Protein AF-0000000068353966 (afdb_homodimer)

Sequence (1370 aa):
MHIETSINAMHRPPPVEVSPSNPKVSAARRHAPSVAGGQHHHRGQRKGLSVSGQPQSRWMRLRSFMFGREEFVDFDSAFASPTDPAKVTDSQRRTARMIERLPLPSWVKHNLFDVVDFLTRRRVHLVLILAVFMFVIAPEGVMEDVAGSFTVDEDARPGLTFFKKYNRGDTYLPRRHPVVIMPGFITGALEVWETSLPCARQKSFFSGFRQRMFGPQMIYLILSDPQCWLDMFSMNKKTGMDRNDTKVRADSGFASVDYFVPGYWVWAKVLINLADIGYDPQSMAVVTYDWRLSPDKAHERDGFFYQVRNSLHFLCRRNRKRAVVISHSYGATVALAFFRWAEQREGGFMDRHVAYYVNVGGVAMGVGKAASALLLGDARDTLNIQWAARKMLDTFISQEARYGLSRSWSCLVSMLPRGCEEAWPGLTVLPNGTALGTRGTAELIRGGCQRSGHEDCVRQIDSFLETIDELPSLPQAPHTTVVCLYGVGLPAEAGYYLMWNPDEANTETPYVGNSSVFNNNTSHGVRMSDGDDTVPLMSLAYMCRAVNGWGRNVGRVVTREFNHSVSGASSLKLRGGKLSAKHVDILGNYEMLEIILKIASGIDEEGVEKPETDEFSYTNADTGETSTLQRRVHDRIYSDVDFIIRSNLRSCLRKKNKPIKPIEGYEDDDESVWSGTSKSSWQRRMHIETSINAMHRPPPVEVSPSNPKVSAARRHAPSVAGGQHHHRGQRKGLSVSGQPQSRWMRLRSFMFGREEFVDFDSAFASPTDPAKVTDSQRRTARMIERLPLPSWVKHNLFDVVDFLTRRRVHLVLILAVFMFVIAPEGVMEDVAGSFTVDEDARPGLTFFKKYNRGDTYLPRRHPVVIMPGFITGALEVWETSLPCARQKSFFSGFRQRMFGPQMIYLILSDPQCWLDMFSMNKKTGMDRNDTKVRADSGFASVDYFVPGYWVWAKVLINLADIGYDPQSMAVVTYDWRLSPDKAHERDGFFYQVRNSLHFLCRRNRKRAVVISHSYGATVALAFFRWAEQREGGFMDRHVAYYVNVGGVAMGVGKAASALLLGDARDTLNIQWAARKMLDTFISQEARYGLSRSWSCLVSMLPRGCEEAWPGLTVLPNGTALGTRGTAELIRGGCQRSGHEDCVRQIDSFLETIDELPSLPQAPHTTVVCLYGVGLPAEAGYYLMWNPDEANTETPYVGNSSVFNNNTSHGVRMSDGDDTVPLMSLAYMCRAVNGWGRNVGRVVTREFNHSVSGASSLKLRGGKLSAKHVDILGNYEMLEIILKIASGIDEEGVEKPETDEFSYTNADTGETSTLQRRVHDRIYSDVDFIIRSNLRSCLRKKNKPIKPIEGYEDDDESVWSGTSKSSWQRR

InterPro domains:
  IPR003386 Lecithin:cholesterol/phospholipid:diacylglycerol acyltransferase [PF02450] (218-425)
  IPR003386 Lecithin:cholesterol/phospholipid:diacylglycerol acyltransferase [PF02450] (469-588)
  IPR029058 Alpha/Beta hydrolase fold [G3DSA:3.40.50.1820] (232-400)
  IPR029058 Alpha/Beta hydrolase fold [SSF53474] (175-564)

Nearest PDB structures (foldseek):
  4x92-assembly1_A  TM=7.999E-01  e=1.115E-18  Homo sapiens
  5bv7-assembly1_A  TM=7.476E-01  e=1.520E-15  Homo sapiens
  6mvd-assembly1_A  TM=7.276E-01  e=1.436E-14  Homo sapiens
  4ov9-assembly1_A-2  TM=3.984E-01  e=4.199E+00  Leptospira biflexa serovar Patoc strain 'Patoc 1 (Paris)'
  6rs4-assembly1_B  TM=3.572E-01  e=6.105E+00  Catharanthus roseus

Solvent-accessible surface area (backbone atoms only — not comparable to full-atom values): 73426 Å² total; per-residue (Å²): 131,92,75,97,80,96,82,92,82,89,93,76,88,89,79,89,74,88,88,85,92,81,90,85,90,83,81,79,76,82,84,77,86,80,85,81,83,88,87,81,83,78,80,82,72,81,72,80,80,72,79,74,72,66,72,70,48,71,63,55,51,46,47,48,62,55,65,46,86,71,65,88,60,52,65,64,64,53,65,46,77,84,63,78,66,85,54,51,53,71,66,54,38,50,48,46,53,54,42,65,66,38,97,53,57,65,69,51,32,43,50,45,41,49,48,45,52,42,49,66,27,50,66,42,39,48,51,48,47,47,49,47,44,51,62,67,65,46,51,75,69,46,49,51,36,41,51,55,49,40,56,62,82,54,89,80,38,51,28,76,48,40,34,59,72,77,42,82,56,44,84,77,53,92,54,42,32,25,38,38,36,28,56,27,69,79,39,36,37,39,20,34,55,37,63,70,48,59,78,52,67,71,34,85,74,50,71,66,56,63,41,42,65,68,32,72,62,34,50,50,35,43,73,70,38,42,65,55,46,47,57,64,70,30,35,21,37,64,77,46,42,71,34,96,49,34,40,74,44,44,40,52,40,68,76,22,34,23,38,60,39,96,64,41,66,51,44,37,41,49,49,52,32,44,34,57,70,68,46,45,82,56,36,33,48,63,58,60,54,52,54,55,33,22,63,67,54,32,27,70,76,57,41,43,55,58,52,53,51,52,52,50,51,48,29,24,60,72,59,54,20,28,21,30,39,37,21,28,28,53,12,28,46,41,50,48,52,40,48,50,55,42,24,24,62,36,72,50,42,58,34,40,43,29,39,31,42,36,34,33,45,23,32,60,33,14,26,43,55,32,49,36,20,47,55,48,27,44,45,51,86,50,64,72,31,55,70,64,55,29,44,49,48,49,68,67,44,47,56,67,56,33,24,56,35,42,41,17,26,45,26,38,64,68,27,30,53,33,32,39,50,66,82,27,67,36,32,29,24,42,70,87,61,53,63,24,29,43,67,54,41,49,51,52,34,31,53,33,25,54,59,66,59,19,49,24,39,31,52,49,42,55,59,42,65,75,49,35,65,48,61,84,54,50,49,69,12,63,72,17,34,37,36,39,37,37,27,34,84,27,60,3,48,45,24,35,31,33,26,70,34,85,56,75,83,46,73,42,43,60,47,32,74,23,56,82,42,68,54,96,50,23,56,53,16,35,28,47,36,55,4,14,53,57,43,26,41,64,27,58,38,39,48,68,67,38,81,53,22,43,55,73,21,29,55,40,61,34,42,37,54,33,66,50,56,79,79,84,60,56,93,55,37,83,42,56,45,55,50,19,17,39,61,71,34,31,49,52,9,44,66,56,48,42,50,50,50,28,53,38,39,24,45,28,59,49,21,70,78,38,59,85,63,19,60,44,80,44,67,40,83,89,78,64,52,71,44,83,43,61,43,42,80,61,68,40,80,83,69,65,56,70,56,47,47,65,70,63,28,54,75,53,61,68,46,73,65,62,76,64,65,49,48,85,82,61,65,72,81,60,70,55,66,31,27,71,47,69,84,72,68,60,81,75,106,138,80,82,74,80,68,91,68,93,72,83,73,83,85,78,84,76,77,76,74,81,69,80,77,78,81,69,85,71,73,86,73,85,81,89,82,86,86,82,79,79,77,81,78,74,84,74,81,79,75,80,76,74,68,74,73,53,70,63,58,55,47,48,50,62,57,66,49,86,72,64,89,60,52,66,65,63,56,67,47,80,85,60,78,68,85,54,53,54,72,64,54,40,50,47,46,53,53,41,65,68,38,97,55,56,66,68,50,32,40,50,46,40,49,46,46,50,42,51,65,27,51,64,41,40,48,50,48,50,48,48,48,45,50,61,68,64,47,51,77,70,46,50,51,36,43,50,53,49,41,56,62,82,54,87,80,38,49,28,75,49,40,34,60,73,76,43,80,57,45,85,77,54,93,54,41,30,23,37,38,36,29,57,28,69,78,39,36,39,39,18,34,56,37,63,70,47,60,78,54,66,71,33,85,74,52,73,65,55,64,41,43,64,68,32,75,64,35,50,50,35,45,73,70,37,43,64,54,46,47,57,65,70,32,34,22,37,64,77,45,41,71,35,95,48,32,39,73,45,44,40,51,39,68,74,22,34,24,37,60,39,94,64,40,63,50,45,37,42,49,51,52,32,44,34,57,71,67,44,45,82,56,36,34,48,64,57,61,53,52,54,56,34,21,60,67,53,31,28,70,76,57,41,44,55,58,52,53,52,50,51,50,52,49,29,22,61,72,58,54,20,29,22,31,40,37,22,28,29,51,11,28,44,39,49,47,53,40,48,51,53,43,24,26,61,38,72,51,41,58,34,40,44,29,41,30,41,36,36,33,46,23,33,62,33,14,26,45,55,33,50,38,20,48,53,49,28,44,46,53,88,50,62,74,31,54,70,65,55,30,43,50,48,47,68,65,43,46,56,66,57,34,24,56,35,41,41,18,26,44,25,38,64,67,28,32,53,34,31,40,52,65,82,26,67,35,33,31,25,44,71,87,62,54,61,23,29,42,66,54,41,48,51,53,34,30,53,32,25,54,60,65,58,19,49,25,41,30,52,51,42,56,58,42,64,76,48,35,65,48,60,84,53,51,50,66,12,62,70,17,32,36,35,39,38,38,26,33,82,26,62,3,48,45,24,36,31,33,26,72,34,84,56,75,82,46,74,42,43,61,47,33,74,24,55,81,41,69,56,99,51,25,56,53,16,35,27,47,36,54,5,13,54,58,44,25,41,63,26,57,37,39,50,69,67,40,82,52,22,44,56,72,21,28,55,41,60,34,43,36,53,34,65,53,56,74,77,84,59,57,92,58,37,82,42,54,45,55,49,18,16,37,62,72,34,31,49,53,10,45,66,55,49,41,51,52,50,30,54,37,40,24,44,30,60,49,19,70,78,37,59,86,64,19,59,45,81,43,67,41,84,89,77,64,52,73,46,82,45,63,42,42,82,63,70,39,79,81,70,63,57,69,57,46,45,66,69,63,27,53,75,54,59,67,46,72,64,65,75,65,63,51,49,83,84,60,66,73,80,62,68,54,67,31,27,71,44,69,84,70,68,60,82,74,103

Secondary structure (DSSP, 8-state):
---------------------------------------------------------HHHHHHHHHHS------HHHHHS-S--TTSS-HHHHHHHHHHHHSS--HHHHHHHHHHHHHHTSHHHHHHHHHHHHHHHHS-HHHHHHHHHHT-SS-TT-HHHHHHHHHSTT----TTPPPEEEE--TTTS-EEEEEE--HHHHT-TT---SSEETTSHHHHHHHHH-HHHHHHHHPPPTTTSS--SSEEEEE--STHHHHEEETTEESTHHHHHHHHHTT--TTTEEE----TTS-HHHHHHHH-HHHHHHHHHHHHHHHHTSPEEEEEETHHHHHHHHHHHHHHHHSTTHHHHHEEEEEEES--TT--HHHHHHHHHS--HHHHTS-HHHHHHHHHHS-HHHHHHHHTT-HHHHHTS--S-GGGSTTSEE-TTSPEE-HHHHHHHHHHHHHHHT-HHHHHHHHHHHHHTTS--PPP-EEEEEEEEEEEESEEEEEEEEEEE-S-TT--S--EEE-TT---SSEETTEEEEEEBSSSBHHHHHHHHHSTTSGGGTEEEEEEEEEE----S--TT-TT-GGG--STTGGGG-HHHHHHHHHHHHTHHHHHHH-GGGTEEEEE-TTT--EEEEESS---B--SSHHHHHHHH-HHHHTS--PPP-PPTT-----THHHH-------S--/---------------------------------------------------------HHHHHHHHHHS------HHHHHS-S--TTSS-HHHHHHHHHHHTS---HHHHHHHHHHHHHHTSHHHHHHHHHHHHHHHHS-HHHHHHHHHHT-SS-TT-HHHHHHHHHSTT----TTPPPEEEE--TTTS-EEEEEE--HHHHT-TT---SSEETTSHHHHHHHHH-HHHHHHHHPPPTTTSS--SSEEEEE--STHHHHEEETTEESTHHHHHHHHHTT--TTTEEE----TTS-HHHHHHHH-HHHHHHHHHHHHHHHHTSPEEEEEETHHHHHHHHHHHHHHHHSTTHHHHHEEEEEEES--TT--HHHHHHHHHS--HHHHSS-H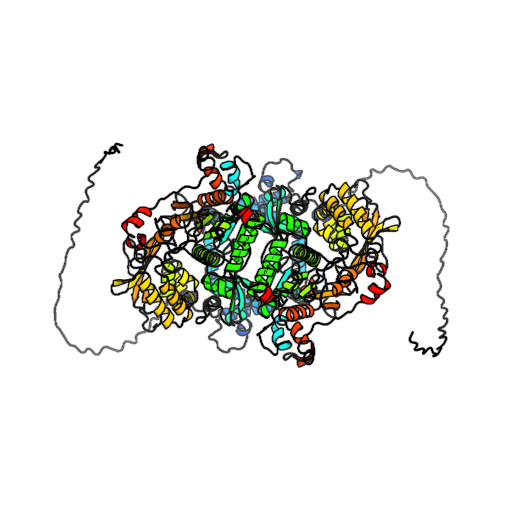HHHHHHHHHS-HHHHHHHHTT-HHHHHTS--S-GGGSTTSEE-TTS-EE-HHHHHHHHHHHHHHHT-HHHHHHHHHHHHHTTS--PPP-EEEEEEEEEEEESEEEEEEEEEEE-S-TT--S--EEE-TT--BTTEETTEEEEEEBSSSBHHHHHHHHHSTTSGGGTEEEEEEEEEE----S--TT-TT-GGG--STTGGGG-HHHHHHHHHHHHTHHHHHHH-GGGTEEEEE-TTT--EEEEESS---B--SSHHHHHHHH-HHHHTS--PPP-PPTT-----THHHH-------S--

Radius of gyration: 37.71 Å; Cα contacts (8 Å, |Δi|>4): 2438; chains: 2; bounding box: 79×148×123 Å

Organism: Leishmania major (NCBI:txid5664)

pLDDT: mean 75.9, std 25.7, range [15.09, 98.88]

Structure (mmCIF, N/CA/C/O backbone):
data_AF-0000000068353966-model_v1
#
loop_
_entity.id
_entity.type
_entity.pdbx_description
1 polymer 'Putative phospholipid:diacylglycerol acyltransferase'
#
loop_
_atom_site.group_PDB
_atom_site.id
_atom_site.type_symbol
_atom_site.label_atom_id
_atom_site.label_alt_id
_atom_site.label_comp_id
_atom_site.label_asym_id
_atom_site.label_entity_id
_atom_site.label_seq_id
_atom_site.pdbx_PDB_ins_code
_atom_site.Cartn_x
_atom_site.Cartn_y
_atom_site.Cartn_z
_atom_site.occupancy
_atom_site.B_iso_or_equiv
_atom_site.auth_seq_id
_atom_site.auth_comp_id
_atom_site.auth_asym_id
_atom_site.auth_atom_id
_atom_site.pdbx_PDB_model_num
ATOM 1 N N . MET A 1 1 ? -23.5 -61.781 8.445 1 15.88 1 MET A N 1
ATOM 2 C CA . MET A 1 1 ? -23.969 -62.844 7.562 1 15.88 1 MET A CA 1
ATOM 3 C C . MET A 1 1 ? -24.719 -62.281 6.367 1 15.88 1 MET A C 1
ATOM 5 O O . MET A 1 1 ? -24.812 -62.906 5.32 1 15.88 1 MET A O 1
ATOM 9 N N . HIS A 1 2 ? -25.547 -61.312 6.477 1 18.19 2 HIS A N 1
ATOM 10 C CA . HIS A 1 2 ? -26.781 -61.344 5.707 1 18.19 2 HIS A CA 1
ATOM 11 C C . HIS A 1 2 ? -26.516 -61.188 4.215 1 18.19 2 HIS A C 1
ATOM 13 O O . HIS A 1 2 ? -25.578 -60.5 3.824 1 18.19 2 HIS A O 1
ATOM 19 N N . ILE A 1 3 ? -27.312 -61.625 3.133 1 16.19 3 ILE A N 1
ATOM 20 C CA . ILE A 1 3 ? -27.688 -62.469 2 1 16.19 3 ILE A CA 1
ATOM 21 C C . ILE A 1 3 ? -27.828 -61.625 0.743 1 16.19 3 ILE A C 1
ATOM 23 O O . ILE A 1 3 ? -27.344 -62 -0.327 1 16.19 3 ILE A O 1
ATOM 27 N N . GLU A 1 4 ? -28.656 -60.5 0.481 1 16.91 4 GLU A N 1
ATOM 28 C CA . GLU A 1 4 ? -29.625 -60.844 -0.562 1 16.91 4 GLU A CA 1
ATOM 29 C C . GLU A 1 4 ? -28.984 -60.781 -1.946 1 16.91 4 GLU A C 1
ATOM 31 O O . GLU A 1 4 ? -28.125 -59.938 -2.205 1 16.91 4 GLU A O 1
ATOM 36 N N . THR A 1 5 ? -29.344 -61.531 -3.16 1 15.52 5 THR A N 1
ATOM 37 C CA . THR A 1 5 ? -29.078 -62.406 -4.289 1 15.52 5 THR A CA 1
ATOM 38 C C . THR A 1 5 ? -29.047 -61.625 -5.598 1 15.52 5 THR A C 1
ATOM 40 O O . THR A 1 5 ? -28.188 -61.844 -6.445 1 15.52 5 THR A O 1
ATOM 43 N N . SER A 1 6 ? -30.016 -60.781 -6.219 1 16.23 6 SER A N 1
ATOM 44 C CA . SER A 1 6 ? -30.656 -61.281 -7.438 1 16.23 6 SER A CA 1
ATOM 45 C C . SER A 1 6 ? -29.859 -60.875 -8.68 1 16.23 6 SER A C 1
ATOM 47 O O . SER A 1 6 ? -29.344 -59.781 -8.773 1 16.23 6 SER A O 1
ATOM 49 N N . ILE A 1 7 ? -29.438 -61.719 -9.898 1 16.59 7 ILE A N 1
ATOM 50 C CA . ILE A 1 7 ? -28.578 -62.25 -10.938 1 16.59 7 ILE A CA 1
ATOM 51 C C . ILE A 1 7 ? -28.797 -61.5 -12.242 1 16.59 7 ILE A C 1
ATOM 53 O O . ILE A 1 7 ? -27.844 -61.094 -12.906 1 16.59 7 ILE A O 1
ATOM 57 N N . ASN A 1 8 ? -29.953 -61.406 -13.047 1 16.02 8 ASN A N 1
ATOM 58 C CA . ASN A 1 8 ? -30.141 -62.219 -14.25 1 16.02 8 ASN A CA 1
ATOM 59 C C . ASN A 1 8 ? -29.625 -61.5 -15.492 1 16.02 8 ASN A C 1
ATOM 61 O O . ASN A 1 8 ? -29.25 -60.312 -15.414 1 16.02 8 ASN A O 1
ATOM 65 N N . ALA A 1 9 ? -30.406 -61.281 -16.844 1 15.27 9 ALA A N 1
ATOM 66 C CA . ALA A 1 9 ? -30.531 -61.906 -18.156 1 15.27 9 ALA A CA 1
ATOM 67 C C . ALA A 1 9 ? -30.016 -60.969 -19.266 1 15.27 9 ALA A C 1
ATOM 69 O O . ALA A 1 9 ? -29.297 -61.406 -20.156 1 15.27 9 ALA A O 1
ATOM 70 N N . MET A 1 10 ? -30.531 -59.75 -19.766 1 15.9 10 MET A N 1
ATOM 71 C CA . MET A 1 10 ? -31.188 -59.812 -21.062 1 15.9 10 MET A CA 1
ATOM 72 C C . MET A 1 10 ? -30.172 -59.625 -22.188 1 15.9 10 MET A C 1
ATOM 74 O O . MET A 1 10 ? -29.078 -59.062 -21.969 1 15.9 10 MET A O 1
ATOM 78 N N . HIS A 1 11 ? -30.516 -59.312 -23.641 1 16.06 11 HIS A N 1
ATOM 79 C CA . HIS A 1 11 ? -30.5 -59.844 -25 1 16.06 11 HIS A CA 1
ATOM 80 C C . HIS A 1 11 ? -29.438 -59.125 -25.844 1 16.06 11 HIS A C 1
ATOM 82 O O . HIS A 1 11 ? -29.031 -58 -25.516 1 16.06 11 HIS A O 1
ATOM 88 N N . ARG A 1 12 ? -29 -59.594 -27.219 1 16.97 12 ARG A N 1
ATOM 89 C CA . ARG A 1 12 ? -27.969 -59.938 -28.188 1 16.97 12 ARG A CA 1
ATOM 90 C C . ARG A 1 12 ? -27.812 -58.844 -29.219 1 16.97 12 ARG A C 1
ATOM 92 O O . ARG A 1 12 ? -26.797 -58.781 -29.922 1 16.97 12 ARG A O 1
ATOM 99 N N . PRO A 1 13 ? -28.297 -57.562 -29.516 1 17.14 13 PRO A N 1
ATOM 100 C CA . PRO A 1 13 ? -28.641 -57.594 -30.938 1 17.14 13 PRO A CA 1
ATOM 101 C C . PRO A 1 13 ? -27.422 -57.594 -31.844 1 17.14 13 PRO A C 1
ATOM 103 O O . PRO A 1 13 ? -26.328 -57.188 -31.438 1 17.14 13 PRO A O 1
ATOM 106 N N . PRO A 1 14 ? -27.547 -57.75 -33.281 1 16.91 14 PRO A N 1
ATOM 107 C CA . PRO A 1 14 ? -26.922 -58.438 -34.406 1 16.91 14 PRO A CA 1
ATOM 108 C C . PRO A 1 14 ? -25.812 -57.594 -35.062 1 16.91 14 PRO A C 1
ATOM 110 O O . PRO A 1 14 ? -25.656 -56.406 -34.75 1 16.91 14 PRO A O 1
ATOM 113 N N . PRO A 1 15 ? -25.391 -57.875 -36.469 1 17.53 15 PRO A N 1
ATOM 114 C CA . PRO A 1 15 ? -24.25 -58.156 -37.375 1 17.53 15 PRO A CA 1
ATOM 115 C C . PRO A 1 15 ? -23.875 -56.969 -38.25 1 17.53 15 PRO A C 1
ATOM 117 O O . PRO A 1 15 ? -22.781 -56.969 -38.844 1 17.53 15 PRO A O 1
ATOM 120 N N . VAL A 1 16 ? -24.203 -55.656 -38.281 1 17.14 16 VAL A N 1
ATOM 121 C CA . VAL A 1 16 ? -24.484 -55.188 -39.625 1 17.14 16 VAL A CA 1
ATOM 122 C C . VAL A 1 16 ? -23.188 -55.125 -40.438 1 17.14 16 VAL A C 1
ATOM 124 O O . VAL A 1 16 ? -22.156 -54.688 -39.906 1 17.14 16 VAL A O 1
ATOM 127 N N . GLU A 1 17 ? -23.125 -55.438 -41.844 1 16.39 17 GLU A N 1
ATOM 128 C CA . GLU A 1 17 ? -22.422 -55.906 -43.031 1 16.39 17 GLU A CA 1
ATOM 129 C C . GLU A 1 17 ? -21.719 -54.781 -43.75 1 16.39 17 GLU A C 1
ATOM 131 O O . GLU A 1 17 ? -20.906 -55.031 -44.656 1 16.39 17 GLU A O 1
ATOM 136 N N . VAL A 1 18 ? -21.375 -53.656 -43.406 1 16.88 18 VAL A N 1
ATOM 137 C CA . VAL A 1 18 ? -21.422 -52.75 -44.562 1 16.88 18 VAL A CA 1
ATOM 138 C C . VAL A 1 18 ? -20.266 -53.031 -45.5 1 16.88 18 VAL A C 1
ATOM 140 O O . VAL A 1 18 ? -19.141 -53.281 -45.062 1 16.88 18 VAL A O 1
ATOM 143 N N . SER A 1 19 ? -20.422 -53 -46.844 1 15.4 19 SER A N 1
ATOM 144 C CA . SER A 1 19 ? -20.109 -53.5 -48.188 1 15.4 19 SER A CA 1
ATOM 145 C C . SER A 1 19 ? -18.797 -52.875 -48.688 1 15.4 19 SER A C 1
ATOM 147 O O . SER A 1 19 ? -18.359 -51.844 -48.188 1 15.4 19 SER A O 1
ATOM 149 N N . PRO A 1 20 ? -18.484 -52.969 -50.156 1 16.31 20 PRO A N 1
ATOM 150 C CA . PRO A 1 20 ? -17.578 -53.562 -51.125 1 16.31 20 PRO A CA 1
ATOM 151 C C . PRO A 1 20 ? -16.609 -52.562 -51.75 1 16.31 20 PRO A C 1
ATOM 153 O O . PRO A 1 20 ? -15.422 -52.844 -51.906 1 16.31 20 PRO A O 1
ATOM 156 N N . SER A 1 21 ? -16.938 -51.25 -52.344 1 15.58 21 SER A N 1
ATOM 157 C CA . SER A 1 21 ? -16.781 -51.094 -53.781 1 15.58 21 SER A CA 1
ATOM 158 C C . SER A 1 21 ? -15.352 -50.75 -54.156 1 15.58 21 SER A C 1
ATOM 160 O O . SER A 1 21 ? -14.602 -50.219 -53.344 1 15.58 21 SER A O 1
ATOM 162 N N . ASN A 1 22 ? -14.797 -50.781 -55.594 1 15.41 22 ASN A N 1
ATOM 163 C CA . ASN A 1 22 ? -13.828 -51.281 -56.562 1 15.41 22 ASN A CA 1
ATOM 164 C C . ASN A 1 22 ? -12.875 -50.188 -57.031 1 15.41 22 ASN A C 1
ATOM 166 O O . ASN A 1 22 ? -11.758 -50.469 -57.469 1 15.41 22 ASN A O 1
ATOM 170 N N . PRO A 1 23 ? -13.016 -48.812 -57.188 1 15.16 23 PRO A N 1
ATOM 171 C CA . PRO A 1 23 ? -12.766 -48.375 -58.562 1 15.16 23 PRO A CA 1
ATOM 172 C C . PRO A 1 23 ? -11.273 -48.344 -58.906 1 15.16 23 PRO A C 1
ATOM 174 O O . PRO A 1 23 ? -10.438 -48.281 -58 1 15.16 23 PRO A O 1
ATOM 177 N N . LYS A 1 24 ? -10.828 -47.75 -60.281 1 15.94 24 LYS A N 1
ATOM 178 C CA . LYS A 1 24 ? -10.133 -48.094 -61.531 1 15.94 24 LYS A CA 1
ATOM 179 C C . LYS A 1 24 ? -8.789 -47.375 -61.625 1 15.94 24 LYS A C 1
ATOM 181 O O . LYS A 1 24 ? -7.797 -47.938 -62.062 1 15.94 24 LYS A O 1
ATOM 186 N N . VAL A 1 25 ? -8.43 -45.969 -61.281 1 16.03 25 VAL A N 1
ATOM 187 C CA . VAL A 1 25 ? -7.941 -45.219 -62.438 1 16.03 25 VAL A CA 1
ATOM 188 C C . VAL A 1 25 ? -6.438 -45.406 -62.594 1 16.03 25 VAL A C 1
ATOM 190 O O . VAL A 1 25 ? -5.746 -45.719 -61.625 1 16.03 25 VAL A O 1
ATOM 193 N N . SER A 1 26 ? -5.754 -45.031 -63.844 1 15.41 26 SER A N 1
ATOM 194 C CA . SER A 1 26 ? -4.84 -45.469 -64.938 1 15.41 26 SER A CA 1
ATOM 195 C C . SER A 1 26 ? -3.488 -44.781 -64.75 1 15.41 26 SER A C 1
ATOM 197 O O . SER A 1 26 ? -3.402 -43.531 -64.875 1 15.41 26 SER A O 1
ATOM 199 N N . ALA A 1 27 ? -2.621 -45.062 -63.969 1 15.09 27 ALA A N 1
ATOM 200 C CA . ALA A 1 27 ? -1.329 -44.438 -63.719 1 15.09 27 ALA A CA 1
ATOM 201 C C . ALA A 1 27 ? -0.392 -44.625 -64.938 1 15.09 27 ALA A C 1
ATOM 203 O O . ALA A 1 27 ? 0.025 -45.75 -65.188 1 15.09 27 ALA A O 1
ATOM 204 N N . ALA A 1 28 ? -0.54 -43.719 -65.812 1 15.42 28 ALA A N 1
ATOM 205 C CA . ALA A 1 28 ? 0.188 -43.781 -67.062 1 15.42 28 ALA A CA 1
ATOM 206 C C . ALA A 1 28 ? 1.695 -43.75 -66.875 1 15.42 28 ALA A C 1
ATOM 208 O O . ALA A 1 28 ? 2.205 -42.844 -66.188 1 15.42 28 ALA A O 1
ATOM 209 N N . ARG A 1 29 ? 2.588 -44.688 -67.188 1 16.23 29 ARG A N 1
ATOM 210 C CA . ARG A 1 29 ? 3.936 -45.219 -67 1 16.23 29 ARG A CA 1
ATOM 211 C C . ARG A 1 29 ? 4.934 -44.5 -67.938 1 16.23 29 ARG A C 1
ATOM 213 O O . ARG A 1 29 ? 6.09 -44.938 -68.062 1 16.23 29 ARG A O 1
ATOM 220 N N . ARG A 1 30 ? 4.613 -43.188 -68.312 1 16.53 30 ARG A N 1
ATOM 221 C CA . ARG A 1 30 ? 5.301 -43.125 -69.625 1 16.53 30 ARG A CA 1
ATOM 222 C C . ARG A 1 30 ? 6.789 -43.438 -69.438 1 16.53 30 ARG A C 1
ATOM 224 O O . ARG A 1 30 ? 7.336 -43.312 -68.375 1 16.53 30 ARG A O 1
ATOM 231 N N . HIS A 1 31 ? 7.535 -43.406 -70.625 1 16.09 31 HIS A N 1
ATOM 232 C CA . HIS A 1 31 ? 8.562 -44.094 -71.438 1 16.09 31 HIS A CA 1
ATOM 233 C C . HIS A 1 31 ? 9.953 -43.594 -71.062 1 16.09 31 HIS A C 1
ATOM 235 O O . HIS A 1 31 ? 10.102 -42.469 -70.625 1 16.09 31 HIS A O 1
ATOM 241 N N . ALA A 1 32 ? 11.047 -44.375 -71.25 1 17.16 32 ALA A N 1
ATOM 242 C CA . ALA A 1 32 ? 12.391 -44.781 -70.938 1 17.16 32 ALA A CA 1
ATOM 243 C C . ALA A 1 32 ? 13.445 -43.969 -71.625 1 17.16 32 ALA A C 1
ATOM 245 O O . ALA A 1 32 ? 14.633 -44.031 -71.312 1 17.16 32 ALA A O 1
ATOM 246 N N . PRO A 1 33 ? 13.211 -42.719 -72.312 1 16.67 33 PRO A N 1
ATOM 247 C CA . PRO A 1 33 ? 14.078 -42.844 -73.5 1 16.67 33 PRO A CA 1
ATOM 248 C C . PRO A 1 33 ? 15.562 -42.812 -73.125 1 16.67 33 PRO A C 1
ATOM 250 O O . PRO A 1 33 ? 15.93 -42.281 -72.062 1 16.67 33 PRO A O 1
ATOM 253 N N . SER A 1 34 ? 16.547 -43.438 -73.938 1 17.16 34 SER A N 1
ATOM 254 C CA . SER A 1 34 ? 17.844 -44.094 -74 1 17.16 34 SER A CA 1
ATOM 255 C C . SER A 1 34 ? 18.953 -43.094 -74.25 1 17.16 34 SER A C 1
ATOM 257 O O . SER A 1 34 ? 20.141 -43.406 -74.062 1 17.16 34 SER A O 1
ATOM 259 N N . VAL A 1 35 ? 18.703 -41.75 -74.625 1 16.98 35 VAL A N 1
ATOM 260 C CA . VAL A 1 35 ? 19.531 -41.375 -75.75 1 16.98 35 VAL A CA 1
ATOM 261 C C . VAL A 1 35 ? 21 -41.281 -75.312 1 16.98 35 VAL A C 1
ATOM 263 O O . VAL A 1 35 ? 21.297 -40.969 -74.188 1 16.98 35 VAL A O 1
ATOM 266 N N . ALA A 1 36 ? 21.984 -41.25 -76.312 1 17.67 36 ALA A N 1
ATOM 267 C CA . ALA A 1 36 ? 23.281 -41.781 -76.75 1 17.67 36 ALA A CA 1
ATOM 268 C C . ALA A 1 36 ? 24.422 -40.844 -76.312 1 17.67 36 ALA A C 1
ATOM 270 O O . ALA A 1 36 ? 25.391 -41.312 -75.688 1 17.67 36 ALA A O 1
ATOM 271 N N . GLY A 1 37 ? 24.625 -39.656 -77.062 1 16.33 37 GLY A N 1
ATOM 272 C CA . GLY A 1 37 ? 25.828 -39.625 -77.875 1 16.33 37 GLY A CA 1
ATOM 273 C C . GLY A 1 37 ? 27.031 -39.062 -77.125 1 16.33 37 GLY A C 1
ATOM 274 O O . GLY A 1 37 ? 26.922 -38.656 -76 1 16.33 37 GLY A O 1
ATOM 275 N N . GLY A 1 38 ? 27.859 -38.188 -77.938 1 16.42 38 GLY A N 1
ATOM 276 C CA . GLY A 1 38 ? 29.25 -38.219 -78.312 1 16.42 38 GLY A CA 1
ATOM 277 C C . GLY A 1 38 ? 30.156 -37.406 -77.438 1 16.42 38 GLY A C 1
ATOM 278 O O . GLY A 1 38 ? 29.812 -37.156 -76.25 1 16.42 38 GLY A O 1
ATOM 279 N N . GLN A 1 39 ? 30.594 -36.156 -77.938 1 16.78 39 GLN A N 1
ATOM 280 C CA . GLN A 1 39 ? 31.969 -35.906 -78.375 1 16.78 39 GLN A CA 1
ATOM 281 C C . GLN A 1 39 ? 32.781 -35.281 -77.25 1 16.78 39 GLN A C 1
ATOM 283 O O . GLN A 1 39 ? 33.688 -35.906 -76.688 1 16.78 39 GLN A O 1
ATOM 288 N N . HIS A 1 40 ? 33.25 -33.969 -77.5 1 19.56 40 HIS A N 1
ATOM 289 C CA . HIS A 1 40 ? 34.594 -33.438 -77.688 1 19.56 40 HIS A CA 1
ATOM 290 C C . HIS A 1 40 ? 35.156 -32.75 -76.438 1 19.56 40 HIS A C 1
ATOM 292 O O . HIS A 1 40 ? 34.375 -32.312 -75.625 1 19.56 40 HIS A O 1
ATOM 298 N N . HIS A 1 41 ? 36.469 -32.781 -76.188 1 20.03 41 HIS A N 1
ATOM 299 C CA . HIS A 1 41 ? 37.438 -32.719 -75.125 1 20.03 41 HIS A CA 1
ATOM 300 C C . HIS A 1 41 ? 37.625 -31.266 -74.688 1 20.03 41 HIS A C 1
ATOM 302 O O . HIS A 1 41 ? 38.469 -30.984 -73.812 1 20.03 41 HIS A O 1
ATOM 308 N N . HIS A 1 42 ? 36.781 -30.234 -75.25 1 19.66 42 HIS A N 1
ATOM 309 C CA . HIS A 1 42 ? 37.5 -28.969 -75.375 1 19.66 42 HIS A CA 1
ATOM 310 C C . HIS A 1 42 ? 38.062 -28.469 -74.062 1 19.66 42 HIS A C 1
ATOM 312 O O . HIS A 1 42 ? 37.531 -28.812 -73 1 19.66 42 HIS A O 1
ATOM 318 N N . ARG A 1 43 ? 39.156 -27.625 -74.188 1 22.39 43 ARG A N 1
ATOM 319 C CA . ARG A 1 43 ? 40.312 -27.031 -73.562 1 22.39 43 ARG A CA 1
ATOM 320 C C . ARG A 1 43 ? 39.875 -26.016 -72.5 1 22.39 43 ARG A C 1
ATOM 322 O O . ARG A 1 43 ? 39.062 -25.141 -72.75 1 22.39 43 ARG A O 1
ATOM 329 N N . GLY A 1 44 ? 40 -26.297 -71.188 1 20.2 44 GLY A N 1
ATOM 330 C CA . GLY A 1 44 ? 39.406 -25.844 -69.938 1 20.2 44 GLY A CA 1
ATOM 331 C C . GLY A 1 44 ? 39.875 -24.453 -69.5 1 20.2 44 GLY A C 1
ATOM 332 O O . GLY A 1 44 ? 40.969 -24.297 -69 1 20.2 44 GLY A O 1
ATOM 333 N N . GLN A 1 45 ? 39.812 -23.5 -70.625 1 21.19 45 GLN A N 1
ATOM 334 C CA . GLN A 1 45 ? 40.469 -22.219 -70.375 1 21.19 45 GLN A CA 1
ATOM 335 C C . GLN A 1 45 ? 40.031 -21.625 -69 1 21.19 45 GLN A C 1
ATOM 337 O O . GLN A 1 45 ? 38.844 -21.672 -68.688 1 21.19 45 GLN A O 1
ATOM 342 N N . ARG A 1 46 ? 41 -21.281 -68.125 1 20.55 46 ARG A N 1
ATOM 343 C CA . ARG A 1 46 ? 41 -20.906 -66.75 1 20.55 46 ARG A CA 1
ATOM 344 C C . ARG A 1 46 ? 40.344 -19.547 -66.5 1 20.55 46 ARG A C 1
ATOM 346 O O . ARG A 1 46 ? 40.938 -18.516 -66.75 1 20.55 46 ARG A O 1
ATOM 353 N N . LYS A 1 47 ? 39.125 -19.266 -67.188 1 24.5 47 LYS A N 1
ATOM 354 C CA . LYS A 1 47 ? 38.656 -17.891 -67.125 1 24.5 47 LYS A CA 1
ATOM 355 C C . LYS A 1 47 ? 38.625 -17.375 -65.688 1 24.5 47 LYS A C 1
ATOM 357 O O . LYS A 1 47 ? 38.312 -18.125 -64.75 1 24.5 47 LYS A O 1
ATOM 362 N N . GLY A 1 48 ? 39.219 -16.141 -65.438 1 23.59 48 GLY A N 1
ATOM 363 C CA . GLY A 1 48 ? 39.375 -15.281 -64.312 1 23.59 48 GLY A CA 1
ATOM 364 C C . GLY A 1 48 ? 38.062 -15.008 -63.562 1 23.59 48 GLY A C 1
ATOM 365 O O . GLY A 1 48 ? 37.094 -14.586 -64.188 1 23.59 48 GLY A O 1
ATOM 366 N N . LEU A 1 49 ? 37.594 -15.859 -62.625 1 24.86 49 LEU A N 1
ATOM 367 C CA . LEU A 1 49 ? 36.281 -15.836 -61.938 1 24.86 49 LEU A CA 1
ATOM 368 C C . LEU A 1 49 ? 36.031 -14.477 -61.312 1 24.86 49 LEU A C 1
ATOM 370 O O . LEU A 1 49 ? 36.75 -14.047 -60.406 1 24.86 49 LEU A O 1
ATOM 374 N N . SER A 1 50 ? 35.688 -13.445 -62.188 1 25.55 50 SER A N 1
ATOM 375 C CA . SER A 1 50 ? 35.188 -12.156 -61.719 1 25.55 50 SER A CA 1
ATOM 376 C C . SER A 1 50 ? 34.156 -12.344 -60.625 1 25.55 50 SER A C 1
ATOM 378 O O . SER A 1 50 ? 33.156 -13.078 -60.812 1 25.55 50 SER A O 1
ATOM 380 N N . VAL A 1 51 ? 34.562 -12.211 -59.375 1 27.64 51 VAL A N 1
ATOM 381 C CA . VAL A 1 51 ? 33.781 -12.336 -58.156 1 27.64 51 VAL A CA 1
ATOM 382 C C . VAL A 1 51 ? 32.531 -11.469 -58.281 1 27.64 51 VAL A C 1
ATOM 384 O O . VAL A 1 51 ? 32.594 -10.242 -58.281 1 27.64 51 VAL A O 1
ATOM 387 N N . SER A 1 52 ? 31.609 -11.703 -59.281 1 29.5 52 SER A N 1
ATOM 388 C CA . SER A 1 52 ? 30.312 -11.031 -59.344 1 29.5 52 SER A CA 1
ATOM 389 C C . SER A 1 52 ? 29.625 -11.008 -57.969 1 29.5 52 SER A C 1
ATOM 391 O O . SER A 1 52 ? 29.234 -12.055 -57.469 1 29.5 52 SER A O 1
ATOM 393 N N . GLY A 1 53 ? 30.172 -10.18 -57.062 1 31.39 53 GLY A N 1
ATOM 394 C CA . GLY A 1 53 ? 29.547 -9.961 -55.781 1 31.39 53 GLY A CA 1
ATOM 395 C C . GLY A 1 53 ? 28.031 -9.836 -55.875 1 31.39 53 GLY A C 1
ATOM 396 O O . GLY A 1 53 ? 27.516 -8.898 -56.469 1 31.39 53 GLY A O 1
ATOM 397 N N . GLN A 1 54 ? 27.391 -10.945 -56.094 1 33.25 54 GLN A N 1
ATOM 398 C CA . GLN A 1 54 ? 25.938 -10.945 -56.094 1 33.25 54 GLN A CA 1
ATOM 399 C C . GLN A 1 54 ? 25.359 -9.969 -55.094 1 33.25 54 GLN A C 1
ATOM 401 O O . GLN A 1 54 ? 25.797 -9.945 -53.938 1 33.25 54 GLN A O 1
ATOM 406 N N . PRO A 1 55 ? 24.797 -8.867 -55.656 1 35.28 55 PRO A N 1
ATOM 407 C CA . PRO A 1 55 ? 24.188 -7.863 -54.781 1 35.28 55 PRO A CA 1
ATOM 408 C C . PRO A 1 55 ? 23.438 -8.484 -53.625 1 35.28 55 PRO A C 1
ATOM 410 O O . PRO A 1 55 ? 22.625 -9.398 -53.812 1 35.28 55 PRO A O 1
ATOM 413 N N . GLN A 1 56 ? 24.203 -8.703 -52.531 1 37.56 56 GLN A N 1
ATOM 414 C CA . GLN A 1 56 ? 23.516 -9.094 -51.312 1 37.56 56 GLN A CA 1
ATOM 415 C C . GLN A 1 56 ? 22.125 -8.453 -51.25 1 37.56 56 GLN A C 1
ATOM 417 O O . GLN A 1 56 ? 21.984 -7.242 -51.438 1 37.56 56 GLN A O 1
ATOM 422 N N . SER A 1 57 ? 21.125 -9.273 -51.719 1 37.41 57 SER A N 1
ATOM 423 C CA . SER A 1 57 ? 19.75 -8.828 -51.812 1 37.41 57 SER A CA 1
ATOM 424 C C . SER A 1 57 ? 19.406 -7.852 -50.688 1 37.41 57 SER A C 1
ATOM 426 O O . SER A 1 57 ? 19.984 -7.902 -49.625 1 37.41 57 SER A O 1
ATOM 428 N N . ARG A 1 58 ? 18.875 -6.645 -51.125 1 40.97 58 ARG A N 1
ATOM 429 C CA . ARG A 1 58 ? 18.344 -5.598 -50.25 1 40.97 58 ARG A CA 1
ATOM 430 C C . ARG A 1 58 ? 17.719 -6.191 -49 1 40.97 58 ARG A C 1
ATOM 432 O O . ARG A 1 58 ? 17.672 -5.543 -47.938 1 40.97 58 ARG A O 1
ATOM 439 N N . TRP A 1 59 ? 17.219 -7.434 -49.188 1 39.28 59 TRP A N 1
ATOM 440 C CA . TRP A 1 59 ? 16.547 -8.094 -48.062 1 39.28 59 TRP A CA 1
ATOM 441 C C . TRP A 1 59 ? 17.562 -8.547 -47.031 1 39.28 59 TRP A C 1
ATOM 443 O O . TRP A 1 59 ? 17.312 -8.438 -45.812 1 39.28 59 TRP A O 1
ATOM 453 N N . MET A 1 60 ? 18.703 -9.062 -47.438 1 43.31 60 MET A N 1
ATOM 454 C CA . MET A 1 60 ? 19.719 -9.477 -46.469 1 43.31 60 MET A CA 1
ATOM 455 C C . MET A 1 60 ? 20.312 -8.266 -45.75 1 43.31 60 MET A C 1
ATOM 457 O O . MET A 1 60 ? 20.641 -8.328 -44.562 1 43.31 60 MET A O 1
ATOM 461 N N . ARG A 1 61 ? 20.609 -7.184 -46.531 1 43.47 61 ARG A N 1
ATOM 462 C CA . ARG A 1 61 ? 21.078 -5.949 -45.906 1 43.47 61 ARG A CA 1
ATOM 463 C C . ARG A 1 61 ? 20.016 -5.395 -44.938 1 43.47 61 ARG A C 1
ATOM 465 O O . ARG A 1 61 ? 20.359 -4.852 -43.875 1 43.47 61 ARG A O 1
ATOM 472 N N . LEU A 1 62 ? 18.734 -5.469 -45.375 1 40.47 62 LEU A N 1
ATOM 473 C CA . LEU A 1 62 ? 17.641 -5.078 -44.469 1 40.47 62 LEU A CA 1
ATOM 474 C C . LEU A 1 62 ? 17.625 -5.953 -43.219 1 40.47 62 LEU A C 1
ATOM 476 O O . LEU A 1 62 ? 17.453 -5.453 -42.125 1 40.47 62 LEU A O 1
ATOM 480 N N . ARG A 1 63 ? 17.891 -7.258 -43.375 1 38.28 63 ARG A N 1
ATOM 481 C CA . ARG A 1 63 ? 17.953 -8.156 -42.219 1 38.28 63 ARG A CA 1
ATOM 482 C C . ARG A 1 63 ? 19.156 -7.832 -41.344 1 38.28 63 ARG A C 1
ATOM 484 O O . ARG A 1 63 ? 19.047 -7.805 -40.125 1 38.28 63 ARG A O 1
ATOM 491 N N . SER A 1 64 ? 20.328 -7.66 -41.938 1 41.72 64 SER A N 1
ATOM 492 C CA . SER A 1 64 ? 21.5 -7.277 -41.188 1 41.72 64 SER A CA 1
ATOM 493 C C . SER A 1 64 ? 21.312 -5.902 -40.531 1 41.72 64 SER A C 1
ATOM 495 O O . SER A 1 64 ? 21.828 -5.648 -39.438 1 41.72 64 SER A O 1
ATOM 497 N N . PHE A 1 65 ? 20.797 -4.988 -41.281 1 40.56 65 PHE A N 1
ATOM 498 C CA . PHE A 1 65 ? 20.469 -3.648 -40.812 1 40.56 65 PHE A CA 1
ATOM 499 C C . PHE A 1 65 ? 19.469 -3.707 -39.656 1 40.56 65 PHE A C 1
ATOM 501 O O . PHE A 1 65 ? 19.625 -3.004 -38.656 1 40.56 65 PHE A O 1
ATOM 508 N N . MET A 1 66 ? 18.469 -4.531 -39.844 1 38.19 66 MET A N 1
ATOM 509 C CA . MET A 1 66 ? 17.375 -4.637 -38.875 1 38.19 66 MET A CA 1
ATOM 510 C C . MET A 1 66 ? 17.844 -5.367 -37.625 1 38.19 66 MET A C 1
ATOM 512 O O . MET A 1 66 ? 17.344 -5.105 -36.531 1 38.19 66 MET A O 1
ATOM 516 N N . PHE A 1 67 ? 18.719 -6.336 -37.781 1 39 67 PHE A N 1
ATOM 517 C CA . PHE A 1 67 ? 19.062 -7.219 -36.688 1 39 67 PHE A CA 1
ATOM 518 C C . PHE A 1 67 ? 20.484 -6.965 -36.188 1 39 67 PHE A C 1
ATOM 520 O O . PHE A 1 67 ? 21.031 -7.75 -35.406 1 39 67 PHE A O 1
ATOM 527 N N . GLY A 1 68 ? 21.141 -6.012 -36.781 1 35.66 68 GLY A N 1
ATOM 528 C CA . GLY A 1 68 ? 22.5 -5.754 -36.312 1 35.66 68 GLY A CA 1
ATOM 529 C C . GLY A 1 68 ? 22.547 -5.145 -34.938 1 35.66 68 GLY A C 1
ATOM 530 O O . GLY A 1 68 ? 21.641 -4.402 -34.531 1 35.66 68 GLY A O 1
ATOM 531 N N . ARG A 1 69 ? 23.312 -5.699 -33.969 1 37.44 69 ARG A N 1
ATOM 532 C CA . ARG A 1 69 ? 23.594 -5.273 -32.594 1 37.44 69 ARG A CA 1
ATOM 533 C C . ARG A 1 69 ? 24 -3.809 -32.562 1 37.44 69 ARG A C 1
ATOM 535 O O . ARG A 1 69 ? 25 -3.424 -33.156 1 37.44 69 ARG A O 1
ATOM 542 N N . GLU A 1 70 ? 23.031 -2.859 -32.562 1 40.16 70 GLU A N 1
ATOM 543 C CA . GLU A 1 70 ? 23.5 -1.48 -32.438 1 40.16 70 GLU A CA 1
ATOM 544 C C . GLU A 1 70 ? 23.797 -1.123 -30.984 1 40.16 70 GLU A C 1
ATOM 546 O O . GLU A 1 70 ? 23 -1.41 -30.094 1 40.16 70 GLU A O 1
ATOM 551 N N . GLU A 1 71 ? 24.969 -1.03 -30.562 1 40.12 71 GLU A N 1
ATOM 552 C CA . GLU A 1 71 ? 25.438 -0.595 -29.25 1 40.12 71 GLU A CA 1
ATOM 553 C C . GLU A 1 71 ? 25.016 0.842 -28.969 1 40.12 71 GLU A C 1
ATOM 555 O O . GLU A 1 71 ? 25 1.683 -29.875 1 40.12 71 GLU A O 1
ATOM 560 N N . PHE A 1 72 ? 24.344 1.071 -27.906 1 41.28 72 PHE A N 1
ATOM 561 C CA . PHE A 1 72 ? 23.984 2.402 -27.438 1 41.28 72 PHE A CA 1
ATOM 562 C C . PHE A 1 72 ? 25.219 3.232 -27.141 1 41.28 72 PHE A C 1
ATOM 564 O O . PHE A 1 72 ? 26.141 2.754 -26.469 1 41.28 72 PHE A O 1
ATOM 571 N N . VAL A 1 73 ? 25.516 4.312 -27.859 1 46.28 73 VAL A N 1
ATOM 572 C CA . VAL A 1 73 ? 26.641 5.199 -27.594 1 46.28 73 VAL A CA 1
ATOM 573 C C . VAL A 1 73 ? 26.156 6.469 -26.906 1 46.28 73 VAL A C 1
ATOM 575 O O . VAL A 1 73 ? 25.047 6.945 -27.188 1 46.28 73 VAL A O 1
ATOM 578 N N . ASP A 1 74 ? 26.797 6.805 -25.891 1 48.91 74 ASP A N 1
ATOM 579 C CA . ASP A 1 74 ? 26.547 8.031 -25.141 1 48.91 74 ASP A CA 1
ATOM 580 C C . ASP A 1 74 ? 26.734 9.266 -26.016 1 48.91 74 ASP A C 1
ATOM 582 O O . ASP A 1 74 ? 27.578 9.266 -26.922 1 48.91 74 ASP A O 1
ATOM 586 N N . PHE A 1 75 ? 25.875 10.297 -25.781 1 51.19 75 PHE A N 1
ATOM 587 C CA . PHE A 1 75 ? 25.906 11.523 -26.562 1 51.19 75 PHE A CA 1
ATOM 588 C C . PHE A 1 75 ? 27.312 12.102 -26.594 1 51.19 75 PHE A C 1
ATOM 590 O O . PHE A 1 75 ? 27.812 12.484 -27.656 1 51.19 75 PHE A O 1
ATOM 597 N N . ASP A 1 76 ? 27.922 12.18 -25.375 1 54 76 ASP A N 1
ATOM 598 C CA . ASP A 1 76 ? 29.25 12.758 -25.297 1 54 76 ASP A CA 1
ATOM 599 C C . ASP A 1 76 ? 30.281 11.891 -26.047 1 54 76 ASP A C 1
ATOM 601 O O . ASP A 1 76 ? 31.219 12.414 -26.641 1 54 76 ASP A O 1
ATOM 605 N N . SER A 1 77 ? 30.047 10.664 -25.938 1 53.06 77 SER A N 1
ATOM 606 C CA . SER A 1 77 ? 30.969 9.773 -26.641 1 53.06 77 SER A CA 1
ATOM 607 C C . SER A 1 77 ? 30.781 9.867 -28.141 1 53.06 77 SER A C 1
ATOM 609 O O . SER A 1 77 ? 31.703 9.625 -28.922 1 53.06 77 SER A O 1
ATOM 611 N N . ALA A 1 78 ? 29.531 10.125 -28.438 1 51.06 78 ALA A N 1
ATOM 612 C CA . ALA A 1 78 ? 29.25 10.266 -29.875 1 51.06 78 ALA A CA 1
ATOM 613 C C . ALA A 1 78 ? 29.891 11.523 -30.438 1 51.06 78 ALA A C 1
ATOM 615 O O . ALA A 1 78 ? 30.172 11.602 -31.641 1 51.06 78 ALA A O 1
ATOM 616 N N . PHE A 1 79 ? 30.047 12.539 -29.562 1 49.06 79 PHE A N 1
ATOM 617 C CA . PHE A 1 79 ? 30.688 13.781 -29.969 1 49.06 79 PHE A CA 1
ATOM 618 C C . PHE A 1 79 ? 32.188 13.711 -29.75 1 49.06 79 PHE A C 1
ATOM 620 O O . PHE A 1 79 ? 32.938 14.531 -30.297 1 49.06 79 PHE A O 1
ATOM 627 N N . ALA A 1 80 ? 32.656 13.141 -28.656 1 44.56 80 ALA A N 1
ATOM 628 C CA . ALA A 1 80 ? 34.094 13.211 -28.438 1 44.56 80 ALA A CA 1
ATOM 629 C C . ALA A 1 80 ? 34.844 12.594 -29.625 1 44.56 80 ALA A C 1
ATOM 631 O O . ALA A 1 80 ? 34.281 11.828 -30.391 1 44.56 80 ALA A O 1
ATOM 632 N N . SER A 1 81 ? 36.281 12.547 -29.469 1 41.28 81 SER A N 1
ATOM 633 C CA . SER A 1 81 ? 37.312 12.297 -30.453 1 41.28 81 SER A CA 1
ATOM 634 C C . SER A 1 81 ? 37.094 10.969 -31.156 1 41.28 81 SER A C 1
ATOM 636 O O . SER A 1 81 ? 36.438 10.062 -30.625 1 41.28 81 SER A O 1
ATOM 638 N N . PRO A 1 82 ? 37.594 10.812 -32.469 1 40.03 82 PRO A N 1
ATOM 639 C CA . PRO A 1 82 ? 37.719 9.719 -33.438 1 40.03 82 PRO A CA 1
ATOM 640 C C . PRO A 1 82 ? 38.062 8.391 -32.781 1 40.03 82 PRO A C 1
ATOM 642 O O . PRO A 1 82 ? 38.562 7.469 -33.438 1 40.03 82 PRO A O 1
ATOM 645 N N . THR A 1 83 ? 38.156 8.344 -31.484 1 37 83 THR A N 1
ATOM 646 C CA . THR A 1 83 ? 38.844 7.062 -31.234 1 37 83 THR A CA 1
ATOM 647 C C . THR A 1 83 ? 38 5.914 -31.812 1 37 83 THR A C 1
ATOM 649 O O . THR A 1 83 ? 38.406 5.27 -32.781 1 37 83 THR A O 1
ATOM 652 N N . ASP A 1 84 ? 37.562 4.965 -30.922 1 38.91 84 ASP A N 1
ATOM 653 C CA . ASP A 1 84 ? 37.312 3.66 -31.516 1 38.91 84 ASP A CA 1
ATOM 654 C C . ASP A 1 84 ? 36.031 3.689 -32.344 1 38.91 84 ASP A C 1
ATOM 656 O O . ASP A 1 84 ? 34.938 3.883 -31.797 1 38.91 84 ASP A O 1
ATOM 660 N N . PRO A 1 85 ? 36.062 4.035 -33.688 1 40.25 85 PRO A N 1
ATOM 661 C CA . PRO A 1 85 ? 35.031 4.031 -34.75 1 40.25 85 PRO A CA 1
ATOM 662 C C . PRO A 1 85 ? 34.031 2.912 -34.594 1 40.25 85 PRO A C 1
ATOM 664 O O . PRO A 1 85 ? 32.969 2.939 -35.219 1 40.25 85 PRO A O 1
ATOM 667 N N . ALA A 1 86 ? 34.5 1.888 -33.938 1 42.09 86 ALA A N 1
ATOM 668 C CA . ALA A 1 86 ? 33.719 0.657 -34.062 1 42.09 86 ALA A CA 1
ATOM 669 C C . ALA A 1 86 ? 32.406 0.753 -33.281 1 42.09 86 ALA A C 1
ATOM 671 O O . ALA A 1 86 ? 31.531 -0.081 -33.469 1 42.09 86 ALA A O 1
ATOM 672 N N . LYS A 1 87 ? 32.344 1.692 -32.312 1 49.34 87 LYS A N 1
ATOM 673 C CA . LYS A 1 87 ? 31.203 1.536 -31.438 1 49.34 87 LYS A CA 1
ATOM 674 C C . LYS A 1 87 ? 30.094 2.533 -31.781 1 49.34 87 LYS A C 1
ATOM 676 O O . LYS A 1 87 ? 29 2.467 -31.234 1 49.34 87 LYS A O 1
ATOM 681 N N . VAL A 1 88 ? 30.422 3.672 -32.469 1 51.25 88 VAL A N 1
ATOM 682 C CA . VAL A 1 88 ? 29.391 4.656 -32.75 1 51.25 88 VAL A CA 1
ATOM 683 C C . VAL A 1 88 ? 29.016 4.582 -34.25 1 51.25 88 VAL A C 1
ATOM 685 O O . VAL A 1 88 ? 29.891 4.699 -35.125 1 51.25 88 VAL A O 1
ATOM 688 N N . THR A 1 89 ? 27.859 4.129 -34.562 1 53 89 THR A N 1
ATOM 689 C CA . THR A 1 89 ? 27.422 4.004 -35.938 1 53 89 THR A CA 1
ATOM 690 C C . THR A 1 89 ? 27.281 5.375 -36.594 1 53 89 THR A C 1
ATOM 692 O O . THR A 1 89 ? 27.141 6.387 -35.906 1 53 89 THR A O 1
ATOM 695 N N . ASP A 1 90 ? 27.562 5.445 -37.875 1 51.78 90 ASP A N 1
ATOM 696 C CA . ASP A 1 90 ? 27.453 6.66 -38.688 1 51.78 90 ASP A CA 1
ATOM 697 C C . ASP A 1 90 ? 26.109 7.352 -38.438 1 51.78 90 ASP A C 1
ATOM 699 O O . ASP A 1 90 ? 26.031 8.586 -38.406 1 51.78 90 ASP A O 1
ATOM 703 N N . SER A 1 91 ? 25.109 6.633 -38.219 1 57.25 91 SER A N 1
ATOM 704 C CA . SER A 1 91 ? 23.766 7.195 -38 1 57.25 91 SER A CA 1
ATOM 705 C C . SER A 1 91 ? 23.672 7.906 -36.656 1 57.25 91 SER A C 1
ATOM 707 O O . SER A 1 91 ? 23.047 8.969 -36.562 1 57.25 91 SER A O 1
ATOM 709 N N . GLN A 1 92 ? 24.312 7.406 -35.719 1 60.34 92 GLN A N 1
ATOM 710 C CA . GLN A 1 92 ? 24.312 8.031 -34.406 1 60.34 92 GLN A CA 1
ATOM 711 C C . GLN A 1 92 ? 25.109 9.336 -34.406 1 60.34 92 GLN A C 1
ATOM 713 O O . GLN A 1 92 ? 24.719 10.312 -33.781 1 60.34 92 GLN A O 1
ATOM 718 N N . ARG A 1 93 ? 26.109 9.273 -35.156 1 61.66 93 ARG A N 1
ATOM 719 C CA . ARG A 1 93 ? 26.906 10.484 -35.312 1 61.66 93 ARG A CA 1
ATOM 720 C C . ARG A 1 93 ? 26.125 11.578 -36.031 1 61.66 93 ARG A C 1
ATOM 722 O O . ARG A 1 93 ? 26.203 12.75 -35.688 1 61.66 93 ARG A O 1
ATOM 729 N N . ARG A 1 94 ? 25.438 11.141 -37.031 1 60.16 94 ARG A N 1
ATOM 730 C CA . ARG A 1 94 ? 24.625 12.117 -37.75 1 60.16 94 ARG A CA 1
ATOM 731 C C . ARG A 1 94 ? 23.516 12.68 -36.875 1 60.16 94 ARG A C 1
ATOM 733 O O . ARG A 1 94 ? 23.234 13.875 -36.906 1 60.16 94 ARG A O 1
ATOM 740 N N . THR A 1 95 ? 22.953 11.797 -36.156 1 63.09 95 THR A N 1
ATOM 741 C CA . THR A 1 95 ? 21.891 12.242 -35.25 1 63.09 95 THR A CA 1
ATOM 742 C C . THR A 1 95 ? 22.453 13.156 -34.188 1 63.09 95 THR A C 1
ATOM 744 O O . THR A 1 95 ? 21.844 14.172 -33.844 1 63.09 95 THR A O 1
ATOM 747 N N . ALA A 1 96 ? 23.625 12.789 -33.719 1 64.75 96 ALA A N 1
ATOM 748 C CA . ALA A 1 96 ? 24.281 13.625 -32.719 1 64.75 96 ALA A CA 1
ATOM 749 C C . ALA A 1 96 ? 24.609 15 -33.281 1 64.75 96 ALA A C 1
ATOM 751 O O . ALA A 1 96 ? 24.438 16.016 -32.625 1 64.75 96 ALA A O 1
ATOM 752 N N . ARG A 1 97 ? 25.078 14.969 -34.5 1 65.56 97 ARG A N 1
ATOM 753 C CA . ARG A 1 97 ? 25.422 16.234 -35.156 1 65.56 97 ARG A CA 1
ATOM 754 C C . ARG A 1 97 ? 24.172 17.078 -35.406 1 65.56 97 ARG A C 1
ATOM 756 O O . ARG A 1 97 ? 24.203 18.297 -35.25 1 65.56 97 ARG A O 1
ATOM 763 N N . MET A 1 98 ? 23.141 16.375 -35.75 1 62.91 98 MET A N 1
ATOM 764 C CA . MET A 1 98 ? 21.891 17.078 -36 1 62.91 98 MET A CA 1
ATOM 765 C C . MET A 1 98 ? 21.344 17.672 -34.688 1 62.91 98 MET A C 1
ATOM 767 O O . MET A 1 98 ? 20.859 18.812 -34.688 1 62.91 98 MET A O 1
ATOM 771 N N . ILE A 1 99 ? 21.438 16.906 -33.719 1 66.06 99 ILE A N 1
ATOM 772 C CA . ILE A 1 99 ? 20.906 17.344 -32.438 1 66.06 99 ILE A CA 1
ATOM 773 C C . ILE A 1 99 ? 21.781 18.453 -31.875 1 66.06 99 ILE A C 1
ATOM 775 O O . ILE A 1 99 ? 21.297 19.406 -31.266 1 66.06 99 ILE A O 1
ATOM 779 N N . GLU A 1 100 ? 23.016 18.312 -32.188 1 67.94 100 GLU A N 1
ATOM 780 C CA . GLU A 1 100 ? 23.969 19.312 -31.719 1 67.94 100 GLU A CA 1
ATOM 781 C C . GLU A 1 100 ? 23.672 20.688 -32.344 1 67.94 100 GLU A C 1
ATOM 783 O O . GLU A 1 100 ? 23.938 21.719 -31.719 1 67.94 100 GLU A O 1
ATOM 788 N N . ARG A 1 101 ? 23.125 20.609 -33.469 1 61.03 101 ARG A N 1
ATOM 789 C CA . ARG A 1 101 ? 22.844 21.844 -34.188 1 61.03 101 ARG A CA 1
ATOM 790 C C . ARG A 1 101 ? 21.547 22.484 -33.719 1 61.03 101 ARG A C 1
ATOM 792 O O . ARG A 1 101 ? 21.266 23.641 -34 1 61.03 101 ARG A O 1
ATOM 799 N N . LEU A 1 102 ? 20.891 21.656 -33.031 1 64.12 102 LEU A N 1
ATOM 800 C CA . LEU A 1 102 ? 19.625 22.188 -32.531 1 64.12 102 LEU A CA 1
ATOM 801 C C . LEU A 1 102 ? 19.844 23.109 -31.344 1 64.12 102 LEU A C 1
ATOM 803 O O . LEU A 1 102 ? 20.719 22.844 -30.516 1 64.12 102 LEU A O 1
ATOM 807 N N . PRO A 1 103 ? 19.328 24.203 -31.391 1 62.03 103 PRO A N 1
ATOM 808 C CA . PRO A 1 103 ? 19.516 25.156 -30.297 1 62.03 103 PRO A CA 1
ATOM 809 C C . PRO A 1 103 ? 18.812 24.719 -29.016 1 62.03 103 PRO A C 1
ATOM 811 O O . PRO A 1 103 ? 17.797 25.312 -28.641 1 62.03 103 PRO A O 1
ATOM 814 N N . LEU A 1 104 ? 19.141 23.469 -28.625 1 59.28 104 LEU A N 1
ATOM 815 C CA . LEU A 1 104 ? 18.547 22.922 -27.422 1 59.28 104 LEU A CA 1
ATOM 816 C C . LEU A 1 104 ? 19.594 22.719 -26.328 1 59.28 104 LEU A C 1
ATOM 818 O O . LEU A 1 104 ? 20.781 22.594 -26.625 1 59.28 104 LEU A O 1
ATOM 822 N N . PRO A 1 105 ? 19.172 22.938 -25.172 1 58.44 105 PRO A N 1
ATOM 823 C CA . PRO A 1 105 ? 20.125 22.688 -24.094 1 58.44 105 PRO A CA 1
ATOM 824 C C . PRO A 1 105 ? 20.688 21.266 -24.125 1 58.44 105 PRO A C 1
ATOM 826 O O . PRO A 1 105 ? 20.047 20.359 -24.656 1 58.44 105 PRO A O 1
ATOM 829 N N . SER A 1 106 ? 21.875 21.172 -23.609 1 56.12 106 SER A N 1
ATOM 830 C CA . SER A 1 106 ? 22.625 19.922 -23.719 1 56.12 106 SER A CA 1
ATOM 831 C C . SER A 1 106 ? 21.828 18.766 -23.109 1 56.12 106 SER A C 1
ATOM 833 O O . SER A 1 106 ? 21.828 17.656 -23.672 1 56.12 106 SER A O 1
ATOM 835 N N . TRP A 1 107 ? 21.219 19.047 -22.047 1 55.91 107 TRP A N 1
ATOM 836 C CA . TRP A 1 107 ? 20.531 17.938 -21.422 1 55.91 107 TRP A CA 1
ATOM 837 C C . TRP A 1 107 ? 19.328 17.5 -22.266 1 55.91 107 TRP A C 1
ATOM 839 O O . TRP A 1 107 ? 19.016 16.297 -22.312 1 55.91 107 TRP A O 1
ATOM 849 N N . VAL A 1 108 ? 18.781 18.422 -22.922 1 58.94 108 VAL A N 1
ATOM 850 C CA . VAL A 1 108 ? 17.703 18.078 -23.844 1 58.94 108 VAL A CA 1
ATOM 851 C C . VAL A 1 108 ? 18.281 17.344 -25.047 1 58.94 108 VAL A C 1
ATOM 853 O O . VAL A 1 108 ? 17.672 16.375 -25.547 1 58.94 108 VAL A O 1
ATOM 856 N N . LYS A 1 109 ? 19.375 17.891 -25.422 1 59.5 109 LYS A N 1
ATOM 857 C CA . LYS A 1 109 ? 20.016 17.25 -26.578 1 59.5 109 LYS A CA 1
ATOM 858 C C . LYS A 1 109 ? 20.359 15.797 -26.266 1 59.5 109 LYS A C 1
ATOM 860 O O . LYS A 1 109 ? 20.156 14.914 -27.109 1 59.5 109 LYS A O 1
ATOM 865 N N . HIS A 1 110 ? 20.719 15.664 -25.078 1 61.03 110 HIS A N 1
ATOM 866 C CA . HIS A 1 110 ? 21.031 14.297 -24.656 1 61.03 110 HIS A CA 1
ATOM 867 C C . HIS A 1 110 ? 19.766 13.438 -24.625 1 61.03 110 HIS A C 1
ATOM 869 O O . HIS A 1 110 ? 19.766 12.305 -25.109 1 61.03 110 HIS A O 1
ATOM 875 N N . ASN A 1 111 ? 18.812 14.047 -24.047 1 58.16 111 ASN A N 1
ATOM 876 C CA . ASN A 1 111 ? 17.547 13.312 -24.016 1 58.16 111 ASN A CA 1
ATOM 877 C C . ASN A 1 111 ? 16.984 13.102 -25.406 1 58.16 111 ASN A C 1
ATOM 879 O O . ASN A 1 111 ? 16.469 12.031 -25.719 1 58.16 111 ASN A O 1
ATOM 883 N N . LEU A 1 112 ? 17.078 14.109 -26.156 1 57.72 112 LEU A N 1
ATOM 884 C CA . LEU A 1 112 ? 16.625 14.023 -27.547 1 57.72 112 LEU A CA 1
ATOM 885 C C . LEU A 1 112 ? 17.438 13 -28.328 1 57.72 112 LEU A C 1
ATOM 887 O O . LEU A 1 112 ? 16.891 12.234 -29.125 1 57.72 112 LEU A O 1
ATOM 891 N N . PHE A 1 113 ? 18.641 13.062 -28.078 1 57.03 113 PHE A N 1
ATOM 892 C CA . PHE A 1 113 ? 19.5 12.086 -28.734 1 57.03 113 PHE A CA 1
ATOM 893 C C . PHE A 1 113 ? 19.125 10.672 -28.312 1 57.03 113 PHE A C 1
ATOM 895 O O . PHE A 1 113 ? 19.031 9.773 -29.156 1 57.03 113 PHE A O 1
ATOM 902 N N . ASP A 1 114 ? 18.938 10.633 -27.125 1 57.84 114 ASP A N 1
ATOM 903 C CA . ASP A 1 114 ? 18.562 9.305 -26.641 1 57.84 114 ASP A CA 1
ATOM 904 C C . ASP A 1 114 ? 17.234 8.859 -27.234 1 57.84 114 ASP A C 1
ATOM 906 O O . ASP A 1 114 ? 17.078 7.691 -27.609 1 57.84 114 ASP A O 1
ATOM 910 N N . VAL A 1 115 ? 16.391 9.836 -27.297 1 56.78 115 VAL A N 1
ATOM 911 C CA . VAL A 1 115 ? 15.102 9.547 -27.891 1 56.78 115 VAL A CA 1
ATOM 912 C C . VAL A 1 115 ? 15.289 9.242 -29.391 1 56.78 115 VAL A C 1
ATOM 914 O O . VAL A 1 115 ? 14.727 8.273 -29.891 1 56.78 115 VAL A O 1
ATOM 917 N N . VAL A 1 116 ? 16.016 10.109 -30.047 1 55.97 116 VAL A N 1
ATOM 918 C CA . VAL A 1 116 ? 16.234 9.93 -31.469 1 55.97 116 VAL A CA 1
ATOM 919 C C . VAL A 1 116 ? 17.031 8.648 -31.719 1 55.97 116 VAL A C 1
ATOM 921 O O . VAL A 1 116 ? 16.719 7.883 -32.625 1 55.97 116 VAL A O 1
ATOM 924 N N . ASP A 1 117 ? 17.938 8.57 -30.922 1 54.19 117 ASP A N 1
ATOM 925 C CA . ASP A 1 117 ? 18.703 7.336 -31.047 1 54.19 117 ASP A CA 1
ATOM 926 C C . ASP A 1 117 ? 17.812 6.113 -30.797 1 54.19 117 ASP A C 1
ATOM 928 O O . ASP A 1 117 ? 17.938 5.105 -31.5 1 54.19 117 ASP A O 1
ATOM 932 N N . PHE A 1 118 ? 17.078 6.414 -29.812 1 53.16 118 PHE A N 1
ATOM 933 C CA . PHE A 1 118 ? 16.094 5.383 -29.516 1 53.16 118 PHE A CA 1
ATOM 934 C C . PHE A 1 118 ? 15.18 5.156 -30.719 1 53.16 118 PHE A C 1
ATOM 936 O O . PHE A 1 118 ? 14.922 4.012 -31.109 1 53.16 118 PHE A O 1
ATOM 943 N N . LEU A 1 119 ? 14.719 6.258 -31.172 1 50.59 119 LEU A N 1
ATOM 944 C CA . LEU A 1 119 ? 13.766 6.184 -32.281 1 50.59 119 LEU A CA 1
ATOM 945 C C . LEU A 1 119 ? 14.445 5.711 -33.562 1 50.59 119 LEU A C 1
ATOM 947 O O . LEU A 1 119 ? 13.781 5.18 -34.438 1 50.59 119 LEU A O 1
ATOM 951 N N . THR A 1 120 ? 15.664 6 -33.656 1 46.94 120 THR A N 1
ATOM 952 C CA . THR A 1 120 ? 16.359 5.645 -34.875 1 46.94 120 THR A CA 1
ATOM 953 C C . THR A 1 120 ? 16.891 4.215 -34.781 1 46.94 120 THR A C 1
ATOM 955 O O . THR A 1 120 ? 17.453 3.703 -35.781 1 46.94 120 THR A O 1
ATOM 958 N N . ARG A 1 121 ? 16.672 3.836 -33.625 1 47.09 121 ARG A N 1
ATOM 959 C CA . ARG A 1 121 ? 17.078 2.438 -33.562 1 47.09 121 ARG A CA 1
ATOM 960 C C . ARG A 1 121 ? 16.062 1.532 -34.25 1 47.09 121 ARG A C 1
ATOM 962 O O . ARG A 1 121 ? 14.852 1.773 -34.156 1 47.09 121 ARG A O 1
ATOM 969 N N . ARG A 1 122 ? 16.516 0.709 -34.938 1 42.97 122 ARG A N 1
ATOM 970 C CA . ARG A 1 122 ? 15.719 -0.153 -35.812 1 42.97 122 ARG A CA 1
ATOM 971 C C . ARG A 1 122 ? 14.617 -0.853 -35 1 42.97 122 ARG A C 1
ATOM 973 O O . ARG A 1 122 ? 13.492 -1.004 -35.5 1 42.97 122 ARG A O 1
ATOM 980 N N . ARG A 1 123 ? 15 -1.101 -33.812 1 46.22 123 ARG A N 1
ATOM 981 C CA . ARG A 1 123 ? 14.023 -1.855 -33 1 46.22 123 ARG A CA 1
ATOM 982 C C . ARG A 1 123 ? 12.852 -0.973 -32.594 1 46.22 123 ARG A C 1
ATOM 984 O O . ARG A 1 123 ? 11.703 -1.417 -32.594 1 46.22 123 ARG A O 1
ATOM 991 N N . VAL A 1 124 ? 13.156 0.211 -32.344 1 48.81 124 VAL A N 1
ATOM 992 C CA . VAL A 1 124 ? 12.102 1.147 -31.969 1 48.81 124 VAL A CA 1
ATOM 993 C C . VAL A 1 124 ? 11.242 1.486 -33.188 1 48.81 124 VAL A C 1
ATOM 995 O O . VAL A 1 124 ? 10.016 1.548 -33.094 1 48.81 124 VAL A O 1
ATOM 998 N N . HIS A 1 125 ? 11.844 1.619 -34.281 1 42.94 125 HIS A N 1
ATOM 999 C CA . HIS A 1 125 ? 11.07 1.896 -35.5 1 42.94 125 HIS A CA 1
ATOM 1000 C C . HIS A 1 125 ? 10.148 0.733 -35.844 1 42.94 125 HIS A C 1
ATOM 1002 O O . HIS A 1 125 ? 9.008 0.943 -36.25 1 42.94 125 HIS A O 1
ATOM 1008 N N . LEU A 1 126 ? 10.625 -0.352 -35.594 1 42.75 126 LEU A N 1
ATOM 1009 C CA . LEU A 1 126 ? 9.789 -1.509 -35.875 1 42.75 126 LEU A CA 1
ATOM 1010 C C . LEU A 1 126 ? 8.594 -1.572 -34.938 1 42.75 126 LEU A C 1
ATOM 1012 O O . LEU A 1 126 ? 7.465 -1.83 -35.375 1 42.75 126 LEU A O 1
ATOM 1016 N N . VAL A 1 127 ? 8.836 -1.281 -33.75 1 46.91 127 VAL A N 1
ATOM 1017 C CA . VAL A 1 127 ? 7.734 -1.333 -32.781 1 46.91 127 VAL A CA 1
ATOM 1018 C C . VAL A 1 127 ? 6.766 -0.181 -33.062 1 46.91 127 VAL A C 1
ATOM 1020 O O . VAL A 1 127 ? 5.547 -0.363 -33 1 46.91 127 VAL A O 1
ATOM 1023 N N . LEU A 1 128 ? 7.316 0.918 -33.375 1 46.69 128 LEU A N 1
ATOM 1024 C CA . LEU A 1 128 ? 6.457 2.053 -33.688 1 46.69 128 LEU A CA 1
ATOM 1025 C C . LEU A 1 128 ? 5.719 1.817 -35 1 46.69 128 LEU A C 1
ATOM 1027 O O . LEU A 1 128 ? 4.535 2.145 -35.125 1 46.69 128 LEU A O 1
ATOM 1031 N N . ILE A 1 129 ? 6.402 1.287 -35.969 1 42.69 129 ILE A N 1
ATOM 1032 C CA . ILE A 1 129 ? 5.738 0.95 -37.219 1 42.69 129 ILE A CA 1
ATOM 1033 C C . ILE A 1 129 ? 4.668 -0.111 -36.969 1 42.69 129 ILE A C 1
ATOM 1035 O O . ILE A 1 129 ? 3.553 -0.009 -37.5 1 42.69 129 ILE A O 1
ATOM 1039 N N . LEU A 1 130 ? 5.004 -1.017 -36.156 1 43.91 130 LEU A N 1
ATOM 1040 C CA . LEU A 1 130 ? 4.012 -2.047 -35.844 1 43.91 130 LEU A CA 1
ATOM 1041 C C . LEU A 1 130 ? 2.861 -1.474 -35.031 1 43.91 130 LEU A C 1
ATOM 1043 O O . LEU A 1 130 ? 1.7 -1.819 -35.25 1 43.91 130 LEU A O 1
ATOM 1047 N N . ALA A 1 131 ? 3.199 -0.602 -34.156 1 46.06 131 ALA A N 1
ATOM 1048 C CA . ALA A 1 131 ? 2.15 0.063 -33.406 1 46.06 131 ALA A CA 1
ATOM 1049 C C . ALA A 1 131 ? 1.293 0.952 -34.312 1 46.06 131 ALA A C 1
ATOM 1051 O O . ALA A 1 131 ? 0.064 0.948 -34.188 1 46.06 131 ALA A O 1
ATOM 1052 N N . VAL A 1 132 ? 1.906 1.734 -35.125 1 43.28 132 VAL A N 1
ATOM 1053 C CA . VAL A 1 132 ? 1.184 2.547 -36.094 1 43.28 132 VAL A CA 1
ATOM 1054 C C . VAL A 1 132 ? 0.44 1.64 -37.094 1 43.28 132 VAL A C 1
ATOM 1056 O O . VAL A 1 132 ? -0.719 1.896 -37.406 1 43.28 132 VAL A O 1
ATOM 1059 N N . PHE A 1 133 ? 1.101 0.659 -37.594 1 40.41 133 PHE A N 1
ATOM 1060 C CA . PHE A 1 133 ? 0.449 -0.273 -38.5 1 40.41 133 PHE A CA 1
ATOM 1061 C C . PHE A 1 133 ? -0.737 -0.952 -37.844 1 40.41 133 PHE A C 1
ATOM 1063 O O . PHE A 1 133 ? -1.798 -1.107 -38.438 1 40.41 133 PHE A O 1
ATOM 1070 N N . MET A 1 134 ? -0.543 -1.407 -36.688 1 41.81 134 MET A N 1
ATOM 1071 C CA . MET A 1 134 ? -1.672 -1.996 -35.969 1 41.81 134 MET A CA 1
ATOM 1072 C C . MET A 1 134 ? -2.766 -0.96 -35.75 1 41.81 134 MET A C 1
ATOM 1074 O O . MET A 1 134 ? -3.955 -1.278 -35.812 1 41.81 134 MET A O 1
ATOM 1078 N N . PHE A 1 135 ? -2.352 0.206 -35.406 1 41.97 135 PHE A N 1
ATOM 1079 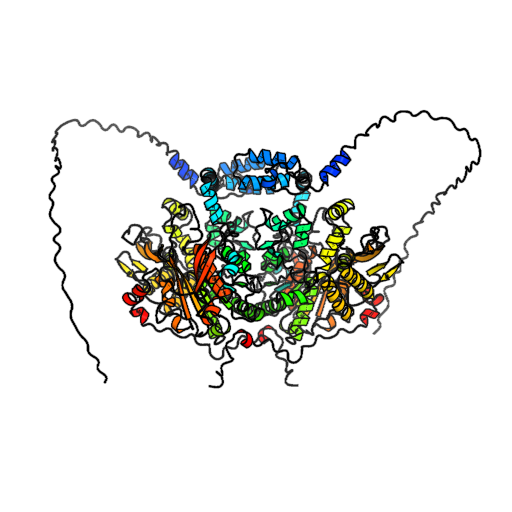C CA . PHE A 1 135 ? -3.307 1.294 -35.219 1 41.97 135 PHE A CA 1
ATOM 1080 C C . PHE A 1 135 ? -4.004 1.622 -36.531 1 41.97 135 PHE A C 1
ATOM 1082 O O . PHE A 1 135 ? -5.195 1.948 -36.562 1 41.97 135 PHE A O 1
ATOM 1089 N N . VAL A 1 136 ? -3.277 1.727 -37.625 1 36 136 VAL A N 1
ATOM 1090 C CA . VAL A 1 136 ? -3.842 2.111 -38.906 1 36 136 VAL A CA 1
ATOM 1091 C C . VAL A 1 136 ? -4.656 0.955 -39.469 1 36 136 VAL A C 1
ATOM 1093 O O . VAL A 1 136 ? -5.711 1.169 -40.094 1 36 136 VAL A O 1
ATOM 1096 N N . ILE A 1 137 ? -4.117 -0.228 -39.531 1 37.06 137 ILE A N 1
ATOM 1097 C CA . ILE A 1 137 ? -4.793 -1.308 -40.25 1 37.06 137 ILE A CA 1
ATOM 1098 C C . ILE A 1 137 ? -5.926 -1.863 -39.375 1 37.06 137 ILE A C 1
ATOM 1100 O O . ILE A 1 137 ? -6.781 -2.602 -39.875 1 37.06 137 ILE A O 1
ATOM 1104 N N . ALA A 1 138 ? -5.855 -1.761 -38.094 1 38.56 138 ALA A N 1
ATOM 1105 C CA . ALA A 1 138 ? -6.934 -2.449 -37.375 1 38.56 138 ALA A CA 1
ATOM 1106 C C . ALA A 1 138 ? -8.289 -1.817 -37.688 1 38.56 138 ALA A C 1
ATOM 1108 O O . ALA A 1 138 ? -8.461 -0.604 -37.562 1 38.56 138 ALA A O 1
ATOM 1109 N N . PRO A 1 139 ? -9.125 -2.475 -38.406 1 37.59 139 PRO A N 1
ATOM 1110 C CA . PRO A 1 139 ? -10.484 -2.002 -38.688 1 37.59 139 PRO A CA 1
ATOM 1111 C C . PRO A 1 139 ? -11.211 -1.518 -37.438 1 37.59 139 PRO A C 1
ATOM 1113 O O . PRO A 1 139 ? -10.875 -1.926 -36.312 1 37.59 139 PRO A O 1
ATOM 1116 N N . GLU A 1 140 ? -12.164 -0.529 -37.469 1 37.69 140 GLU A N 1
ATOM 1117 C CA . GLU A 1 140 ? -13 0.119 -36.469 1 37.69 140 GLU A CA 1
ATOM 1118 C C . GLU A 1 140 ? -13.508 -0.889 -35.438 1 37.69 140 GLU A C 1
ATOM 1120 O O . GLU A 1 140 ? -13.516 -0.609 -34.25 1 37.69 140 GLU A O 1
ATOM 1125 N N . GLY A 1 141 ? -14.023 -1.898 -35.875 1 39.91 141 GLY A N 1
ATOM 1126 C CA . GLY A 1 141 ? -14.562 -2.947 -35.031 1 39.91 141 GLY A CA 1
ATOM 1127 C C . GLY A 1 141 ? -13.508 -3.635 -34.188 1 39.91 141 GLY A C 1
ATOM 1128 O O . GLY A 1 141 ? -13.781 -4.055 -33.062 1 39.91 141 GLY A O 1
ATOM 1129 N N . VAL A 1 142 ? -12.375 -3.674 -34.688 1 39.84 142 VAL A N 1
ATOM 1130 C CA . VAL A 1 142 ? -11.25 -4.344 -34.031 1 39.84 142 VAL A CA 1
ATOM 1131 C C . VAL A 1 142 ? -10.742 -3.496 -32.875 1 39.84 142 VAL A C 1
ATOM 1133 O O . VAL A 1 142 ? -10.422 -4.02 -31.812 1 39.84 142 VAL A O 1
ATOM 1136 N N . MET A 1 143 ? -10.719 -2.256 -33.062 1 40.31 143 MET A N 1
ATOM 1137 C CA . MET A 1 143 ? -10.242 -1.388 -31.984 1 40.31 143 MET A CA 1
ATOM 1138 C C . MET A 1 143 ? -11.203 -1.396 -30.812 1 40.31 143 MET A C 1
ATOM 1140 O O . MET A 1 143 ? -10.781 -1.33 -29.656 1 40.31 143 MET A O 1
ATOM 1144 N N . GLU A 1 144 ? -12.492 -1.414 -31.125 1 42.59 144 GLU A N 1
ATOM 1145 C CA . GLU A 1 144 ? -13.477 -1.521 -30.047 1 42.59 144 GLU A CA 1
ATOM 1146 C C . GLU A 1 144 ? -13.312 -2.832 -29.281 1 42.59 144 GLU A C 1
ATOM 1148 O O . GLU A 1 144 ? -13.438 -2.861 -28.047 1 42.59 144 GLU A O 1
ATOM 1153 N N . ASP A 1 145 ? -13.07 -3.807 -30.062 1 42.25 145 ASP A N 1
ATOM 1154 C CA . ASP A 1 145 ? -12.898 -5.117 -29.438 1 42.25 145 ASP A CA 1
ATOM 1155 C C . ASP A 1 145 ? -11.625 -5.164 -28.609 1 42.25 145 ASP A C 1
ATOM 1157 O O . ASP A 1 145 ? -11.609 -5.75 -27.516 1 42.25 145 ASP A O 1
ATOM 1161 N N . VAL A 1 146 ? -10.68 -4.484 -29.188 1 39.94 146 VAL A N 1
ATOM 1162 C CA . VAL A 1 146 ? -9.414 -4.438 -28.469 1 39.94 146 VAL A CA 1
ATOM 1163 C C . VAL A 1 146 ? -9.555 -3.564 -27.234 1 39.94 146 VAL A C 1
ATOM 1165 O O . VAL A 1 146 ? -9.133 -3.953 -26.141 1 39.94 146 VAL A O 1
ATOM 1168 N N . ALA A 1 147 ? -10.172 -2.428 -27.422 1 45.44 147 ALA A N 1
ATOM 1169 C CA . ALA A 1 147 ? -10.312 -1.509 -26.297 1 45.44 147 ALA A CA 1
ATOM 1170 C C . ALA A 1 147 ? -11.234 -2.088 -25.234 1 45.44 147 ALA A C 1
ATOM 1172 O O . ALA A 1 147 ? -10.992 -1.927 -24.031 1 45.44 147 ALA A O 1
ATOM 1173 N N . GLY A 1 148 ? -12.258 -2.768 -25.703 1 46.41 148 GLY A N 1
ATOM 1174 C CA . GLY A 1 148 ? -13.195 -3.379 -24.766 1 46.41 148 GLY A CA 1
ATOM 1175 C C . GLY A 1 148 ? -12.555 -4.449 -23.906 1 46.41 148 GLY A C 1
ATOM 1176 O O . GLY A 1 148 ? -12.961 -4.652 -22.75 1 46.41 148 GLY A O 1
ATOM 1177 N N . SER A 1 149 ? -11.594 -5.039 -24.547 1 44.56 149 SER A N 1
ATOM 1178 C CA . SER A 1 149 ? -10.922 -6.113 -23.828 1 44.56 149 SER A CA 1
ATOM 1179 C C . SER A 1 149 ? -10.141 -5.57 -22.641 1 44.56 149 SER A C 1
ATOM 1181 O O . SER A 1 149 ? -9.867 -6.297 -21.672 1 44.56 149 SER A O 1
ATOM 1183 N N . PHE A 1 150 ? -10.023 -4.199 -22.641 1 48.75 150 PHE A N 1
ATOM 1184 C CA . PHE A 1 150 ? -9.156 -3.623 -21.625 1 48.75 150 PHE A CA 1
ATOM 1185 C C . PHE A 1 150 ? -9.945 -2.725 -20.672 1 48.75 150 PHE A C 1
ATOM 1187 O O . PHE A 1 150 ? -9.391 -2.205 -19.703 1 48.75 150 PHE A O 1
ATOM 1194 N N . THR A 1 151 ? -11.328 -2.797 -20.938 1 61.38 151 THR A N 1
ATOM 1195 C CA . THR A 1 151 ? -12.164 -1.931 -20.125 1 61.38 151 THR A CA 1
ATOM 1196 C C . THR A 1 151 ? -12.469 -2.588 -18.781 1 61.38 151 THR A C 1
ATOM 1198 O O . THR A 1 151 ? -12.766 -3.783 -18.719 1 61.38 151 THR A O 1
ATOM 1201 N N . VAL A 1 152 ? -12.234 -1.893 -17.766 1 71.69 152 VAL A N 1
ATOM 1202 C CA . VAL A 1 152 ? -12.477 -2.375 -16.406 1 71.69 152 VAL A CA 1
ATOM 1203 C C . VAL A 1 152 ? -13.852 -1.918 -15.93 1 71.69 152 VAL A C 1
ATOM 1205 O O . VAL A 1 152 ? -14.609 -2.705 -15.359 1 71.69 152 VAL A O 1
ATOM 1208 N N . ASP A 1 153 ? -14.242 -0.689 -16.234 1 68.12 153 ASP A N 1
ATOM 1209 C CA . ASP A 1 153 ? -15.508 -0.123 -15.766 1 68.12 153 ASP A CA 1
ATOM 1210 C C . ASP A 1 153 ? -16.625 -0.39 -16.781 1 68.12 153 ASP A C 1
ATOM 1212 O O . ASP A 1 153 ? -17.141 0.539 -17.406 1 68.12 153 ASP A O 1
ATOM 1216 N N . GLU A 1 154 ? -17.094 -1.712 -16.797 1 76.75 154 GLU A N 1
ATOM 1217 C CA . GLU A 1 154 ? -18.141 -2.131 -17.719 1 76.75 154 GLU A CA 1
ATOM 1218 C C . GLU A 1 154 ? -19.531 -1.871 -17.125 1 76.75 154 GLU A C 1
ATOM 1220 O O . GLU A 1 154 ? -19.75 -2.092 -15.938 1 76.75 154 GLU A O 1
ATOM 1225 N N . ASP A 1 155 ? -20.422 -1.486 -17.891 1 75.19 155 ASP A N 1
ATOM 1226 C CA . ASP A 1 155 ? -21.766 -1.122 -17.422 1 75.19 155 ASP A CA 1
ATOM 1227 C C . ASP A 1 155 ? -22.547 -2.355 -16.984 1 75.19 155 ASP A C 1
ATOM 1229 O O . ASP A 1 155 ? -23.422 -2.264 -16.109 1 75.19 155 ASP A O 1
ATOM 1233 N N . ALA A 1 156 ? -22.234 -3.439 -17.578 1 80.56 156 ALA A N 1
ATOM 1234 C CA . ALA A 1 156 ? -23 -4.645 -17.266 1 80.56 156 ALA A CA 1
ATOM 1235 C C . ALA A 1 156 ? -22.203 -5.57 -16.344 1 80.56 156 ALA A C 1
ATOM 1237 O O . ALA A 1 156 ? -22.5 -6.766 -16.266 1 80.56 156 ALA A O 1
ATOM 1238 N N . ARG A 1 157 ? -21.234 -5.055 -15.688 1 88.88 157 ARG A N 1
ATOM 1239 C CA . ARG A 1 157 ? -20.422 -5.934 -14.852 1 88.88 157 ARG A CA 1
ATOM 1240 C C . ARG A 1 157 ? -21.234 -6.492 -13.695 1 88.88 157 ARG A C 1
ATOM 1242 O O . ARG A 1 157 ? -22.156 -5.836 -13.203 1 88.88 157 ARG A O 1
ATOM 1249 N N . PRO A 1 158 ? -20.859 -7.684 -13.234 1 92.81 158 PRO A N 1
ATOM 1250 C CA . PRO A 1 158 ? -21.641 -8.406 -12.227 1 92.81 158 PRO A CA 1
ATOM 1251 C C . PRO A 1 158 ? -21.828 -7.605 -10.938 1 92.81 158 PRO A C 1
ATOM 1253 O O . PRO A 1 158 ? -22.875 -7.711 -10.297 1 92.81 158 PRO A O 1
ATOM 1256 N N . GLY A 1 159 ? -20.938 -6.793 -10.594 1 93.25 159 GLY A N 1
ATOM 1257 C CA . GLY A 1 159 ? -21.047 -6.027 -9.359 1 93.25 159 GLY A CA 1
ATOM 1258 C C . GLY A 1 159 ? -22.234 -5.082 -9.336 1 93.25 159 GLY A C 1
ATOM 1259 O O . GLY A 1 159 ? -22.859 -4.902 -8.297 1 93.25 159 GLY A O 1
ATOM 1260 N N . LEU A 1 160 ? -22.609 -4.539 -10.445 1 89.81 160 LEU A N 1
ATOM 1261 C CA . LEU A 1 160 ? -23.656 -3.541 -10.531 1 89.81 160 LEU A CA 1
ATOM 1262 C C . LEU A 1 160 ? -25.031 -4.199 -10.469 1 89.81 160 LEU A C 1
ATOM 1264 O O . LEU A 1 160 ? -26 -3.59 -9.992 1 89.81 160 LEU A O 1
ATOM 1268 N N . THR A 1 161 ? -25.141 -5.43 -10.906 1 91.25 161 THR A N 1
ATOM 1269 C CA . THR A 1 161 ? -26.422 -6.102 -10.953 1 91.25 161 THR A CA 1
ATOM 1270 C C . THR A 1 161 ? -26.578 -7.074 -9.789 1 91.25 161 THR A C 1
ATOM 1272 O O . THR A 1 161 ? -27.641 -7.684 -9.617 1 91.25 161 THR A O 1
ATOM 1275 N N . PHE A 1 162 ? -25.625 -7.199 -8.992 1 94.56 162 PHE A N 1
ATOM 1276 C CA . PHE A 1 162 ? -25.547 -8.258 -8 1 94.56 162 PHE A CA 1
ATOM 1277 C C . PHE A 1 162 ? -26.688 -8.148 -6.996 1 94.56 162 PHE A C 1
ATOM 1279 O O . PHE A 1 162 ? -27.359 -9.133 -6.691 1 94.56 162 PHE A O 1
ATOM 1286 N N . PHE A 1 163 ? -26.953 -6.957 -6.48 1 92.81 163 PHE A N 1
ATOM 1287 C CA . PHE A 1 163 ? -27.969 -6.766 -5.453 1 92.81 163 PHE A CA 1
ATOM 1288 C C . PHE A 1 163 ? -29.359 -7.078 -6.004 1 92.81 163 PHE A C 1
ATOM 1290 O O . PHE A 1 163 ? -30.172 -7.703 -5.324 1 92.81 163 PHE A O 1
ATOM 1297 N N . LYS A 1 164 ? -29.594 -6.637 -7.176 1 90.31 164 LYS A N 1
ATOM 1298 C CA . LYS A 1 164 ? -30.891 -6.914 -7.801 1 90.31 164 LYS A CA 1
ATOM 1299 C C . LYS A 1 164 ? -31.062 -8.414 -8.039 1 90.31 164 LYS A C 1
ATOM 1301 O O . LYS A 1 164 ? -32.156 -8.945 -7.859 1 90.31 164 LYS A O 1
ATOM 1306 N N . LYS A 1 165 ? -30.062 -9.055 -8.383 1 90.75 165 LYS A N 1
ATOM 1307 C CA . LYS A 1 165 ? -30.125 -10.469 -8.734 1 90.75 165 LYS A CA 1
ATOM 1308 C C . LYS A 1 165 ? -30.219 -11.344 -7.492 1 90.75 165 LYS A C 1
ATOM 1310 O O . LYS A 1 165 ? -31.031 -12.273 -7.438 1 90.75 165 LYS A O 1
ATOM 1315 N N . TYR A 1 166 ? -29.438 -11.047 -6.457 1 91.25 166 TYR A N 1
ATOM 1316 C CA . TYR A 1 166 ? -29.234 -12.062 -5.43 1 91.25 166 TYR A CA 1
ATOM 1317 C C . TYR A 1 166 ? -29.719 -11.562 -4.074 1 91.25 166 TYR A C 1
ATOM 1319 O O . TYR A 1 166 ? -29.859 -12.352 -3.129 1 91.25 166 TYR A O 1
ATOM 1327 N N . ASN A 1 167 ? -29.984 -10.281 -3.93 1 88.38 167 ASN A N 1
ATOM 1328 C CA . ASN A 1 167 ? -30.391 -9.75 -2.629 1 88.38 167 ASN A CA 1
ATOM 1329 C C . ASN A 1 167 ? -31.625 -8.875 -2.738 1 88.38 167 ASN A C 1
ATOM 1331 O O . ASN A 1 167 ? -31.797 -7.922 -1.974 1 88.38 167 ASN A O 1
ATOM 1335 N N . ARG A 1 168 ? -32.469 -9.086 -3.709 1 85.12 168 ARG A N 1
ATOM 1336 C CA . ARG A 1 168 ? -33.75 -8.422 -3.898 1 85.12 168 ARG A CA 1
ATOM 1337 C C . ARG A 1 168 ? -33.594 -6.902 -3.852 1 85.12 168 ARG A C 1
ATOM 1339 O O . ARG A 1 168 ? -34.438 -6.207 -3.281 1 85.12 168 ARG A O 1
ATOM 1346 N N . GLY A 1 169 ? -32.375 -6.465 -4.191 1 86.06 169 GLY A N 1
ATOM 1347 C CA . GLY A 1 169 ? -32.125 -5.035 -4.281 1 86.06 169 GLY A CA 1
ATOM 1348 C C . GLY A 1 169 ? -31.625 -4.43 -2.986 1 86.06 169 GLY A C 1
ATOM 1349 O O . GLY A 1 169 ? -31.219 -3.268 -2.953 1 86.06 169 GLY A O 1
ATOM 1350 N N . ASP A 1 170 ? -31.562 -5.199 -1.975 1 89.31 170 ASP A N 1
ATOM 1351 C CA . ASP A 1 170 ? -31.078 -4.715 -0.686 1 89.31 170 ASP A CA 1
ATOM 1352 C C . ASP A 1 170 ? -29.547 -4.652 -0.66 1 89.31 170 ASP A C 1
ATOM 1354 O O . ASP A 1 170 ? -28.875 -5.602 -1.067 1 89.31 170 ASP A O 1
ATOM 1358 N N . THR A 1 171 ? -29.031 -3.529 -0.229 1 88.06 171 THR A N 1
ATOM 1359 C CA . THR A 1 171 ? -27.578 -3.332 -0.219 1 88.06 171 THR A CA 1
ATOM 1360 C C . THR A 1 171 ? -26.984 -3.791 1.106 1 88.06 171 THR A C 1
ATOM 1362 O O . THR A 1 171 ? -25.766 -3.803 1.27 1 88.06 171 THR A O 1
ATOM 1365 N N . TYR A 1 172 ? -27.781 -4.152 1.963 1 88.38 172 TYR A N 1
ATOM 1366 C CA . TYR A 1 172 ? -27.297 -4.602 3.268 1 88.38 172 TYR A CA 1
ATOM 1367 C C . TYR A 1 172 ? -26.859 -6.062 3.213 1 88.38 172 TYR A C 1
ATOM 1369 O O . TYR A 1 172 ? -27.625 -6.93 2.787 1 88.38 172 TYR A O 1
ATOM 1377 N N . LEU A 1 173 ? -25.641 -6.285 3.584 1 90.25 173 LEU A N 1
ATOM 1378 C CA . LEU A 1 173 ? -25.047 -7.625 3.582 1 90.25 173 LEU A CA 1
ATOM 1379 C C . LEU A 1 173 ? -24.578 -8.008 4.977 1 90.25 173 LEU A C 1
ATOM 1381 O O . LEU A 1 173 ? -23.391 -7.852 5.301 1 90.25 173 LEU A O 1
ATOM 1385 N N . PRO A 1 174 ? -25.391 -8.578 5.777 1 81.31 174 PRO A N 1
ATOM 1386 C CA . PRO A 1 174 ? -25.047 -8.867 7.172 1 81.31 174 PRO A CA 1
ATOM 1387 C C . PRO A 1 174 ? -23.953 -9.922 7.305 1 81.31 174 PRO A C 1
ATOM 1389 O O . PRO A 1 174 ? -23.266 -9.984 8.328 1 81.31 174 PRO A O 1
ATOM 1392 N N . ARG A 1 175 ? -23.75 -10.75 6.34 1 85.31 175 ARG A N 1
ATOM 1393 C CA . ARG A 1 175 ? -22.797 -11.844 6.441 1 85.31 175 ARG A CA 1
ATOM 1394 C C . ARG A 1 175 ? -21.578 -11.578 5.574 1 85.31 175 ARG A C 1
ATOM 1396 O O . ARG A 1 175 ? -20.859 -12.516 5.203 1 85.31 175 ARG A O 1
ATOM 1403 N N . ARG A 1 176 ? -21.375 -10.43 5.258 1 92 176 ARG A N 1
ATOM 1404 C CA . ARG A 1 176 ? -20.266 -10.055 4.383 1 92 176 ARG A CA 1
ATOM 1405 C C . ARG A 1 176 ? -18.922 -10.383 5.023 1 92 176 ARG A C 1
ATOM 1407 O O . ARG A 1 176 ? -18.688 -10.047 6.188 1 92 176 ARG A O 1
ATOM 1414 N N . HIS A 1 177 ? -18.078 -11.156 4.25 1 97.06 177 HIS A N 1
ATOM 1415 C CA . HIS A 1 177 ? -16.734 -11.523 4.688 1 97.06 177 HIS A CA 1
ATOM 1416 C C . HIS A 1 177 ? -15.688 -10.57 4.125 1 97.06 177 HIS A C 1
ATOM 1418 O O . HIS A 1 177 ? -15.797 -10.133 2.975 1 97.06 177 HIS A O 1
ATOM 1424 N N . PRO A 1 178 ? -14.703 -10.164 4.965 1 97.62 178 PRO A N 1
ATOM 1425 C CA . PRO A 1 178 ? -13.586 -9.445 4.352 1 97.62 178 PRO A CA 1
ATOM 1426 C C . PRO A 1 178 ? -12.781 -10.32 3.389 1 97.62 178 PRO A C 1
ATOM 1428 O O . PRO A 1 178 ? -12.875 -11.555 3.449 1 97.62 178 PRO A O 1
ATOM 1431 N N . VAL A 1 179 ? -12.07 -9.695 2.486 1 98.5 179 VAL A N 1
ATOM 1432 C CA . VAL A 1 179 ? -11.43 -10.453 1.413 1 98.5 179 VAL A CA 1
ATOM 1433 C C . VAL A 1 179 ? -9.938 -10.148 1.391 1 98.5 179 VAL A C 1
ATOM 1435 O O . VAL A 1 179 ? -9.523 -8.992 1.473 1 98.5 179 VAL A O 1
ATOM 1438 N N . VAL A 1 180 ? -9.109 -11.164 1.324 1 98.25 180 VAL A N 1
ATOM 1439 C CA . VAL A 1 180 ? -7.672 -11.031 1.113 1 98.25 180 VAL A CA 1
ATOM 1440 C C . VAL A 1 180 ? -7.281 -11.695 -0.205 1 98.25 180 VAL A C 1
ATOM 1442 O O . VAL A 1 180 ? -7.617 -12.859 -0.447 1 98.25 180 VAL A O 1
ATOM 1445 N N . ILE A 1 181 ? -6.594 -11 -1.027 1 98.06 181 ILE A N 1
ATOM 1446 C CA . ILE A 1 181 ? -6.211 -11.492 -2.346 1 98.06 181 ILE A CA 1
ATOM 1447 C C . ILE A 1 181 ? -4.711 -11.773 -2.379 1 98.06 181 ILE A C 1
ATOM 1449 O O . ILE A 1 181 ? -3.908 -10.938 -1.969 1 98.06 181 ILE A O 1
ATOM 1453 N N . MET A 1 182 ? -4.352 -12.906 -2.822 1 97.5 182 MET A N 1
ATOM 1454 C CA . MET A 1 182 ? -2.963 -13.305 -3.029 1 97.5 182 MET A CA 1
ATOM 1455 C C . MET A 1 182 ? -2.666 -13.5 -4.512 1 97.5 182 MET A C 1
ATOM 1457 O O . MET A 1 182 ? -2.943 -14.57 -5.07 1 97.5 182 MET A O 1
ATOM 1461 N N . PRO A 1 183 ? -1.943 -12.586 -5.078 1 96.31 183 PRO A N 1
ATOM 1462 C CA . PRO A 1 183 ? -1.714 -12.617 -6.523 1 96.31 183 PRO A CA 1
ATOM 1463 C C . PRO A 1 183 ? -0.738 -13.719 -6.941 1 96.31 183 PRO A C 1
ATOM 1465 O O . PRO A 1 183 ? -0.065 -14.305 -6.09 1 96.31 183 PRO A O 1
ATOM 1468 N N . GLY A 1 184 ? -0.687 -13.945 -8.195 1 95.88 184 GLY A N 1
ATOM 1469 C CA . GLY A 1 184 ? 0.143 -15.008 -8.742 1 95.88 184 GLY A CA 1
ATOM 1470 C C . GLY A 1 184 ? 1.5 -14.523 -9.211 1 95.88 184 GLY A C 1
ATOM 1471 O O . GLY A 1 184 ? 2.012 -13.516 -8.719 1 95.88 184 GLY A O 1
ATOM 1472 N N . PHE A 1 185 ? 2.08 -15.312 -10.117 1 93.19 185 PHE A N 1
ATOM 1473 C CA . PHE A 1 185 ? 3.385 -15.062 -10.727 1 93.19 185 PHE A CA 1
ATOM 1474 C C . PHE A 1 185 ? 3.33 -13.859 -11.656 1 93.19 185 PHE A C 1
ATOM 1476 O O . PHE A 1 185 ? 2.412 -13.734 -12.469 1 93.19 185 PHE A O 1
ATOM 1483 N N . ILE A 1 186 ? 4.18 -12.836 -11.477 1 87.56 186 ILE A N 1
ATOM 1484 C CA . ILE A 1 186 ? 4.43 -11.68 -12.32 1 87.56 186 ILE A CA 1
ATOM 1485 C C . ILE A 1 186 ? 3.316 -10.648 -12.133 1 87.56 186 ILE A C 1
ATOM 1487 O O . ILE A 1 186 ? 3.455 -9.492 -12.539 1 87.56 186 ILE A O 1
ATOM 1491 N N . THR A 1 187 ? 2.271 -11 -11.406 1 86.44 187 THR A N 1
ATOM 1492 C CA . THR A 1 187 ? 1.095 -10.141 -11.297 1 86.44 187 THR A CA 1
ATOM 1493 C C . THR A 1 187 ? 1.364 -8.969 -10.359 1 86.44 187 THR A C 1
ATOM 1495 O O . THR A 1 187 ? 0.944 -7.84 -10.633 1 86.44 187 THR A O 1
ATOM 1498 N N . GLY A 1 188 ? 2.031 -9.172 -9.32 1 90.06 188 GLY A N 1
ATOM 1499 C CA . GLY A 1 188 ? 2.396 -8.078 -8.438 1 90.06 188 GLY A CA 1
ATOM 1500 C C . GLY A 1 188 ? 3.564 -7.258 -8.961 1 90.06 188 GLY A C 1
ATOM 1501 O O . GLY A 1 188 ? 4.566 -7.816 -9.414 1 90.06 188 GLY A O 1
ATOM 1502 N N . ALA A 1 189 ? 3.443 -5.965 -8.898 1 90.44 189 ALA A N 1
ATOM 1503 C CA . ALA A 1 189 ? 4.504 -5.102 -9.406 1 90.44 189 ALA A CA 1
ATOM 1504 C C . ALA A 1 189 ? 5.762 -5.207 -8.547 1 90.44 189 ALA A C 1
ATOM 1506 O O . ALA A 1 189 ? 5.672 -5.273 -7.32 1 90.44 189 ALA A O 1
ATOM 1507 N N . LEU A 1 190 ? 6.883 -5.305 -9.195 1 93.44 190 LEU A N 1
ATOM 1508 C CA . LEU A 1 190 ? 8.188 -5.242 -8.547 1 93.44 190 LEU A CA 1
ATOM 1509 C C . LEU A 1 190 ? 8.898 -3.938 -8.883 1 93.44 190 LEU A C 1
ATOM 1511 O O . LEU A 1 190 ? 8.773 -3.424 -9.992 1 93.44 190 LEU A O 1
ATOM 1515 N N . GLU A 1 191 ? 9.617 -3.434 -7.922 1 91.88 191 GLU A N 1
ATOM 1516 C CA . GLU A 1 191 ? 10.328 -2.17 -8.078 1 91.88 191 GLU A CA 1
ATOM 1517 C C . GLU A 1 191 ? 11.82 -2.334 -7.781 1 91.88 191 GLU A C 1
ATOM 1519 O O . GLU A 1 191 ? 12.195 -3.057 -6.855 1 91.88 191 GLU A O 1
ATOM 1524 N N . VAL A 1 192 ? 12.617 -1.63 -8.578 1 92.12 192 VAL A N 1
ATOM 1525 C CA . VAL A 1 192 ? 14.047 -1.569 -8.289 1 92.12 192 VAL A CA 1
ATOM 1526 C C . VAL A 1 192 ? 14.32 -0.488 -7.242 1 92.12 192 VAL A C 1
ATOM 1528 O O . VAL A 1 192 ? 14.062 0.694 -7.484 1 92.12 192 VAL A O 1
ATOM 1531 N N . TRP A 1 193 ? 14.805 -0.844 -6.133 1 91.5 193 TRP A N 1
ATOM 1532 C CA . TRP A 1 193 ? 15.062 0.078 -5.031 1 91.5 193 TRP A CA 1
ATOM 1533 C C . TRP A 1 193 ? 16.5 0.575 -5.066 1 91.5 193 TRP A C 1
ATOM 1535 O O . TRP A 1 193 ? 16.797 1.68 -4.602 1 91.5 193 TRP A O 1
ATOM 1545 N N . GLU A 1 194 ? 17.344 -0.291 -5.504 1 88.31 194 GLU A N 1
ATOM 1546 C CA . GLU A 1 194 ? 18.766 0.04 -5.617 1 88.31 194 GLU A CA 1
ATOM 1547 C C . GLU A 1 194 ? 19.453 -0.823 -6.672 1 88.31 194 GLU A C 1
ATOM 1549 O O . GLU A 1 194 ? 19.172 -2.018 -6.785 1 88.31 194 GLU A O 1
ATOM 1554 N N . THR A 1 195 ? 20.25 -0.223 -7.469 1 89.25 195 THR A N 1
ATOM 1555 C CA . THR A 1 195 ? 21.094 -0.984 -8.375 1 89.25 195 THR A CA 1
ATOM 1556 C C . THR A 1 195 ? 22.422 -0.259 -8.617 1 89.25 195 THR A C 1
ATOM 1558 O O . THR A 1 195 ? 22.453 0.967 -8.742 1 89.25 195 THR A O 1
ATOM 1561 N N . SER A 1 196 ? 23.5 -0.963 -8.508 1 87.69 196 SER A N 1
ATOM 1562 C CA . SER A 1 196 ? 24.812 -0.4 -8.805 1 87.69 196 SER A CA 1
ATOM 1563 C C . SER A 1 196 ? 25.328 -0.865 -10.164 1 87.69 196 SER A C 1
ATOM 1565 O O . SER A 1 196 ? 26.5 -0.68 -10.492 1 87.69 196 SER A O 1
ATOM 1567 N N . LEU A 1 197 ? 24.422 -1.499 -10.938 1 88.62 197 LEU A N 1
ATOM 1568 C CA . LEU A 1 197 ? 24.812 -1.95 -12.273 1 88.62 197 LEU A CA 1
ATOM 1569 C C . LEU A 1 197 ? 25.078 -0.763 -13.188 1 88.62 197 LEU A C 1
ATOM 1571 O O . LEU A 1 197 ? 24.203 0.063 -13.422 1 88.62 197 LEU A O 1
ATOM 1575 N N . PRO A 1 198 ? 26.234 -0.696 -13.688 1 85.69 198 PRO A N 1
ATOM 1576 C CA . PRO A 1 198 ? 26.578 0.441 -14.547 1 85.69 198 PRO A CA 1
ATOM 1577 C C . PRO A 1 198 ? 25.688 0.543 -15.781 1 85.69 198 PRO A C 1
ATOM 1579 O O . PRO A 1 198 ? 25.359 1.648 -16.219 1 85.69 198 PRO A O 1
ATOM 1582 N N . CYS A 1 199 ? 25.328 -0.56 -16.297 1 83.88 199 CYS A N 1
ATOM 1583 C CA . CYS A 1 199 ? 24.5 -0.563 -17.5 1 83.88 199 CYS A CA 1
ATOM 1584 C C . CYS A 1 199 ? 23.141 0.085 -17.234 1 83.88 199 CYS A C 1
ATOM 1586 O O . CYS A 1 199 ? 22.5 0.608 -18.141 1 83.88 199 CYS A O 1
ATOM 1588 N N . ALA A 1 200 ? 22.719 0.043 -16.047 1 81.69 200 ALA A N 1
ATOM 1589 C CA . ALA A 1 200 ? 21.438 0.658 -15.68 1 81.69 200 ALA A CA 1
ATOM 1590 C C . ALA A 1 200 ? 21.641 2.115 -15.266 1 81.69 200 ALA A C 1
ATOM 1592 O O . ALA A 1 200 ? 20.906 2.996 -15.719 1 81.69 200 ALA A O 1
ATOM 1593 N N . ARG A 1 201 ? 22.641 2.359 -14.5 1 77.31 201 ARG A N 1
ATOM 1594 C CA . ARG A 1 201 ? 22.875 3.678 -13.914 1 77.31 201 ARG A CA 1
ATOM 1595 C C . ARG A 1 201 ? 23.297 4.684 -14.977 1 77.31 201 ARG A C 1
ATOM 1597 O O . ARG A 1 201 ? 23.062 5.887 -14.836 1 77.31 201 ARG A O 1
ATOM 1604 N N . GLN A 1 202 ? 23.828 4.188 -15.984 1 67.5 202 GLN A N 1
ATOM 1605 C CA . GLN A 1 202 ? 24.344 5.07 -17.031 1 67.5 202 GLN A CA 1
ATOM 1606 C C . GLN A 1 202 ? 23.25 5.496 -17.984 1 67.5 202 GLN A C 1
ATOM 1608 O O . GLN A 1 202 ? 23.438 6.406 -18.797 1 67.5 202 GLN A O 1
ATOM 1613 N N . LYS A 1 203 ? 22.156 4.902 -17.734 1 64.75 203 LYS A N 1
ATOM 1614 C CA . LYS A 1 203 ? 21.047 5.262 -18.625 1 64.75 203 LYS A CA 1
ATOM 1615 C C . LYS A 1 203 ? 20.281 6.465 -18.094 1 64.75 203 LYS A C 1
ATOM 1617 O O . LYS A 1 203 ? 19.953 6.523 -16.906 1 64.75 203 LYS A O 1
ATOM 1622 N N . SER A 1 204 ? 20.078 7.426 -18.875 1 55.94 204 SER A N 1
ATOM 1623 C CA . SER A 1 204 ? 19.484 8.703 -18.484 1 55.94 204 SER A CA 1
ATOM 1624 C C . SER A 1 204 ? 18.047 8.531 -18.031 1 55.94 204 SER A C 1
ATOM 1626 O O . SER A 1 204 ? 17.531 9.344 -17.25 1 55.94 204 SER A O 1
ATOM 1628 N N . PHE A 1 205 ? 17.453 7.539 -18.531 1 57.41 205 PHE A N 1
ATOM 1629 C CA . PHE A 1 205 ? 16.031 7.422 -18.25 1 57.41 205 PHE A CA 1
ATOM 1630 C C . PHE A 1 205 ? 15.797 6.637 -16.969 1 57.41 205 PHE A C 1
ATOM 1632 O O . PHE A 1 205 ? 14.656 6.5 -16.516 1 57.41 205 PHE A O 1
ATOM 1639 N N . PHE A 1 206 ? 16.875 6.258 -16.484 1 64.88 206 PHE A N 1
ATOM 1640 C CA . PHE A 1 206 ? 16.719 5.453 -15.273 1 64.88 206 PHE A CA 1
ATOM 1641 C C . PHE A 1 206 ? 16.625 6.336 -14.039 1 64.88 206 PHE A C 1
ATOM 1643 O O . PHE A 1 206 ? 17.516 7.156 -13.789 1 64.88 206 PHE A O 1
ATOM 1650 N N . SER A 1 207 ? 15.477 6.367 -13.359 1 65.06 207 SER A N 1
ATOM 1651 C CA . SER A 1 207 ? 15.25 7.195 -12.18 1 65.06 207 SER A CA 1
ATOM 1652 C C . SER A 1 207 ? 16 6.652 -10.969 1 65.06 207 SER A C 1
ATOM 1654 O O . SER A 1 207 ? 16.297 7.395 -10.031 1 65.06 207 SER A O 1
ATOM 1656 N N . GLY A 1 208 ? 16.422 5.473 -11.078 1 67.25 208 GLY A N 1
ATOM 1657 C CA . GLY A 1 208 ? 17.297 4.832 -10.109 1 67.25 208 GLY A CA 1
ATOM 1658 C C . GLY A 1 208 ? 16.594 4.453 -8.82 1 67.25 208 GLY A C 1
ATOM 1659 O O . GLY A 1 208 ? 17.172 3.797 -7.957 1 67.25 208 GLY A O 1
ATOM 1660 N N . PHE A 1 209 ? 15.289 4.953 -8.57 1 84.19 209 PHE A N 1
ATOM 1661 C CA . PHE A 1 209 ? 14.648 4.613 -7.305 1 84.19 209 PHE A CA 1
ATOM 1662 C C . PHE A 1 209 ? 13.18 4.25 -7.523 1 84.19 209 PHE A C 1
ATOM 1664 O O . PHE A 1 209 ? 12.438 5.004 -8.148 1 84.19 209 PHE A O 1
ATOM 1671 N N . ARG A 1 210 ? 12.789 3.004 -7.051 1 88.06 210 ARG A N 1
ATOM 1672 C CA . ARG A 1 210 ? 11.445 2.432 -7.082 1 88.06 210 ARG A CA 1
ATOM 1673 C C . ARG A 1 210 ? 10.891 2.422 -8.5 1 88.06 210 ARG A C 1
ATOM 1675 O O . ARG A 1 210 ? 9.75 2.842 -8.727 1 88.06 210 ARG A O 1
ATOM 1682 N N . GLN A 1 211 ? 11.734 2.078 -9.359 1 84.69 211 GLN A N 1
ATOM 1683 C CA . GLN A 1 211 ? 11.305 1.906 -10.734 1 84.69 211 GLN A CA 1
ATOM 1684 C C . GLN A 1 211 ? 10.648 0.544 -10.945 1 84.69 211 GLN A C 1
ATOM 1686 O O . GLN A 1 211 ? 11.219 -0.488 -10.594 1 84.69 211 GLN A O 1
ATOM 1691 N N . ARG A 1 212 ? 9.508 0.569 -11.547 1 86 212 ARG A N 1
ATOM 1692 C CA . ARG A 1 212 ? 8.812 -0.689 -11.797 1 86 212 ARG A CA 1
ATOM 1693 C C . ARG A 1 212 ? 9.539 -1.516 -12.852 1 86 212 ARG A C 1
ATOM 1695 O O . ARG A 1 212 ? 9.961 -0.986 -13.883 1 86 212 ARG A O 1
ATOM 1702 N N . MET A 1 213 ? 9.656 -2.727 -12.609 1 86.06 213 MET A N 1
ATOM 1703 C CA . MET A 1 213 ? 10.414 -3.635 -13.469 1 86.06 213 MET A CA 1
ATOM 1704 C C . MET A 1 213 ? 9.75 -3.762 -14.836 1 86.06 213 MET A C 1
ATOM 1706 O O . MET A 1 213 ? 10.422 -4.031 -15.836 1 86.06 213 MET A O 1
ATOM 1710 N N . PHE A 1 214 ? 8.492 -3.572 -14.883 1 80.38 214 PHE A N 1
ATOM 1711 C CA . PHE A 1 214 ? 7.785 -3.662 -16.156 1 80.38 214 PHE A CA 1
ATOM 1712 C C . PHE A 1 214 ? 7.137 -2.328 -16.516 1 80.38 214 PHE A C 1
ATOM 1714 O O . PHE A 1 214 ? 6.066 -2.297 -17.125 1 80.38 214 PHE A O 1
ATOM 1721 N N . GLY A 1 215 ? 7.742 -1.261 -15.984 1 75.12 215 GLY A N 1
ATOM 1722 C CA . GLY A 1 215 ? 7.32 0.077 -16.375 1 75.12 215 GLY A CA 1
ATOM 1723 C C . GLY A 1 215 ? 7.91 0.535 -17.688 1 75.12 215 GLY A C 1
ATOM 1724 O O . GLY A 1 215 ? 8.711 -0.181 -18.297 1 75.12 215 GLY A O 1
ATOM 1725 N N . PRO A 1 216 ? 7.531 1.61 -18.141 1 67.06 216 PRO A N 1
ATOM 1726 C CA . PRO A 1 216 ? 7.984 2.104 -19.438 1 67.06 216 PRO A CA 1
ATOM 1727 C C . PRO A 1 216 ? 9.508 2.205 -19.531 1 67.06 216 PRO A C 1
ATOM 1729 O O . PRO A 1 216 ? 10.086 1.847 -20.562 1 67.06 216 PRO A O 1
ATOM 1732 N N . GLN A 1 217 ? 10.148 2.703 -18.516 1 70.5 217 GLN A N 1
ATOM 1733 C CA . GLN A 1 217 ? 11.594 2.84 -18.531 1 70.5 217 GLN A CA 1
ATOM 1734 C C . GLN A 1 217 ? 12.281 1.479 -18.641 1 70.5 217 GLN A C 1
ATOM 1736 O O . GLN A 1 217 ? 13.297 1.341 -19.312 1 70.5 217 GLN A O 1
ATOM 1741 N N . MET A 1 218 ? 11.703 0.59 -18.078 1 76.25 218 MET A N 1
ATOM 1742 C CA . MET A 1 218 ? 12.289 -0.748 -18.078 1 76.25 218 MET A CA 1
ATOM 1743 C C . MET A 1 218 ? 12.023 -1.448 -19.406 1 76.25 218 MET A C 1
ATOM 1745 O O . MET A 1 218 ? 12.852 -2.234 -19.875 1 76.25 218 MET A O 1
ATOM 1749 N N . ILE A 1 219 ? 10.914 -1.173 -19.938 1 70 219 ILE A N 1
ATOM 1750 C CA . ILE A 1 219 ? 10.633 -1.706 -21.266 1 70 219 ILE A CA 1
ATOM 1751 C C . ILE A 1 219 ? 11.68 -1.187 -22.25 1 70 219 ILE A C 1
ATOM 1753 O O . ILE A 1 219 ? 12.148 -1.932 -23.109 1 70 219 ILE A O 1
ATOM 1757 N N . TYR A 1 220 ? 12.031 0.049 -22.047 1 71.69 220 TYR A N 1
ATOM 1758 C CA . TYR A 1 220 ? 13.102 0.624 -22.859 1 71.69 220 TYR A CA 1
ATOM 1759 C C . TYR A 1 220 ? 14.414 -0.105 -22.625 1 71.69 220 TYR A C 1
ATOM 1761 O O . TYR A 1 220 ? 15.18 -0.342 -23.562 1 71.69 220 TYR A O 1
ATOM 1769 N N . LEU A 1 221 ? 14.672 -0.419 -21.469 1 77.12 221 LEU A N 1
ATOM 1770 C CA . LEU A 1 221 ? 15.898 -1.144 -21.141 1 77.12 221 LEU A CA 1
ATOM 1771 C C . LEU A 1 221 ? 15.891 -2.533 -21.766 1 77.12 221 LEU A C 1
ATOM 1773 O O . LEU A 1 221 ? 16.922 -3.002 -22.25 1 77.12 221 LEU A O 1
ATOM 1777 N N . ILE A 1 222 ? 14.758 -3.166 -21.703 1 74.75 222 ILE A N 1
ATOM 1778 C CA . ILE A 1 222 ? 14.625 -4.492 -22.297 1 74.75 222 ILE A CA 1
ATOM 1779 C C . ILE A 1 222 ? 14.961 -4.434 -23.781 1 74.75 222 ILE A C 1
ATOM 1781 O O . ILE A 1 222 ? 15.641 -5.316 -24.312 1 74.75 222 ILE A O 1
ATOM 1785 N N . LEU A 1 223 ? 14.555 -3.395 -24.359 1 67.44 223 LEU A N 1
ATOM 1786 C CA . LEU A 1 223 ? 14.742 -3.26 -25.812 1 67.44 223 LEU A CA 1
ATOM 1787 C C . LEU A 1 223 ? 16.172 -2.834 -26.125 1 67.44 223 LEU A C 1
ATOM 1789 O O . LEU A 1 223 ? 16.734 -3.242 -27.156 1 67.44 223 LEU A O 1
ATOM 1793 N N . SER A 1 224 ? 16.75 -2.033 -25.234 1 71.12 224 SER A N 1
ATOM 1794 C CA . SER A 1 224 ? 18.062 -1.472 -25.531 1 71.12 224 SER A CA 1
ATOM 1795 C C . SER A 1 224 ? 19.172 -2.393 -25.031 1 71.12 224 SER A C 1
ATOM 1797 O O . SER A 1 224 ? 20.219 -2.523 -25.688 1 71.12 224 SER A O 1
ATOM 1799 N N . ASP A 1 225 ? 18.984 -2.965 -23.906 1 80.75 225 ASP A N 1
ATOM 1800 C CA . ASP A 1 225 ? 19.969 -3.836 -23.281 1 80.75 225 ASP A CA 1
ATOM 1801 C C . ASP A 1 225 ? 19.312 -4.949 -22.484 1 80.75 225 ASP A C 1
ATOM 1803 O O . ASP A 1 225 ? 19.312 -4.93 -21.25 1 80.75 225 ASP A O 1
ATOM 1807 N N . PRO A 1 226 ? 18.891 -5.969 -23.219 1 79.88 226 PRO A N 1
ATOM 1808 C CA . PRO A 1 226 ? 18.156 -7.047 -22.547 1 79.88 226 PRO A CA 1
ATOM 1809 C C . PRO A 1 226 ? 18.984 -7.758 -21.484 1 79.88 226 PRO A C 1
ATOM 1811 O O . PRO A 1 226 ? 18.438 -8.203 -20.469 1 79.88 226 PRO A O 1
ATOM 1814 N N . GLN A 1 227 ? 20.25 -7.852 -21.703 1 83.44 227 GLN A N 1
ATOM 1815 C CA . GLN A 1 227 ? 21.109 -8.531 -20.719 1 83.44 227 GLN A CA 1
ATOM 1816 C C . GLN A 1 227 ? 21.141 -7.758 -19.406 1 83.44 227 GLN A C 1
ATOM 1818 O O . GLN A 1 227 ? 21.156 -8.359 -18.328 1 83.44 227 GLN A O 1
ATOM 1823 N N . CYS A 1 228 ? 21.172 -6.461 -19.547 1 87.06 228 CYS A N 1
ATOM 1824 C CA . CYS A 1 228 ? 21.172 -5.633 -18.344 1 87.06 228 CYS A CA 1
ATOM 1825 C C . CYS A 1 228 ? 19.891 -5.84 -17.547 1 87.06 228 CYS A C 1
ATOM 1827 O O . CYS A 1 228 ? 19.922 -5.941 -16.312 1 87.06 228 CYS A O 1
ATOM 1829 N N . TRP A 1 229 ? 18.828 -5.863 -18.234 1 87.81 229 TRP A N 1
ATOM 1830 C CA . TRP A 1 229 ? 17.547 -6.098 -17.578 1 87.81 229 TRP A CA 1
ATOM 1831 C C . TRP A 1 229 ? 17.516 -7.465 -16.906 1 87.81 229 TRP A C 1
ATOM 1833 O O . TRP A 1 229 ? 17.031 -7.598 -15.781 1 87.81 229 TRP A O 1
ATOM 1843 N N . LEU A 1 230 ? 18.047 -8.477 -17.625 1 89.62 230 LEU A N 1
ATOM 1844 C CA . LEU A 1 230 ? 18.078 -9.828 -17.078 1 89.62 230 LEU A CA 1
ATOM 1845 C C . LEU A 1 230 ? 18.938 -9.891 -15.82 1 89.62 230 LEU A C 1
ATOM 1847 O O . LEU A 1 230 ? 18.578 -10.555 -14.844 1 89.62 230 LEU A O 1
ATOM 1851 N N . ASP A 1 231 ? 19.953 -9.164 -15.852 1 90.31 231 ASP A N 1
ATOM 1852 C CA . ASP A 1 231 ? 20.844 -9.133 -14.688 1 90.31 231 ASP A CA 1
ATOM 1853 C C . ASP A 1 231 ? 20.141 -8.492 -13.492 1 90.31 231 ASP A C 1
ATOM 1855 O O . ASP A 1 231 ? 20.266 -8.969 -12.367 1 90.31 231 ASP A O 1
ATOM 1859 N N . MET A 1 232 ? 19.422 -7.535 -13.758 1 90.69 232 MET A N 1
ATOM 1860 C CA . MET A 1 232 ? 18.688 -6.844 -12.695 1 90.69 232 MET A CA 1
ATOM 1861 C C . MET A 1 232 ? 17.594 -7.734 -12.125 1 90.69 232 MET A C 1
ATOM 1863 O O . MET A 1 232 ? 17.266 -7.637 -10.938 1 90.69 232 MET A O 1
ATOM 1867 N N . PHE A 1 233 ? 17.141 -8.57 -12.945 1 92.69 233 PHE A N 1
ATOM 1868 C CA . PHE A 1 233 ? 16 -9.391 -12.586 1 92.69 233 PHE A CA 1
ATOM 1869 C C . PHE A 1 233 ? 16.453 -10.695 -11.945 1 92.69 233 PHE A C 1
ATOM 1871 O O . PHE A 1 233 ? 15.656 -11.391 -11.305 1 92.69 233 PHE A O 1
ATOM 1878 N N . SER A 1 234 ? 17.703 -11.07 -12.07 1 95.62 234 SER A N 1
ATOM 1879 C CA . SER A 1 234 ? 18.25 -12.32 -11.562 1 95.62 234 SER A CA 1
ATOM 1880 C C . SER A 1 234 ? 18.531 -12.242 -10.07 1 95.62 234 SER A C 1
ATOM 1882 O O . SER A 1 234 ? 18.797 -11.156 -9.539 1 95.62 234 SER A O 1
ATOM 1884 N N . MET A 1 235 ? 18.438 -13.352 -9.453 1 97.75 235 MET A N 1
ATOM 1885 C CA . MET A 1 235 ? 18.812 -13.477 -8.047 1 97.75 235 MET A CA 1
ATOM 1886 C C . MET A 1 235 ? 20.234 -13.992 -7.914 1 97.75 235 MET A C 1
ATOM 1888 O O . MET A 1 235 ? 20.844 -14.438 -8.891 1 97.75 235 MET A O 1
ATOM 1892 N N . ASN A 1 236 ? 20.766 -13.922 -6.719 1 97.62 236 ASN A N 1
ATOM 1893 C CA . ASN A 1 236 ? 22.109 -14.43 -6.445 1 97.62 236 ASN A CA 1
ATOM 1894 C C . ASN A 1 236 ? 22.172 -15.953 -6.594 1 97.62 236 ASN A C 1
ATOM 1896 O O . ASN A 1 236 ? 21.375 -16.672 -5.973 1 97.62 236 ASN A O 1
ATOM 1900 N N . LYS A 1 237 ? 23.125 -16.484 -7.316 1 97 237 LYS A N 1
ATOM 1901 C CA . LYS A 1 237 ? 23.219 -17.906 -7.621 1 97 237 LYS A CA 1
ATOM 1902 C C . LYS A 1 237 ? 23.516 -18.719 -6.363 1 97 237 LYS A C 1
ATOM 1904 O O . LYS A 1 237 ? 23.078 -19.875 -6.25 1 97 237 LYS A O 1
ATOM 1909 N N . LYS A 1 238 ? 24.156 -18.156 -5.469 1 97.38 238 LYS A N 1
ATOM 1910 C CA . LYS A 1 238 ? 24.609 -18.875 -4.281 1 97.38 238 LYS A CA 1
ATOM 1911 C C . LYS A 1 238 ? 23.531 -18.859 -3.193 1 97.38 238 LYS A C 1
ATOM 1913 O O . LYS A 1 238 ? 23.172 -19.906 -2.648 1 97.38 238 LYS A O 1
ATOM 1918 N N . THR A 1 239 ? 23.016 -17.641 -2.906 1 96.44 239 THR A N 1
ATOM 1919 C CA . THR A 1 239 ? 22.109 -17.5 -1.764 1 96.44 239 THR A CA 1
ATOM 1920 C C . THR A 1 239 ? 20.656 -17.625 -2.201 1 96.44 239 THR A C 1
ATOM 1922 O O . THR A 1 239 ? 19.781 -17.938 -1.393 1 96.44 239 THR A O 1
ATOM 1925 N N . GLY A 1 240 ? 20.406 -17.359 -3.49 1 96.88 240 GLY A N 1
ATOM 1926 C CA . GLY A 1 240 ? 19.031 -17.312 -3.965 1 96.88 240 GLY A CA 1
ATOM 1927 C C . GLY A 1 240 ? 18.281 -16.062 -3.527 1 96.88 240 GLY A C 1
ATOM 1928 O O . GLY A 1 240 ? 17.078 -15.953 -3.74 1 96.88 240 GLY A O 1
ATOM 1929 N N . MET A 1 241 ? 19.031 -15.203 -2.867 1 96.81 241 MET A N 1
ATOM 1930 C CA . MET A 1 241 ? 18.484 -13.922 -2.408 1 96.81 241 MET A CA 1
ATOM 1931 C C . MET A 1 241 ? 18.938 -12.781 -3.316 1 96.81 241 MET A C 1
ATOM 1933 O O . MET A 1 241 ? 19.266 -13.008 -4.484 1 96.81 241 MET A O 1
ATOM 1937 N N . ASP A 1 242 ? 18.906 -11.57 -2.836 1 95.38 242 ASP A N 1
ATOM 1938 C CA . ASP A 1 242 ? 19.312 -10.43 -3.646 1 95.38 242 ASP A CA 1
ATOM 1939 C C . ASP A 1 242 ? 20.75 -10.555 -4.098 1 95.38 242 ASP A C 1
ATOM 1941 O O . ASP A 1 242 ? 21.594 -11.086 -3.365 1 95.38 242 ASP A O 1
ATOM 1945 N N . ARG A 1 243 ? 20.938 -10.078 -5.258 1 94.88 243 ARG A N 1
ATOM 1946 C CA . ARG A 1 243 ? 22.328 -9.859 -5.656 1 94.88 243 ARG A CA 1
ATOM 1947 C C . ARG A 1 243 ? 22.953 -8.727 -4.848 1 94.88 243 ARG A C 1
ATOM 1949 O O . ARG A 1 243 ? 22.25 -7.934 -4.223 1 94.88 243 ARG A O 1
ATOM 1956 N N . ASN A 1 244 ? 24.266 -8.664 -4.914 1 91.44 244 ASN A N 1
ATOM 1957 C CA . ASN A 1 244 ? 24.953 -7.609 -4.176 1 91.44 244 ASN A CA 1
ATOM 1958 C C . ASN A 1 244 ? 24.766 -6.246 -4.832 1 91.44 244 ASN A C 1
ATOM 1960 O O . ASN A 1 244 ? 24.875 -5.215 -4.168 1 91.44 244 ASN A O 1
ATOM 1964 N N . ASP A 1 245 ? 24.406 -6.305 -6.082 1 92.56 245 ASP A N 1
ATOM 1965 C CA . ASP A 1 245 ? 24.422 -5.055 -6.836 1 92.56 245 ASP A CA 1
ATOM 1966 C C . ASP A 1 245 ? 23 -4.555 -7.094 1 92.56 245 ASP A C 1
ATOM 1968 O O . ASP A 1 245 ? 22.812 -3.49 -7.691 1 92.56 245 ASP A O 1
ATOM 1972 N N . THR A 1 246 ? 22.031 -5.312 -6.754 1 94 246 THR A N 1
ATOM 1973 C CA . THR A 1 246 ? 20.672 -4.918 -7.105 1 94 246 THR A CA 1
ATOM 1974 C C . THR A 1 246 ? 19.688 -5.355 -6.027 1 94 246 THR A C 1
ATOM 1976 O O . THR A 1 246 ? 19.766 -6.477 -5.52 1 94 246 THR A O 1
ATOM 1979 N N . LYS A 1 247 ? 18.859 -4.457 -5.664 1 94.38 247 LYS A N 1
ATOM 1980 C CA . LYS A 1 247 ? 17.781 -4.734 -4.715 1 94.38 247 LYS A CA 1
ATOM 1981 C C . LYS A 1 247 ? 16.406 -4.465 -5.34 1 94.38 247 LYS A C 1
ATOM 1983 O O . LYS A 1 247 ? 16.109 -3.33 -5.715 1 94.38 247 LYS A O 1
ATOM 1988 N N . VAL A 1 248 ? 15.594 -5.504 -5.461 1 95.38 248 VAL A N 1
ATOM 1989 C CA . VAL A 1 248 ? 14.234 -5.414 -6.004 1 95.38 248 VAL A CA 1
ATOM 1990 C C . VAL A 1 248 ? 13.227 -5.805 -4.926 1 95.38 248 VAL A C 1
ATOM 1992 O O . VAL A 1 248 ? 13.453 -6.742 -4.16 1 95.38 248 VAL A O 1
ATOM 1995 N N . ARG A 1 249 ? 12.156 -5.035 -4.809 1 96.5 249 ARG A N 1
ATOM 1996 C CA . ARG A 1 249 ? 11.117 -5.32 -3.818 1 96.5 249 ARG A CA 1
ATOM 1997 C C . ARG A 1 249 ? 9.727 -5.238 -4.441 1 96.5 249 ARG A C 1
ATOM 1999 O O . ARG A 1 249 ? 9.539 -4.582 -5.469 1 96.5 249 ARG A O 1
ATOM 2006 N N . ALA A 1 250 ? 8.82 -5.961 -3.754 1 95.06 250 ALA A N 1
ATOM 2007 C CA . ALA A 1 250 ? 7.426 -5.91 -4.195 1 95.06 250 ALA A CA 1
ATOM 2008 C C . ALA A 1 250 ? 6.785 -4.574 -3.834 1 95.06 250 ALA A C 1
ATOM 2010 O O . ALA A 1 250 ? 7.027 -4.039 -2.75 1 95.06 250 ALA A O 1
ATOM 2011 N N . ASP A 1 251 ? 6.047 -4.062 -4.801 1 91.81 251 ASP A N 1
ATOM 2012 C CA . ASP A 1 251 ? 5.211 -2.896 -4.527 1 91.81 251 ASP A CA 1
ATOM 2013 C C . ASP A 1 251 ? 4 -3.275 -3.68 1 91.81 251 ASP A C 1
ATOM 2015 O O . ASP A 1 251 ? 3.707 -4.461 -3.502 1 91.81 251 ASP A O 1
ATOM 2019 N N . SER A 1 252 ? 3.418 -2.24 -3.053 1 88.88 252 SER A N 1
ATOM 2020 C CA . SER A 1 252 ? 2.266 -2.492 -2.193 1 88.88 252 SER A CA 1
ATOM 2021 C C . SER A 1 252 ? 1.074 -1.633 -2.602 1 88.88 252 SER A C 1
ATOM 2023 O O . SER A 1 252 ? 1.226 -0.669 -3.357 1 88.88 252 SER A O 1
ATOM 2025 N N . GLY A 1 253 ? -0.121 -2.086 -2.104 1 86.88 253 GLY A N 1
ATOM 2026 C CA . GLY A 1 253 ? -1.345 -1.367 -2.418 1 86.88 253 GLY A CA 1
ATOM 2027 C C . GLY A 1 253 ? -2.096 -1.955 -3.598 1 86.88 253 GLY A C 1
ATOM 2028 O O . GLY A 1 253 ? -1.562 -2.793 -4.324 1 86.88 253 GLY A O 1
ATOM 2029 N N . PHE A 1 254 ? -3.254 -1.442 -3.846 1 89.81 254 PHE A N 1
ATOM 2030 C CA . PHE A 1 254 ? -4.133 -1.979 -4.879 1 89.81 254 PHE A CA 1
ATOM 2031 C C . PHE A 1 254 ? -3.596 -1.656 -6.266 1 89.81 254 PHE A C 1
ATOM 2033 O O . PHE A 1 254 ? -3.793 -2.428 -7.207 1 89.81 254 PHE A O 1
ATOM 2040 N N . ALA A 1 255 ? -2.883 -0.607 -6.371 1 84.75 255 ALA A N 1
ATOM 2041 C CA . ALA A 1 255 ? -2.33 -0.19 -7.656 1 84.75 255 ALA A CA 1
ATOM 2042 C C . ALA A 1 255 ? -1.23 -1.144 -8.117 1 84.75 255 ALA A C 1
ATOM 2044 O O . ALA A 1 255 ? -0.876 -1.17 -9.297 1 84.75 255 ALA A O 1
ATOM 2045 N N . SER A 1 256 ? -0.736 -1.864 -7.219 1 88.69 256 SER A N 1
ATOM 2046 C CA . SER A 1 256 ? 0.361 -2.77 -7.543 1 88.69 256 SER A CA 1
ATOM 2047 C C . SER A 1 256 ? -0.145 -4.008 -8.273 1 88.69 256 SER A C 1
ATOM 2049 O O . SER A 1 256 ? 0.644 -4.758 -8.852 1 88.69 256 SER A O 1
ATOM 2051 N N . VAL A 1 257 ? -1.479 -4.25 -8.312 1 89.44 257 VAL A N 1
ATOM 2052 C CA . VAL A 1 257 ? -1.954 -5.512 -8.867 1 89.44 257 VAL A CA 1
ATOM 2053 C C . VAL A 1 257 ? -3.037 -5.246 -9.906 1 89.44 257 VAL A C 1
ATOM 2055 O O . VAL A 1 257 ? -3.438 -6.152 -10.641 1 89.44 257 VAL A O 1
ATOM 2058 N N . ASP A 1 258 ? -3.488 -4.008 -10.016 1 82.06 258 ASP A N 1
ATOM 2059 C CA . ASP A 1 258 ? -4.613 -3.713 -10.898 1 82.06 258 ASP A CA 1
ATOM 2060 C C . ASP A 1 258 ? -4.258 -3.992 -12.352 1 82.06 258 ASP A C 1
ATOM 2062 O O . ASP A 1 258 ? -4.996 -4.688 -13.055 1 82.06 258 ASP A O 1
ATOM 2066 N N . TYR A 1 259 ? -3.094 -3.445 -12.711 1 73.25 259 TYR A N 1
ATOM 2067 C CA . TYR A 1 259 ? -2.656 -3.572 -14.094 1 73.25 259 TYR A CA 1
ATOM 2068 C C . TYR A 1 259 ? -1.203 -4.027 -14.164 1 73.25 259 TYR A C 1
ATOM 2070 O O . TYR A 1 259 ? -0.366 -3.582 -13.375 1 73.25 259 TYR A O 1
ATOM 2078 N N . PHE A 1 260 ? -1.006 -4.906 -14.984 1 67.94 260 PHE A N 1
ATOM 2079 C CA . PHE A 1 260 ? 0.373 -5.293 -15.258 1 67.94 260 PHE A CA 1
ATOM 2080 C C . PHE A 1 260 ? 1.113 -4.184 -15.992 1 67.94 260 PHE A C 1
ATOM 2082 O O . PHE A 1 260 ? 2.17 -3.73 -15.547 1 67.94 260 PHE A O 1
ATOM 2089 N N . VAL A 1 261 ? 0.64 -3.816 -17.062 1 62.25 261 VAL A N 1
ATOM 2090 C CA . VAL A 1 261 ? 1.009 -2.627 -17.828 1 62.25 261 VAL A CA 1
ATOM 2091 C C . VAL A 1 261 ? -0.241 -1.812 -18.156 1 62.25 261 VAL A C 1
ATOM 2093 O O . VAL A 1 261 ? -1.359 -2.328 -18.094 1 62.25 261 VAL A O 1
ATOM 2096 N N . PRO A 1 262 ? -0.03 -0.57 -18.312 1 61 262 PRO A N 1
ATOM 2097 C CA . PRO A 1 262 ? -1.228 0.223 -18.594 1 61 262 PRO A CA 1
ATOM 2098 C C . PRO A 1 262 ? -2.127 -0.425 -19.656 1 61 262 PRO A C 1
ATOM 2100 O O . PRO A 1 262 ? -1.652 -0.807 -20.719 1 61 262 PRO A O 1
ATOM 2103 N N . GLY A 1 263 ? -3.379 -0.665 -19.312 1 63.28 263 GLY A N 1
ATOM 2104 C CA . GLY A 1 263 ? -4.348 -1.238 -20.234 1 63.28 263 GLY A CA 1
ATOM 2105 C C . GLY A 1 263 ? -4.527 -2.734 -20.047 1 63.28 263 GLY A C 1
ATOM 2106 O O . GLY A 1 263 ? -5.539 -3.297 -20.469 1 63.28 263 GLY A O 1
ATOM 2107 N N . TYR A 1 264 ? -3.592 -3.373 -19.453 1 74.75 264 TYR A N 1
ATOM 2108 C CA . TYR A 1 264 ? -3.682 -4.812 -19.234 1 74.75 264 TYR A CA 1
ATOM 2109 C C . TYR A 1 264 ? -4.043 -5.129 -17.781 1 74.75 264 TYR A C 1
ATOM 2111 O O . TYR A 1 264 ? -3.158 -5.305 -16.938 1 74.75 264 TYR A O 1
ATOM 2119 N N . TRP A 1 265 ? -5.34 -5.316 -17.625 1 81.19 265 TRP A N 1
ATOM 2120 C CA . TRP A 1 265 ? -5.832 -5.508 -16.266 1 81.19 265 TRP A CA 1
ATOM 2121 C C . TRP A 1 265 ? -5.52 -6.914 -15.766 1 81.19 265 TRP A C 1
ATOM 2123 O O . TRP A 1 265 ? -5.449 -7.859 -16.562 1 81.19 265 TRP A O 1
ATOM 2133 N N . VAL A 1 266 ? -5.301 -7.043 -14.562 1 87.62 266 VAL A N 1
ATOM 2134 C CA . VAL A 1 266 ? -5.168 -8.32 -13.875 1 87.62 266 VAL A CA 1
ATOM 2135 C C . VAL A 1 266 ? -6.258 -8.445 -12.805 1 87.62 266 VAL A C 1
ATOM 2137 O O . VAL A 1 266 ? -7.41 -8.75 -13.125 1 87.62 266 VAL A O 1
ATOM 2140 N N . TRP A 1 267 ? -6.047 -7.762 -11.664 1 93.31 267 TRP A N 1
ATOM 2141 C CA . TRP A 1 267 ? -7.02 -7.887 -10.586 1 93.31 267 TRP A CA 1
ATOM 2142 C C . TRP A 1 267 ? -8.023 -6.734 -10.617 1 93.31 267 TRP A C 1
ATOM 2144 O O . TRP A 1 267 ? -8.969 -6.711 -9.836 1 93.31 267 TRP A O 1
ATOM 2154 N N . ALA A 1 268 ? -7.938 -5.812 -11.523 1 90 268 ALA A N 1
ATOM 2155 C CA . ALA A 1 268 ? -8.766 -4.609 -11.562 1 90 268 ALA A CA 1
ATOM 2156 C C . ALA A 1 268 ? -10.25 -4.969 -11.625 1 90 268 ALA A C 1
ATOM 2158 O O . ALA A 1 268 ? -11.078 -4.336 -10.969 1 90 268 ALA A O 1
ATOM 2159 N N . LYS A 1 269 ? -10.578 -5.957 -12.398 1 92 269 LYS A N 1
ATOM 2160 C CA . LYS A 1 269 ? -11.977 -6.324 -12.578 1 92 269 LYS A CA 1
ATOM 2161 C C . LYS A 1 269 ? -12.547 -6.945 -11.305 1 92 269 LYS A C 1
ATOM 2163 O O . LYS A 1 269 ? -13.711 -6.719 -10.961 1 92 269 LYS A O 1
ATOM 2168 N N . VAL A 1 270 ? -11.766 -7.746 -10.633 1 95.81 270 VAL A N 1
ATOM 2169 C CA . VAL A 1 270 ? -12.211 -8.32 -9.367 1 95.81 270 VAL A CA 1
ATOM 2170 C C . VAL A 1 270 ? -12.414 -7.207 -8.344 1 95.81 270 VAL A C 1
ATOM 2172 O O . VAL A 1 270 ? -13.422 -7.184 -7.633 1 95.81 270 VAL A O 1
ATOM 2175 N N . LEU A 1 271 ? -11.516 -6.273 -8.305 1 94 271 LEU A N 1
ATOM 2176 C CA . LEU A 1 271 ? -11.531 -5.191 -7.324 1 94 271 LEU A CA 1
ATOM 2177 C C . LEU A 1 271 ? -12.75 -4.297 -7.527 1 94 271 LEU A C 1
ATOM 2179 O O . LEU A 1 271 ? -13.445 -3.959 -6.566 1 94 271 LEU A O 1
ATOM 2183 N N . ILE A 1 272 ? -13.023 -3.932 -8.75 1 91.94 272 ILE A N 1
ATOM 2184 C CA . ILE A 1 272 ? -14.125 -3.002 -9 1 91.94 272 ILE A CA 1
ATOM 2185 C C . ILE A 1 272 ? -15.453 -3.684 -8.703 1 91.94 272 ILE A C 1
ATOM 2187 O O . ILE A 1 272 ? -16.391 -3.039 -8.234 1 91.94 272 ILE A O 1
ATOM 2191 N N . ASN A 1 273 ? -15.562 -4.957 -9.008 1 95.5 273 ASN A N 1
ATOM 2192 C CA . ASN A 1 273 ? -16.797 -5.668 -8.719 1 95.5 273 ASN A CA 1
ATOM 2193 C C . ASN A 1 273 ? -17.031 -5.801 -7.215 1 95.5 273 ASN A C 1
ATOM 2195 O O . ASN A 1 273 ? -18.172 -5.684 -6.746 1 95.5 273 ASN A O 1
ATOM 2199 N N . LEU A 1 274 ? -16.016 -6.047 -6.488 1 96.69 274 LEU A N 1
ATOM 2200 C CA . LEU A 1 274 ? -16.125 -6.062 -5.035 1 96.69 274 LEU A CA 1
ATOM 2201 C C . LEU A 1 274 ? -16.5 -4.68 -4.504 1 96.69 274 LEU A C 1
ATOM 2203 O O . LEU A 1 274 ? -17.312 -4.559 -3.594 1 96.69 274 LEU A O 1
ATOM 2207 N N . ALA A 1 275 ? -15.891 -3.68 -5.059 1 93.38 275 ALA A N 1
ATOM 2208 C CA . ALA A 1 275 ? -16.203 -2.311 -4.648 1 93.38 275 ALA A CA 1
ATOM 2209 C C . ALA A 1 275 ? -17.672 -1.979 -4.895 1 93.38 275 ALA A C 1
ATOM 2211 O O . ALA A 1 275 ? -18.281 -1.244 -4.121 1 93.38 275 ALA A O 1
ATOM 2212 N N . ASP A 1 276 ? -18.219 -2.5 -5.973 1 92.88 276 ASP A N 1
ATOM 2213 C CA . ASP A 1 276 ? -19.625 -2.258 -6.332 1 92.88 276 ASP A CA 1
ATOM 2214 C C . ASP A 1 276 ? -20.562 -2.717 -5.223 1 92.88 276 ASP A C 1
ATOM 2216 O O . ASP A 1 276 ? -21.641 -2.158 -5.051 1 92.88 276 ASP A O 1
ATOM 2220 N N . ILE A 1 277 ? -20.094 -3.693 -4.488 1 95 277 ILE A N 1
ATOM 2221 C CA . ILE A 1 277 ? -21 -4.188 -3.447 1 95 277 ILE A CA 1
ATOM 2222 C C . ILE A 1 277 ? -20.5 -3.709 -2.082 1 95 277 ILE A C 1
ATOM 2224 O O . ILE A 1 277 ? -20.797 -4.336 -1.059 1 95 277 ILE A O 1
ATOM 2228 N N . GLY A 1 278 ? -19.609 -2.742 -2.119 1 92.75 278 GLY A N 1
ATOM 2229 C CA . GLY A 1 278 ? -19.359 -1.999 -0.894 1 92.75 278 GLY A CA 1
ATOM 2230 C C . GLY A 1 278 ? -17.984 -2.246 -0.311 1 92.75 278 GLY A C 1
ATOM 2231 O O . GLY A 1 278 ? -17.656 -1.722 0.753 1 92.75 278 GLY A O 1
ATOM 2232 N N . TYR A 1 279 ? -17.172 -3.035 -0.948 1 95.69 279 TYR A N 1
ATOM 2233 C CA . TYR A 1 279 ? -15.844 -3.312 -0.409 1 95.69 279 TYR A CA 1
ATOM 2234 C C . TYR A 1 279 ? -14.914 -2.113 -0.584 1 95.69 279 TYR A C 1
ATOM 2236 O O . TYR A 1 279 ? -15.047 -1.355 -1.549 1 95.69 279 TYR A O 1
ATOM 2244 N N . ASP A 1 280 ? -14.062 -1.974 0.317 1 93.81 280 ASP A N 1
ATOM 2245 C CA . ASP A 1 280 ? -13.047 -0.927 0.358 1 93.81 280 ASP A CA 1
ATOM 2246 C C . ASP A 1 280 ? -11.789 -1.41 1.074 1 93.81 280 ASP A C 1
ATOM 2248 O O . ASP A 1 280 ? -11.656 -2.596 1.385 1 93.81 280 ASP A O 1
ATOM 2252 N N . PRO A 1 281 ? -10.805 -0.556 1.331 1 92.44 281 PRO A N 1
ATOM 2253 C CA . PRO A 1 281 ? -9.539 -1.008 1.914 1 92.44 281 PRO A CA 1
ATOM 2254 C C . PRO A 1 281 ? -9.695 -1.511 3.348 1 92.44 281 PRO A C 1
ATOM 2256 O O . PRO A 1 281 ? -8.781 -2.129 3.893 1 92.44 281 PRO A O 1
ATOM 2259 N N . GLN A 1 282 ? -10.789 -1.318 3.939 1 92.38 282 GLN A N 1
ATOM 2260 C CA . GLN A 1 282 ? -11.016 -1.796 5.301 1 92.38 282 GLN A CA 1
ATOM 2261 C C . GLN A 1 282 ? -11.688 -3.162 5.301 1 92.38 282 GLN A C 1
ATOM 2263 O O . GLN A 1 282 ? -11.797 -3.809 6.344 1 92.38 282 GLN A O 1
ATOM 2268 N N . SER A 1 283 ? -12.086 -3.539 4.137 1 95.75 283 SER A N 1
ATOM 2269 C CA . SER A 1 283 ? -12.766 -4.828 4.047 1 95.75 283 SER A CA 1
ATOM 2270 C C . SER A 1 283 ? -12.117 -5.723 2.992 1 95.75 283 SER A C 1
ATOM 2272 O O . SER A 1 283 ? -12.562 -6.852 2.771 1 95.75 283 SER A O 1
ATOM 2274 N N . MET A 1 284 ? -11.164 -5.27 2.348 1 96.31 284 MET A N 1
ATOM 2275 C CA . MET A 1 284 ? -10.422 -6.098 1.406 1 96.31 284 MET A CA 1
ATOM 2276 C C . MET A 1 284 ? -8.953 -5.684 1.359 1 96.31 284 MET A C 1
ATOM 2278 O O . MET A 1 284 ? -8.625 -4.52 1.598 1 96.31 284 MET A O 1
ATOM 2282 N N . ALA A 1 285 ? -8.102 -6.602 1.095 1 95.62 285 ALA A N 1
ATOM 2283 C CA . ALA A 1 285 ? -6.668 -6.336 1.009 1 95.62 285 ALA A CA 1
ATOM 2284 C C . ALA A 1 285 ? -6.012 -7.211 -0.055 1 95.62 285 ALA A C 1
ATOM 2286 O O . ALA A 1 285 ? -6.52 -8.289 -0.378 1 95.62 285 ALA A O 1
ATOM 2287 N N . VAL A 1 286 ? -4.992 -6.645 -0.634 1 95.38 286 VAL A N 1
ATOM 2288 C CA . VAL A 1 286 ? -4.113 -7.414 -1.509 1 95.38 286 VAL A CA 1
ATOM 2289 C C . VAL A 1 286 ? -2.744 -7.57 -0.855 1 95.38 286 VAL A C 1
ATOM 2291 O O . VAL A 1 286 ? -2.152 -6.59 -0.396 1 95.38 286 VAL A O 1
ATOM 2294 N N . VAL A 1 287 ? -2.256 -8.773 -0.786 1 95.81 287 VAL A N 1
ATOM 2295 C CA . VAL A 1 287 ? -0.94 -9.023 -0.206 1 95.81 287 VAL A CA 1
ATOM 2296 C C . VAL A 1 287 ? 0.056 -9.359 -1.312 1 95.81 287 VAL A C 1
ATOM 2298 O O . VAL A 1 287 ? 0.061 -10.477 -1.831 1 95.81 287 VAL A O 1
ATOM 2301 N N . THR A 1 288 ? 0.92 -8.438 -1.606 1 95.12 288 THR A N 1
ATOM 2302 C CA . THR A 1 288 ? 1.905 -8.625 -2.666 1 95.12 288 THR A CA 1
ATOM 2303 C C . THR A 1 288 ? 3.229 -9.125 -2.096 1 95.12 288 THR A C 1
ATOM 2305 O O . THR A 1 288 ? 3.508 -8.938 -0.908 1 95.12 288 THR A O 1
ATOM 2308 N N . TYR A 1 289 ? 4.016 -9.758 -2.871 1 96.94 289 TYR A N 1
ATOM 2309 C CA . TYR A 1 289 ? 5.301 -10.344 -2.496 1 96.94 289 TYR A CA 1
ATOM 2310 C C . TYR A 1 289 ? 6.223 -10.453 -3.705 1 96.94 289 TYR A C 1
ATOM 2312 O O . TYR A 1 289 ? 5.777 -10.312 -4.848 1 96.94 289 TYR A O 1
ATOM 2320 N N . ASP A 1 290 ? 7.496 -10.617 -3.449 1 97.5 290 ASP A N 1
ATOM 2321 C CA . ASP A 1 290 ? 8.453 -10.891 -4.52 1 97.5 290 ASP A CA 1
ATOM 2322 C C . ASP A 1 290 ? 8.258 -12.289 -5.086 1 97.5 290 ASP A C 1
ATOM 2324 O O . ASP A 1 290 ? 8.805 -13.266 -4.555 1 97.5 290 ASP A O 1
ATOM 2328 N N . TRP A 1 291 ? 7.555 -12.367 -6.16 1 97.38 291 TRP A N 1
ATOM 2329 C CA . TRP A 1 291 ? 7.148 -13.656 -6.711 1 97.38 291 TRP A CA 1
ATOM 2330 C C . TRP A 1 291 ? 8.344 -14.391 -7.32 1 97.38 291 TRP A C 1
ATOM 2332 O O . TRP A 1 291 ? 8.219 -15.547 -7.73 1 97.38 291 TRP A O 1
ATOM 2342 N N . ARG A 1 292 ? 9.578 -13.812 -7.453 1 97.06 292 ARG A N 1
ATOM 2343 C CA . ARG A 1 292 ? 10.773 -14.508 -7.91 1 97.06 292 ARG A CA 1
ATOM 2344 C C . ARG A 1 292 ? 11.234 -15.539 -6.887 1 97.06 292 ARG A C 1
ATOM 2346 O O . ARG A 1 292 ? 11.977 -16.469 -7.223 1 97.06 292 ARG A O 1
ATOM 2353 N N . LEU A 1 293 ? 10.742 -15.312 -5.676 1 98.5 293 LEU A N 1
ATOM 2354 C CA . LEU A 1 293 ? 11.188 -16.141 -4.562 1 98.5 293 LEU A CA 1
ATOM 2355 C C . LEU A 1 293 ? 10.172 -17.219 -4.246 1 98.5 293 LEU A C 1
ATOM 2357 O O . LEU A 1 293 ? 8.969 -17.031 -4.461 1 98.5 293 LEU A O 1
ATOM 2361 N N . SER A 1 294 ? 10.719 -18.359 -3.729 1 98.19 294 SER A N 1
ATOM 2362 C CA . SER A 1 294 ? 9.82 -19.312 -3.098 1 98.19 294 SER A CA 1
ATOM 2363 C C . SER A 1 294 ? 9.125 -18.703 -1.884 1 98.19 294 SER A C 1
ATOM 2365 O O . SER A 1 294 ? 9.602 -17.719 -1.316 1 98.19 294 SER A O 1
ATOM 2367 N N . PRO A 1 295 ? 7.949 -19.25 -1.514 1 97.69 295 PRO A N 1
ATOM 2368 C CA . PRO A 1 295 ? 7.254 -18.703 -0.344 1 97.69 295 PRO A CA 1
ATOM 2369 C C . PRO A 1 295 ? 8.141 -18.672 0.901 1 97.69 295 PRO A C 1
ATOM 2371 O O . PRO A 1 295 ? 8.109 -17.703 1.653 1 97.69 295 PRO A O 1
ATOM 2374 N N . ASP A 1 296 ? 8.953 -19.688 1.063 1 96.75 296 ASP A N 1
ATOM 2375 C CA . ASP A 1 296 ? 9.82 -19.75 2.232 1 96.75 296 ASP A CA 1
ATOM 2376 C C . ASP A 1 296 ? 10.891 -18.656 2.182 1 96.75 296 ASP A C 1
ATOM 2378 O O . ASP A 1 296 ? 11.188 -18.031 3.199 1 96.75 296 ASP A O 1
ATOM 2382 N N . LYS A 1 297 ? 11.414 -18.453 1.065 1 97.44 297 LYS A N 1
ATOM 2383 C CA . LYS A 1 297 ? 12.445 -17.422 0.93 1 97.44 297 LYS A CA 1
ATOM 2384 C C . LYS A 1 297 ? 11.844 -16.031 1.043 1 97.44 297 LYS A C 1
ATOM 2386 O O . LYS A 1 297 ? 12.484 -15.109 1.554 1 97.44 297 LYS A O 1
ATOM 2391 N N . ALA A 1 298 ? 10.633 -15.875 0.481 1 97.5 298 ALA A N 1
ATOM 2392 C CA . ALA A 1 298 ? 9.938 -14.602 0.652 1 97.5 298 ALA A CA 1
ATOM 2393 C C . ALA A 1 298 ? 9.711 -14.297 2.129 1 97.5 298 ALA A C 1
ATOM 2395 O O . ALA A 1 298 ? 9.82 -13.148 2.557 1 97.5 298 ALA A O 1
ATOM 2396 N N . HIS A 1 299 ? 9.383 -15.312 2.865 1 96.12 299 HIS A N 1
ATOM 2397 C CA . HIS A 1 299 ? 9.195 -15.141 4.301 1 96.12 299 HIS A CA 1
ATOM 2398 C C . HIS A 1 299 ? 10.516 -14.867 5.008 1 96.12 299 HIS A C 1
ATOM 2400 O O . HIS A 1 299 ? 10.594 -13.992 5.875 1 96.12 299 HIS A O 1
ATOM 2406 N N . GLU A 1 300 ? 11.523 -15.633 4.637 1 95.12 300 GLU A N 1
ATOM 2407 C CA . GLU A 1 300 ? 12.836 -15.469 5.258 1 95.12 300 GLU A CA 1
ATOM 2408 C C . GLU A 1 300 ? 13.375 -14.055 5.039 1 95.12 300 GLU A C 1
ATOM 2410 O O . GLU A 1 300 ? 13.844 -13.414 5.984 1 95.12 300 GLU A O 1
ATOM 2415 N N . ARG A 1 301 ? 13.305 -13.594 3.84 1 95 301 ARG A N 1
ATOM 2416 C CA . ARG A 1 301 ? 13.891 -12.305 3.51 1 95 301 ARG A CA 1
ATOM 2417 C C . ARG A 1 301 ? 12.984 -11.156 3.947 1 95 301 ARG A C 1
ATOM 2419 O O . ARG A 1 301 ? 13.453 -10.164 4.512 1 95 301 ARG A O 1
ATOM 2426 N N . ASP A 1 302 ? 11.664 -11.273 3.635 1 95.06 302 ASP A N 1
ATOM 2427 C CA . ASP A 1 302 ? 10.781 -10.117 3.729 1 95.06 302 ASP A CA 1
ATOM 2428 C C . ASP A 1 302 ? 9.812 -10.266 4.902 1 95.06 302 ASP A C 1
ATOM 2430 O O . ASP A 1 302 ? 9.109 -9.312 5.254 1 95.06 302 ASP A O 1
ATOM 2434 N N . GLY A 1 303 ? 9.711 -11.375 5.543 1 93.75 303 GLY A N 1
ATOM 2435 C CA . GLY A 1 303 ? 8.695 -11.586 6.562 1 93.75 303 GLY A CA 1
ATOM 2436 C C . GLY A 1 303 ? 7.285 -11.641 6 1 93.75 303 GLY A C 1
ATOM 2437 O O . GLY A 1 303 ? 6.34 -11.164 6.637 1 93.75 303 GLY A O 1
ATOM 2438 N N . PHE A 1 304 ? 7.176 -12.273 4.898 1 96.19 304 PHE A N 1
ATOM 2439 C CA . PHE A 1 304 ? 5.941 -12.219 4.125 1 96.19 304 PHE A CA 1
ATOM 2440 C C . PHE A 1 304 ? 4.793 -12.867 4.898 1 96.19 304 PHE A C 1
ATOM 2442 O O . PHE A 1 304 ? 3.678 -12.336 4.91 1 96.19 304 PHE A O 1
ATOM 2449 N N . PHE A 1 305 ? 4.953 -13.961 5.547 1 96.44 305 PHE A N 1
ATOM 2450 C CA . PHE A 1 305 ? 3.877 -14.664 6.238 1 96.44 305 PHE A CA 1
ATOM 2451 C C . PHE A 1 305 ? 3.367 -13.844 7.418 1 96.44 305 PHE A C 1
ATOM 2453 O O . PHE A 1 305 ? 2.18 -13.891 7.746 1 96.44 305 PHE A O 1
ATOM 2460 N N . TYR A 1 306 ? 4.25 -13.086 8.047 1 91.62 306 TYR A N 1
ATOM 2461 C CA . TYR A 1 306 ? 3.795 -12.164 9.086 1 91.62 306 TYR A CA 1
ATOM 2462 C C . TYR A 1 306 ? 2.838 -11.125 8.508 1 91.62 306 TYR A C 1
ATOM 2464 O O . TYR A 1 306 ? 1.833 -10.781 9.133 1 91.62 306 TYR A O 1
ATOM 2472 N N . GLN A 1 307 ? 3.197 -10.664 7.359 1 91.69 307 GLN A N 1
ATOM 2473 C CA . GLN A 1 307 ? 2.352 -9.672 6.699 1 91.69 307 GLN A CA 1
ATOM 2474 C C . GLN A 1 307 ? 0.967 -10.242 6.402 1 91.69 307 GLN A C 1
ATOM 2476 O O . GLN A 1 307 ? -0.043 -9.562 6.613 1 91.69 307 GLN A O 1
ATOM 2481 N N . VAL A 1 308 ? 0.917 -11.438 5.863 1 95.75 308 VAL A N 1
ATOM 2482 C CA . VAL A 1 308 ? -0.355 -12.078 5.555 1 95.75 308 VAL A CA 1
ATOM 2483 C C . VAL A 1 308 ? -1.165 -12.266 6.836 1 95.75 308 VAL A C 1
ATOM 2485 O O . VAL A 1 308 ? -2.352 -11.938 6.879 1 95.75 308 VAL A O 1
ATOM 2488 N N . ARG A 1 309 ? -0.535 -12.797 7.844 1 93.5 309 ARG A N 1
ATOM 2489 C CA . ARG A 1 309 ? -1.188 -13.039 9.125 1 93.5 309 ARG A CA 1
ATOM 2490 C C . ARG A 1 309 ? -1.772 -11.75 9.695 1 93.5 309 ARG A C 1
ATOM 2492 O O . ARG A 1 309 ? -2.92 -11.727 10.148 1 93.5 309 ARG A O 1
ATOM 2499 N N . ASN A 1 310 ? -0.979 -10.672 9.672 1 89.75 310 ASN A N 1
ATOM 2500 C CA . ASN A 1 310 ? -1.422 -9.391 10.203 1 89.75 310 ASN A CA 1
ATOM 2501 C C . ASN A 1 310 ? -2.598 -8.828 9.406 1 89.75 310 ASN A C 1
ATOM 2503 O O . ASN A 1 310 ? -3.516 -8.242 9.977 1 89.75 310 ASN A O 1
ATOM 2507 N N . SER A 1 311 ? -2.521 -8.984 8.133 1 92.31 311 SER A N 1
ATOM 2508 C CA . SER A 1 311 ? -3.615 -8.523 7.285 1 92.31 311 SER A CA 1
ATOM 2509 C C . SER A 1 311 ? -4.91 -9.258 7.602 1 92.31 311 SER A C 1
ATOM 2511 O O . SER A 1 311 ? -5.977 -8.641 7.68 1 92.31 311 SER A O 1
ATOM 2513 N N . LEU A 1 312 ? -4.832 -10.539 7.754 1 94.19 312 LEU A N 1
ATOM 2514 C CA . LEU A 1 312 ? -6.004 -11.344 8.078 1 94.19 312 LEU A CA 1
ATOM 2515 C C . LEU A 1 312 ? -6.555 -10.969 9.453 1 94.19 312 LEU A C 1
ATOM 2517 O O . LEU A 1 312 ? -7.762 -10.789 9.617 1 94.19 312 LEU A O 1
ATOM 2521 N N . HIS A 1 313 ? -5.68 -10.797 10.43 1 89.56 313 HIS A N 1
ATOM 2522 C CA . HIS A 1 313 ? -6.105 -10.391 11.758 1 89.56 313 HIS A CA 1
ATOM 2523 C C . HIS A 1 313 ? -6.828 -9.047 11.719 1 89.56 313 HIS A C 1
ATOM 2525 O O . HIS A 1 313 ? -7.887 -8.891 12.336 1 89.56 313 HIS A O 1
ATOM 2531 N N . PHE A 1 314 ? -6.254 -8.133 11.031 1 89.5 314 PHE A N 1
ATOM 2532 C CA . PHE A 1 314 ? -6.84 -6.801 10.938 1 89.5 314 PHE A CA 1
ATOM 2533 C C . PHE A 1 314 ? -8.227 -6.863 10.312 1 89.5 314 PHE A C 1
ATOM 2535 O O . PHE A 1 314 ? -9.18 -6.285 10.836 1 89.5 314 PHE A O 1
ATOM 2542 N N . LEU A 1 315 ? -8.32 -7.512 9.195 1 93.56 315 LEU A N 1
ATOM 2543 C CA . LEU A 1 315 ? -9.578 -7.559 8.453 1 93.56 315 LEU A CA 1
ATOM 2544 C C . LEU A 1 315 ? -10.648 -8.289 9.258 1 93.56 315 LEU A C 1
ATOM 2546 O O . LEU A 1 315 ? -11.805 -7.855 9.289 1 93.56 315 LEU A O 1
ATOM 2550 N N . CYS A 1 316 ? -10.266 -9.406 9.836 1 92.94 316 CYS A N 1
ATOM 2551 C CA . CYS A 1 316 ? -11.227 -10.156 10.641 1 92.94 316 CYS A CA 1
ATOM 2552 C C . CYS A 1 316 ? -11.703 -9.336 11.836 1 92.94 316 CYS A C 1
ATOM 2554 O O . CYS A 1 316 ? -12.898 -9.289 12.125 1 92.94 316 CYS A O 1
ATOM 2556 N N . ARG A 1 317 ? -10.797 -8.641 12.453 1 85.81 317 ARG A N 1
ATOM 2557 C CA . ARG A 1 317 ? -11.125 -7.828 13.617 1 85.81 317 ARG A CA 1
ATOM 2558 C C . ARG A 1 317 ? -12.008 -6.645 13.227 1 85.81 317 ARG A C 1
ATOM 2560 O O . ARG A 1 317 ? -13.016 -6.371 13.883 1 85.81 317 ARG A O 1
ATOM 2567 N N . ARG A 1 318 ? -11.602 -5.969 12.227 1 87 318 ARG A N 1
ATOM 2568 C CA . ARG A 1 318 ? -12.305 -4.766 11.797 1 87 318 ARG A CA 1
ATOM 2569 C C . ARG A 1 318 ? -13.727 -5.09 11.344 1 87 318 ARG A C 1
ATOM 2571 O O . ARG A 1 318 ? -14.648 -4.316 11.594 1 87 318 ARG A O 1
ATOM 2578 N N . ASN A 1 319 ? -13.883 -6.223 10.695 1 91.44 319 ASN A N 1
ATOM 2579 C CA . ASN A 1 319 ? -15.18 -6.57 10.125 1 91.44 319 ASN A CA 1
ATOM 2580 C C . ASN A 1 319 ? -15.938 -7.559 11.008 1 91.44 319 ASN A C 1
ATOM 2582 O O . ASN A 1 319 ? -17.094 -7.871 10.742 1 91.44 319 ASN A O 1
ATOM 2586 N N . ARG A 1 320 ? -15.289 -8.102 12.031 1 90.06 320 ARG A N 1
ATOM 2587 C CA . ARG A 1 320 ? -15.875 -9.062 12.961 1 90.06 320 ARG A CA 1
ATOM 2588 C C . ARG A 1 320 ? -16.438 -10.273 12.227 1 90.06 320 ARG A C 1
ATOM 2590 O O . ARG A 1 320 ? -17.562 -10.688 12.469 1 90.06 320 ARG A O 1
ATOM 2597 N N . LYS A 1 321 ? -15.742 -10.711 11.227 1 94 321 LYS A N 1
ATOM 2598 C CA . LYS A 1 321 ? -16.047 -11.875 10.398 1 94 321 LYS A CA 1
ATOM 2599 C C . LYS A 1 321 ? -14.773 -12.594 9.969 1 94 321 LYS A C 1
ATOM 2601 O O . LYS A 1 321 ? -13.695 -11.992 9.938 1 94 321 LYS A O 1
ATOM 2606 N N . ARG A 1 322 ? -14.891 -13.906 9.742 1 95.94 322 ARG A N 1
ATOM 2607 C CA . ARG A 1 322 ? -13.781 -14.617 9.117 1 95.94 322 ARG A CA 1
ATOM 2608 C C . ARG A 1 322 ? -13.57 -14.156 7.68 1 95.94 322 ARG A C 1
ATOM 2610 O O . ARG A 1 322 ? -14.484 -13.609 7.055 1 95.94 322 ARG A O 1
ATOM 2617 N N . ALA A 1 323 ? -12.438 -14.398 7.141 1 97.56 323 ALA A N 1
ATOM 2618 C CA . ALA A 1 323 ? -12.062 -13.789 5.863 1 97.56 323 ALA A CA 1
ATOM 2619 C C . ALA A 1 323 ? -12.195 -14.789 4.719 1 97.56 323 ALA A C 1
ATOM 2621 O O . ALA A 1 323 ? -12.25 -16 4.949 1 97.56 323 ALA A O 1
ATOM 2622 N N . VAL A 1 324 ? -12.359 -14.266 3.543 1 98.62 324 VAL A N 1
ATOM 2623 C CA . VAL A 1 324 ? -12.195 -15 2.289 1 98.62 324 VAL A CA 1
ATOM 2624 C C . VAL A 1 324 ? -10.797 -14.766 1.732 1 98.62 324 VAL A C 1
ATOM 2626 O O . VAL A 1 324 ? -10.383 -13.625 1.524 1 98.62 324 VAL A O 1
ATOM 2629 N N . VAL A 1 325 ? -10.062 -15.836 1.553 1 98.81 325 VAL A N 1
ATOM 2630 C CA . VAL A 1 325 ? -8.75 -15.75 0.926 1 98.81 325 VAL A CA 1
ATOM 2631 C C . VAL A 1 325 ? -8.836 -16.219 -0.526 1 98.81 325 VAL A C 1
ATOM 2633 O O . VAL A 1 325 ? -9.25 -17.344 -0.8 1 98.81 325 VAL A O 1
ATOM 2636 N N . ILE A 1 326 ? -8.484 -15.352 -1.438 1 98.81 326 ILE A N 1
ATOM 2637 C CA . ILE A 1 326 ? -8.5 -15.68 -2.859 1 98.81 326 ILE A CA 1
ATOM 2638 C C . ILE A 1 326 ? -7.07 -15.758 -3.387 1 98.81 326 ILE A C 1
ATOM 2640 O O . ILE A 1 326 ? -6.293 -14.812 -3.234 1 98.81 326 ILE A O 1
ATOM 2644 N N . SER A 1 327 ? -6.695 -16.828 -3.939 1 98.44 327 SER A N 1
ATOM 2645 C CA . SER A 1 327 ? -5.387 -16.984 -4.57 1 98.44 327 SER A CA 1
ATOM 2646 C C . SER A 1 327 ? -5.523 -17.297 -6.059 1 98.44 327 SER A C 1
ATOM 2648 O O . SER A 1 327 ? -6.535 -17.844 -6.496 1 98.44 327 SER A O 1
ATOM 2650 N N . HIS A 1 328 ? -4.535 -16.844 -6.809 1 97.88 328 HIS A N 1
ATOM 2651 C CA . HIS A 1 328 ? -4.504 -17.125 -8.242 1 97.88 328 HIS A CA 1
ATOM 2652 C C . HIS A 1 328 ? -3.154 -17.688 -8.664 1 97.88 328 HIS A C 1
ATOM 2654 O O . HIS A 1 328 ? -2.105 -17.156 -8.297 1 97.88 328 HIS A O 1
ATOM 2660 N N . SER A 1 329 ? -3.188 -18.719 -9.43 1 97.5 329 SER A N 1
ATOM 2661 C CA . SER A 1 329 ? -1.983 -19.281 -10.031 1 97.5 329 SER A CA 1
ATOM 2662 C C . SER A 1 329 ? -0.937 -19.594 -8.969 1 97.5 329 SER A C 1
ATOM 2664 O O . SER A 1 329 ? -1.218 -20.312 -8 1 97.5 329 SER A O 1
ATOM 2666 N N . TYR A 1 330 ? 0.255 -19.047 -9.047 1 97.94 330 TYR A N 1
ATOM 2667 C CA . TYR A 1 330 ? 1.328 -19.25 -8.086 1 97.94 330 TYR A CA 1
ATOM 2668 C C . TYR A 1 330 ? 0.883 -18.844 -6.684 1 97.94 330 TYR A C 1
ATOM 2670 O O . TYR A 1 330 ? 1.379 -19.391 -5.691 1 97.94 330 TYR A O 1
ATOM 2678 N N . GLY A 1 331 ? -0.108 -17.984 -6.645 1 98.06 331 GLY A N 1
ATOM 2679 C CA . GLY A 1 331 ? -0.654 -17.578 -5.359 1 98.06 331 GLY A CA 1
ATOM 2680 C C . GLY A 1 331 ? -1.186 -18.734 -4.547 1 98.06 331 GLY A C 1
ATOM 2681 O O . GLY A 1 331 ? -1.219 -18.688 -3.314 1 98.06 331 GLY A O 1
ATOM 2682 N N . ALA A 1 332 ? -1.586 -19.766 -5.23 1 98.38 332 ALA A N 1
ATOM 2683 C CA . ALA A 1 332 ? -2.078 -20.953 -4.527 1 98.38 332 ALA A CA 1
ATOM 2684 C C . ALA A 1 332 ? -0.956 -21.641 -3.752 1 98.38 332 ALA A C 1
ATOM 2686 O O . ALA A 1 332 ? -1.148 -22.062 -2.609 1 98.38 332 ALA A O 1
ATOM 2687 N N . THR A 1 333 ? 0.206 -21.766 -4.43 1 97.94 333 THR A N 1
ATOM 2688 C CA . THR A 1 333 ? 1.375 -22.344 -3.77 1 97.94 333 THR A CA 1
ATOM 2689 C C . THR A 1 333 ? 1.775 -21.5 -2.559 1 97.94 333 THR A C 1
ATOM 2691 O O . THR A 1 333 ? 2.133 -22.047 -1.511 1 97.94 333 THR A O 1
ATOM 2694 N N . VAL A 1 334 ? 1.64 -20.266 -2.717 1 98.38 334 VAL A N 1
ATOM 2695 C CA . VAL A 1 334 ? 1.984 -19.328 -1.652 1 98.38 334 VAL A CA 1
ATOM 2696 C C . VAL A 1 334 ? 0.976 -19.453 -0.512 1 98.38 334 VAL A C 1
ATOM 2698 O O . VAL A 1 334 ? 1.356 -19.484 0.661 1 98.38 334 VAL A O 1
ATOM 2701 N N . ALA A 1 335 ? -0.292 -19.5 -0.807 1 98.62 335 ALA A N 1
ATOM 2702 C CA . ALA A 1 335 ? -1.344 -19.641 0.199 1 98.62 335 ALA A CA 1
ATOM 2703 C C . ALA A 1 335 ? -1.182 -20.922 0.996 1 98.62 335 ALA A C 1
ATOM 2705 O O . ALA A 1 335 ? -1.294 -20.922 2.225 1 98.62 335 ALA A O 1
ATOM 2706 N N . LEU A 1 336 ? -0.93 -22 0.289 1 97.88 336 LEU A N 1
ATOM 2707 C CA . LEU A 1 336 ? -0.758 -23.281 0.944 1 97.88 336 LEU A CA 1
ATOM 2708 C C . LEU A 1 336 ? 0.427 -23.266 1.902 1 97.88 336 LEU A C 1
ATOM 2710 O O . LEU A 1 336 ? 0.343 -23.781 3.018 1 97.88 336 LEU A O 1
ATOM 2714 N N . ALA A 1 337 ? 1.502 -22.656 1.45 1 97.69 337 ALA A N 1
ATOM 2715 C CA . ALA A 1 337 ? 2.678 -22.531 2.305 1 97.69 337 ALA A CA 1
ATOM 2716 C C . ALA A 1 337 ? 2.371 -21.688 3.535 1 97.69 337 ALA A C 1
ATOM 2718 O O . ALA A 1 337 ? 2.826 -22 4.641 1 97.69 337 ALA A O 1
ATOM 2719 N N . PHE A 1 338 ? 1.624 -20.641 3.348 1 98.25 338 PHE A N 1
ATOM 2720 C CA . PHE A 1 338 ? 1.246 -19.797 4.465 1 98.25 338 PHE A CA 1
ATOM 2721 C C . PHE A 1 338 ? 0.39 -20.547 5.469 1 98.25 338 PHE A C 1
ATOM 2723 O O . PHE A 1 338 ? 0.613 -20.469 6.68 1 98.25 338 PHE A O 1
ATOM 2730 N N . PHE A 1 339 ? -0.63 -21.234 4.98 1 98.06 339 PHE A N 1
ATOM 2731 C CA . PHE A 1 339 ? -1.521 -21.969 5.875 1 98.06 339 PHE A CA 1
ATOM 2732 C C . PHE A 1 339 ? -0.743 -22.984 6.699 1 98.06 339 PHE A C 1
ATOM 2734 O O . PHE A 1 339 ? -1.012 -23.172 7.887 1 98.06 339 PHE A O 1
ATOM 2741 N N . ARG A 1 340 ? 0.177 -23.609 6.035 1 96.31 340 ARG A N 1
ATOM 2742 C CA . ARG A 1 340 ? 1.026 -24.547 6.762 1 96.31 340 ARG A CA 1
ATOM 2743 C C . ARG A 1 340 ? 1.839 -23.844 7.836 1 96.31 340 ARG A C 1
ATOM 2745 O O . ARG A 1 340 ? 1.877 -24.281 8.984 1 96.31 340 ARG A O 1
ATOM 2752 N N . TRP A 1 341 ? 2.439 -22.75 7.418 1 96.56 341 TRP A N 1
ATOM 2753 C CA . TRP A 1 341 ? 3.256 -21.953 8.336 1 96.56 341 TRP A CA 1
ATOM 2754 C C . TRP A 1 341 ? 2.428 -21.469 9.516 1 96.56 341 TRP A C 1
ATOM 2756 O O . TRP A 1 341 ? 2.867 -21.562 10.664 1 96.56 341 TRP A O 1
ATOM 2766 N N . ALA A 1 342 ? 1.265 -20.953 9.25 1 95.44 342 ALA A N 1
ATOM 2767 C CA . ALA A 1 342 ? 0.393 -20.391 10.273 1 95.44 342 ALA A CA 1
ATOM 2768 C C . ALA A 1 342 ? -0.104 -21.469 11.227 1 95.44 342 ALA A C 1
ATOM 2770 O O . ALA A 1 342 ? -0.126 -21.281 12.445 1 95.44 342 ALA A O 1
ATOM 2771 N N . GLU A 1 343 ? -0.468 -22.625 10.688 1 94.62 343 GLU A N 1
ATOM 2772 C CA . GLU A 1 343 ? -0.965 -23.734 11.5 1 94.62 343 GLU A CA 1
ATOM 2773 C C . GLU A 1 343 ? 0.113 -24.25 12.445 1 94.62 343 GLU A C 1
ATOM 2775 O O . GLU A 1 343 ? -0.177 -24.594 13.594 1 94.62 343 GLU A O 1
ATOM 2780 N N . GLN A 1 344 ? 1.274 -24.297 12 1 93.88 344 GLN A N 1
ATOM 2781 C CA . GLN A 1 344 ? 2.393 -24.781 12.797 1 93.88 344 GLN A CA 1
ATOM 2782 C C . GLN A 1 344 ? 2.674 -23.859 13.977 1 93.88 344 GLN A C 1
ATOM 2784 O O . GLN A 1 344 ? 3.117 -24.297 15.039 1 93.88 344 GLN A O 1
ATOM 2789 N N . ARG A 1 345 ? 2.32 -22.703 13.812 1 91 345 ARG A N 1
ATOM 2790 C CA . ARG A 1 345 ? 2.67 -21.703 14.82 1 91 345 ARG A CA 1
ATOM 2791 C C . ARG A 1 345 ? 1.463 -21.344 15.68 1 91 345 ARG A C 1
ATOM 2793 O O . ARG A 1 345 ? 1.611 -21.016 16.859 1 91 345 ARG A O 1
ATOM 2800 N N . GLU A 1 346 ? 0.379 -21.312 15.109 1 89.88 346 GLU A N 1
ATOM 2801 C CA . GLU A 1 346 ? -0.896 -21.078 15.773 1 89.88 346 GLU A CA 1
ATOM 2802 C C . GLU A 1 346 ? -1.932 -22.125 15.391 1 89.88 346 GLU A C 1
ATOM 2804 O O . GLU A 1 346 ? -2.674 -21.953 14.422 1 89.88 346 GLU A O 1
ATOM 2809 N N . GLY A 1 347 ? -2.07 -23.094 16.219 1 90.12 347 GLY A N 1
ATOM 2810 C CA . GLY A 1 347 ? -3.008 -24.172 15.945 1 90.12 347 GLY A CA 1
ATOM 2811 C C . GLY A 1 347 ? -4.426 -23.688 15.727 1 90.12 347 GLY A C 1
ATOM 2812 O O . GLY A 1 347 ? -4.945 -22.891 16.516 1 90.12 347 GLY A O 1
ATOM 2813 N N . GLY A 1 348 ? -5.016 -24.094 14.578 1 92.31 348 GLY A N 1
ATOM 2814 C CA . GLY A 1 348 ? -6.391 -23.734 14.273 1 92.31 348 GLY A CA 1
ATOM 2815 C C . GLY A 1 348 ? -6.52 -22.406 13.555 1 92.31 348 GLY A C 1
ATOM 2816 O O . GLY A 1 348 ? -7.621 -21.875 13.422 1 92.31 348 GLY A O 1
ATOM 2817 N N . PHE A 1 349 ? -5.441 -21.906 13.125 1 93.94 349 PHE A N 1
ATOM 2818 C CA . PHE A 1 349 ? -5.434 -20.578 12.531 1 93.94 349 PHE A CA 1
ATOM 2819 C C . PHE A 1 349 ? -6.41 -20.5 11.367 1 93.94 349 PHE A C 1
ATOM 2821 O O . PHE A 1 349 ? -7.238 -19.578 11.305 1 93.94 349 PHE A O 1
ATOM 2828 N N . MET A 1 350 ? -6.324 -21.422 10.422 1 95.81 350 MET A N 1
ATOM 2829 C CA . MET A 1 350 ? -7.18 -21.375 9.242 1 95.81 350 MET A CA 1
ATOM 2830 C C . MET A 1 350 ? -8.648 -21.5 9.625 1 95.81 350 MET A C 1
ATOM 2832 O O . MET A 1 350 ? -9.492 -20.75 9.125 1 95.81 350 MET A O 1
ATOM 2836 N N . ASP A 1 351 ? -8.938 -22.359 10.508 1 95.25 351 ASP A N 1
ATOM 2837 C CA . ASP A 1 351 ? -10.312 -22.578 10.945 1 95.25 351 ASP A CA 1
ATOM 2838 C C . ASP A 1 351 ? -10.891 -21.328 11.602 1 95.25 351 ASP A C 1
ATOM 2840 O O . ASP A 1 351 ? -12.07 -21.031 11.422 1 95.25 351 ASP A O 1
ATOM 2844 N N . ARG A 1 352 ? -10.055 -20.609 12.266 1 94 352 ARG A N 1
ATOM 2845 C CA . ARG A 1 352 ? -10.516 -19.469 13.039 1 94 352 ARG A CA 1
ATOM 2846 C C . ARG A 1 352 ? -10.633 -18.219 12.156 1 94 352 ARG A C 1
ATOM 2848 O O . ARG A 1 352 ? -11.461 -17.359 12.414 1 94 352 ARG A O 1
ATOM 2855 N N . HIS A 1 353 ? -9.844 -18.156 11.102 1 95.5 353 HIS A N 1
ATOM 2856 C CA . HIS A 1 353 ? -9.734 -16.859 10.438 1 95.5 353 HIS A CA 1
ATOM 2857 C C . HIS A 1 353 ? -10.227 -16.938 9 1 95.5 353 HIS A C 1
ATOM 2859 O O . HIS A 1 353 ? -10.508 -15.906 8.375 1 95.5 353 HIS A O 1
ATOM 2865 N N . VAL A 1 354 ? -10.328 -18.125 8.453 1 97.5 354 VAL A N 1
ATOM 2866 C CA . VAL A 1 354 ? -10.633 -18.234 7.035 1 97.5 354 VAL A CA 1
ATOM 2867 C C . VAL A 1 354 ? -11.961 -18.953 6.852 1 97.5 354 VAL A C 1
ATOM 2869 O O . VAL A 1 354 ? -12.078 -20.156 7.137 1 97.5 354 VAL A O 1
ATOM 2872 N N . ALA A 1 355 ? -12.938 -18.25 6.359 1 97.06 355 ALA A N 1
ATOM 2873 C CA . ALA A 1 355 ? -14.234 -18.859 6.082 1 97.06 355 ALA A CA 1
ATOM 2874 C C . ALA A 1 355 ? -14.234 -19.578 4.738 1 97.06 355 ALA A C 1
ATOM 2876 O O . ALA A 1 355 ? -14.789 -20.672 4.609 1 97.06 355 ALA A O 1
ATOM 2877 N N . TYR A 1 356 ? -13.625 -18.938 3.816 1 98.38 356 TYR A N 1
ATOM 2878 C CA . TYR A 1 356 ? -13.523 -19.484 2.471 1 98.38 356 TYR A CA 1
ATOM 2879 C C . TYR A 1 356 ? -12.094 -19.359 1.946 1 98.38 356 TYR A C 1
ATOM 2881 O O . TYR A 1 356 ? -11.43 -18.344 2.154 1 98.38 356 TYR A O 1
ATOM 2889 N N . TYR A 1 357 ? -11.617 -20.375 1.389 1 98.75 357 TYR A N 1
ATOM 2890 C CA . TYR A 1 357 ? -10.43 -20.312 0.546 1 98.75 357 TYR A CA 1
ATOM 2891 C C . TYR A 1 357 ? -10.789 -20.547 -0.919 1 98.75 357 TYR A C 1
ATOM 2893 O O . TYR A 1 357 ? -11.164 -21.641 -1.313 1 98.75 357 TYR A O 1
ATOM 2901 N N . VAL A 1 358 ? -10.68 -19.5 -1.719 1 98.88 358 VAL A N 1
ATOM 2902 C CA . VAL A 1 358 ? -11.016 -19.547 -3.139 1 98.88 358 VAL A CA 1
ATOM 2903 C C . VAL A 1 358 ? -9.742 -19.719 -3.963 1 98.88 358 VAL A C 1
ATOM 2905 O O . VAL A 1 358 ? -8.945 -18.781 -4.086 1 98.88 358 VAL A O 1
ATOM 2908 N N . ASN A 1 359 ? -9.586 -20.844 -4.516 1 98.75 359 ASN A N 1
ATOM 2909 C CA . ASN A 1 359 ? -8.438 -21.188 -5.352 1 98.75 359 ASN A CA 1
ATOM 2910 C C . ASN A 1 359 ? -8.75 -21.016 -6.836 1 98.75 359 ASN A C 1
ATOM 2912 O O . ASN A 1 359 ? -9.438 -21.844 -7.43 1 98.75 359 ASN A O 1
ATOM 2916 N N . VAL A 1 360 ? -8.195 -19.969 -7.469 1 98.69 360 VAL A N 1
ATOM 2917 C CA . VAL A 1 360 ? -8.469 -19.672 -8.867 1 98.69 360 VAL A CA 1
ATOM 2918 C C . VAL A 1 360 ? -7.285 -20.094 -9.734 1 98.69 360 VAL A C 1
ATOM 2920 O O . VAL A 1 360 ? -6.211 -19.484 -9.664 1 98.69 360 VAL A O 1
ATOM 2923 N N . GLY A 1 361 ? -7.477 -21.062 -10.516 1 98.19 361 GLY A N 1
ATOM 2924 C CA . GLY A 1 361 ? -6.41 -21.531 -11.391 1 98.19 361 GLY A CA 1
ATOM 2925 C C . GLY A 1 361 ? -5.133 -21.875 -10.648 1 98.19 361 GLY A C 1
ATOM 2926 O O . GLY A 1 361 ? -4.035 -21.578 -11.125 1 98.19 361 GLY A O 1
ATOM 2927 N N . GLY A 1 362 ? -5.23 -22.422 -9.547 1 98.19 362 GLY A N 1
ATOM 2928 C CA . GLY A 1 362 ? -4.094 -22.641 -8.664 1 98.19 362 GLY A CA 1
ATOM 2929 C C . GLY A 1 362 ? -3.176 -23.75 -9.133 1 98.19 362 GLY A C 1
ATOM 2930 O O . GLY A 1 362 ? -3.637 -24.75 -9.664 1 98.19 362 GLY A O 1
ATOM 2931 N N . VAL A 1 363 ? -1.856 -23.625 -8.867 1 96.94 363 VAL A N 1
ATOM 2932 C CA . VAL A 1 363 ? -0.832 -24.578 -9.25 1 96.94 363 VAL A CA 1
ATOM 2933 C C . VAL A 1 363 ? -0.513 -25.5 -8.07 1 96.94 363 VAL A C 1
ATOM 2935 O O . VAL A 1 363 ? 0.652 -25.656 -7.695 1 96.94 363 VAL A O 1
ATOM 2938 N N . ALA A 1 364 ? -1.528 -26.125 -7.555 1 95.62 364 ALA A N 1
ATOM 2939 C CA . ALA A 1 364 ? -1.405 -26.859 -6.297 1 95.62 364 ALA A CA 1
ATOM 2940 C C . ALA A 1 364 ? -0.461 -28.047 -6.445 1 95.62 364 ALA A C 1
ATOM 2942 O O . ALA A 1 364 ? 0.302 -28.359 -5.531 1 95.62 364 ALA A O 1
ATOM 2943 N N . MET A 1 365 ? -0.494 -28.734 -7.602 1 95.88 365 MET A N 1
ATOM 2944 C CA . MET A 1 365 ? 0.371 -29.891 -7.824 1 95.88 365 MET A CA 1
ATOM 2945 C C . MET A 1 365 ? 1.5 -29.547 -8.789 1 95.88 365 MET A C 1
ATOM 2947 O O . MET A 1 365 ? 2.086 -30.438 -9.406 1 95.88 365 MET A O 1
ATOM 2951 N N . GLY A 1 366 ? 1.675 -28.281 -8.984 1 96.44 366 GLY A N 1
ATOM 2952 C CA . GLY A 1 366 ? 2.766 -27.812 -9.828 1 96.44 366 GLY A CA 1
ATOM 2953 C C . GLY A 1 366 ? 2.348 -27.578 -11.266 1 96.44 366 GLY A C 1
ATOM 2954 O O . GLY A 1 366 ? 1.162 -27.672 -11.602 1 96.44 366 GLY A O 1
ATOM 2955 N N . VAL A 1 367 ? 3.35 -27.188 -12.102 1 96.19 367 VAL A N 1
ATOM 2956 C CA . VAL A 1 367 ? 3.113 -26.922 -13.516 1 96.19 367 VAL A CA 1
ATOM 2957 C C . VAL A 1 367 ? 4.328 -27.375 -14.328 1 96.19 367 VAL A C 1
ATOM 2959 O O . VAL A 1 367 ? 5.469 -27.219 -13.891 1 96.19 367 VAL A O 1
ATOM 2962 N N . GLY A 1 368 ? 4.082 -27.953 -15.445 1 93.75 368 GLY A N 1
ATOM 2963 C CA . GLY A 1 368 ? 5.156 -28.391 -16.328 1 93.75 368 GLY A CA 1
ATOM 2964 C C . GLY A 1 368 ? 6.039 -27.266 -16.812 1 93.75 368 GLY A C 1
ATOM 2965 O O . GLY A 1 368 ? 7.242 -27.453 -17 1 93.75 368 GLY A O 1
ATOM 2966 N N . LYS A 1 369 ? 5.488 -26.109 -16.969 1 93.12 369 LYS A N 1
ATOM 2967 C CA . LYS A 1 369 ? 6.211 -24.953 -17.484 1 93.12 369 LYS A CA 1
ATOM 2968 C C . LYS A 1 369 ? 7.387 -24.594 -16.578 1 93.12 369 LYS A C 1
ATOM 2970 O O . LYS A 1 369 ? 8.406 -24.078 -17.047 1 93.12 369 LYS A O 1
ATOM 2975 N N . ALA A 1 370 ? 7.23 -24.859 -15.312 1 95.88 370 ALA A N 1
ATOM 2976 C CA . ALA A 1 370 ? 8.336 -24.609 -14.383 1 95.88 370 ALA A CA 1
ATOM 2977 C C . ALA A 1 370 ? 9.516 -25.531 -14.688 1 95.88 370 ALA A C 1
ATOM 2979 O O . ALA A 1 370 ? 10.672 -25.109 -14.656 1 95.88 370 ALA A O 1
ATOM 2980 N N . ALA A 1 371 ? 9.227 -26.766 -15.055 1 95.44 371 ALA A N 1
ATOM 2981 C CA . ALA A 1 371 ? 10.273 -27.719 -15.422 1 95.44 371 ALA A CA 1
ATOM 2982 C C . ALA A 1 371 ? 10.969 -27.297 -16.719 1 95.44 371 ALA A C 1
ATOM 2984 O O . ALA A 1 371 ? 12.203 -27.344 -16.797 1 95.44 371 ALA A O 1
ATOM 2985 N N . SER A 1 372 ? 10.188 -26.922 -17.625 1 92.75 372 SER A N 1
ATOM 2986 C CA . SER A 1 372 ? 10.75 -26.484 -18.906 1 92.75 372 SER A CA 1
ATOM 2987 C C . SER A 1 372 ? 11.625 -25.25 -18.734 1 92.75 372 SER A C 1
ATOM 2989 O O . SER A 1 372 ? 12.688 -25.141 -19.359 1 92.75 372 SER A O 1
ATOM 2991 N N . ALA A 1 373 ? 11.164 -24.344 -17.938 1 93.38 373 ALA A N 1
ATOM 2992 C CA . ALA A 1 373 ? 11.93 -23.125 -17.688 1 93.38 373 ALA A CA 1
ATOM 2993 C C . ALA A 1 373 ? 13.266 -23.438 -17.031 1 93.38 373 ALA A C 1
ATOM 2995 O O . ALA A 1 373 ? 14.297 -22.875 -17.422 1 93.38 373 ALA A O 1
ATOM 2996 N N . LEU A 1 374 ? 13.305 -24.344 -16.109 1 95.69 374 LEU A N 1
ATOM 2997 C CA . LEU A 1 374 ? 14.508 -24.672 -15.359 1 95.69 374 LEU A CA 1
ATOM 2998 C C . LEU A 1 374 ? 15.445 -25.547 -16.188 1 95.69 374 LEU A C 1
ATOM 3000 O O . LEU A 1 374 ? 16.672 -25.453 -16.047 1 95.69 374 LEU A O 1
ATOM 3004 N N . LEU A 1 375 ? 14.867 -26.344 -17.031 1 92.31 375 LEU A N 1
ATOM 3005 C CA . LEU A 1 375 ? 15.672 -27.281 -17.812 1 92.31 375 LEU A CA 1
ATOM 3006 C C . LEU A 1 375 ? 16.203 -26.625 -19.078 1 92.31 375 LEU A C 1
ATOM 3008 O O . LEU A 1 375 ? 17.359 -26.812 -19.438 1 92.31 375 LEU A O 1
ATOM 3012 N N . LEU A 1 376 ? 15.273 -25.859 -19.688 1 87.62 376 LEU A N 1
ATOM 3013 C CA . LEU A 1 376 ? 15.562 -25.422 -21.062 1 87.62 376 LEU A CA 1
ATOM 3014 C C . LEU A 1 376 ? 15.656 -23.906 -21.141 1 87.62 376 LEU A C 1
ATOM 3016 O O . LEU A 1 376 ? 16.172 -23.359 -22.109 1 87.62 376 LEU A O 1
ATOM 3020 N N . GLY A 1 377 ? 15.242 -23.219 -20.078 1 84.12 377 GLY A N 1
ATOM 3021 C CA . GLY A 1 377 ? 15.141 -21.781 -20.141 1 84.12 377 GLY A CA 1
ATOM 3022 C C . GLY A 1 377 ? 13.984 -21.297 -21.016 1 84.12 377 GLY A C 1
ATOM 3023 O O . GLY A 1 377 ? 13.898 -20.125 -21.344 1 84.12 377 GLY A O 1
ATOM 3024 N N . ASP A 1 378 ? 13.25 -22.234 -21.5 1 65.62 378 ASP A N 1
ATOM 3025 C CA . ASP A 1 378 ? 12.211 -21.891 -22.469 1 65.62 378 ASP A CA 1
ATOM 3026 C C . ASP A 1 378 ? 10.82 -22 -21.844 1 65.62 378 ASP A C 1
ATOM 3028 O O . ASP A 1 378 ? 10.586 -22.844 -20.969 1 65.62 378 ASP A O 1
ATOM 3032 N N . ALA A 1 379 ? 9.969 -20.906 -21.672 1 51.09 379 ALA A N 1
ATOM 3033 C CA . ALA A 1 379 ? 8.547 -21.156 -21.469 1 51.09 379 ALA A CA 1
ATOM 3034 C C . ALA A 1 379 ? 7.762 -20.984 -22.766 1 51.09 379 ALA A C 1
ATOM 3036 O O . ALA A 1 379 ? 8.156 -20.219 -23.641 1 51.09 379 ALA A O 1
ATOM 3037 N N . ARG A 1 380 ? 6.918 -22 -23.203 1 47.19 380 ARG A N 1
ATOM 3038 C CA . ARG A 1 380 ? 6.121 -22.031 -24.422 1 47.19 380 ARG A CA 1
ATOM 3039 C C . ARG A 1 380 ? 5.703 -20.625 -24.828 1 47.19 380 ARG A C 1
ATOM 3041 O O . ARG A 1 380 ? 5.57 -20.328 -26.031 1 47.19 380 ARG A O 1
ATOM 3048 N N . ASP A 1 381 ? 5.207 -19.844 -23.906 1 44.09 381 ASP A N 1
ATOM 3049 C CA . ASP A 1 381 ? 4.848 -18.609 -24.578 1 44.09 381 ASP A CA 1
ATOM 3050 C C . ASP A 1 381 ? 6 -18.109 -25.453 1 44.09 381 ASP A C 1
ATOM 3052 O O . ASP A 1 381 ? 5.781 -17.344 -26.391 1 44.09 381 ASP A O 1
ATOM 3056 N N . THR A 1 382 ? 7.09 -18.578 -25.141 1 37.16 382 THR A N 1
ATOM 3057 C CA . THR A 1 382 ? 8.172 -18.375 -26.094 1 37.16 382 THR A CA 1
ATOM 3058 C C . THR A 1 382 ? 8.211 -19.5 -27.125 1 37.16 382 THR A C 1
ATOM 3060 O O . THR A 1 382 ? 8.711 -19.312 -28.25 1 37.16 382 THR A O 1
ATOM 3063 N N . LEU A 1 383 ? 7.809 -20.703 -26.703 1 38.5 383 LEU A N 1
ATOM 3064 C CA . LEU A 1 383 ? 7.957 -21.844 -27.594 1 38.5 383 LEU A CA 1
ATOM 3065 C C . LEU A 1 383 ? 7.02 -21.719 -28.797 1 38.5 383 LEU A C 1
ATOM 3067 O O . LEU A 1 383 ? 7.332 -22.203 -29.891 1 38.5 383 LEU A O 1
ATOM 3071 N N . ASN A 1 384 ? 5.719 -21.359 -28.438 1 36.97 384 ASN A N 1
ATOM 3072 C CA . ASN A 1 384 ? 4.781 -21.266 -29.547 1 36.97 384 ASN A CA 1
ATOM 3073 C C . ASN A 1 384 ? 4.961 -19.984 -30.344 1 36.97 384 ASN A C 1
ATOM 3075 O O . ASN A 1 384 ? 4.055 -19.547 -31.047 1 36.97 384 ASN A O 1
ATOM 3079 N N . ILE A 1 385 ? 5.754 -19.219 -29.891 1 34.62 385 ILE A N 1
ATOM 3080 C CA . ILE A 1 385 ? 5.992 -18.031 -30.719 1 34.62 385 ILE A CA 1
ATOM 3081 C C . ILE A 1 385 ? 6.484 -18.453 -32.094 1 34.62 385 ILE A C 1
ATOM 3083 O O . ILE A 1 385 ? 7.316 -19.359 -32.219 1 34.62 385 ILE A O 1
ATOM 3087 N N . GLN A 1 386 ? 5.766 -18.031 -33 1 36.97 386 GLN A N 1
ATOM 3088 C CA . GLN A 1 386 ? 6.238 -18.25 -34.375 1 36.97 386 GLN A CA 1
ATOM 3089 C C . GLN A 1 386 ? 7.758 -18.141 -34.438 1 36.97 386 GLN A C 1
ATOM 3091 O O . GLN A 1 386 ? 8.375 -17.406 -33.688 1 36.97 386 GLN A O 1
ATOM 3096 N N . TRP A 1 387 ? 8.312 -19.078 -35.156 1 40.94 387 TRP A N 1
ATOM 3097 C CA . TRP A 1 387 ? 9.742 -19.25 -35.375 1 40.94 387 TRP A CA 1
ATOM 3098 C C . TRP A 1 387 ? 10.453 -17.906 -35.438 1 40.94 387 TRP A C 1
ATOM 3100 O O . TRP A 1 387 ? 11.539 -17.75 -34.875 1 40.94 387 TRP A O 1
ATOM 3110 N N . ALA A 1 388 ? 9.742 -17.016 -36 1 36.59 388 ALA A N 1
ATOM 3111 C CA . ALA A 1 388 ? 10.344 -15.711 -36.219 1 36.59 388 ALA A CA 1
ATOM 3112 C C . ALA A 1 388 ? 10.477 -14.93 -34.906 1 36.59 388 ALA A C 1
ATOM 3114 O O . ALA A 1 388 ? 11.516 -14.32 -34.656 1 36.59 388 ALA A O 1
ATOM 3115 N N . ALA A 1 389 ? 9.539 -14.891 -34.125 1 43 389 ALA A N 1
ATOM 3116 C CA . ALA A 1 389 ? 9.539 -14.164 -32.844 1 43 389 ALA A CA 1
ATOM 3117 C C . ALA A 1 389 ? 10.445 -14.844 -31.828 1 43 389 ALA A C 1
ATOM 3119 O O . ALA A 1 389 ? 11.172 -14.172 -31.078 1 43 389 ALA A O 1
ATOM 3120 N N . ARG A 1 390 ? 10.461 -16.141 -31.891 1 48.44 390 ARG A N 1
ATOM 3121 C CA . ARG A 1 390 ? 11.445 -16.922 -31.141 1 48.44 390 ARG A CA 1
ATOM 3122 C C . ARG A 1 390 ? 12.867 -16.531 -31.547 1 48.44 390 ARG A C 1
ATOM 3124 O O . ARG A 1 390 ? 13.734 -16.359 -30.688 1 48.44 390 ARG A O 1
ATOM 3131 N N . LYS A 1 391 ? 12.867 -16.562 -32.812 1 44.44 391 LYS A N 1
ATOM 3132 C CA . LYS A 1 391 ? 14.172 -16.172 -33.344 1 44.44 391 LYS A CA 1
ATOM 3133 C C . LYS A 1 391 ? 14.57 -14.789 -32.844 1 44.44 391 LYS A C 1
ATOM 3135 O O . LYS A 1 391 ? 15.734 -14.547 -32.531 1 44.44 391 LYS A O 1
ATOM 3140 N N . MET A 1 392 ? 13.586 -13.992 -32.75 1 45.72 392 MET A N 1
ATOM 3141 C CA . MET A 1 392 ? 13.844 -12.641 -32.25 1 45.72 392 MET A CA 1
ATOM 3142 C C . MET A 1 392 ? 14.219 -12.656 -30.781 1 45.72 392 MET A C 1
ATOM 3144 O O . MET A 1 392 ? 15.172 -11.984 -30.375 1 45.72 392 MET A O 1
ATOM 3148 N N . LEU A 1 393 ? 13.555 -13.43 -30.062 1 52.75 393 LEU A N 1
ATOM 3149 C CA . LEU A 1 393 ? 13.852 -13.539 -28.625 1 52.75 393 LEU A CA 1
ATOM 3150 C C . LEU A 1 393 ? 15.164 -14.289 -28.406 1 52.75 393 LEU A C 1
ATOM 3152 O O . LEU A 1 393 ? 15.961 -13.898 -27.547 1 52.75 393 LEU A O 1
ATOM 3156 N N . ASP A 1 394 ? 15.258 -15.398 -29.359 1 53.22 394 ASP A N 1
ATOM 3157 C CA . ASP A 1 394 ? 16.484 -16.172 -29.297 1 53.22 394 ASP A CA 1
ATOM 3158 C C . ASP A 1 394 ? 17.688 -15.352 -29.766 1 53.22 394 ASP A C 1
ATOM 3160 O O . ASP A 1 394 ? 18.812 -15.57 -29.297 1 53.22 394 ASP A O 1
ATOM 3164 N N . THR A 1 395 ? 17.25 -14.539 -30.688 1 51.66 395 THR A N 1
ATOM 3165 C CA . THR A 1 395 ? 18.328 -13.711 -31.203 1 51.66 395 THR A CA 1
ATOM 3166 C C . THR A 1 395 ? 18.75 -12.664 -30.188 1 51.66 395 THR A C 1
ATOM 3168 O O . THR A 1 395 ? 19.938 -12.328 -30.078 1 51.66 395 THR A O 1
ATOM 3171 N N . PHE A 1 396 ? 17.797 -12.469 -29.312 1 59.16 396 PHE A N 1
ATOM 3172 C CA . PHE A 1 396 ? 18.156 -11.344 -28.453 1 59.16 396 PHE A CA 1
ATOM 3173 C C . PHE A 1 396 ? 18.547 -11.836 -27.062 1 59.16 396 PHE A C 1
ATOM 3175 O O . PHE A 1 396 ? 19.328 -11.195 -26.359 1 59.16 396 PHE A O 1
ATOM 3182 N N . ILE A 1 397 ? 17.969 -12.977 -26.734 1 73.44 397 ILE A N 1
ATOM 3183 C CA . ILE A 1 397 ? 18.344 -13.531 -25.438 1 73.44 397 ILE A CA 1
ATOM 3184 C C . ILE A 1 397 ? 18.75 -14.992 -25.594 1 73.44 397 ILE A C 1
ATOM 3186 O O . ILE A 1 397 ? 17.984 -15.812 -26.094 1 73.44 397 ILE A O 1
ATOM 3190 N N . SER A 1 398 ? 20 -15.281 -25.344 1 76.12 398 SER A N 1
ATOM 3191 C CA . SER A 1 398 ? 20.547 -16.641 -25.469 1 76.12 398 SER A CA 1
ATOM 3192 C C . SER A 1 398 ? 19.844 -17.594 -24.516 1 76.12 398 SER A C 1
ATOM 3194 O O . SER A 1 398 ? 19.25 -17.172 -23.531 1 76.12 398 SER A O 1
ATOM 3196 N N . GLN A 1 399 ? 19.781 -18.812 -24.875 1 79.12 399 GLN A N 1
ATOM 3197 C CA . GLN A 1 399 ? 19.25 -19.844 -24 1 79.12 399 GLN A CA 1
ATOM 3198 C C . GLN A 1 399 ? 19.953 -19.828 -22.641 1 79.12 399 GLN A C 1
ATOM 3200 O O . GLN A 1 399 ? 19.312 -20.047 -21.609 1 79.12 399 GLN A O 1
ATOM 3205 N N . GLU A 1 400 ? 21.219 -19.562 -22.734 1 83.31 400 GLU A N 1
ATOM 3206 C CA . GLU A 1 400 ? 22.016 -19.516 -21.516 1 83.31 400 GLU A CA 1
ATOM 3207 C C . GLU A 1 400 ? 21.531 -18.406 -20.578 1 83.31 400 GLU A C 1
ATOM 3209 O O . GLU A 1 400 ? 21.469 -18.594 -19.359 1 83.31 400 GLU A O 1
ATOM 3214 N N . ALA A 1 401 ? 21.234 -17.359 -21.219 1 85 401 ALA A N 1
ATOM 3215 C CA . ALA A 1 401 ? 20.75 -16.234 -20.438 1 85 401 ALA A CA 1
ATOM 3216 C C . ALA A 1 401 ? 19.375 -16.531 -19.828 1 85 401 ALA A C 1
ATOM 3218 O O . ALA A 1 401 ? 19.078 -16.125 -18.703 1 85 401 ALA A O 1
ATOM 3219 N N . ARG A 1 402 ? 18.625 -17.25 -20.5 1 87.44 402 ARG A N 1
ATOM 3220 C CA . ARG A 1 402 ? 17.266 -17.562 -20.031 1 87.44 402 ARG A CA 1
ATOM 3221 C C . ARG A 1 402 ? 17.297 -18.531 -18.844 1 87.44 402 ARG A C 1
ATOM 3223 O O . ARG A 1 402 ? 16.656 -18.281 -17.828 1 87.44 402 ARG A O 1
ATOM 3230 N N . TYR A 1 403 ? 18 -19.641 -19.062 1 89.5 403 TYR A N 1
ATOM 3231 C CA . TYR A 1 403 ? 18.016 -20.562 -17.922 1 89.5 403 TYR A CA 1
ATOM 3232 C C . TYR A 1 403 ? 18.844 -20 -16.781 1 89.5 403 TYR A C 1
ATOM 3234 O O . TYR A 1 403 ? 18.656 -20.375 -15.617 1 89.5 403 TYR A O 1
ATOM 3242 N N . GLY A 1 404 ? 19.828 -19.094 -17.125 1 91.56 404 GLY A N 1
ATOM 3243 C CA . GLY A 1 404 ? 20.516 -18.391 -16.062 1 91.56 404 GLY A CA 1
ATOM 3244 C C . GLY A 1 404 ? 19.578 -17.594 -15.164 1 91.56 404 GLY A C 1
ATOM 3245 O O . GLY A 1 404 ? 19.766 -17.547 -13.953 1 91.56 404 GLY A O 1
ATOM 3246 N N . LEU A 1 405 ? 18.625 -17.031 -15.789 1 93.31 405 LEU A N 1
ATOM 3247 C CA . LEU A 1 405 ? 17.625 -16.281 -15.062 1 93.31 405 LEU A CA 1
ATOM 3248 C C . LEU A 1 405 ? 16.672 -17.203 -14.312 1 93.31 405 LEU A C 1
ATOM 3250 O O . LEU A 1 405 ? 16.469 -17.047 -13.109 1 93.31 405 LEU A O 1
ATOM 3254 N N . SER A 1 406 ? 16.109 -18.172 -15 1 95.31 406 SER A N 1
ATOM 3255 C CA . SER A 1 406 ? 15.086 -19.031 -14.43 1 95.31 406 SER A CA 1
ATOM 3256 C C . SER A 1 406 ? 15.641 -19.844 -13.266 1 95.31 406 SER A C 1
ATOM 3258 O O . SER A 1 406 ? 14.953 -20.047 -12.258 1 95.31 406 SER A O 1
ATOM 3260 N N . ARG A 1 407 ? 16.875 -20.266 -13.375 1 97 407 ARG A N 1
ATOM 3261 C CA . ARG A 1 407 ? 17.484 -21.078 -12.336 1 97 407 ARG A CA 1
ATOM 3262 C C . ARG A 1 407 ? 17.828 -20.25 -11.109 1 97 407 ARG A C 1
ATOM 3264 O O . ARG A 1 407 ? 18.125 -20.781 -10.039 1 97 407 ARG A O 1
ATOM 3271 N N . SER A 1 408 ? 17.75 -18.938 -11.273 1 97.69 408 SER A N 1
ATOM 3272 C CA . SER A 1 408 ? 17.984 -18.078 -10.125 1 97.69 408 SER A CA 1
ATOM 3273 C C . SER A 1 408 ? 16.703 -17.828 -9.336 1 97.69 408 SER A C 1
ATOM 3275 O O . SER A 1 408 ? 16.734 -17.344 -8.211 1 97.69 408 SER A O 1
ATOM 3277 N N . TRP A 1 409 ? 15.562 -18.156 -9.906 1 97.75 409 TRP A N 1
ATOM 3278 C CA . TRP A 1 409 ? 14.266 -17.922 -9.273 1 97.75 409 TRP A CA 1
ATOM 3279 C C . TRP A 1 409 ? 13.789 -19.156 -8.523 1 97.75 409 TRP A C 1
ATOM 3281 O O . TRP A 1 409 ? 13.391 -20.141 -9.141 1 97.75 409 TRP A O 1
ATOM 3291 N N . SER A 1 410 ? 13.703 -19.016 -7.246 1 98.31 410 SER A N 1
ATOM 3292 C CA . SER A 1 410 ? 13.328 -20.172 -6.438 1 98.31 410 SER A CA 1
ATOM 3293 C C . SER A 1 410 ? 11.836 -20.469 -6.543 1 98.31 410 SER A C 1
ATOM 3295 O O . SER A 1 410 ? 11.375 -21.547 -6.18 1 98.31 410 SER A O 1
ATOM 3297 N N . CYS A 1 411 ? 11.008 -19.484 -7.008 1 98.06 411 CYS A N 1
ATOM 3298 C CA . CYS A 1 411 ? 9.578 -19.719 -7.176 1 98.06 411 CYS A CA 1
ATOM 3299 C C . CYS A 1 411 ? 9.32 -20.859 -8.148 1 98.06 411 CYS A C 1
ATOM 3301 O O . CYS A 1 411 ? 8.344 -21.594 -8.008 1 98.06 411 CYS A O 1
ATOM 3303 N N . LEU A 1 412 ? 10.188 -21 -9.133 1 97.75 412 LEU A N 1
ATOM 3304 C CA . LEU A 1 412 ? 10 -22.016 -10.156 1 97.75 412 LEU A CA 1
ATOM 3305 C C . LEU A 1 412 ? 10.164 -23.406 -9.57 1 97.75 412 LEU A C 1
ATOM 3307 O O . LEU A 1 412 ? 9.445 -24.344 -9.953 1 97.75 412 LEU A O 1
ATOM 3311 N N . VAL A 1 413 ? 11.062 -23.531 -8.656 1 98.31 413 VAL A N 1
ATOM 3312 C CA . VAL A 1 413 ? 11.203 -24.812 -7.984 1 98.31 413 VAL A CA 1
ATOM 3313 C C . VAL A 1 413 ? 9.953 -25.125 -7.164 1 98.31 413 VAL A C 1
ATOM 3315 O O . VAL A 1 413 ? 9.492 -26.266 -7.117 1 98.31 413 VAL A O 1
ATOM 3318 N N . SER A 1 414 ? 9.406 -24.094 -6.594 1 97.62 414 SER A N 1
ATOM 3319 C CA . SER A 1 414 ? 8.211 -24.25 -5.777 1 97.62 414 SER A CA 1
ATOM 3320 C C . SER A 1 414 ? 7.012 -24.656 -6.625 1 97.62 414 SER A C 1
ATOM 3322 O O . SER A 1 414 ? 6.031 -25.188 -6.109 1 97.62 414 SER A O 1
ATOM 3324 N N . MET A 1 415 ? 7.082 -24.406 -7.902 1 97.69 415 MET A N 1
ATOM 3325 C CA . MET A 1 415 ? 5.961 -24.703 -8.781 1 97.69 415 MET A CA 1
ATOM 3326 C C . MET A 1 415 ? 6.219 -25.969 -9.594 1 97.69 415 MET A C 1
ATOM 3328 O O . MET A 1 415 ? 5.438 -26.312 -10.477 1 97.69 415 MET A O 1
ATOM 3332 N N . LEU A 1 416 ? 7.289 -26.641 -9.289 1 97.88 416 LEU A N 1
ATOM 3333 C CA . LEU A 1 416 ? 7.555 -27.906 -9.977 1 97.88 416 LEU A CA 1
ATOM 3334 C C . LEU A 1 416 ? 6.461 -28.922 -9.688 1 97.88 416 LEU A C 1
ATOM 3336 O O . LEU A 1 416 ? 5.895 -28.938 -8.594 1 97.88 416 LEU A O 1
ATOM 3340 N N . PRO A 1 417 ? 6.211 -29.734 -10.656 1 97.25 417 PRO A N 1
ATOM 3341 C CA . PRO A 1 417 ? 5.219 -30.797 -10.445 1 97.25 417 PRO A CA 1
ATOM 3342 C C . PRO A 1 417 ? 5.531 -31.672 -9.234 1 97.25 417 PRO A C 1
ATOM 3344 O O . PRO A 1 417 ? 6.684 -32.062 -9.039 1 97.25 417 PRO A O 1
ATOM 3347 N N . ARG A 1 418 ? 4.531 -31.984 -8.422 1 95.75 418 ARG A N 1
ATOM 3348 C CA . ARG A 1 418 ? 4.688 -32.75 -7.184 1 95.75 418 ARG A CA 1
ATOM 3349 C C . ARG A 1 418 ? 3.449 -33.562 -6.887 1 95.75 418 ARG A C 1
ATOM 3351 O O . ARG A 1 418 ? 2.488 -33.562 -7.66 1 95.75 418 ARG A O 1
ATOM 3358 N N . GLY A 1 419 ? 3.494 -34.312 -5.781 1 92.19 419 GLY A N 1
ATOM 3359 C CA . GLY A 1 419 ? 2.35 -35.031 -5.262 1 92.19 419 GLY A CA 1
ATOM 3360 C C . GLY A 1 419 ? 2.322 -36.5 -5.691 1 92.19 419 GLY A C 1
ATOM 3361 O O . GLY A 1 419 ? 2.23 -37.375 -4.855 1 92.19 419 GLY A O 1
ATOM 3362 N N . CYS A 1 420 ? 2.254 -36.656 -7.059 1 90.44 420 CYS A N 1
ATOM 3363 C CA . CYS A 1 420 ? 2.186 -38 -7.57 1 90.44 420 CYS A CA 1
ATOM 3364 C C . CYS A 1 420 ? 2.871 -38.125 -8.93 1 90.44 420 CYS A C 1
ATOM 3366 O O . CYS A 1 420 ? 2.621 -37.312 -9.82 1 90.44 420 CYS A O 1
ATOM 3368 N N . GLU A 1 421 ? 3.596 -39.125 -9.047 1 89.44 421 GLU A N 1
ATOM 3369 C CA . GLU A 1 421 ? 4.301 -39.375 -10.305 1 89.44 421 GLU A CA 1
ATOM 3370 C C . GLU A 1 421 ? 3.324 -39.688 -11.43 1 89.44 421 GLU A C 1
ATOM 3372 O O . GLU A 1 421 ? 3.555 -39.312 -12.578 1 89.44 421 GLU A O 1
ATOM 3377 N N . GLU A 1 422 ? 2.242 -40.312 -11.062 1 90.31 422 GLU A N 1
ATOM 3378 C CA . GLU A 1 422 ? 1.26 -40.781 -12.039 1 90.31 422 GLU A CA 1
ATOM 3379 C C . GLU A 1 422 ? 0.572 -39.594 -12.727 1 90.31 422 GLU A C 1
ATOM 3381 O O . GLU A 1 422 ? 0.058 -39.75 -13.836 1 90.31 422 GLU A O 1
ATOM 3386 N N . ALA A 1 423 ? 0.538 -38.531 -12.062 1 91 423 ALA A N 1
ATOM 3387 C CA . ALA A 1 423 ? -0.112 -37.344 -12.625 1 91 423 ALA A CA 1
ATOM 3388 C C . ALA A 1 423 ? 0.751 -36.719 -13.719 1 91 423 ALA A C 1
ATOM 3390 O O . ALA A 1 423 ? 0.262 -35.906 -14.523 1 91 423 ALA A O 1
ATOM 3391 N N . TRP A 1 424 ? 2.004 -37.094 -13.766 1 92.5 424 TRP A N 1
ATOM 3392 C CA . TRP A 1 424 ? 2.953 -36.531 -14.711 1 92.5 424 TRP A CA 1
ATOM 3393 C C . TRP A 1 424 ? 3.756 -37.594 -15.422 1 92.5 424 TRP A C 1
ATOM 3395 O O . TRP A 1 424 ? 4.988 -37.594 -15.406 1 92.5 424 TRP A O 1
ATOM 3405 N N . PRO A 1 425 ? 2.967 -38.406 -16.062 1 87.31 425 PRO A N 1
ATOM 3406 C CA . PRO A 1 425 ? 3.723 -39.469 -16.766 1 87.31 425 PRO A CA 1
ATOM 3407 C C . PRO A 1 425 ? 4.57 -38.906 -17.906 1 87.31 425 PRO A C 1
ATOM 3409 O O . PRO A 1 425 ? 4.07 -38.156 -18.734 1 87.31 425 PRO A O 1
ATOM 3412 N N . GLY A 1 426 ? 5.844 -39.062 -17.875 1 91.69 426 GLY A N 1
ATOM 3413 C CA . GLY A 1 426 ? 6.715 -38.594 -18.938 1 91.69 426 GLY A CA 1
ATOM 3414 C C . GLY A 1 426 ? 6.863 -37.094 -18.969 1 91.69 426 GLY A C 1
ATOM 3415 O O . GLY A 1 426 ? 6.719 -36.469 -20.031 1 91.69 426 GLY A O 1
ATOM 3416 N N . LEU A 1 427 ? 6.91 -36.5 -17.828 1 95.12 427 LEU A N 1
ATOM 3417 C CA . LEU A 1 427 ? 7.137 -35.062 -17.75 1 95.12 427 LEU A CA 1
ATOM 3418 C C . LEU A 1 427 ? 8.273 -34.625 -18.688 1 95.12 427 LEU A C 1
ATOM 3420 O O . LEU A 1 427 ? 8.188 -33.594 -19.359 1 95.12 427 LEU A O 1
ATOM 3424 N N . THR A 1 428 ? 9.297 -35.469 -18.719 1 95.69 428 THR A N 1
ATOM 3425 C CA . THR A 1 428 ? 10.398 -35.281 -19.656 1 95.69 428 THR A CA 1
ATOM 3426 C C . THR A 1 428 ? 10.742 -36.594 -20.344 1 95.69 428 THR A C 1
ATOM 3428 O O . THR A 1 428 ? 10.789 -37.656 -19.703 1 95.69 428 THR A O 1
ATOM 3431 N N . VAL A 1 429 ? 10.945 -36.5 -21.625 1 96.19 429 VAL A N 1
ATOM 3432 C CA . VAL A 1 429 ? 11.367 -37.656 -22.391 1 96.19 429 VAL A CA 1
ATOM 3433 C C . VAL A 1 429 ? 12.758 -37.406 -22.984 1 96.19 429 VAL A C 1
ATOM 3435 O O . VAL A 1 429 ? 12.945 -36.5 -23.766 1 96.19 429 VAL A O 1
ATOM 3438 N N . LEU A 1 430 ? 13.617 -38.281 -22.656 1 95.88 430 LEU A N 1
ATOM 3439 C CA . LEU A 1 430 ? 15.008 -38.156 -23.094 1 95.88 430 LEU A CA 1
ATOM 3440 C C . LEU A 1 430 ? 15.164 -38.625 -24.531 1 95.88 430 LEU A C 1
ATOM 3442 O O . LEU A 1 430 ? 14.273 -39.281 -25.078 1 95.88 430 LEU A O 1
ATOM 3446 N N . PRO A 1 431 ? 16.281 -38.281 -25.141 1 93.12 431 PRO A N 1
ATOM 3447 C CA . PRO A 1 431 ? 16.5 -38.625 -26.531 1 93.12 431 PRO A CA 1
ATOM 3448 C C . PRO A 1 431 ? 16.453 -40.156 -26.766 1 93.12 431 PRO A C 1
ATOM 3450 O O . PRO A 1 431 ? 16.078 -40.594 -27.844 1 93.12 431 PRO A O 1
ATOM 3453 N N . ASN A 1 432 ? 16.828 -40.906 -25.797 1 93.88 432 ASN A N 1
ATOM 3454 C CA . ASN A 1 432 ? 16.828 -42.344 -25.938 1 93.88 432 ASN A CA 1
ATOM 3455 C C . ASN A 1 432 ? 15.445 -42.938 -25.703 1 93.88 432 ASN A C 1
ATOM 3457 O O . ASN A 1 432 ? 15.289 -44.156 -25.688 1 93.88 432 ASN A O 1
ATOM 3461 N N . GLY A 1 433 ? 14.523 -42.125 -25.375 1 92.5 433 GLY A N 1
ATOM 3462 C CA . GLY A 1 433 ? 13.148 -42.562 -25.25 1 92.5 433 GLY A CA 1
ATOM 3463 C C . GLY A 1 433 ? 12.727 -42.781 -23.812 1 92.5 433 GLY A C 1
ATOM 3464 O O . GLY A 1 433 ? 11.547 -43 -23.531 1 92.5 433 GLY A O 1
ATOM 3465 N N . THR A 1 434 ? 13.672 -42.688 -22.938 1 94.94 434 THR A N 1
ATOM 3466 C CA . THR A 1 434 ? 13.352 -42.844 -21.531 1 94.94 434 THR A CA 1
ATOM 3467 C C . THR A 1 434 ? 12.422 -41.75 -21.047 1 94.94 434 THR A C 1
ATOM 3469 O O . THR A 1 434 ? 12.75 -40.562 -21.156 1 94.94 434 THR A O 1
ATOM 3472 N N . ALA A 1 435 ? 11.273 -42.156 -20.5 1 95.38 435 ALA A N 1
ATOM 3473 C CA . ALA A 1 435 ? 10.312 -41.219 -19.938 1 95.38 435 ALA A CA 1
ATOM 3474 C C . ALA A 1 435 ? 10.555 -41 -18.453 1 95.38 435 ALA A C 1
ATOM 3476 O O . ALA A 1 435 ? 10.57 -41.969 -17.688 1 95.38 435 ALA A O 1
ATOM 3477 N N . LEU A 1 436 ? 10.789 -39.75 -18.047 1 95.81 436 LEU A N 1
ATOM 3478 C CA . LEU A 1 436 ? 11.016 -39.406 -16.641 1 95.81 436 LEU A CA 1
ATOM 3479 C C . LEU A 1 436 ? 9.773 -38.75 -16.047 1 95.81 436 LEU A C 1
ATOM 3481 O O . LEU A 1 436 ? 9.133 -37.938 -16.688 1 95.81 436 LEU A O 1
ATOM 3485 N N . GLY A 1 437 ? 9.453 -39.125 -14.867 1 95.12 437 GLY A N 1
ATOM 3486 C CA . GLY A 1 437 ? 8.398 -38.469 -14.109 1 95.12 437 GLY A CA 1
ATOM 3487 C C . GLY A 1 437 ? 8.883 -37.219 -13.383 1 95.12 437 GLY A C 1
ATOM 3488 O O . GLY A 1 437 ? 9.75 -36.5 -13.875 1 95.12 437 GLY A O 1
ATOM 3489 N N . THR A 1 438 ? 8.227 -36.969 -12.266 1 95.94 438 THR A N 1
ATOM 3490 C CA . THR A 1 438 ? 8.539 -35.781 -11.508 1 95.94 438 THR A CA 1
ATOM 3491 C C . THR A 1 438 ? 9.922 -35.875 -10.867 1 95.94 438 THR A C 1
ATOM 3493 O O . THR A 1 438 ? 10.734 -34.969 -10.984 1 95.94 438 THR A O 1
ATOM 3496 N N . ARG A 1 439 ? 10.227 -36.969 -10.227 1 96.12 439 ARG A N 1
ATOM 3497 C CA . ARG A 1 439 ? 11.492 -37.156 -9.523 1 96.12 439 ARG A CA 1
ATOM 3498 C C . ARG A 1 439 ? 12.664 -37.125 -10.492 1 96.12 439 ARG A C 1
ATOM 3500 O O . ARG A 1 439 ? 13.656 -36.438 -10.266 1 96.12 439 ARG A O 1
ATOM 3507 N N . GLY A 1 440 ? 12.516 -37.938 -11.547 1 96.31 440 GLY A N 1
ATOM 3508 C CA . GLY A 1 440 ? 13.578 -37.969 -12.547 1 96.31 440 GLY A CA 1
ATOM 3509 C C . GLY A 1 440 ? 13.852 -36.625 -13.164 1 96.31 440 GLY A C 1
ATOM 3510 O O . GLY A 1 440 ? 15.016 -36.25 -13.391 1 96.31 440 GLY A O 1
ATOM 3511 N N . THR A 1 441 ? 12.82 -35.938 -13.484 1 96.88 441 THR A N 1
ATOM 3512 C CA . THR A 1 441 ? 12.969 -34.594 -14.062 1 96.88 441 THR A CA 1
ATOM 3513 C C . THR A 1 441 ? 13.641 -33.656 -13.078 1 96.88 441 THR A C 1
ATOM 3515 O O . THR A 1 441 ? 14.508 -32.875 -13.461 1 96.88 441 THR A O 1
ATOM 3518 N N . ALA A 1 442 ? 13.227 -33.719 -11.797 1 97.75 442 ALA A N 1
ATOM 3519 C CA . ALA A 1 442 ? 13.836 -32.875 -10.773 1 97.75 442 ALA A CA 1
ATOM 3520 C C . ALA A 1 442 ? 15.328 -33.125 -10.656 1 97.75 442 ALA A C 1
ATOM 3522 O O . ALA A 1 442 ? 16.125 -32.219 -10.484 1 97.75 442 ALA A O 1
ATOM 3523 N N . GLU A 1 443 ? 15.703 -34.375 -10.773 1 97.25 443 GLU A N 1
ATOM 3524 C CA . GLU A 1 443 ? 17.125 -34.719 -10.711 1 97.25 443 GLU A CA 1
ATOM 3525 C C . GLU A 1 443 ? 17.875 -34.188 -11.914 1 97.25 443 GLU A C 1
ATOM 3527 O O . GLU A 1 443 ? 19.031 -33.75 -11.789 1 97.25 443 GLU A O 1
ATOM 3532 N N . LEU A 1 444 ? 17.234 -34.312 -13.039 1 96 444 LEU A N 1
ATOM 3533 C CA . LEU A 1 444 ? 17.844 -33.75 -14.242 1 96 444 LEU A CA 1
ATOM 3534 C C . LEU A 1 444 ? 18.078 -32.25 -14.078 1 96 444 LEU A C 1
ATOM 3536 O O . LEU A 1 444 ? 19.109 -31.719 -14.477 1 96 444 LEU A O 1
ATOM 3540 N N . ILE A 1 445 ? 17.094 -31.562 -13.531 1 96.94 445 ILE A N 1
ATOM 3541 C CA . ILE A 1 445 ? 17.172 -30.125 -13.289 1 96.94 445 ILE A CA 1
ATOM 3542 C C . ILE A 1 445 ? 18.297 -29.828 -12.297 1 96.94 445 ILE A C 1
ATOM 3544 O O . ILE A 1 445 ? 19.062 -28.891 -12.477 1 96.94 445 ILE A O 1
ATOM 3548 N N . ARG A 1 446 ? 18.391 -30.641 -11.227 1 98 446 ARG A N 1
ATOM 3549 C CA . ARG A 1 446 ? 19.453 -30.484 -10.242 1 98 446 ARG A CA 1
ATOM 3550 C C . ARG A 1 446 ? 20.828 -30.484 -10.906 1 98 446 ARG A C 1
ATOM 3552 O O . ARG A 1 446 ? 21.672 -29.672 -10.578 1 98 446 ARG A O 1
ATOM 3559 N N . GLY A 1 447 ? 21.016 -31.5 -11.766 1 96.56 447 GLY A N 1
ATOM 3560 C CA . GLY A 1 447 ? 22.266 -31.562 -12.5 1 96.56 447 GLY A CA 1
ATOM 3561 C C . GLY A 1 447 ? 22.547 -30.328 -13.328 1 96.56 447 GLY A C 1
ATOM 3562 O O . GLY A 1 447 ? 23.688 -29.859 -13.406 1 96.56 447 GLY A O 1
ATOM 3563 N N . GLY A 1 448 ? 21.484 -29.828 -14.016 1 95.19 448 GLY A N 1
ATOM 3564 C CA . GLY A 1 448 ? 21.625 -28.609 -14.773 1 95.19 448 GLY A CA 1
ATOM 3565 C C . GLY A 1 448 ? 22.031 -27.422 -13.914 1 95.19 448 GLY A C 1
ATOM 3566 O O . GLY A 1 448 ? 22.906 -26.641 -14.297 1 95.19 448 GLY A O 1
ATOM 3567 N N . CYS A 1 449 ? 21.391 -27.281 -12.773 1 97.5 449 CYS A N 1
ATOM 3568 C CA . CYS A 1 449 ? 21.719 -26.203 -11.844 1 97.5 449 CYS A CA 1
ATOM 3569 C C . CYS A 1 449 ? 23.156 -26.297 -11.367 1 97.5 449 CYS A C 1
ATOM 3571 O O . CYS A 1 449 ? 23.844 -25.281 -11.258 1 97.5 449 CYS A O 1
ATOM 3573 N N . GLN A 1 450 ? 23.547 -27.484 -11.102 1 97.25 450 GLN A N 1
ATOM 3574 C CA . GLN A 1 450 ? 24.922 -27.703 -10.648 1 97.25 450 GLN A CA 1
ATOM 3575 C C . GLN A 1 450 ? 25.922 -27.281 -11.719 1 97.25 450 GLN A C 1
ATOM 3577 O O . GLN A 1 450 ? 26.906 -26.578 -11.422 1 97.25 450 GLN A O 1
ATOM 3582 N N . ARG A 1 451 ? 25.719 -27.625 -12.93 1 95.75 451 ARG A N 1
ATOM 3583 C CA . ARG A 1 451 ? 26.641 -27.344 -14.023 1 95.75 451 ARG A CA 1
ATOM 3584 C C . ARG A 1 451 ? 26.703 -25.844 -14.312 1 95.75 451 ARG A C 1
ATOM 3586 O O . ARG A 1 451 ? 27.75 -25.328 -14.695 1 95.75 451 ARG A O 1
ATOM 3593 N N . SER A 1 452 ? 25.578 -25.188 -14.156 1 94.44 452 SER A N 1
ATOM 3594 C CA . SER A 1 452 ? 25.531 -23.766 -14.469 1 94.44 452 SER A CA 1
ATOM 3595 C C . SER A 1 452 ? 25.969 -22.922 -13.273 1 94.44 452 SER A C 1
ATOM 3597 O O . SER A 1 452 ? 25.984 -21.688 -13.344 1 94.44 452 SER A O 1
ATOM 3599 N N . GLY A 1 453 ? 26.172 -23.531 -12.086 1 96 453 GLY A N 1
ATOM 3600 C CA . GLY A 1 453 ? 26.719 -22.844 -10.938 1 96 453 GLY A CA 1
ATOM 3601 C C . GLY A 1 453 ? 25.656 -22.234 -10.039 1 96 453 GLY A C 1
ATOM 3602 O O . GLY A 1 453 ? 25.953 -21.344 -9.234 1 96 453 GLY A O 1
ATOM 3603 N N . HIS A 1 454 ? 24.453 -22.656 -10.195 1 97.81 454 HIS A N 1
ATOM 3604 C CA . HIS A 1 454 ? 23.375 -22.172 -9.352 1 97.81 454 HIS A CA 1
ATOM 3605 C C . HIS A 1 454 ? 23.25 -23 -8.078 1 97.81 454 HIS A C 1
ATOM 3607 O O . HIS A 1 454 ? 22.391 -23.891 -7.996 1 97.81 454 HIS A O 1
ATOM 3613 N N . GLU A 1 455 ? 23.938 -22.625 -7.078 1 98.31 455 GLU A N 1
ATOM 3614 C CA . GLU A 1 455 ? 24.031 -23.391 -5.84 1 98.31 455 GLU A CA 1
ATOM 3615 C C . GLU A 1 455 ? 22.703 -23.406 -5.094 1 98.31 455 GLU A C 1
ATOM 3617 O O . GLU A 1 455 ? 22.328 -24.422 -4.512 1 98.31 455 GLU A O 1
ATOM 3622 N N . ASP A 1 456 ? 22.078 -22.297 -5.086 1 98.38 456 ASP A N 1
ATOM 3623 C CA . ASP A 1 456 ? 20.797 -22.266 -4.391 1 98.38 456 ASP A CA 1
ATOM 3624 C C . ASP A 1 456 ? 19.766 -23.172 -5.082 1 98.38 456 ASP A C 1
ATOM 3626 O O . ASP A 1 456 ? 18.953 -23.812 -4.418 1 98.38 456 ASP A O 1
ATOM 3630 N N . CYS A 1 457 ? 19.766 -23.109 -6.391 1 98.31 457 CYS A N 1
ATOM 3631 C CA . CYS A 1 457 ? 18.859 -23.969 -7.141 1 98.31 457 CYS A CA 1
ATOM 3632 C C . CYS A 1 457 ? 19.062 -25.438 -6.758 1 98.31 457 CYS A C 1
ATOM 3634 O O . CYS A 1 457 ? 18.094 -26.172 -6.582 1 98.31 457 CYS A O 1
ATOM 3636 N N . VAL A 1 458 ? 20.297 -25.812 -6.598 1 98.56 458 VAL A N 1
ATOM 3637 C CA . VAL A 1 458 ? 20.609 -27.172 -6.188 1 98.56 458 VAL A CA 1
ATOM 3638 C C . VAL A 1 458 ? 20.016 -27.453 -4.809 1 98.56 458 VAL A C 1
ATOM 3640 O O . VAL A 1 458 ? 19.359 -28.469 -4.609 1 98.56 458 VAL A O 1
ATOM 3643 N N . ARG A 1 459 ? 20.203 -26.547 -3.934 1 98.38 459 ARG A N 1
ATOM 3644 C CA . ARG A 1 459 ? 19.688 -26.703 -2.578 1 98.38 459 ARG A CA 1
ATOM 3645 C C . ARG A 1 459 ? 18.156 -26.781 -2.57 1 98.38 459 ARG A C 1
ATOM 3647 O O . ARG A 1 459 ? 17.562 -27.562 -1.831 1 98.38 459 ARG A O 1
ATOM 3654 N N . GLN A 1 460 ? 17.578 -25.953 -3.359 1 98.12 460 GLN A N 1
ATOM 3655 C CA . GLN A 1 460 ? 16.109 -25.922 -3.428 1 98.12 460 GLN A CA 1
ATOM 3656 C C . GLN A 1 460 ? 15.562 -27.234 -3.986 1 98.12 460 GLN A C 1
ATOM 3658 O O . GLN A 1 460 ? 14.555 -27.75 -3.502 1 98.12 460 GLN A O 1
ATOM 3663 N N . ILE A 1 461 ? 16.219 -27.75 -4.984 1 98.5 461 ILE A N 1
ATOM 3664 C CA . ILE A 1 461 ? 15.781 -29.016 -5.57 1 98.5 461 ILE A CA 1
ATOM 3665 C C . ILE A 1 461 ? 15.992 -30.141 -4.574 1 98.5 461 ILE A C 1
ATOM 3667 O O . ILE A 1 461 ? 15.164 -31.062 -4.473 1 98.5 461 ILE A O 1
ATOM 3671 N N . ASP A 1 462 ? 17.094 -30.094 -3.865 1 98.25 462 ASP A N 1
ATOM 3672 C CA . ASP A 1 462 ? 17.328 -31.109 -2.832 1 98.25 462 ASP A CA 1
ATOM 3673 C C . ASP A 1 462 ? 16.188 -31.109 -1.806 1 98.25 462 ASP A C 1
ATOM 3675 O O . ASP A 1 462 ? 15.703 -32.188 -1.422 1 98.25 462 ASP A O 1
ATOM 3679 N N . SER A 1 463 ? 15.844 -29.953 -1.365 1 97.19 463 SER A N 1
ATOM 3680 C CA . SER A 1 463 ? 14.742 -29.844 -0.417 1 97.19 463 SER A CA 1
ATOM 3681 C C . SER A 1 463 ? 13.422 -30.297 -1.038 1 97.19 463 SER A C 1
ATOM 3683 O O . SER A 1 463 ? 12.594 -30.906 -0.364 1 97.19 463 SER A O 1
ATOM 3685 N N . PHE A 1 464 ? 13.258 -29.922 -2.262 1 97 464 PHE A N 1
ATOM 3686 C CA . PHE A 1 464 ? 12.055 -30.297 -2.998 1 97 464 PHE A CA 1
ATOM 3687 C C . PHE A 1 464 ? 11.938 -31.812 -3.119 1 97 464 PHE A C 1
ATOM 3689 O O . PHE A 1 464 ? 10.852 -32.375 -2.959 1 97 464 PHE A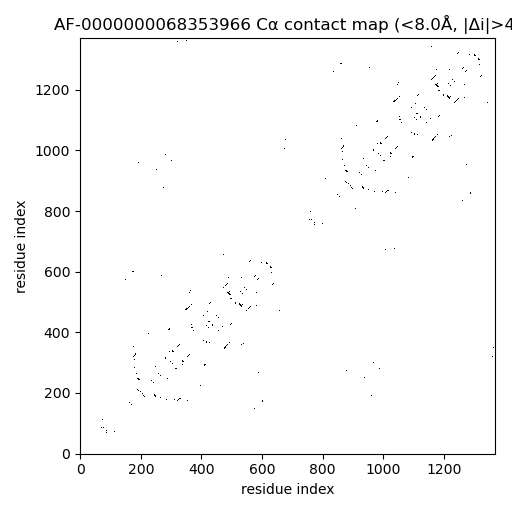 O 1
ATOM 3696 N N . LEU A 1 465 ? 13.031 -32.469 -3.387 1 97.31 465 LEU A N 1
ATOM 3697 C CA . LEU A 1 465 ? 13.055 -33.938 -3.586 1 97.31 465 LEU A CA 1
ATOM 3698 C C . LEU A 1 465 ? 12.633 -34.656 -2.316 1 97.31 465 LEU A C 1
ATOM 3700 O O . LEU A 1 465 ? 12.078 -35.75 -2.383 1 97.31 465 LEU A O 1
ATOM 3704 N N . GLU A 1 466 ? 12.758 -34.031 -1.184 1 95.44 466 GLU A N 1
ATOM 3705 C CA . GLU A 1 466 ? 12.367 -34.656 0.086 1 95.44 466 GLU A CA 1
ATOM 3706 C C . GLU A 1 466 ? 10.844 -34.656 0.242 1 95.44 466 GLU A C 1
ATOM 3708 O O . GLU A 1 466 ? 10.297 -35.5 0.952 1 95.44 466 GLU A O 1
ATOM 3713 N N . THR A 1 467 ? 10.219 -33.719 -0.417 1 92.69 467 THR A N 1
ATOM 3714 C CA . THR A 1 467 ? 8.781 -33.594 -0.2 1 92.69 467 THR A CA 1
ATOM 3715 C C . THR A 1 467 ? 8.016 -33.75 -1.509 1 92.69 467 THR A C 1
ATOM 3717 O O . THR A 1 467 ? 6.816 -33.5 -1.575 1 92.69 467 THR A O 1
ATOM 3720 N N . ILE A 1 468 ? 8.641 -34.156 -2.559 1 94.94 468 ILE A N 1
ATOM 3721 C CA . ILE A 1 468 ? 8.109 -34.188 -3.916 1 94.94 468 ILE A CA 1
ATOM 3722 C C . ILE A 1 468 ? 6.879 -35.094 -3.973 1 94.94 468 ILE A C 1
ATOM 3724 O O . ILE A 1 468 ? 5.961 -34.844 -4.758 1 94.94 468 ILE A O 1
ATOM 3728 N N . ASP A 1 469 ? 6.773 -36.094 -3.082 1 92.25 469 ASP A N 1
ATOM 3729 C CA . ASP A 1 469 ? 5.691 -37.062 -3.141 1 92.25 469 ASP A CA 1
ATOM 3730 C C . ASP A 1 469 ? 4.562 -36.688 -2.182 1 92.25 469 ASP A C 1
ATOM 3732 O O . ASP A 1 469 ? 3.543 -37.375 -2.117 1 92.25 469 ASP A O 1
ATOM 3736 N N . GLU A 1 470 ? 4.707 -35.625 -1.52 1 92.62 470 GLU A N 1
ATOM 3737 C CA . GLU A 1 470 ? 3.682 -35.219 -0.567 1 92.62 470 GLU A CA 1
ATOM 3738 C C . GLU A 1 470 ? 2.57 -34.438 -1.26 1 92.62 470 GLU A C 1
ATOM 3740 O O . GLU A 1 470 ? 2.836 -33.625 -2.156 1 92.62 470 GLU A O 1
ATOM 3745 N N . LEU A 1 471 ? 1.341 -34.75 -0.845 1 95 471 LEU A N 1
ATOM 3746 C CA . LEU A 1 471 ? 0.209 -33.938 -1.327 1 95 471 LEU A CA 1
ATOM 3747 C C . LEU A 1 471 ? 0.138 -32.594 -0.614 1 95 471 LEU A C 1
ATOM 3749 O O . LEU A 1 471 ? 0.408 -32.531 0.586 1 95 471 LEU A O 1
ATOM 3753 N N . PRO A 1 472 ? -0.122 -31.547 -1.327 1 94.75 472 PRO A N 1
ATOM 3754 C CA . PRO A 1 472 ? -0.246 -30.234 -0.689 1 94.75 472 PRO A CA 1
ATOM 3755 C C . PRO A 1 472 ? -1.517 -30.094 0.147 1 94.75 472 PRO A C 1
ATOM 3757 O O . PRO A 1 472 ? -2.436 -29.359 -0.228 1 94.75 472 PRO A O 1
ATOM 3760 N N . SER A 1 473 ? -1.544 -30.656 1.284 1 94.75 473 SER A N 1
ATOM 3761 C CA . SER A 1 473 ? -2.707 -30.703 2.164 1 94.75 473 SER A CA 1
ATOM 3762 C C . SER A 1 473 ? -2.938 -29.375 2.861 1 94.75 473 SER A C 1
ATOM 3764 O O . SER A 1 473 ? -2.037 -28.531 2.92 1 94.75 473 SER A O 1
ATOM 3766 N N . LEU A 1 474 ? -4.125 -29.156 3.277 1 97 474 LEU A N 1
ATOM 3767 C CA . LEU A 1 474 ? -4.512 -28 4.078 1 97 474 LEU A CA 1
ATOM 3768 C C . LEU A 1 474 ? -4.586 -28.359 5.555 1 97 474 LEU A C 1
ATOM 3770 O O . LEU A 1 474 ? -4.676 -29.547 5.91 1 97 474 LEU A O 1
ATOM 3774 N N . PRO A 1 475 ? -4.43 -27.375 6.449 1 96.5 475 PRO A N 1
ATOM 3775 C CA . PRO A 1 475 ? -4.719 -27.641 7.859 1 96.5 475 PRO A CA 1
ATOM 3776 C C . PRO A 1 475 ? -6.156 -28.094 8.094 1 96.5 475 PRO A C 1
ATOM 3778 O O . PRO A 1 475 ? -7.039 -27.797 7.281 1 96.5 475 PRO A O 1
ATOM 3781 N N . GLN A 1 476 ? -6.352 -28.812 9.203 1 95.12 476 GLN A N 1
ATOM 3782 C CA . GLN A 1 476 ? -7.723 -29.188 9.547 1 95.12 476 GLN A CA 1
ATOM 3783 C C . GLN A 1 476 ? -8.555 -27.953 9.867 1 95.12 476 GLN A C 1
ATOM 3785 O O . GLN A 1 476 ? -8.273 -27.234 10.836 1 95.12 476 GLN A O 1
ATOM 3790 N N . ALA A 1 477 ? -9.469 -27.719 9.055 1 96.12 477 ALA A N 1
ATOM 3791 C CA . ALA A 1 477 ? -10.367 -26.562 9.195 1 96.12 477 ALA A CA 1
ATOM 3792 C C . ALA A 1 477 ? -11.797 -26.953 8.836 1 96.12 477 ALA A C 1
ATOM 3794 O O . ALA A 1 477 ? -12.305 -26.547 7.785 1 96.12 477 ALA A O 1
ATOM 3795 N N . PRO A 1 478 ? -12.484 -27.562 9.711 1 95.75 478 PRO A N 1
ATOM 3796 C CA . PRO A 1 478 ? -13.805 -28.125 9.406 1 95.75 478 PRO A CA 1
ATOM 3797 C C . PRO A 1 478 ? -14.844 -27.047 9.094 1 95.75 478 PRO A C 1
ATOM 3799 O O . PRO A 1 478 ? -15.883 -27.344 8.5 1 95.75 478 PRO A O 1
ATOM 3802 N N . HIS A 1 479 ? -14.594 -25.828 9.453 1 94.94 479 HIS A N 1
ATOM 3803 C CA . HIS A 1 479 ? -15.578 -24.781 9.211 1 94.94 479 HIS A CA 1
ATOM 3804 C C . HIS A 1 479 ? -15.203 -23.938 7.996 1 94.94 479 HIS A C 1
ATOM 3806 O O . HIS A 1 479 ? -15.836 -22.922 7.719 1 94.94 479 HIS A O 1
ATOM 3812 N N . THR A 1 480 ? -14.18 -24.312 7.289 1 96.94 480 THR A N 1
ATOM 3813 C CA . THR A 1 480 ? -13.734 -23.609 6.094 1 96.94 480 THR A CA 1
ATOM 3814 C C . THR A 1 480 ? -14.266 -24.281 4.836 1 96.94 480 THR A C 1
ATOM 3816 O O . THR A 1 480 ? -14.328 -25.516 4.766 1 96.94 480 THR A O 1
ATOM 3819 N N . THR A 1 481 ? -14.688 -23.484 3.938 1 97.94 481 THR A N 1
ATOM 3820 C CA . THR A 1 481 ? -15.078 -23.984 2.619 1 97.94 481 THR A CA 1
ATOM 3821 C C . THR A 1 481 ? -14.008 -23.641 1.582 1 97.94 481 THR A C 1
ATOM 3823 O O . THR A 1 481 ? -13.539 -22.5 1.509 1 97.94 481 THR A O 1
ATOM 3826 N N . VAL A 1 482 ? -13.617 -24.641 0.825 1 98.69 482 VAL A N 1
ATOM 3827 C CA . VAL A 1 482 ? -12.688 -24.406 -0.275 1 98.69 482 VAL A CA 1
ATOM 3828 C C . VAL A 1 482 ? -13.445 -24.391 -1.601 1 98.69 482 VAL A C 1
ATOM 3830 O O . VAL A 1 482 ? -14.258 -25.281 -1.863 1 98.69 482 VAL A O 1
ATOM 3833 N N . VAL A 1 483 ? -13.211 -23.391 -2.379 1 98.81 483 VAL A N 1
ATOM 3834 C CA . VAL A 1 483 ? -13.828 -23.266 -3.695 1 98.81 483 VAL A CA 1
ATOM 3835 C C . VAL A 1 483 ? -12.75 -23.266 -4.773 1 98.81 483 VAL A C 1
ATOM 3837 O O . VAL A 1 483 ? -11.859 -22.406 -4.77 1 98.81 483 VAL A O 1
ATOM 3840 N N . CYS A 1 484 ? -12.805 -24.219 -5.656 1 98.75 484 CYS A N 1
ATOM 3841 C CA . CYS A 1 484 ? -11.859 -24.312 -6.766 1 98.75 484 CYS A CA 1
ATOM 3842 C C . CYS A 1 484 ? -12.484 -23.812 -8.062 1 98.75 484 CYS A C 1
ATOM 3844 O O . CYS A 1 484 ? -13.484 -24.359 -8.531 1 98.75 484 CYS A O 1
ATOM 3846 N N . LEU A 1 485 ? -11.914 -22.781 -8.617 1 98.75 485 LEU A N 1
ATOM 3847 C CA . LEU A 1 485 ? -12.375 -22.156 -9.852 1 98.75 485 LEU A CA 1
ATOM 3848 C C . LEU A 1 485 ? -11.297 -22.234 -10.93 1 98.75 485 LEU A C 1
ATOM 3850 O O . LEU A 1 485 ? -10.195 -21.703 -10.75 1 98.75 485 LEU A O 1
ATOM 3854 N N . TYR A 1 486 ? -11.594 -22.891 -12.078 1 98.38 486 TYR A N 1
ATOM 3855 C CA . TYR A 1 486 ? -10.578 -22.953 -13.125 1 98.38 486 TYR A CA 1
ATOM 3856 C C . TYR A 1 486 ? -11.211 -23.234 -14.484 1 98.38 486 TYR A C 1
ATOM 3858 O O . TYR A 1 486 ? -12.352 -23.703 -14.562 1 98.38 486 TYR A O 1
ATOM 3866 N N . GLY A 1 487 ? -10.453 -22.828 -15.516 1 97.25 487 GLY A N 1
ATOM 3867 C CA . GLY A 1 487 ? -10.891 -23.078 -16.875 1 97.25 487 GLY A CA 1
ATOM 3868 C C . GLY A 1 487 ? -10.5 -24.453 -17.375 1 97.25 487 GLY A C 1
ATOM 3869 O O . GLY A 1 487 ? -9.547 -25.062 -16.891 1 97.25 487 GLY A O 1
ATOM 3870 N N . VAL A 1 488 ? -11.289 -25 -18.344 1 96.06 488 VAL A N 1
ATOM 3871 C CA . VAL A 1 488 ? -11 -26.281 -18.984 1 96.06 488 VAL A CA 1
ATOM 3872 C C . VAL A 1 488 ? -11.211 -26.156 -20.484 1 96.06 488 VAL A C 1
ATOM 3874 O O . VAL A 1 488 ? -11.734 -25.156 -20.969 1 96.06 488 VAL A O 1
ATOM 3877 N N . GLY A 1 489 ? -10.664 -27.125 -21.125 1 93.44 489 GLY A N 1
ATOM 3878 C CA . GLY A 1 489 ? -10.859 -27.188 -22.562 1 93.44 489 GLY A CA 1
ATOM 3879 C C . GLY A 1 489 ? -9.766 -26.469 -23.344 1 93.44 489 GLY A C 1
ATOM 3880 O O . GLY A 1 489 ? -9.93 -26.188 -24.531 1 93.44 489 GLY A O 1
ATOM 3881 N N . LEU A 1 490 ? -8.781 -26.109 -22.688 1 91.88 490 LEU A N 1
ATOM 3882 C CA . LEU A 1 490 ? -7.637 -25.453 -23.312 1 91.88 490 LEU A CA 1
ATOM 3883 C C . LEU A 1 490 ? -6.363 -26.266 -23.125 1 91.88 490 LEU A C 1
ATOM 3885 O O . LEU A 1 490 ? -6.18 -26.906 -22.078 1 91.88 490 LEU A O 1
ATOM 3889 N N . PRO A 1 491 ? -5.59 -26.25 -24.109 1 91.44 491 PRO A N 1
ATOM 3890 C CA . PRO A 1 491 ? -4.355 -27.031 -23.984 1 91.44 491 PRO A CA 1
ATOM 3891 C C . PRO A 1 491 ? -3.369 -26.422 -22.984 1 91.44 491 PRO A C 1
ATOM 3893 O O . PRO A 1 491 ? -3.145 -25.219 -23 1 91.44 491 PRO A O 1
ATOM 3896 N N . ALA A 1 492 ? -2.871 -27.234 -22.109 1 93.06 492 ALA A N 1
ATOM 3897 C CA . ALA A 1 492 ? -1.824 -26.875 -21.172 1 93.06 492 ALA A CA 1
ATOM 3898 C C . ALA A 1 492 ? -0.631 -27.812 -21.266 1 93.06 492 ALA A C 1
ATOM 3900 O O . ALA A 1 492 ? -0.797 -29 -21.531 1 93.06 492 ALA A O 1
ATOM 3901 N N . GLU A 1 493 ? 0.553 -27.344 -21.078 1 92.25 493 GLU A N 1
ATOM 3902 C CA . GLU A 1 493 ? 1.77 -28.125 -21.234 1 92.25 493 GLU A CA 1
ATOM 3903 C C . GLU A 1 493 ? 1.87 -29.203 -20.156 1 92.25 493 GLU A C 1
ATOM 3905 O O . GLU A 1 493 ? 1.763 -28.906 -18.969 1 92.25 493 GLU A O 1
ATOM 3910 N N . ALA A 1 494 ? 2.129 -30.438 -20.625 1 92.62 494 ALA A N 1
ATOM 3911 C CA . ALA A 1 494 ? 2.119 -31.547 -19.672 1 92.62 494 ALA A CA 1
ATOM 3912 C C . ALA A 1 494 ? 3.432 -32.312 -19.734 1 92.62 494 ALA A C 1
ATOM 3914 O O . ALA A 1 494 ? 3.736 -33.094 -18.828 1 92.62 494 ALA A O 1
ATOM 3915 N N . GLY A 1 495 ? 4.23 -32.062 -20.766 1 93.25 495 GLY A N 1
ATOM 3916 C CA . GLY A 1 495 ? 5.488 -32.781 -20.891 1 93.25 495 GLY A CA 1
ATOM 3917 C C . GLY A 1 495 ? 6.355 -32.281 -22.031 1 93.25 495 GLY A C 1
ATOM 3918 O O . GLY A 1 495 ? 5.879 -31.562 -22.906 1 93.25 495 GLY A O 1
ATOM 3919 N N . TYR A 1 496 ? 7.617 -32.781 -22 1 93.25 496 TYR A N 1
ATOM 3920 C CA . TYR A 1 496 ? 8.586 -32.219 -22.938 1 93.25 496 TYR A CA 1
ATOM 3921 C C . TYR A 1 496 ? 9.5 -33.312 -23.5 1 93.25 496 TYR A C 1
ATOM 3923 O O . TYR A 1 496 ? 10.031 -34.125 -22.75 1 93.25 496 TYR A O 1
ATOM 3931 N N . TYR A 1 497 ? 9.617 -33.25 -24.734 1 93.75 497 TYR A N 1
ATOM 3932 C CA . TYR A 1 497 ? 10.57 -34.125 -25.406 1 93.75 497 TYR A CA 1
ATOM 3933 C C . TYR A 1 497 ? 11.906 -33.438 -25.594 1 93.75 497 TYR A C 1
ATOM 3935 O O . TYR A 1 497 ? 11.961 -32.312 -26.125 1 93.75 497 TYR A O 1
ATOM 3943 N N . LEU A 1 498 ? 12.953 -34.125 -25.188 1 93.31 498 LEU A N 1
ATOM 3944 C CA . LEU A 1 498 ? 14.281 -33.531 -25.234 1 93.31 498 LEU A CA 1
ATOM 3945 C C . LEU A 1 498 ? 15.133 -34.156 -26.328 1 93.31 498 LEU A C 1
ATOM 3947 O O . LEU A 1 498 ? 14.859 -35.281 -26.766 1 93.31 498 LEU A O 1
ATOM 3951 N N . MET A 1 499 ? 16.031 -33.438 -26.859 1 92.25 499 MET A N 1
ATOM 3952 C CA . MET A 1 499 ? 17.109 -33.938 -27.719 1 92.25 499 MET A CA 1
ATOM 3953 C C . MET A 1 499 ? 18.469 -33.406 -27.25 1 92.25 499 MET A C 1
ATOM 3955 O O . MET A 1 499 ? 18.531 -32.5 -26.422 1 92.25 499 MET A O 1
ATOM 3959 N N . TRP A 1 500 ? 19.469 -34.062 -27.688 1 91.12 500 TRP A N 1
ATOM 3960 C CA . TRP A 1 500 ? 20.812 -33.625 -27.312 1 91.12 500 TRP A CA 1
ATOM 3961 C C . TRP A 1 500 ? 21.062 -32.219 -27.844 1 91.12 500 TRP A C 1
ATOM 3963 O O . TRP A 1 500 ? 20.672 -31.891 -28.969 1 91.12 500 TRP A O 1
ATOM 3973 N N . ASN A 1 501 ? 21.688 -31.484 -27.016 1 87.12 501 ASN A N 1
ATOM 3974 C CA . ASN A 1 501 ? 22.047 -30.141 -27.453 1 87.12 501 ASN A CA 1
ATOM 3975 C C . ASN A 1 501 ? 23.016 -30.172 -28.625 1 87.12 501 ASN A C 1
ATOM 3977 O O . ASN A 1 501 ? 24.109 -30.75 -28.531 1 87.12 501 ASN A O 1
ATOM 3981 N N . PRO A 1 502 ? 22.656 -29.531 -29.688 1 83.44 502 PRO A N 1
ATOM 3982 C CA . PRO A 1 502 ? 23.547 -29.531 -30.844 1 83.44 502 PRO A CA 1
ATOM 3983 C C . PRO A 1 502 ? 24.844 -28.75 -30.594 1 83.44 502 PRO A C 1
ATOM 3985 O O . PRO A 1 502 ? 25.844 -28.969 -31.281 1 83.44 502 PRO A O 1
ATOM 3988 N N . ASP A 1 503 ? 24.703 -27.781 -29.734 1 82.38 503 ASP A N 1
ATOM 3989 C CA . ASP A 1 503 ? 25.906 -27.047 -29.359 1 82.38 503 ASP A CA 1
ATOM 3990 C C . ASP A 1 503 ? 26.734 -27.844 -28.344 1 82.38 503 ASP A C 1
ATOM 3992 O O . ASP A 1 503 ? 26.547 -27.688 -27.125 1 82.38 503 ASP A O 1
ATOM 3996 N N . GLU A 1 504 ? 27.688 -28.5 -28.766 1 78.56 504 GLU A N 1
ATOM 3997 C CA . GLU A 1 504 ? 28.484 -29.391 -27.938 1 78.56 504 GLU A CA 1
ATOM 3998 C C . GLU A 1 504 ? 29.328 -28.594 -26.938 1 78.56 504 GLU A C 1
ATOM 4000 O O . GLU A 1 504 ? 29.766 -29.125 -25.906 1 78.56 504 GLU A O 1
ATOM 4005 N N . ALA A 1 505 ? 29.5 -27.344 -27.266 1 76.5 505 ALA A N 1
ATOM 4006 C CA . ALA A 1 505 ? 30.328 -26.516 -26.406 1 76.5 505 ALA A CA 1
ATOM 4007 C C . ALA A 1 505 ? 29.562 -26.109 -25.141 1 76.5 505 ALA A C 1
ATOM 4009 O O . ALA A 1 505 ? 30.188 -25.75 -24.141 1 76.5 505 ALA A O 1
ATOM 4010 N N . ASN A 1 506 ? 28.266 -26.141 -25.266 1 78.38 506 ASN A N 1
ATOM 4011 C CA . ASN A 1 506 ? 27.453 -25.812 -24.109 1 78.38 506 ASN A CA 1
ATOM 4012 C C . ASN A 1 506 ? 27.344 -27 -23.141 1 78.38 506 ASN A C 1
ATOM 4014 O O . ASN A 1 506 ? 26.516 -27.875 -23.344 1 78.38 506 ASN A O 1
ATOM 4018 N N . THR A 1 507 ? 28.094 -27.047 -22.172 1 79.12 507 THR A N 1
ATOM 4019 C CA . THR A 1 507 ? 28.125 -28.172 -21.234 1 79.12 507 THR A CA 1
ATOM 4020 C C . THR A 1 507 ? 27.125 -27.969 -20.109 1 79.12 507 THR A C 1
ATOM 4022 O O . THR A 1 507 ? 26.828 -28.906 -19.375 1 79.12 507 THR A O 1
ATOM 4025 N N . GLU A 1 508 ? 26.562 -26.828 -20.062 1 81.19 508 GLU A N 1
ATOM 4026 C CA . GLU A 1 508 ? 25.641 -26.516 -18.969 1 81.19 508 GLU A CA 1
ATOM 4027 C C . GLU A 1 508 ? 24.266 -27.094 -19.219 1 81.19 508 GLU A C 1
ATOM 4029 O O . GLU A 1 508 ? 23.531 -27.438 -18.281 1 81.19 508 GLU A O 1
ATOM 4034 N N . THR A 1 509 ? 23.938 -27.203 -20.531 1 83.56 509 THR A N 1
ATOM 4035 C CA . THR A 1 509 ? 22.641 -27.766 -20.906 1 83.56 509 THR A CA 1
ATOM 4036 C C . THR A 1 509 ? 22.797 -28.844 -21.969 1 83.56 509 THR A C 1
ATOM 4038 O O . THR A 1 509 ? 22.734 -28.562 -23.156 1 83.56 509 THR A O 1
ATOM 4041 N N . PRO A 1 510 ? 22.875 -29.984 -21.531 1 86.62 510 PRO A N 1
ATOM 4042 C CA . PRO A 1 510 ? 23.094 -31.094 -22.469 1 86.62 510 PRO A CA 1
ATOM 4043 C C . PRO A 1 510 ? 21.875 -31.391 -23.328 1 86.62 510 PRO A C 1
ATOM 4045 O O . PRO A 1 510 ? 22 -32.062 -24.359 1 86.62 510 PRO A O 1
ATOM 4048 N N . TYR A 1 511 ? 20.766 -30.812 -22.922 1 88.81 511 TYR A N 1
ATOM 4049 C CA . TYR A 1 511 ? 19.547 -31.109 -23.641 1 88.81 511 TYR A CA 1
ATOM 4050 C C . TYR A 1 511 ? 18.859 -29.828 -24.109 1 88.81 511 TYR A C 1
ATOM 4052 O O . TYR A 1 511 ? 19.062 -28.75 -23.531 1 88.81 511 TYR A O 1
ATOM 4060 N N . VAL A 1 512 ? 18.203 -29.938 -25.219 1 86.06 512 VAL A N 1
ATOM 4061 C CA . VAL A 1 512 ? 17.297 -28.906 -25.703 1 86.06 512 VAL A CA 1
ATOM 4062 C C . VAL A 1 512 ? 15.969 -29.531 -26.094 1 86.06 512 VAL A C 1
ATOM 4064 O O . VAL A 1 512 ? 15.844 -30.766 -26.141 1 86.06 512 VAL A O 1
ATOM 4067 N N . GLY A 1 513 ? 14.961 -28.734 -26.219 1 87.31 513 GLY A N 1
ATOM 4068 C CA . GLY A 1 513 ? 13.68 -29.25 -26.688 1 87.31 513 GLY A CA 1
ATOM 4069 C C . GLY A 1 513 ? 13.742 -29.844 -28.078 1 87.31 513 GLY A C 1
ATOM 4070 O O . GLY A 1 513 ? 14.414 -29.312 -28.953 1 87.31 513 GLY A O 1
ATOM 4071 N N . ASN A 1 514 ? 13.117 -30.938 -28.172 1 88.56 514 ASN A N 1
ATOM 4072 C CA . ASN A 1 514 ? 13.055 -31.594 -29.469 1 88.56 514 ASN A CA 1
ATOM 4073 C C . ASN A 1 514 ? 11.852 -31.109 -30.281 1 88.56 514 ASN A C 1
ATOM 4075 O O . ASN A 1 514 ? 10.797 -31.75 -30.281 1 88.56 514 ASN A O 1
ATOM 4079 N N . SER A 1 515 ? 12.039 -30.141 -31.031 1 82.25 515 SER A N 1
ATOM 4080 C CA . SER A 1 515 ? 10.945 -29.484 -31.75 1 82.25 515 SER A CA 1
ATOM 4081 C C . SER A 1 515 ? 10.469 -30.359 -32.906 1 82.25 515 SER A C 1
ATOM 4083 O O . SER A 1 515 ? 9.438 -30.062 -33.531 1 82.25 515 SER A O 1
ATOM 4085 N N . SER A 1 516 ? 11.07 -31.453 -33.188 1 82.19 516 SER A N 1
ATOM 4086 C CA . SER A 1 516 ? 10.727 -32.312 -34.344 1 82.19 516 SER A CA 1
ATOM 4087 C C . SER A 1 516 ? 9.641 -33.312 -33.969 1 82.19 516 SER A C 1
ATOM 4089 O O . SER A 1 516 ? 9.055 -33.938 -34.844 1 82.19 516 SER A O 1
ATOM 4091 N N . VAL A 1 517 ? 9.406 -33.344 -32.75 1 86.75 517 VAL A N 1
ATOM 4092 C CA . VAL A 1 517 ? 8.422 -34.344 -32.312 1 86.75 517 VAL A CA 1
ATOM 4093 C C . VAL A 1 517 ? 7.012 -33.75 -32.438 1 86.75 517 VAL A C 1
ATOM 4095 O O . VAL A 1 517 ? 6.699 -32.719 -31.859 1 86.75 517 VAL A O 1
ATOM 4098 N N . PHE A 1 518 ? 6.215 -34.375 -33.312 1 86.19 518 PHE A N 1
ATOM 4099 C CA . PHE A 1 518 ? 4.82 -34.031 -33.531 1 86.19 518 PHE A CA 1
ATOM 4100 C C . PHE A 1 518 ? 3.926 -35.25 -33.469 1 86.19 518 PHE A C 1
ATOM 4102 O O . PHE A 1 518 ? 4.199 -36.281 -34.125 1 86.19 518 PHE A O 1
ATOM 4109 N N . ASN A 1 519 ? 2.99 -35.281 -32.625 1 84.62 519 ASN A N 1
ATOM 4110 C CA . ASN A 1 519 ? 1.938 -36.281 -32.562 1 84.62 519 ASN A CA 1
ATOM 4111 C C . ASN A 1 519 ? 0.593 -35.656 -32.188 1 84.62 519 ASN A C 1
ATOM 4113 O O . ASN A 1 519 ? 0.401 -34.469 -32.312 1 84.62 519 ASN A O 1
ATOM 4117 N N . ASN A 1 520 ? -0.418 -36.5 -31.906 1 84.38 520 ASN A N 1
ATOM 4118 C CA . ASN A 1 520 ? -1.784 -36.031 -31.688 1 84.38 520 ASN A CA 1
ATOM 4119 C C . ASN A 1 520 ? -1.856 -35 -30.562 1 84.38 520 ASN A C 1
ATOM 4121 O O . ASN A 1 520 ? -2.631 -34.062 -30.625 1 84.38 520 ASN A O 1
ATOM 4125 N N . ASN A 1 521 ? -1.073 -35.219 -29.562 1 88.94 521 ASN A N 1
ATOM 4126 C CA . ASN A 1 521 ? -1.147 -34.312 -28.422 1 88.94 521 ASN A CA 1
ATOM 4127 C C . ASN A 1 521 ? 0.186 -33.625 -28.172 1 88.94 521 ASN A C 1
ATOM 4129 O O . ASN A 1 521 ? 0.413 -33.062 -27.078 1 88.94 521 ASN A O 1
ATOM 4133 N N . THR A 1 522 ? 1.105 -33.75 -29.156 1 89.31 522 THR A N 1
ATOM 4134 C CA . THR A 1 522 ? 2.43 -33.156 -29.016 1 89.31 522 THR A CA 1
ATOM 4135 C C . THR A 1 522 ? 2.742 -32.25 -30.203 1 89.31 522 THR A C 1
ATOM 4137 O O . THR A 1 522 ? 2.564 -32.625 -31.359 1 89.31 522 THR A O 1
ATOM 4140 N N . SER A 1 523 ? 3.057 -31.062 -29.859 1 85.38 523 SER A N 1
ATOM 4141 C CA . SER A 1 523 ? 3.479 -30.094 -30.875 1 85.38 523 SER A CA 1
ATOM 4142 C C . SER A 1 523 ? 4.852 -29.531 -30.547 1 85.38 523 SER A C 1
ATOM 4144 O O . SER A 1 523 ? 5.062 -28.984 -29.453 1 85.38 523 SER A O 1
ATOM 4146 N N . HIS A 1 524 ? 5.766 -29.641 -31.438 1 82.94 524 HIS A N 1
ATOM 4147 C CA . HIS A 1 524 ? 7.113 -29.109 -31.297 1 82.94 524 HIS A CA 1
ATOM 4148 C C . HIS A 1 524 ? 7.789 -29.625 -30.031 1 82.94 524 HIS A C 1
ATOM 4150 O O . HIS A 1 524 ? 8.414 -28.859 -29.297 1 82.94 524 HIS A O 1
ATOM 4156 N N . GLY A 1 525 ? 7.469 -30.812 -29.766 1 88.56 525 GLY A N 1
ATOM 4157 C CA . GLY A 1 525 ? 8.148 -31.469 -28.656 1 88.56 525 GLY A CA 1
ATOM 4158 C C . GLY A 1 525 ? 7.484 -31.219 -27.312 1 88.56 525 GLY A C 1
ATOM 4159 O O . GLY A 1 525 ? 8.008 -31.625 -26.266 1 88.56 525 GLY A O 1
ATOM 4160 N N . VAL A 1 526 ? 6.344 -30.516 -27.297 1 90.69 526 VAL A N 1
ATOM 4161 C CA . VAL A 1 526 ? 5.613 -30.219 -26.062 1 90.69 526 VAL A CA 1
ATOM 4162 C C . VAL A 1 526 ? 4.289 -30.984 -26.047 1 90.69 526 VAL A C 1
ATOM 4164 O O . VAL A 1 526 ? 3.453 -30.781 -26.938 1 90.69 526 VAL A O 1
ATOM 4167 N N . ARG A 1 527 ? 4.172 -31.844 -25.141 1 93.38 527 ARG A N 1
ATOM 4168 C CA . ARG A 1 527 ? 2.928 -32.594 -25 1 93.38 527 ARG A CA 1
ATOM 4169 C C . ARG A 1 527 ? 1.878 -31.766 -24.25 1 93.38 527 ARG A C 1
ATOM 4171 O O . ARG A 1 527 ? 2.162 -31.203 -23.203 1 93.38 527 ARG A O 1
ATOM 4178 N N . MET A 1 528 ? 0.708 -31.719 -24.781 1 92.62 528 MET A N 1
ATOM 4179 C CA . MET A 1 528 ? -0.371 -30.922 -24.203 1 92.62 528 MET A CA 1
ATOM 4180 C C . MET A 1 528 ? -1.432 -31.797 -23.562 1 92.62 528 MET A C 1
ATOM 4182 O O . MET A 1 528 ? -1.588 -32.969 -23.953 1 92.62 528 MET A O 1
ATOM 4186 N N . SER A 1 529 ? -2.016 -31.344 -22.609 1 92.81 529 SER A N 1
ATOM 4187 C CA . SER A 1 529 ? -3.182 -31.938 -21.969 1 92.81 529 SER A CA 1
ATOM 4188 C C . SER A 1 529 ? -4.254 -30.906 -21.672 1 92.81 529 SER A C 1
ATOM 4190 O O . SER A 1 529 ? -4.035 -29.703 -21.891 1 92.81 529 SER A O 1
ATOM 4192 N N . ASP A 1 530 ? -5.387 -31.375 -21.281 1 94.12 530 ASP A N 1
ATOM 4193 C CA . ASP A 1 530 ? -6.473 -30.469 -20.938 1 94.12 530 ASP A CA 1
ATOM 4194 C C . ASP A 1 530 ? -6.102 -29.594 -19.75 1 94.12 530 ASP A C 1
ATOM 4196 O O . ASP A 1 530 ? -5.395 -30.047 -18.844 1 94.12 530 ASP A O 1
ATOM 4200 N N . GLY A 1 531 ? -6.496 -28.375 -19.797 1 95.94 531 GLY A N 1
ATOM 4201 C CA . GLY A 1 531 ? -6.246 -27.406 -18.734 1 95.94 531 GLY A CA 1
ATOM 4202 C C . GLY A 1 531 ? -6.785 -26.031 -19.047 1 95.94 531 GLY A C 1
ATOM 4203 O O . GLY A 1 531 ? -7.824 -25.891 -19.703 1 95.94 531 GLY A O 1
ATOM 4204 N N . ASP A 1 532 ? -6.148 -25.031 -18.469 1 95.56 532 ASP A N 1
ATOM 4205 C CA . ASP A 1 532 ? -6.637 -23.672 -18.656 1 95.56 532 ASP A CA 1
ATOM 4206 C C . ASP A 1 532 ? -5.648 -22.828 -19.469 1 95.56 532 ASP A C 1
ATOM 4208 O O . ASP A 1 532 ? -5.422 -21.656 -19.156 1 95.56 532 ASP A O 1
ATOM 4212 N N . ASP A 1 533 ? -4.965 -23.438 -20.344 1 91.31 533 ASP A N 1
ATOM 4213 C CA . ASP A 1 533 ? -3.994 -22.797 -21.219 1 91.31 533 ASP A CA 1
ATOM 4214 C C . ASP A 1 533 ? -2.607 -22.766 -20.578 1 91.31 533 ASP A C 1
ATOM 4216 O O . ASP A 1 533 ? -1.604 -22.578 -21.266 1 91.31 533 ASP A O 1
ATOM 4220 N N . THR A 1 534 ? -2.566 -22.766 -19.219 1 92.75 534 THR A N 1
ATOM 4221 C CA . THR A 1 534 ? -1.3 -22.656 -18.5 1 92.75 534 THR A CA 1
ATOM 4222 C C . THR A 1 534 ? -1.11 -23.844 -17.562 1 92.75 534 THR A C 1
ATOM 4224 O O . THR A 1 534 ? -0.045 -24.469 -17.547 1 92.75 534 THR A O 1
ATOM 4227 N N . VAL A 1 535 ? -2.059 -24.188 -16.859 1 96.88 535 VAL A N 1
ATOM 4228 C CA . VAL A 1 535 ? -1.98 -25.219 -15.828 1 96.88 535 VAL A CA 1
ATOM 4229 C C . VAL A 1 535 ? -2.785 -26.438 -16.266 1 96.88 535 VAL A C 1
ATOM 4231 O O . VAL A 1 535 ? -3.961 -26.328 -16.625 1 96.88 535 VAL A O 1
ATOM 4234 N N . PRO A 1 536 ? -2.176 -27.594 -16.25 1 95.75 536 PRO A N 1
ATOM 4235 C CA . PRO A 1 536 ? -2.893 -28.812 -16.625 1 95.75 536 PRO A CA 1
ATOM 4236 C C . PRO A 1 536 ? -4.02 -29.172 -15.656 1 95.75 536 PRO A C 1
ATOM 4238 O O . PRO A 1 536 ? -3.93 -28.859 -14.461 1 95.75 536 PRO A O 1
ATOM 4241 N N . LEU A 1 537 ? -4.969 -29.875 -16.125 1 96.62 537 LEU A N 1
ATOM 4242 C CA . LEU A 1 537 ? -6.199 -30.188 -15.414 1 96.62 537 LEU A CA 1
ATOM 4243 C C . LEU A 1 537 ? -5.898 -30.906 -14.109 1 96.62 537 LEU A C 1
ATOM 4245 O O . LEU A 1 537 ? -6.527 -30.641 -13.086 1 96.62 537 LEU A O 1
ATOM 4249 N N . MET A 1 538 ? -4.977 -31.812 -14.094 1 95.5 538 MET A N 1
ATOM 4250 C CA . MET A 1 538 ? -4.688 -32.594 -12.891 1 95.5 538 MET A CA 1
ATOM 4251 C C . MET A 1 538 ? -4.168 -31.688 -11.773 1 95.5 538 MET A C 1
ATOM 4253 O O . MET A 1 538 ? -4.477 -31.906 -10.602 1 95.5 538 MET A O 1
ATOM 4257 N N . SER A 1 539 ? -3.357 -30.75 -12.156 1 96.94 539 SER A N 1
ATOM 4258 C CA . SER A 1 539 ? -2.859 -29.812 -11.148 1 96.94 539 SER A CA 1
ATOM 4259 C C . SER A 1 539 ? -3.969 -28.891 -10.656 1 96.94 539 SER A C 1
ATOM 4261 O O . SER A 1 539 ? -3.988 -28.516 -9.477 1 96.94 539 SER A O 1
ATOM 4263 N N . LEU A 1 540 ? -4.887 -28.547 -11.484 1 98.06 540 LEU A N 1
ATOM 4264 C CA . LEU A 1 540 ? -5.988 -27.656 -11.156 1 98.06 540 LEU A CA 1
ATOM 4265 C C . LEU A 1 540 ? -6.996 -28.328 -10.242 1 98.06 540 LEU A C 1
ATOM 4267 O O . LEU A 1 540 ? -7.547 -27.703 -9.336 1 98.06 540 LEU A O 1
ATOM 4271 N N . ALA A 1 541 ? -7.168 -29.656 -10.438 1 97.81 541 ALA A N 1
ATOM 4272 C CA . ALA A 1 541 ? -8.422 -30.234 -9.961 1 97.81 541 ALA A CA 1
ATOM 4273 C C . ALA A 1 541 ? -8.156 -31.297 -8.906 1 97.81 541 ALA A C 1
ATOM 4275 O O . ALA A 1 541 ? -9.031 -31.609 -8.094 1 97.81 541 ALA A O 1
ATOM 4276 N N . TYR A 1 542 ? -7.039 -31.906 -8.914 1 97.44 542 TYR A N 1
ATOM 4277 C CA . TYR A 1 542 ? -6.852 -33.125 -8.141 1 97.44 542 TYR A CA 1
ATOM 4278 C C . TYR A 1 542 ? -7.195 -32.906 -6.676 1 97.44 542 TYR A C 1
ATOM 4280 O O . TYR A 1 542 ? -8 -33.656 -6.102 1 97.44 542 TYR A O 1
ATOM 4288 N N . MET A 1 543 ? -6.605 -31.938 -6.047 1 97.5 543 MET A N 1
ATOM 4289 C CA . MET A 1 543 ? -6.789 -31.734 -4.613 1 97.5 543 MET A CA 1
ATOM 4290 C C . MET A 1 543 ? -8.234 -31.375 -4.293 1 97.5 543 MET A C 1
ATOM 4292 O O . MET A 1 543 ? -8.703 -31.578 -3.172 1 97.5 543 MET A O 1
ATOM 4296 N N . CYS A 1 544 ? -8.953 -30.828 -5.227 1 98 544 CYS A N 1
ATOM 4297 C CA . CYS A 1 544 ? -10.328 -30.391 -5.012 1 98 544 CYS A CA 1
ATOM 4298 C C . CYS A 1 544 ? -11.305 -31.547 -5.227 1 98 544 CYS A C 1
ATOM 4300 O O . CYS A 1 544 ? -12.422 -31.516 -4.715 1 98 544 CYS A O 1
ATOM 4302 N N . ARG A 1 545 ? -10.867 -32.531 -5.996 1 97.69 545 ARG A N 1
ATOM 4303 C CA . ARG A 1 545 ? -11.828 -33.531 -6.457 1 97.69 545 ARG A CA 1
ATOM 4304 C C . ARG A 1 545 ? -11.523 -34.906 -5.863 1 97.69 545 ARG A C 1
ATOM 4306 O O . ARG A 1 545 ? -12.43 -35.719 -5.66 1 97.69 545 ARG A O 1
ATOM 4313 N N . ALA A 1 546 ? -10.305 -35.156 -5.629 1 97.12 546 ALA A N 1
ATOM 4314 C CA . ALA A 1 546 ? -9.891 -36.469 -5.18 1 97.12 546 ALA A CA 1
ATOM 4315 C C . ALA A 1 546 ? -10.375 -36.75 -3.762 1 97.12 546 ALA A C 1
ATOM 4317 O O . ALA A 1 546 ? -10.453 -35.844 -2.938 1 97.12 546 ALA A O 1
ATOM 4318 N N . VAL A 1 547 ? -10.586 -37.969 -3.447 1 95.5 547 VAL A N 1
ATOM 4319 C CA . VAL A 1 547 ? -11.102 -38.375 -2.143 1 95.5 547 VAL A CA 1
ATOM 4320 C C . VAL A 1 547 ? -10.062 -38.094 -1.062 1 95.5 547 VAL A C 1
ATOM 4322 O O . VAL A 1 547 ? -10.422 -37.844 0.092 1 95.5 547 VAL A O 1
ATOM 4325 N N . ASN A 1 548 ? -8.828 -38.156 -1.425 1 95.81 548 ASN A N 1
ATOM 4326 C CA . ASN A 1 548 ? -7.77 -37.844 -0.468 1 95.81 548 ASN A CA 1
ATOM 4327 C C . ASN A 1 548 ? -7.266 -36.406 -0.63 1 95.81 548 ASN A C 1
ATOM 4329 O O . ASN A 1 548 ? -6.125 -36.125 -0.27 1 95.81 548 ASN A O 1
ATOM 4333 N N . GLY A 1 549 ? -8.078 -35.594 -1.271 1 96.94 549 GLY A N 1
ATOM 4334 C CA . GLY A 1 549 ? -7.723 -34.188 -1.459 1 96.94 549 GLY A CA 1
ATOM 4335 C C . GLY A 1 549 ? -8.141 -33.312 -0.298 1 96.94 549 GLY A C 1
ATOM 4336 O O . GLY A 1 549 ? -8.094 -33.719 0.858 1 96.94 549 GLY A O 1
ATOM 4337 N N . TRP A 1 550 ? -8.5 -32.062 -0.57 1 97.88 550 TRP A N 1
ATOM 4338 C CA . TRP A 1 550 ? -8.742 -31.047 0.451 1 97.88 550 TRP A CA 1
ATOM 4339 C C . TRP A 1 550 ? -10.047 -31.328 1.197 1 97.88 550 TRP A C 1
ATOM 4341 O O . TRP A 1 550 ? -10.273 -30.797 2.281 1 97.88 550 TRP A O 1
ATOM 4351 N N . GLY A 1 551 ? -10.867 -32.188 0.634 1 97.12 551 GLY A N 1
ATOM 4352 C CA . GLY A 1 551 ? -12.07 -32.594 1.334 1 97.12 551 GLY A CA 1
ATOM 4353 C C . GLY A 1 551 ? -11.797 -33.25 2.67 1 97.12 551 GLY A C 1
ATOM 4354 O O . GLY A 1 551 ? -12.656 -33.281 3.549 1 97.12 551 GLY A O 1
ATOM 4355 N N . ARG A 1 552 ? -10.641 -33.781 2.816 1 96.44 552 ARG A N 1
ATOM 4356 C CA . ARG A 1 552 ? -10.25 -34.438 4.059 1 96.44 552 ARG A CA 1
ATOM 4357 C C . ARG A 1 552 ? -9.859 -33.406 5.117 1 96.44 552 ARG A C 1
ATOM 4359 O O . ARG A 1 552 ? -9.773 -33.719 6.305 1 96.44 552 ARG A O 1
ATOM 4366 N N . ASN A 1 553 ? -9.648 -32.188 4.719 1 96.88 553 ASN A N 1
ATOM 4367 C CA . ASN A 1 553 ? -9.102 -31.188 5.621 1 96.88 553 ASN A CA 1
ATOM 4368 C C . ASN A 1 553 ? -10.156 -30.172 6.023 1 96.88 553 ASN A C 1
ATOM 4370 O O . ASN A 1 553 ? -10.086 -29.594 7.113 1 96.88 553 ASN A O 1
ATOM 4374 N N . VAL A 1 554 ? -11.094 -29.922 5.102 1 97.5 554 VAL A N 1
ATOM 4375 C CA . VAL A 1 554 ? -12.008 -28.797 5.32 1 97.5 554 VAL A CA 1
ATOM 4376 C C . VAL A 1 554 ? -13.445 -29.312 5.348 1 97.5 554 VAL A C 1
ATOM 4378 O O . VAL A 1 554 ? -13.695 -30.5 5.16 1 97.5 554 VAL A O 1
ATOM 4381 N N . GLY A 1 555 ? -14.383 -28.422 5.656 1 96 555 GLY A N 1
ATOM 4382 C CA . GLY A 1 555 ? -15.781 -28.797 5.812 1 96 555 GLY A CA 1
ATOM 4383 C C . GLY A 1 555 ? -16.484 -29.016 4.492 1 96 555 GLY A C 1
ATOM 4384 O O . GLY A 1 555 ? -17.375 -29.875 4.391 1 96 555 GLY A O 1
ATOM 4385 N N . ARG A 1 556 ? -16.125 -28.25 3.516 1 96.88 556 ARG A N 1
ATOM 4386 C CA . ARG A 1 556 ? -16.781 -28.297 2.209 1 96.88 556 ARG A CA 1
ATOM 4387 C C . ARG A 1 556 ? -15.805 -27.906 1.101 1 96.88 556 ARG A C 1
ATOM 4389 O O . ARG A 1 556 ? -15 -27 1.273 1 96.88 556 ARG A O 1
ATOM 4396 N N . VAL A 1 557 ? -15.844 -28.703 0.013 1 98.38 557 VAL A N 1
ATOM 4397 C CA . VAL A 1 557 ? -15.086 -28.359 -1.184 1 98.38 557 VAL A CA 1
ATOM 4398 C C . VAL A 1 557 ? -16.031 -28.281 -2.385 1 98.38 557 VAL A C 1
ATOM 4400 O O . VAL A 1 557 ? -16.828 -29.188 -2.619 1 98.38 557 VAL A O 1
ATOM 4403 N N . VAL A 1 558 ? -15.977 -27.156 -3.08 1 98.19 558 VAL A N 1
ATOM 4404 C CA . VAL A 1 558 ? -16.781 -26.938 -4.281 1 98.19 558 VAL A CA 1
ATOM 4405 C C . VAL A 1 558 ? -15.859 -26.688 -5.473 1 98.19 558 VAL A C 1
ATOM 4407 O O . VAL A 1 558 ? -14.867 -25.969 -5.359 1 98.19 558 VAL A O 1
ATOM 4410 N N . THR A 1 559 ? -16.188 -27.344 -6.555 1 98.44 559 THR A N 1
ATOM 4411 C CA . THR A 1 559 ? -15.422 -27.141 -7.777 1 98.44 559 THR A CA 1
ATOM 4412 C C . THR A 1 559 ? -16.297 -26.578 -8.891 1 98.44 559 THR A C 1
ATOM 4414 O O . THR A 1 559 ? -17.359 -27.141 -9.195 1 98.44 559 THR A O 1
ATOM 4417 N N . ARG A 1 560 ? -15.852 -25.484 -9.453 1 98.06 560 ARG A N 1
ATOM 4418 C CA . ARG A 1 560 ? -16.531 -24.875 -10.594 1 98.06 560 ARG A CA 1
ATOM 4419 C C . ARG A 1 560 ? -15.594 -24.75 -11.789 1 98.06 560 ARG A C 1
ATOM 4421 O O . ARG A 1 560 ? -14.688 -23.906 -11.789 1 98.06 560 ARG A O 1
ATOM 4428 N N . GLU A 1 561 ? -15.922 -25.531 -12.859 1 97.69 561 GLU A N 1
ATOM 4429 C CA . GLU A 1 561 ? -15.172 -25.438 -14.102 1 97.69 561 GLU A CA 1
ATOM 4430 C C . GLU A 1 561 ? -15.812 -24.453 -15.07 1 97.69 561 GLU A C 1
ATOM 4432 O O . GLU A 1 561 ? -17.031 -24.312 -15.094 1 97.69 561 GLU A O 1
ATOM 4437 N N . PHE A 1 562 ? -14.961 -23.75 -15.758 1 96.44 562 PHE A N 1
ATOM 4438 C CA . PHE A 1 562 ? -15.414 -22.844 -16.812 1 96.44 562 PHE A CA 1
ATOM 4439 C C . PHE A 1 562 ? -14.961 -23.328 -18.172 1 96.44 562 PHE A C 1
ATOM 4441 O O . PHE A 1 562 ? -13.766 -23.531 -18.406 1 96.44 562 PHE A O 1
ATOM 4448 N N . ASN A 1 563 ? -15.914 -23.609 -18.969 1 91.69 563 ASN A N 1
ATOM 4449 C CA . ASN A 1 563 ? -15.594 -24.062 -20.328 1 91.69 563 ASN A CA 1
ATOM 4450 C C . ASN A 1 563 ? -15.266 -22.875 -21.234 1 91.69 563 ASN A C 1
ATOM 4452 O O . ASN A 1 563 ? -16.016 -21.906 -21.297 1 91.69 563 ASN A O 1
ATOM 4456 N N . HIS A 1 564 ? -14.094 -23.031 -21.75 1 83 564 HIS A N 1
ATOM 4457 C CA . HIS A 1 564 ? -13.719 -21.938 -22.641 1 83 564 HIS A CA 1
ATOM 4458 C C . HIS A 1 564 ? -14.508 -21.984 -23.953 1 83 564 HIS A C 1
ATOM 4460 O O . HIS A 1 564 ? -14.469 -22.984 -24.672 1 83 564 HIS A O 1
ATOM 4466 N N . SER A 1 565 ? -15.734 -21.344 -24.031 1 65.19 565 SER A N 1
ATOM 4467 C CA . SER A 1 565 ? -16.531 -21.297 -25.25 1 65.19 565 SER A CA 1
ATOM 4468 C C . SER A 1 565 ? -16.328 -19.984 -26 1 65.19 565 SER A C 1
ATOM 4470 O O . SER A 1 565 ? -16.562 -18.906 -25.453 1 65.19 565 SER A O 1
ATOM 4472 N N . VAL A 1 566 ? -15.383 -19.938 -26.766 1 53.94 566 VAL A N 1
ATOM 4473 C CA . VAL A 1 566 ? -15.219 -18.688 -27.5 1 53.94 566 VAL A CA 1
ATOM 4474 C C . VAL A 1 566 ? -16.297 -18.594 -28.578 1 53.94 566 VAL A C 1
ATOM 4476 O O . VAL A 1 566 ? -16.172 -19.172 -29.656 1 53.94 566 VAL A O 1
ATOM 4479 N N . SER A 1 567 ? -17.578 -19 -28.266 1 43.16 567 SER A N 1
ATOM 4480 C CA . SER A 1 567 ? -18.609 -18.766 -29.266 1 43.16 567 SER A CA 1
ATOM 4481 C C . SER A 1 567 ? -18.812 -17.266 -29.516 1 43.16 567 SER A C 1
ATOM 4483 O O . SER A 1 567 ? -19.047 -16.5 -28.578 1 43.16 567 SER A O 1
ATOM 4485 N N . GLY A 1 568 ? -18.453 -16.672 -30.875 1 41.66 568 GLY A N 1
ATOM 4486 C CA . GLY A 1 568 ? -18.672 -15.422 -31.578 1 41.66 568 GLY A CA 1
ATOM 4487 C C . GLY A 1 568 ? -17.625 -14.367 -31.281 1 41.66 568 GLY A C 1
ATOM 4488 O O . GLY A 1 568 ? -17.812 -13.195 -31.609 1 41.66 568 GLY A O 1
ATOM 4489 N N . ALA A 1 569 ? -16.875 -14.664 -30.25 1 42.41 569 ALA A N 1
ATOM 4490 C CA . ALA A 1 569 ? -15.984 -13.516 -30.094 1 42.41 569 ALA A CA 1
ATOM 4491 C C . ALA A 1 569 ? -14.984 -13.445 -31.25 1 42.41 569 ALA A C 1
ATOM 4493 O O . ALA A 1 569 ? -14.453 -14.469 -31.688 1 42.41 569 ALA A O 1
ATOM 4494 N N . SER A 1 570 ? -15.141 -12.469 -31.969 1 41.12 570 SER A N 1
ATOM 4495 C CA . SER A 1 570 ? -14.156 -12.102 -32.969 1 41.12 570 SER A CA 1
ATOM 4496 C C . SER A 1 570 ? -12.742 -12.438 -32.5 1 41.12 570 SER A C 1
ATOM 4498 O O . SER A 1 570 ? -12.438 -12.352 -31.328 1 41.12 570 SER A O 1
ATOM 4500 N N . SER A 1 571 ? -12.055 -13.422 -33.156 1 42.66 571 SER A N 1
ATOM 4501 C CA . SER A 1 571 ? -10.641 -13.742 -33 1 42.66 571 SER A CA 1
ATOM 4502 C C . SER A 1 571 ? -9.859 -12.547 -32.469 1 42.66 571 SER A C 1
ATOM 4504 O O . SER A 1 571 ? -8.703 -12.688 -32.062 1 42.66 571 SER A O 1
ATOM 4506 N N . LEU A 1 572 ? -10.539 -11.383 -32.438 1 39.62 572 LEU A N 1
ATOM 4507 C CA . LEU A 1 572 ? -9.781 -10.164 -32.156 1 39.62 572 LEU A CA 1
ATOM 4508 C C . LEU A 1 572 ? -9.891 -9.797 -30.672 1 39.62 572 LEU A C 1
ATOM 4510 O O . LEU A 1 572 ? -9.234 -8.852 -30.219 1 39.62 572 LEU A O 1
ATOM 4514 N N . LYS A 1 573 ? -10.664 -10.625 -30.047 1 51.56 573 LYS A N 1
ATOM 4515 C CA . LYS A 1 573 ? -10.734 -10.281 -28.625 1 51.56 573 LYS A CA 1
ATOM 4516 C C . LYS A 1 573 ? -9.539 -10.844 -27.875 1 51.56 573 LYS A C 1
ATOM 4518 O O . LYS A 1 573 ? -9.5 -12.031 -27.547 1 51.56 573 LYS A O 1
ATOM 4523 N N . LEU A 1 574 ? -8.523 -9.992 -27.688 1 48.12 574 LEU A N 1
ATOM 4524 C CA . LEU A 1 574 ? -7.223 -10.328 -27.125 1 48.12 574 LEU A CA 1
ATOM 4525 C C . LEU A 1 574 ? -7.367 -10.883 -25.719 1 48.12 574 LEU A C 1
ATOM 4527 O O . LEU A 1 574 ? -6.535 -11.68 -25.266 1 48.12 574 LEU A O 1
ATOM 4531 N N . ARG A 1 575 ? -8.461 -10.562 -25.031 1 60.19 575 ARG A N 1
ATOM 4532 C CA . ARG A 1 575 ? -8.609 -11.086 -23.688 1 60.19 575 ARG A CA 1
ATOM 4533 C C . ARG A 1 575 ? -9.914 -11.859 -23.531 1 60.19 575 ARG A C 1
ATOM 4535 O O . ARG A 1 575 ? -10.539 -11.828 -22.469 1 60.19 575 ARG A O 1
ATOM 4542 N N . GLY A 1 576 ? -10.273 -12.727 -24.484 1 60.66 576 GLY A N 1
ATOM 4543 C CA . GLY A 1 576 ? -11.312 -13.742 -24.578 1 60.66 576 GLY A CA 1
ATOM 4544 C C . GLY A 1 576 ? -12.672 -13.242 -24.125 1 60.66 576 GLY A C 1
ATOM 4545 O O . GLY A 1 576 ? -13.641 -14 -24.094 1 60.66 576 GLY A O 1
ATO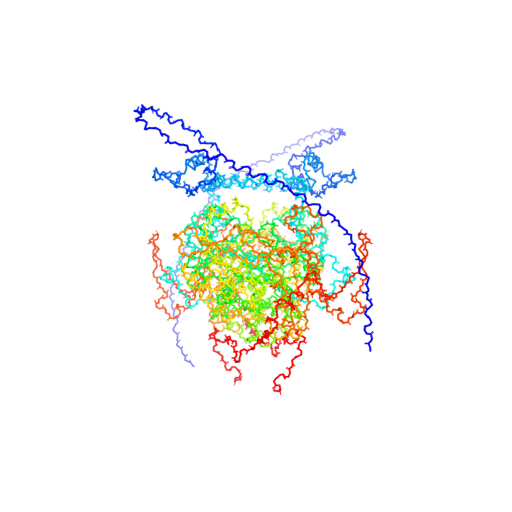M 4546 N N . GLY A 1 577 ? -12.75 -11.969 -23.547 1 73 577 GLY A N 1
ATOM 4547 C CA . GLY A 1 577 ? -14.047 -11.398 -23.219 1 73 577 GLY A CA 1
ATOM 4548 C C . GLY A 1 577 ? -14.602 -11.875 -21.891 1 73 577 GLY A C 1
ATOM 4549 O O . GLY A 1 577 ? -13.859 -12.422 -21.062 1 73 577 GLY A O 1
ATOM 4550 N N . LYS A 1 578 ? -15.914 -11.836 -21.672 1 82.44 578 LYS A N 1
ATOM 4551 C CA . LYS A 1 578 ? -16.594 -12.07 -20.406 1 82.44 578 LYS A CA 1
ATOM 4552 C C . LYS A 1 578 ? -16.734 -13.562 -20.141 1 82.44 578 LYS A C 1
ATOM 4554 O O . LYS A 1 578 ? -17.031 -13.969 -19 1 82.44 578 LYS A O 1
ATOM 4559 N N . LEU A 1 579 ? -16.453 -14.398 -21.141 1 85.25 579 LEU A N 1
ATOM 4560 C CA . LEU A 1 579 ? -16.656 -15.828 -20.953 1 85.25 579 LEU A CA 1
ATOM 4561 C C . LEU A 1 579 ? -15.336 -16.594 -21.062 1 85.25 579 LEU A C 1
ATOM 4563 O O . LEU A 1 579 ? -15.32 -17.812 -21.031 1 85.25 579 LEU A O 1
ATOM 4567 N N . SER A 1 580 ? -14.266 -15.852 -21.172 1 87.75 580 SER A N 1
ATOM 4568 C CA . SER A 1 580 ? -12.969 -16.516 -21.328 1 87.75 580 SER A CA 1
ATOM 4569 C C . SER A 1 580 ? -12.617 -17.312 -20.078 1 87.75 580 SER A C 1
ATOM 4571 O O . SER A 1 580 ? -12.867 -16.875 -18.953 1 87.75 580 SER A O 1
ATOM 4573 N N . ALA A 1 581 ? -12.078 -18.531 -20.297 1 92.5 581 ALA A N 1
ATOM 4574 C CA . ALA A 1 581 ? -11.664 -19.391 -19.203 1 92.5 581 ALA A CA 1
ATOM 4575 C C . ALA A 1 581 ? -10.148 -19.594 -19.203 1 92.5 581 ALA A C 1
ATOM 4577 O O . ALA A 1 581 ? -9.641 -20.516 -18.547 1 92.5 581 ALA A O 1
ATOM 4578 N N . LYS A 1 582 ? -9.469 -18.719 -19.906 1 92 582 LYS A N 1
ATOM 4579 C CA . LYS A 1 582 ? -8.008 -18.781 -19.906 1 92 582 LYS A CA 1
ATOM 4580 C C . LYS A 1 582 ? -7.445 -18.438 -18.531 1 92 582 LYS A C 1
ATOM 4582 O O . LYS A 1 582 ? -8.102 -17.75 -17.734 1 92 582 LYS A O 1
ATOM 4587 N N . HIS A 1 583 ? -6.293 -18.812 -18.375 1 93.12 583 HIS A N 1
ATOM 4588 C CA . HIS A 1 583 ? -5.676 -18.812 -17.062 1 93.12 583 HIS A CA 1
ATOM 4589 C C . HIS A 1 583 ? -5.758 -17.438 -16.406 1 93.12 583 HIS A C 1
ATOM 4591 O O . HIS A 1 583 ? -6.141 -17.328 -15.234 1 93.12 583 HIS A O 1
ATOM 4597 N N . VAL A 1 584 ? -5.406 -16.375 -17.062 1 89.5 584 VAL A N 1
ATOM 4598 C CA . VAL A 1 584 ? -5.43 -15.039 -16.484 1 89.5 584 VAL A CA 1
ATOM 4599 C C . VAL A 1 584 ? -6.781 -14.383 -16.766 1 89.5 584 VAL A C 1
ATOM 4601 O O . VAL A 1 584 ? -7.344 -13.703 -15.914 1 89.5 584 VAL A O 1
ATOM 4604 N N . ASP A 1 585 ? -7.371 -14.656 -17.906 1 88.38 585 ASP A N 1
ATOM 4605 C CA . ASP A 1 585 ? -8.617 -14.039 -18.359 1 88.38 585 ASP A CA 1
ATOM 4606 C C . ASP A 1 585 ? -9.773 -14.414 -17.438 1 88.38 585 ASP A C 1
ATOM 4608 O O . ASP A 1 585 ? -10.773 -13.695 -17.359 1 88.38 585 ASP A O 1
ATOM 4612 N N . ILE A 1 586 ? -9.625 -15.5 -16.812 1 94.06 586 ILE A N 1
ATOM 4613 C CA . ILE A 1 586 ? -10.695 -16 -15.961 1 94.06 586 ILE A CA 1
ATOM 4614 C C . ILE A 1 586 ? -11.023 -14.969 -14.883 1 94.06 586 ILE A C 1
ATOM 4616 O O . ILE A 1 586 ? -12.133 -14.945 -14.352 1 94.06 586 ILE A O 1
ATOM 4620 N N . LEU A 1 587 ? -10.086 -14.086 -14.547 1 93.31 587 LEU A N 1
ATOM 4621 C CA . LEU A 1 587 ? -10.273 -13.062 -13.523 1 93.31 587 LEU A CA 1
ATOM 4622 C C . LEU A 1 587 ? -11.289 -12.023 -13.992 1 93.31 587 LEU A C 1
ATOM 4624 O O . LEU A 1 587 ? -11.789 -11.234 -13.18 1 93.31 587 LEU A O 1
ATOM 4628 N N . GLY A 1 588 ? -11.562 -12.008 -15.258 1 91 588 GLY A N 1
ATOM 4629 C CA . GLY A 1 588 ? -12.586 -11.125 -15.805 1 91 588 GLY A CA 1
ATOM 4630 C C . GLY A 1 588 ? -13.836 -11.867 -16.25 1 91 588 GLY A C 1
ATOM 4631 O O . GLY A 1 588 ? -14.742 -11.266 -16.828 1 91 588 GLY A O 1
ATOM 4632 N N . ASN A 1 589 ? -13.828 -13.188 -16.031 1 92.94 589 ASN A N 1
ATOM 4633 C CA . ASN A 1 589 ? -15 -13.984 -16.359 1 92.94 589 ASN A CA 1
ATOM 4634 C C . ASN A 1 589 ? -16.203 -13.602 -15.492 1 92.94 589 ASN A C 1
ATOM 4636 O O . ASN A 1 589 ? -16.109 -13.602 -14.266 1 92.94 589 ASN A O 1
ATOM 4640 N N . TYR A 1 590 ? -17.344 -13.305 -16.094 1 92.75 590 TYR A N 1
ATOM 4641 C CA . TYR A 1 590 ? -18.484 -12.758 -15.383 1 92.75 590 TYR A CA 1
ATOM 4642 C C . TYR A 1 590 ? -19.047 -13.781 -14.391 1 92.75 590 TYR A C 1
ATOM 4644 O O . TYR A 1 590 ? -19.453 -13.414 -13.289 1 92.75 590 TYR A O 1
ATOM 4652 N N . GLU A 1 591 ? -19.047 -14.969 -14.797 1 93.69 591 GLU A N 1
ATOM 4653 C CA . GLU A 1 591 ? -19.562 -15.992 -13.883 1 93.69 591 GLU A CA 1
ATOM 4654 C C . GLU A 1 591 ? -18.641 -16.156 -12.68 1 93.69 591 GLU A C 1
ATOM 4656 O O . GLU A 1 591 ? -19.109 -16.312 -11.547 1 93.69 591 GLU A O 1
ATOM 4661 N N . MET A 1 592 ? -17.375 -16.219 -12.977 1 96.5 592 MET A N 1
ATOM 4662 C CA . MET A 1 592 ? -16.406 -16.328 -11.891 1 96.5 592 MET A CA 1
ATOM 4663 C C . MET A 1 592 ? -16.531 -15.148 -10.922 1 96.5 592 MET A C 1
ATOM 4665 O O . MET A 1 592 ? -16.547 -15.344 -9.703 1 96.5 592 MET A O 1
ATOM 4669 N N . LEU A 1 593 ? -16.656 -13.969 -11.453 1 97.12 593 LEU A N 1
ATOM 4670 C CA . LEU A 1 593 ? -16.828 -12.773 -10.641 1 97.12 593 LEU A CA 1
ATOM 4671 C C . LEU A 1 593 ? -18.094 -12.867 -9.789 1 97.12 593 LEU A C 1
ATOM 4673 O O . LEU A 1 593 ? -18.078 -12.5 -8.609 1 97.12 593 LEU A O 1
ATOM 4677 N N . GLU A 1 594 ? -19.125 -13.352 -10.367 1 96.19 594 GLU A N 1
ATOM 4678 C CA . GLU A 1 594 ? -20.375 -13.508 -9.625 1 96.19 594 GLU A CA 1
ATOM 4679 C C . GLU A 1 594 ? -20.203 -14.484 -8.461 1 96.19 594 GLU A C 1
ATOM 4681 O O . GLU A 1 594 ? -20.75 -14.273 -7.379 1 96.19 594 GLU A O 1
ATOM 4686 N N . ILE A 1 595 ? -19.5 -15.523 -8.695 1 97.69 595 ILE A N 1
ATOM 4687 C CA . ILE A 1 595 ? -19.25 -16.516 -7.648 1 97.69 595 ILE A CA 1
ATOM 4688 C C . ILE A 1 595 ? -18.484 -15.867 -6.504 1 97.69 595 ILE A C 1
ATOM 4690 O O . ILE A 1 595 ? -18.812 -16.062 -5.332 1 97.69 595 ILE A O 1
ATOM 4694 N N . ILE A 1 596 ? -17.453 -15.117 -6.84 1 98.31 596 ILE A N 1
ATOM 4695 C CA . ILE A 1 596 ? -16.672 -14.422 -5.828 1 98.31 596 IL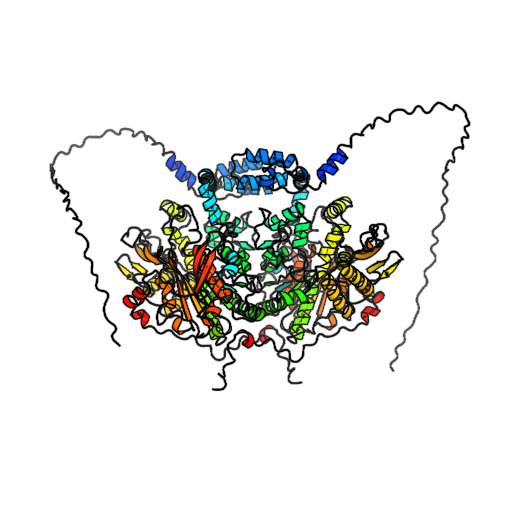E A CA 1
ATOM 4696 C C . ILE A 1 596 ? -17.562 -13.492 -5.016 1 98.31 596 ILE A C 1
ATOM 4698 O O . ILE A 1 596 ? -17.453 -13.438 -3.789 1 98.31 596 ILE A O 1
ATOM 4702 N N . LEU A 1 597 ? -18.438 -12.789 -5.684 1 98 597 LEU A N 1
ATOM 4703 C CA . LEU A 1 597 ? -19.344 -11.859 -5.004 1 98 597 LEU A CA 1
ATOM 4704 C C . LEU A 1 597 ? -20.297 -12.609 -4.094 1 98 597 LEU A C 1
ATOM 4706 O O . LEU A 1 597 ? -20.594 -12.156 -2.984 1 98 597 LEU A O 1
ATOM 4710 N N . LYS A 1 598 ? -20.812 -13.75 -4.559 1 96.62 598 LYS A N 1
ATOM 4711 C CA . LYS A 1 598 ? -21.719 -14.562 -3.746 1 96.62 598 LYS A CA 1
ATOM 4712 C C . LYS A 1 598 ? -21.031 -15.023 -2.461 1 96.62 598 LYS A C 1
ATOM 4714 O O . LYS A 1 598 ? -21.641 -15 -1.389 1 96.62 598 LYS A O 1
ATOM 4719 N N . ILE A 1 599 ? -19.828 -15.383 -2.592 1 97.75 599 ILE A N 1
ATOM 4720 C CA . ILE A 1 599 ? -19.047 -15.883 -1.458 1 97.75 599 ILE A CA 1
ATOM 4721 C C . ILE A 1 599 ? -18.719 -14.734 -0.511 1 97.75 599 ILE A C 1
ATOM 4723 O O . ILE A 1 599 ? -18.984 -14.812 0.69 1 97.75 599 ILE A O 1
ATOM 4727 N N . ALA A 1 600 ? -18.188 -13.648 -1.019 1 98 600 ALA A N 1
ATOM 4728 C CA . ALA A 1 600 ? -17.734 -12.508 -0.218 1 98 600 ALA A CA 1
ATOM 4729 C C . ALA A 1 600 ? -18.906 -11.867 0.517 1 98 600 ALA A C 1
ATOM 4731 O O . ALA A 1 600 ? -18.766 -11.43 1.662 1 98 600 ALA A O 1
ATOM 4732 N N . SER A 1 601 ? -20.094 -11.828 -0.097 1 96.31 601 SER A N 1
ATOM 4733 C CA . SER A 1 601 ? -21.266 -11.164 0.469 1 96.31 601 SER A CA 1
ATOM 4734 C C . SER A 1 601 ? -21.938 -12.031 1.525 1 96.31 601 SER A C 1
ATOM 4736 O O . SER A 1 601 ? -22.766 -11.547 2.299 1 96.31 601 SER A O 1
ATOM 4738 N N . GLY A 1 602 ? -21.609 -13.297 1.518 1 94.19 602 GLY A N 1
ATOM 4739 C CA . GLY A 1 602 ? -22.25 -14.211 2.453 1 94.19 602 GLY A CA 1
ATOM 4740 C C . GLY A 1 602 ? -23.531 -14.828 1.913 1 94.19 602 GLY A C 1
ATOM 4741 O O . GLY A 1 602 ? -24.172 -15.617 2.598 1 94.19 602 GLY A O 1
ATOM 4742 N N . ILE A 1 603 ? -23.859 -14.547 0.711 1 93.38 603 ILE A N 1
ATOM 4743 C CA . ILE A 1 603 ? -25.078 -15.062 0.107 1 93.38 603 ILE A CA 1
ATOM 4744 C C . ILE A 1 603 ? -24.984 -16.578 -0.04 1 93.38 603 ILE A C 1
ATOM 4746 O O . ILE A 1 603 ? -25.984 -17.281 0.134 1 93.38 603 ILE A O 1
ATOM 4750 N N . ASP A 1 604 ? -23.781 -17.094 -0.335 1 93.81 604 ASP A N 1
ATOM 4751 C CA . ASP A 1 604 ? -23.562 -18.531 -0.432 1 93.81 604 ASP A CA 1
ATOM 4752 C C . ASP A 1 604 ? -23.984 -19.234 0.854 1 93.81 604 ASP A C 1
ATOM 4754 O O . ASP A 1 604 ? -24.5 -20.359 0.813 1 93.81 604 ASP A O 1
ATOM 4758 N N . GLU A 1 605 ? -23.766 -18.594 2.004 1 89.81 605 GLU A N 1
ATOM 4759 C CA . GLU A 1 605 ? -24.109 -19.172 3.303 1 89.81 605 GLU A CA 1
ATOM 4760 C C . GLU A 1 605 ? -25.609 -19.141 3.559 1 89.81 605 GLU A C 1
ATOM 4762 O O . GLU A 1 605 ? -26.141 -19.969 4.297 1 89.81 605 GLU A O 1
ATOM 4767 N N . GLU A 1 606 ? -26.266 -18.172 3.021 1 82 606 GLU A N 1
ATOM 4768 C CA . GLU A 1 606 ? -27.703 -18.031 3.195 1 82 606 GLU A CA 1
ATOM 4769 C C . GLU A 1 606 ? -28.453 -19.188 2.525 1 82 606 GLU A C 1
ATOM 4771 O O . GLU A 1 606 ? -29.516 -19.609 2.992 1 82 606 GLU A O 1
ATOM 4776 N N . GLY A 1 607 ? -27.906 -19.672 1.578 1 71.88 607 GLY A N 1
ATOM 4777 C CA . GLY A 1 607 ? -28.5 -20.797 0.875 1 71.88 607 GLY A CA 1
ATOM 4778 C C . GLY A 1 607 ? -28.516 -22.078 1.696 1 71.88 607 GLY A C 1
ATOM 4779 O O . GLY A 1 607 ? -29.328 -22.969 1.453 1 71.88 607 GLY A O 1
ATOM 4780 N N . VAL A 1 608 ? -27.609 -22.156 2.637 1 72.88 608 VAL A N 1
ATOM 4781 C CA . VAL A 1 608 ? -27.562 -23.312 3.514 1 72.88 608 VAL A CA 1
ATOM 4782 C C . VAL A 1 608 ? -28.688 -23.234 4.547 1 72.88 608 VAL A C 1
ATOM 4784 O O . VAL A 1 608 ? -29.328 -24.234 4.848 1 72.88 608 VAL A O 1
ATOM 4787 N N . GLU A 1 609 ? -28.938 -22.047 4.918 1 71.06 609 GLU A N 1
ATOM 4788 C CA . GLU A 1 609 ? -29.906 -21.828 5.992 1 71.06 609 GLU A CA 1
ATOM 4789 C C . GLU A 1 609 ? -31.344 -21.938 5.469 1 71.06 609 GLU A C 1
ATOM 4791 O O . GLU A 1 609 ? -32.25 -22.391 6.18 1 71.06 609 GLU A O 1
ATOM 4796 N N . LYS A 1 610 ? -31.438 -21.5 4.207 1 77 610 LYS A N 1
ATOM 4797 C CA . LYS A 1 610 ? -32.781 -21.516 3.6 1 77 610 LYS A CA 1
ATOM 4798 C C . LYS A 1 610 ? -32.75 -22.25 2.256 1 77 610 LYS A C 1
ATOM 4800 O O . LYS A 1 610 ? -32.844 -21.609 1.202 1 77 610 LYS A O 1
ATOM 4805 N N . PRO A 1 611 ? -32.688 -23.578 2.285 1 76.81 611 PRO A N 1
ATOM 4806 C CA . PRO A 1 611 ? -32.562 -24.344 1.046 1 76.81 611 PRO A CA 1
ATOM 4807 C C . PRO A 1 611 ? -33.75 -24.141 0.101 1 76.81 611 PRO A C 1
ATOM 4809 O O . PRO A 1 611 ? -33.594 -24.25 -1.118 1 76.81 611 PRO A O 1
ATOM 4812 N N . GLU A 1 612 ? -34.875 -23.812 0.705 1 77.75 612 GLU A N 1
ATOM 4813 C CA . GLU A 1 612 ? -36.062 -23.656 -0.11 1 77.75 612 GLU A CA 1
ATOM 4814 C C . GLU A 1 612 ? -35.969 -22.422 -1.003 1 77.75 612 GLU A C 1
ATOM 4816 O O . GLU A 1 612 ? -36.594 -22.359 -2.057 1 77.75 612 GLU A O 1
ATOM 4821 N N . THR A 1 613 ? -35.062 -21.562 -0.596 1 78.44 613 THR A N 1
ATOM 4822 C CA . THR A 1 613 ? -34.969 -20.312 -1.35 1 78.44 613 THR A CA 1
ATOM 4823 C C . THR A 1 613 ? -33.656 -20.25 -2.137 1 78.44 613 THR A C 1
ATOM 4825 O O . THR A 1 613 ? -33.312 -19.203 -2.666 1 78.44 613 THR A O 1
ATOM 4828 N N . ASP A 1 614 ? -33 -21.344 -2.203 1 85.88 614 ASP A N 1
ATOM 4829 C CA . ASP A 1 614 ? -31.719 -21.344 -2.914 1 85.88 614 ASP A CA 1
ATOM 4830 C C . ASP A 1 614 ? -31.922 -21.078 -4.406 1 85.88 614 ASP A C 1
ATOM 4832 O O . ASP A 1 614 ? -31.234 -20.25 -4.996 1 85.88 614 ASP A O 1
ATOM 4836 N N . GLU A 1 615 ? -32.875 -21.766 -4.945 1 88.31 615 GLU A N 1
ATOM 4837 C CA . GLU A 1 615 ? -33.188 -21.562 -6.359 1 88.31 615 GLU A CA 1
ATOM 4838 C C . GLU A 1 615 ? -34.344 -20.594 -6.535 1 88.31 615 GLU A C 1
ATOM 4840 O O . GLU A 1 615 ? -35.344 -20.656 -5.82 1 88.31 615 GLU A O 1
ATOM 4845 N N . PHE A 1 616 ? -34.125 -19.609 -7.41 1 88.19 616 PHE A N 1
ATOM 4846 C CA . PHE A 1 616 ? -35.188 -18.609 -7.648 1 88.19 616 PHE A CA 1
ATOM 4847 C C . PHE A 1 616 ? -35.125 -18.125 -9.086 1 88.19 616 PHE A C 1
ATOM 4849 O O . PHE A 1 616 ? -34.125 -18.266 -9.773 1 88.19 616 PHE A O 1
ATOM 4856 N N . SER A 1 617 ? -36.219 -17.609 -9.477 1 89.31 617 SER A N 1
ATOM 4857 C CA . SER A 1 617 ? -36.344 -17.062 -10.82 1 89.31 617 SER A CA 1
ATOM 4858 C C . SER A 1 617 ? -36.031 -15.57 -10.836 1 89.31 617 SER A C 1
ATOM 4860 O O . SER A 1 617 ? -36.438 -14.836 -9.945 1 89.31 617 SER A O 1
ATOM 4862 N N . TYR A 1 618 ? -35.125 -15.219 -11.758 1 89.25 618 TYR A N 1
ATOM 4863 C CA . TYR A 1 618 ? -34.75 -13.82 -11.938 1 89.25 618 TYR A CA 1
ATOM 4864 C C . TYR A 1 618 ? -35.031 -13.359 -13.352 1 89.25 618 TYR A C 1
ATOM 4866 O O . TYR A 1 618 ? -34.688 -14.031 -14.32 1 89.25 618 TYR A O 1
ATOM 4874 N N . THR A 1 619 ? -35.719 -12.258 -13.461 1 87.94 619 THR A N 1
ATOM 4875 C CA . THR A 1 619 ? -36.031 -11.648 -14.758 1 87.94 619 THR A CA 1
ATOM 4876 C C . THR A 1 619 ? -35.219 -10.359 -14.945 1 87.94 619 THR A C 1
ATOM 4878 O O . THR A 1 619 ? -35.344 -9.43 -14.148 1 87.94 619 THR A O 1
ATOM 4881 N N . ASN A 1 620 ? -34.375 -10.367 -16 1 82.94 620 ASN A N 1
ATOM 4882 C CA . ASN A 1 620 ? -33.656 -9.156 -16.344 1 82.94 620 ASN A CA 1
ATOM 4883 C C . ASN A 1 620 ? -34.562 -8.062 -16.875 1 82.94 620 ASN A C 1
ATOM 4885 O O . ASN A 1 620 ? -35.219 -8.234 -17.906 1 82.94 620 ASN A O 1
ATOM 4889 N N . ALA A 1 621 ? -34.562 -7.004 -16.281 1 77.38 621 ALA A N 1
ATOM 4890 C CA . ALA A 1 621 ? -35.5 -5.922 -16.609 1 77.38 621 ALA A CA 1
ATOM 4891 C C . ALA A 1 621 ? -35.188 -5.332 -17.984 1 77.38 621 ALA A C 1
ATOM 4893 O O . ALA A 1 621 ? -36.062 -4.859 -18.688 1 77.38 621 ALA A O 1
ATOM 4894 N N . ASP A 1 622 ? -33.938 -5.367 -18.406 1 74.31 622 ASP A N 1
ATOM 4895 C CA . ASP A 1 622 ? -33.531 -4.746 -19.656 1 74.31 622 ASP A CA 1
ATOM 4896 C C . ASP A 1 622 ? -33.812 -5.656 -20.859 1 74.31 622 ASP A C 1
ATOM 4898 O O . ASP A 1 622 ? -34.281 -5.188 -21.906 1 74.31 622 ASP A O 1
ATOM 4902 N N . THR A 1 623 ? -33.656 -6.961 -20.688 1 77.81 623 THR A N 1
ATOM 4903 C CA . THR A 1 623 ? -33.781 -7.883 -21.812 1 77.81 623 THR A CA 1
ATOM 4904 C C . THR A 1 623 ? -35.094 -8.664 -21.719 1 77.81 623 THR A C 1
ATOM 4906 O O . THR A 1 623 ? -35.562 -9.227 -22.719 1 77.81 623 THR A O 1
ATOM 4909 N N . GLY A 1 624 ? -35.656 -8.695 -20.562 1 79.62 624 GLY A N 1
ATOM 4910 C CA . GLY A 1 624 ? -36.875 -9.461 -20.344 1 79.62 624 GLY A CA 1
ATOM 4911 C C . GLY A 1 624 ? -36.625 -10.953 -20.219 1 79.62 624 GLY A C 1
ATOM 4912 O O . GLY A 1 624 ? -37.562 -11.734 -20.047 1 79.62 624 GLY A O 1
ATOM 4913 N N . GLU A 1 625 ? -35.469 -11.375 -20.312 1 84.75 625 GLU A N 1
ATOM 4914 C CA . GLU A 1 625 ? -35.125 -12.797 -20.234 1 84.75 625 GLU A CA 1
ATOM 4915 C C . GLU A 1 625 ? -35.156 -13.289 -18.797 1 84.75 625 GLU A C 1
ATOM 4917 O O . GLU A 1 625 ? -34.656 -12.602 -17.891 1 84.75 625 GLU A O 1
ATOM 4922 N N . THR A 1 626 ? -35.812 -14.477 -18.578 1 88.38 626 THR A N 1
ATOM 4923 C CA . THR A 1 626 ? -35.906 -15.07 -17.234 1 88.38 626 THR A CA 1
ATOM 4924 C C . THR A 1 626 ? -34.938 -16.25 -17.109 1 88.38 626 THR A C 1
ATOM 4926 O O . THR A 1 626 ? -34.875 -17.094 -18 1 88.38 626 THR A O 1
ATOM 4929 N N . SER A 1 627 ? -34.188 -16.203 -16.078 1 87.75 627 SER A N 1
ATOM 4930 C CA . SER A 1 627 ? -33.25 -17.281 -15.812 1 87.75 627 SER A CA 1
ATOM 4931 C C . SER A 1 627 ? -33.406 -17.797 -14.383 1 87.75 627 SER A C 1
ATOM 4933 O O . SER A 1 627 ? -33.875 -17.078 -13.508 1 87.75 627 SER A O 1
ATOM 4935 N N . THR A 1 628 ? -33.094 -19.094 -14.25 1 89.81 628 THR A N 1
ATOM 4936 C CA . THR A 1 628 ? -33.062 -19.688 -12.914 1 89.81 628 THR A CA 1
ATOM 4937 C C . THR A 1 628 ? -31.688 -19.531 -12.281 1 89.81 628 THR A C 1
ATOM 4939 O O . THR A 1 628 ? -30.688 -19.953 -12.852 1 89.81 628 THR A O 1
ATOM 4942 N N . LEU A 1 629 ? -31.703 -18.828 -11.141 1 90.94 629 LEU A N 1
ATOM 4943 C CA . LEU A 1 629 ? -30.453 -18.578 -10.453 1 90.94 629 LEU A CA 1
ATOM 4944 C C . LEU A 1 629 ? -30.391 -19.297 -9.109 1 90.94 629 LEU A C 1
ATOM 4946 O O . LEU A 1 629 ? -31.422 -19.75 -8.609 1 90.94 629 LEU A O 1
ATOM 4950 N N . GLN A 1 630 ? -29.219 -19.562 -8.633 1 90.88 630 GLN A N 1
ATOM 4951 C CA . GLN A 1 630 ? -28.984 -20.203 -7.336 1 90.88 630 GLN A CA 1
ATOM 4952 C C . GLN A 1 630 ? -28.109 -19.312 -6.449 1 90.88 630 GLN A C 1
ATOM 4954 O O . GLN A 1 630 ? -27.172 -18.656 -6.938 1 90.88 630 GLN A O 1
ATOM 4959 N N . ARG A 1 631 ? -28.359 -19.281 -5.207 1 91.81 631 ARG A N 1
ATOM 4960 C CA . ARG A 1 631 ? -27.547 -18.531 -4.254 1 91.81 631 ARG A CA 1
ATOM 4961 C C . ARG A 1 631 ? -26.328 -19.328 -3.82 1 91.81 631 ARG A C 1
ATOM 4963 O O . ARG A 1 631 ? -25.219 -18.812 -3.787 1 91.81 631 ARG A O 1
ATOM 4970 N N . ARG A 1 632 ? -26.5 -20.594 -3.568 1 93.38 632 ARG A N 1
ATOM 4971 C CA . ARG A 1 632 ? -25.422 -21.469 -3.148 1 93.38 632 ARG A CA 1
ATOM 4972 C C . ARG A 1 632 ? -24.547 -21.859 -4.332 1 93.38 632 ARG A C 1
ATOM 4974 O O . ARG A 1 632 ? -25.047 -22.094 -5.434 1 93.38 632 ARG A O 1
ATOM 4981 N N . VAL A 1 633 ? -23.297 -21.828 -4.133 1 95.31 633 VAL A N 1
ATOM 4982 C CA . VAL A 1 633 ? -22.359 -22.25 -5.168 1 95.31 633 VAL A CA 1
ATOM 4983 C C . VAL A 1 633 ? -22.234 -23.781 -5.164 1 95.31 633 VAL A C 1
ATOM 4985 O O . VAL A 1 633 ? -21.906 -24.375 -4.133 1 95.31 633 VAL A O 1
ATOM 4988 N N . HIS A 1 634 ? -22.5 -24.375 -6.289 1 94 634 HIS A N 1
ATOM 4989 C CA . HIS A 1 634 ? -22.453 -25.828 -6.418 1 94 634 HIS A CA 1
ATOM 4990 C C . HIS A 1 634 ? -21.391 -26.266 -7.414 1 94 634 HIS A C 1
ATOM 4992 O O . HIS A 1 634 ? -20.891 -25.453 -8.188 1 94 634 HIS A O 1
ATOM 4998 N N . ASP A 1 635 ? -21.094 -27.578 -7.371 1 96.56 635 ASP A N 1
ATOM 4999 C CA . ASP A 1 635 ? -20.141 -28.172 -8.312 1 96.56 635 ASP A CA 1
ATOM 5000 C C . ASP A 1 635 ? -20.672 -28.078 -9.742 1 96.56 635 ASP A C 1
ATOM 5002 O O . ASP A 1 635 ? -21.875 -28.219 -9.984 1 96.56 635 ASP A O 1
ATOM 5006 N N . ARG A 1 636 ? -19.859 -27.734 -10.594 1 96.69 636 ARG A N 1
ATOM 5007 C CA . ARG A 1 636 ? -20.094 -27.859 -12.031 1 96.69 636 ARG A CA 1
ATOM 5008 C C . ARG A 1 636 ? -18.828 -28.312 -12.758 1 96.69 636 ARG A C 1
ATOM 5010 O O . ARG A 1 636 ? -17.828 -27.609 -12.773 1 96.69 636 ARG A O 1
ATOM 5017 N N . ILE A 1 637 ? -18.922 -29.5 -13.328 1 97 637 ILE A N 1
ATOM 5018 C CA . ILE A 1 637 ? -17.766 -30.141 -13.945 1 97 637 ILE A CA 1
ATOM 5019 C C . ILE A 1 637 ? -18.031 -30.359 -15.438 1 97 637 ILE A C 1
ATOM 5021 O O . ILE A 1 637 ? -19.047 -30.953 -15.812 1 97 637 ILE A O 1
ATOM 5025 N N . TYR A 1 638 ? -17.188 -29.875 -16.297 1 95.81 638 TYR A N 1
ATOM 5026 C CA . TYR A 1 638 ? -17.266 -30.078 -17.734 1 95.81 638 TYR A CA 1
ATOM 5027 C C . TYR A 1 638 ? -16.297 -31.141 -18.203 1 95.81 638 TYR A C 1
ATOM 5029 O O . TYR A 1 638 ? -16.578 -31.891 -19.141 1 95.81 638 TYR A O 1
ATOM 5037 N N . SER A 1 639 ? -15.219 -31.328 -17.484 1 95.69 639 SER A N 1
ATOM 5038 C CA . SER A 1 639 ? -14.148 -32.219 -17.906 1 95.69 639 SER A CA 1
ATOM 5039 C C . SER A 1 639 ? -14.391 -33.625 -17.391 1 95.69 639 SER A C 1
ATOM 5041 O O . SER A 1 639 ? -15.352 -33.875 -16.656 1 95.69 639 SER A O 1
ATOM 5043 N N . ASP A 1 640 ? -13.508 -34.5 -17.797 1 95 640 ASP A N 1
ATOM 5044 C CA . ASP A 1 640 ? -13.562 -35.906 -17.328 1 95 640 ASP A CA 1
ATOM 5045 C C . ASP A 1 640 ? -12.641 -36.125 -16.141 1 95 640 ASP A C 1
ATOM 5047 O O . ASP A 1 640 ? -12.062 -37.188 -15.984 1 95 640 ASP A O 1
ATOM 5051 N N . VAL A 1 641 ? -12.539 -35.156 -15.414 1 96.44 641 VAL A N 1
ATOM 5052 C CA . VAL A 1 641 ? -11.531 -35.125 -14.359 1 96.44 641 VAL A CA 1
ATOM 5053 C C . VAL A 1 641 ? -11.781 -36.281 -13.375 1 96.44 641 VAL A C 1
ATOM 5055 O O . VAL A 1 641 ? -10.852 -36.969 -12.969 1 96.44 641 VAL A O 1
ATOM 5058 N N . ASP A 1 642 ? -12.961 -36.5 -12.961 1 96.88 642 ASP A N 1
ATOM 5059 C CA . ASP A 1 642 ? -13.273 -37.531 -11.992 1 96.88 642 ASP A CA 1
ATOM 5060 C C . ASP A 1 642 ? -12.922 -38.938 -12.539 1 96.88 642 ASP A C 1
ATOM 5062 O O . ASP A 1 642 ? -12.406 -39.781 -11.82 1 96.88 642 ASP A O 1
ATOM 5066 N N . PHE A 1 643 ? -13.203 -39.062 -13.766 1 96.25 643 PHE A N 1
ATOM 5067 C CA . PHE A 1 643 ? -12.883 -40.312 -14.43 1 96.25 643 PHE A CA 1
ATOM 5068 C C . PHE A 1 643 ? -11.375 -40.5 -14.508 1 96.25 643 PHE A C 1
ATOM 5070 O O . PHE A 1 643 ? -10.867 -41.594 -14.227 1 96.25 643 PHE A O 1
ATOM 5077 N N . ILE A 1 644 ? -10.695 -39.531 -14.898 1 94.94 644 ILE A N 1
ATOM 5078 C CA . ILE A 1 644 ? -9.25 -39.594 -15.039 1 94.94 644 ILE A CA 1
ATOM 5079 C C . ILE A 1 644 ? -8.609 -39.938 -13.695 1 94.94 644 ILE A C 1
ATOM 5081 O O . ILE A 1 644 ? -7.707 -40.75 -13.609 1 94.94 644 ILE A O 1
ATOM 5085 N N . ILE A 1 645 ? -9.055 -39.312 -12.617 1 96.31 645 ILE A N 1
ATOM 5086 C CA . ILE A 1 645 ? -8.492 -39.5 -11.289 1 96.31 645 ILE A CA 1
ATOM 5087 C C . ILE A 1 645 ? -8.711 -40.969 -10.859 1 96.31 645 ILE A C 1
ATOM 5089 O O . ILE A 1 645 ? -7.781 -41.625 -10.398 1 96.31 645 ILE A O 1
ATOM 5093 N N . ARG A 1 646 ? -9.844 -41.5 -11.117 1 94.94 646 ARG A N 1
ATOM 5094 C CA . ARG A 1 646 ? -10.188 -42.844 -10.68 1 94.94 646 ARG A CA 1
ATOM 5095 C C . ARG A 1 646 ? -9.5 -43.906 -11.547 1 94.94 646 ARG A C 1
ATOM 5097 O O . ARG A 1 646 ? -9.102 -44.938 -11.055 1 94.94 646 ARG A O 1
ATOM 5104 N N . SER A 1 647 ? -9.305 -43.562 -12.781 1 94 647 SER A N 1
ATOM 5105 C CA . SER A 1 647 ? -8.805 -44.562 -13.711 1 94 647 SER A CA 1
ATOM 5106 C C . SER A 1 647 ? -7.281 -44.5 -13.805 1 94 647 SER A C 1
ATOM 5108 O O . SER A 1 647 ? -6.621 -45.562 -13.859 1 94 647 SER A O 1
ATOM 5110 N N . ASN A 1 648 ? -6.781 -43.344 -13.828 1 91.12 648 ASN A N 1
ATOM 5111 C CA . ASN A 1 648 ? -5.375 -43.219 -14.18 1 91.12 648 ASN A CA 1
ATOM 5112 C C . ASN A 1 648 ? -4.508 -42.969 -12.953 1 91.12 648 ASN A C 1
ATOM 5114 O O . ASN A 1 648 ? -3.289 -43.125 -13 1 91.12 648 ASN A O 1
ATOM 5118 N N . LEU A 1 649 ? -5.152 -42.531 -11.859 1 95 649 LEU A N 1
ATOM 5119 C CA . LEU A 1 649 ? -4.34 -42.094 -10.719 1 95 649 LEU A CA 1
ATOM 5120 C C . LEU A 1 649 ? -4.641 -42.938 -9.492 1 95 649 LEU A C 1
ATOM 5122 O O . LEU A 1 649 ? -4.863 -42.406 -8.406 1 95 649 LEU A O 1
ATOM 5126 N N . ARG A 1 650 ? -4.574 -44.188 -9.625 1 93.38 650 ARG A N 1
ATOM 5127 C CA . ARG A 1 650 ? -4.941 -45.094 -8.555 1 93.38 650 ARG A CA 1
ATOM 5128 C C . ARG A 1 650 ? -3.898 -45.094 -7.441 1 93.38 650 ARG A C 1
ATOM 5130 O O . ARG A 1 650 ? -4.246 -45.125 -6.258 1 93.38 650 ARG A O 1
ATOM 5137 N N . SER A 1 651 ? -2.654 -45.125 -7.844 1 91.94 651 SER A N 1
ATOM 5138 C CA . SER A 1 651 ? -1.597 -45.094 -6.84 1 91.94 651 SER A CA 1
ATOM 5139 C C . SER A 1 651 ? -1.615 -43.781 -6.062 1 91.94 651 SER A C 1
ATOM 5141 O O . SER A 1 651 ? -1.308 -43.75 -4.867 1 91.94 651 SER A O 1
ATOM 5143 N N . CYS A 1 652 ? -1.953 -42.719 -6.77 1 93.75 652 CYS A N 1
ATOM 5144 C CA . CYS A 1 652 ? -2.029 -41.438 -6.129 1 93.75 652 CYS A CA 1
ATOM 5145 C C . CYS A 1 652 ? -3.156 -41.375 -5.105 1 93.75 652 CYS A C 1
ATOM 5147 O O . CYS A 1 652 ? -3.002 -40.812 -4.027 1 93.75 652 CYS A O 1
ATOM 5149 N N . LEU A 1 653 ? -4.234 -42 -5.414 1 95.06 653 LEU A N 1
ATOM 5150 C CA . LEU A 1 653 ? -5.414 -42 -4.555 1 95.06 653 LEU A CA 1
ATOM 5151 C C . LEU A 1 653 ? -5.129 -42.719 -3.244 1 95.06 653 LEU A C 1
ATOM 5153 O O . LEU A 1 653 ? -5.828 -42.531 -2.25 1 95.06 653 LEU A O 1
ATOM 5157 N N . ARG A 1 654 ? -4.082 -43.5 -3.203 1 92.06 654 ARG A N 1
ATOM 5158 C CA . ARG A 1 654 ? -3.758 -44.281 -2.014 1 92.06 654 ARG A CA 1
ATOM 5159 C C . ARG A 1 654 ? -2.859 -43.5 -1.069 1 92.06 654 ARG A C 1
ATOM 5161 O O . ARG A 1 654 ? -2.701 -43.875 0.097 1 92.06 654 ARG A O 1
ATOM 5168 N N . LYS A 1 655 ? -2.406 -42.438 -1.563 1 92 655 LYS A N 1
ATOM 5169 C CA . LYS A 1 655 ? -1.543 -41.625 -0.71 1 92 655 LYS A CA 1
ATOM 5170 C C . LYS A 1 655 ? -2.336 -41 0.429 1 92 655 LYS A C 1
ATOM 5172 O O . LYS A 1 655 ? -3.496 -40.625 0.252 1 92 655 LYS A O 1
ATOM 5177 N N . LYS A 1 656 ? -1.617 -40.812 1.529 1 86.69 656 LYS A N 1
ATOM 5178 C CA . LYS A 1 656 ? -2.279 -40.25 2.701 1 86.69 656 LYS A CA 1
ATOM 5179 C C . LYS A 1 656 ? -2.199 -38.75 2.701 1 86.69 656 LYS A C 1
ATOM 5181 O O . LYS A 1 656 ? -1.172 -38.156 2.334 1 86.69 656 LYS A O 1
ATOM 5186 N N . ASN A 1 657 ? -3.305 -38.156 2.996 1 87.06 657 ASN A N 1
ATOM 5187 C CA . ASN A 1 657 ? -3.357 -36.719 3.303 1 87.06 657 ASN A CA 1
ATOM 5188 C C . ASN A 1 657 ? -2.848 -36.438 4.711 1 87.06 657 ASN A C 1
ATOM 5190 O O . ASN A 1 657 ? -3.574 -36.625 5.688 1 87.06 657 ASN A O 1
ATOM 5194 N N . LYS A 1 658 ? -1.628 -36 4.852 1 82.75 658 LYS A N 1
ATOM 5195 C CA . LYS A 1 658 ? -0.995 -35.812 6.152 1 82.75 658 LYS A CA 1
ATOM 5196 C C . LYS A 1 658 ? -1.444 -34.531 6.809 1 82.75 658 LYS A C 1
ATOM 5198 O O . LYS A 1 658 ? -1.329 -33.438 6.211 1 82.75 658 LYS A O 1
ATOM 5203 N N . PRO A 1 659 ? -1.911 -34.656 8.016 1 82.44 659 PRO A N 1
ATOM 5204 C CA . PRO A 1 659 ? -2.332 -33.438 8.695 1 82.44 659 PRO A CA 1
ATOM 5205 C C . PRO A 1 659 ? -1.157 -32.531 9.062 1 82.44 659 PRO A C 1
ATOM 5207 O O . PRO A 1 659 ? -0.07 -33.031 9.375 1 82.44 659 PRO A O 1
ATOM 5210 N N . ILE A 1 660 ? -1.382 -31.312 8.953 1 90.06 660 ILE A N 1
ATOM 5211 C CA . ILE A 1 660 ? -0.405 -30.328 9.398 1 90.06 660 ILE A CA 1
ATOM 5212 C C . ILE A 1 660 ? -0.527 -30.125 10.906 1 90.06 660 ILE A C 1
ATOM 5214 O O . ILE A 1 660 ? -1.588 -29.734 11.398 1 90.06 660 ILE A O 1
ATOM 5218 N N . LYS A 1 661 ? 0.562 -30.359 11.656 1 86.38 661 LYS A N 1
ATOM 5219 C CA . LYS A 1 661 ? 0.524 -30.266 13.109 1 86.38 661 LYS A CA 1
ATOM 5220 C C . LYS A 1 661 ? 1.248 -29.016 13.609 1 86.38 661 LYS A C 1
ATOM 5222 O O . LYS A 1 661 ? 2.277 -28.625 13.055 1 86.38 661 LYS A O 1
ATOM 5227 N N . PRO A 1 662 ? 0.653 -28.422 14.664 1 88 662 PRO A N 1
ATOM 5228 C CA . PRO A 1 662 ? 1.356 -27.297 15.281 1 88 662 PRO A CA 1
ATOM 5229 C C . PRO A 1 662 ? 2.688 -27.703 15.906 1 88 662 PRO A C 1
ATOM 5231 O O . PRO A 1 662 ? 2.826 -28.828 16.391 1 88 662 PRO A O 1
ATOM 5234 N N . ILE A 1 663 ? 3.615 -26.859 15.773 1 85 663 ILE A N 1
ATOM 5235 C CA . ILE A 1 663 ? 4.898 -27.094 16.422 1 85 663 ILE A CA 1
ATOM 5236 C C . ILE A 1 663 ? 4.738 -26.938 17.938 1 85 663 ILE A C 1
ATOM 5238 O O . ILE A 1 663 ? 4.266 -25.891 18.422 1 85 663 ILE A O 1
ATOM 5242 N N . GLU A 1 664 ? 5.059 -27.984 18.688 1 77.88 664 GLU A N 1
ATOM 5243 C CA . GLU A 1 664 ? 4.922 -27.984 20.141 1 77.88 664 GLU A CA 1
ATOM 5244 C C . GLU A 1 664 ? 5.828 -26.938 20.766 1 77.88 664 GLU A C 1
ATOM 5246 O O . GLU A 1 664 ? 7.012 -26.844 20.438 1 77.88 664 GLU A O 1
ATOM 5251 N N . GLY A 1 665 ? 5.367 -26.031 21.562 1 68.75 665 GLY A N 1
ATOM 5252 C CA . GLY A 1 665 ? 6.133 -25.078 22.344 1 68.75 665 GLY A CA 1
ATOM 5253 C C . GLY A 1 665 ? 6.5 -23.828 21.547 1 68.75 665 GLY A C 1
ATOM 5254 O O . GLY A 1 665 ? 7.461 -23.141 21.875 1 68.75 665 GLY A O 1
ATOM 5255 N N . TYR A 1 666 ? 5.867 -23.703 20.422 1 72.12 666 TYR A N 1
ATOM 5256 C CA . TYR A 1 666 ? 6.223 -22.516 19.656 1 72.12 666 TYR A CA 1
ATOM 5257 C C . TYR A 1 666 ? 5.785 -21.25 20.391 1 72.12 666 TYR A C 1
ATOM 5259 O O . TYR A 1 666 ? 4.613 -21.094 20.75 1 72.12 666 TYR A O 1
ATOM 5267 N N . GLU A 1 667 ? 6.746 -20.547 21.047 1 60.31 667 GLU A N 1
ATOM 5268 C CA . GLU A 1 667 ? 6.469 -19.234 21.609 1 60.31 667 GLU A CA 1
ATOM 5269 C C . GLU A 1 667 ? 6.844 -18.125 20.641 1 60.31 667 GLU A C 1
ATOM 5271 O O . GLU A 1 667 ? 7.961 -18.094 20.109 1 60.31 667 GLU A O 1
ATOM 5276 N N . ASP A 1 668 ? 5.879 -17.562 20.047 1 56.84 668 ASP A N 1
ATOM 5277 C CA . ASP A 1 668 ? 6.164 -16.422 19.188 1 56.84 668 ASP A CA 1
ATOM 5278 C C . ASP A 1 668 ? 7.191 -15.492 19.828 1 56.84 668 ASP A C 1
ATOM 5280 O O . ASP A 1 668 ? 7.266 -15.391 21.047 1 56.84 668 ASP A O 1
ATOM 5284 N N . ASP A 1 669 ? 8.242 -15.211 19.219 1 53.16 669 ASP A N 1
ATOM 5285 C CA . ASP A 1 669 ? 9.305 -14.352 19.766 1 53.16 669 ASP A CA 1
ATOM 5286 C C . ASP A 1 669 ? 8.727 -13.258 20.656 1 53.16 669 ASP A C 1
ATOM 5288 O O . ASP A 1 669 ? 7.816 -12.531 20.25 1 53.16 669 ASP A O 1
ATOM 5292 N N . ASP A 1 670 ? 8.797 -13.422 21.953 1 49.41 670 ASP A N 1
ATOM 5293 C CA . ASP A 1 670 ? 8.453 -12.484 23.016 1 49.41 670 ASP A CA 1
ATOM 5294 C C . ASP A 1 670 ? 8.828 -11.055 22.625 1 49.41 670 ASP A C 1
ATOM 5296 O O . ASP A 1 670 ? 9.969 -10.781 22.25 1 49.41 670 ASP A O 1
ATOM 5300 N N . GLU A 1 671 ? 7.898 -10.234 22.266 1 53.09 671 GLU A N 1
ATOM 5301 C CA . GLU A 1 671 ? 8.039 -8.805 22.016 1 53.09 671 GLU A CA 1
ATOM 5302 C C . GLU A 1 671 ? 9.102 -8.195 22.922 1 53.09 671 GLU A C 1
ATOM 5304 O O . GLU A 1 671 ? 9.719 -7.184 22.578 1 53.09 671 GLU A O 1
ATOM 5309 N N . SER A 1 672 ? 9.297 -8.773 24.141 1 49.03 672 SER A N 1
ATOM 5310 C CA . SER A 1 672 ? 10.234 -8.203 25.109 1 49.03 672 SER A CA 1
ATOM 5311 C C . SER A 1 672 ? 11.656 -8.203 24.562 1 49.03 672 SER A C 1
ATOM 5313 O O . SER A 1 672 ? 12.516 -7.473 25.047 1 49.03 672 SER A O 1
ATOM 5315 N N . VAL A 1 673 ? 11.773 -9.016 23.625 1 46.97 673 VAL A N 1
ATOM 5316 C CA . VAL A 1 673 ? 13.148 -9.227 23.203 1 46.97 673 VAL A CA 1
ATOM 5317 C C . VAL A 1 673 ? 13.641 -8.008 22.422 1 46.97 673 VAL A C 1
ATOM 5319 O O . VAL A 1 673 ? 14.789 -7.574 22.594 1 46.97 673 VAL A O 1
ATOM 5322 N N . TRP A 1 674 ? 12.867 -7.457 21.688 1 49.06 674 TRP A N 1
ATOM 5323 C CA . TRP A 1 674 ? 13.477 -6.406 20.891 1 49.06 674 TRP A CA 1
ATOM 5324 C C . TRP A 1 674 ? 13.242 -5.031 21.516 1 49.06 674 TRP A C 1
ATOM 5326 O O . TRP A 1 674 ? 13.828 -4.039 21.078 1 49.06 674 TRP A O 1
ATOM 5336 N N . SER A 1 675 ? 12.336 -5.059 22.484 1 51.28 675 SER A N 1
ATOM 5337 C CA . SER A 1 675 ? 12.047 -3.768 23.094 1 51.28 675 SER A CA 1
ATOM 5338 C C . SER A 1 675 ? 13.141 -3.361 24.078 1 51.28 675 SER A C 1
ATOM 5340 O O . SER A 1 675 ? 13.211 -2.203 24.484 1 51.28 675 SER A O 1
ATOM 5342 N N . GLY A 1 676 ? 14.188 -4.031 24.172 1 48.62 676 GLY A N 1
ATOM 5343 C CA . GLY A 1 676 ? 15.188 -3.721 25.172 1 48.62 676 GLY A CA 1
ATOM 5344 C C . GLY A 1 676 ? 14.594 -3.461 26.547 1 48.62 676 GLY A C 1
ATOM 5345 O O . GLY A 1 676 ? 15.305 -3.047 27.469 1 48.62 676 GLY A O 1
ATOM 5346 N N . THR A 1 677 ? 13.258 -3.197 26.719 1 46.06 677 THR A N 1
ATOM 5347 C CA . THR A 1 677 ? 12.688 -2.928 28.031 1 46.06 677 THR A CA 1
ATOM 5348 C C . THR A 1 677 ? 12.547 -4.215 28.828 1 46.06 677 THR A C 1
ATOM 5350 O O . THR A 1 677 ? 12.062 -5.227 28.312 1 46.06 677 THR A O 1
ATOM 5353 N N . SER A 1 678 ? 13.461 -4.445 29.625 1 39.72 678 SER A N 1
ATOM 5354 C CA . SER A 1 678 ? 13.391 -5.566 30.562 1 39.72 678 SER A CA 1
ATOM 5355 C C . SER A 1 678 ? 11.969 -5.766 31.078 1 39.72 678 SER A C 1
ATOM 5357 O O . SER A 1 678 ? 11.25 -4.797 31.328 1 39.72 678 SER A O 1
ATOM 5359 N N . LYS A 1 679 ? 11.328 -6.961 30.953 1 41.84 679 LYS A N 1
ATOM 5360 C CA . LYS A 1 679 ? 10.141 -7.32 31.719 1 41.84 679 LYS A CA 1
ATOM 5361 C C . LYS A 1 679 ? 10.156 -6.684 33.094 1 41.84 679 LYS A C 1
ATOM 5363 O O . LYS A 1 679 ? 10.891 -7.125 33.969 1 41.84 679 LYS A O 1
ATOM 5368 N N . SER A 1 680 ? 10.078 -5.492 33.438 1 31.2 680 SER A N 1
ATOM 5369 C CA . SER A 1 680 ? 9.93 -5.09 34.812 1 31.2 680 SER A CA 1
ATOM 5370 C C . SER A 1 680 ? 8.781 -5.84 35.5 1 31.2 680 SER A C 1
ATOM 5372 O O . SER A 1 680 ? 7.805 -6.207 34.844 1 31.2 680 SER A O 1
ATOM 5374 N N . SER A 1 681 ? 8.945 -6.328 36.781 1 31.41 681 SER A N 1
ATOM 5375 C CA . SER A 1 681 ? 8.242 -6.781 38 1 31.41 681 SER A CA 1
ATOM 5376 C C . SER A 1 681 ? 6.965 -5.977 38.219 1 31.41 681 SER A C 1
ATOM 5378 O O . SER A 1 681 ? 6.871 -5.215 39.188 1 31.41 681 SER A O 1
ATOM 5380 N N . TRP A 1 682 ? 6.383 -5.422 37.438 1 28.41 682 TRP A N 1
ATOM 5381 C CA . TRP A 1 682 ? 5.223 -4.684 37.938 1 28.41 682 TRP A CA 1
ATOM 5382 C C . TRP A 1 682 ? 4.18 -5.629 38.531 1 28.41 682 TRP A C 1
ATOM 5384 O O . TRP A 1 682 ? 3.314 -5.207 39.281 1 28.41 682 TRP A O 1
ATOM 5394 N N . GLN A 1 683 ? 4.039 -6.812 38.156 1 23.75 683 GLN A N 1
ATOM 5395 C CA . GLN A 1 683 ? 3.102 -7.625 38.906 1 23.75 683 GLN A CA 1
ATOM 5396 C C . GLN A 1 683 ? 3.693 -8.023 40.281 1 23.75 683 GLN A C 1
ATOM 5398 O O . GLN A 1 683 ? 3.029 -8.672 41.062 1 23.75 683 GLN A O 1
ATOM 5403 N N . ARG A 1 684 ? 5 -7.977 40.438 1 24.86 684 ARG A N 1
ATOM 5404 C CA . ARG A 1 684 ? 5.172 -8.453 41.812 1 24.86 684 ARG A CA 1
ATOM 5405 C C . ARG A 1 684 ? 4.871 -7.352 42.812 1 24.86 684 ARG A C 1
ATOM 5407 O O . ARG A 1 684 ? 5.016 -7.551 44.031 1 24.86 684 ARG A O 1
ATOM 5414 N N . ARG A 1 685 ? 4.918 -6.02 42.5 1 19.73 685 ARG A N 1
ATOM 5415 C CA . ARG A 1 685 ? 4.32 -5.332 43.625 1 19.73 685 ARG A CA 1
ATOM 5416 C C . ARG A 1 685 ? 2.83 -5.105 43.406 1 19.73 685 ARG A C 1
ATOM 5418 O O . ARG A 1 685 ? 2.406 -4.719 42.312 1 19.73 685 ARG A O 1
ATOM 5425 N N . MET B 1 1 ? 32.531 29.688 45.844 1 18.44 1 MET B N 1
ATOM 5426 C CA . MET B 1 1 ? 32.656 29.297 44.438 1 18.44 1 MET B CA 1
ATOM 5427 C C . MET B 1 1 ? 32.125 30.391 43.531 1 18.44 1 MET B C 1
ATOM 5429 O O . MET B 1 1 ? 30.938 30.688 43.531 1 18.44 1 MET B O 1
ATOM 5433 N N . HIS B 1 2 ? 32.906 31.422 43.188 1 20.03 2 HIS B N 1
ATOM 5434 C CA . HIS B 1 2 ? 33.125 32.844 43.062 1 20.03 2 HIS B CA 1
ATOM 5435 C C . HIS B 1 2 ? 32.875 33.312 41.625 1 20.03 2 HIS B C 1
ATOM 5437 O O . HIS B 1 2 ? 33.688 33.062 40.719 1 20.03 2 HIS B O 1
ATOM 5443 N N . ILE B 1 3 ? 31.531 33.188 41.219 1 22.22 3 ILE B N 1
ATOM 5444 C CA . ILE B 1 3 ? 31 33.281 39.875 1 22.22 3 ILE B CA 1
ATOM 5445 C C . ILE B 1 3 ? 31.344 34.625 39.281 1 22.22 3 ILE B C 1
ATOM 5447 O O . ILE B 1 3 ? 30.734 35.656 39.656 1 22.22 3 ILE B O 1
ATOM 5451 N N . GLU B 1 4 ? 32.656 34.969 39.125 1 19.22 4 GLU B N 1
ATOM 5452 C CA . GLU B 1 4 ? 33.125 36.312 38.906 1 19.22 4 GLU B CA 1
ATOM 5453 C C . GLU B 1 4 ? 32.594 36.875 37.562 1 19.22 4 GLU B C 1
ATOM 5455 O O . GLU B 1 4 ? 32.562 36.156 36.562 1 19.22 4 GLU B O 1
ATOM 5460 N N . THR B 1 5 ? 31.906 38.062 37.625 1 19.06 5 THR B N 1
ATOM 5461 C CA . THR B 1 5 ? 31.031 39 36.938 1 19.06 5 THR B CA 1
ATOM 5462 C C . THR B 1 5 ? 31.75 39.656 35.75 1 19.06 5 THR B C 1
ATOM 5464 O O . THR B 1 5 ? 31.234 40.594 35.156 1 19.06 5 THR B O 1
ATOM 5467 N N . SER B 1 6 ? 32.594 39 34.969 1 16.64 6 SER B N 1
ATOM 5468 C CA . SER B 1 6 ? 33.531 39.938 34.406 1 16.64 6 SER B CA 1
ATOM 5469 C C . SER B 1 6 ? 32.906 40.812 33.312 1 16.64 6 SER B C 1
ATOM 5471 O O . SER B 1 6 ? 33.312 41.938 33.094 1 16.64 6 SER B O 1
ATOM 5473 N N . ILE B 1 7 ? 32.094 40.219 32.375 1 18.95 7 ILE B N 1
ATOM 5474 C CA . ILE B 1 7 ? 32.469 40.75 31.078 1 18.95 7 ILE B CA 1
ATOM 5475 C C . ILE B 1 7 ? 31.859 42.156 30.906 1 18.95 7 ILE B C 1
ATOM 5477 O O . ILE B 1 7 ? 30.641 42.312 30.938 1 18.95 7 ILE B O 1
ATOM 5481 N N . ASN B 1 8 ? 32.438 43.312 31 1 15.8 8 ASN B N 1
ATOM 5482 C CA . ASN B 1 8 ? 32.344 44.781 31.078 1 15.8 8 ASN B CA 1
ATOM 5483 C C . ASN B 1 8 ? 31.781 45.375 29.781 1 15.8 8 ASN B C 1
ATOM 5485 O O . ASN B 1 8 ? 31.172 46.438 29.781 1 15.8 8 ASN B O 1
ATOM 5489 N N . ALA B 1 9 ? 32.344 45.062 28.531 1 16.05 9 ALA B N 1
ATOM 5490 C CA . ALA B 1 9 ? 32.75 46.219 27.719 1 16.05 9 ALA B CA 1
ATOM 5491 C C . ALA B 1 9 ? 31.531 46.812 27 1 16.05 9 ALA B C 1
ATOM 5493 O O . ALA B 1 9 ? 30.891 46.125 26.203 1 16.05 9 ALA B O 1
ATOM 5494 N N . MET B 1 10 ? 30.781 47.906 27.375 1 17.02 10 MET B N 1
ATOM 5495 C CA . MET B 1 10 ? 29.594 48.719 27.172 1 17.02 10 MET B CA 1
ATOM 5496 C C . MET B 1 10 ? 29.703 49.562 25.891 1 17.02 10 MET B C 1
ATOM 5498 O O . MET B 1 10 ? 28.875 50.438 25.625 1 17.02 10 MET B O 1
ATOM 5502 N N . HIS B 1 11 ? 30.484 49.188 24.781 1 16.44 11 HIS B N 1
ATOM 5503 C CA . HIS B 1 11 ? 30.859 50.375 24.031 1 16.44 11 HIS B CA 1
ATOM 5504 C C . HIS B 1 11 ? 29.641 51.062 23.406 1 16.44 11 HIS B C 1
ATOM 5506 O O . HIS B 1 11 ? 28.703 50.375 22.984 1 16.44 11 HIS B O 1
ATOM 5512 N N . ARG B 1 12 ? 29.5 52.406 23.25 1 18.03 12 ARG B N 1
ATOM 5513 C CA . ARG B 1 12 ? 28.641 53.594 23.234 1 18.03 12 ARG B CA 1
ATOM 5514 C C . ARG B 1 12 ? 28.234 53.938 21.797 1 18.03 12 ARG B C 1
ATOM 5516 O O . ARG B 1 12 ? 27.391 54.812 21.594 1 18.03 12 ARG B O 1
ATOM 5523 N N . PRO B 1 13 ? 28.422 53.062 20.641 1 17.02 13 PRO B N 1
ATOM 5524 C CA . PRO B 1 13 ? 28.734 54.125 19.672 1 17.02 13 PRO B CA 1
ATOM 5525 C C . PRO B 1 13 ? 27.578 55.125 19.484 1 17.02 13 PRO B C 1
ATOM 5527 O O . PRO B 1 13 ? 26.453 54.844 19.891 1 17.02 13 PRO B O 1
ATOM 5530 N N . PRO B 1 14 ? 27.391 55.688 18.141 1 17.73 14 PRO B N 1
ATOM 5531 C CA . PRO B 1 14 ? 27.453 57.062 17.656 1 17.73 14 PRO B CA 1
ATOM 5532 C C . PRO B 1 14 ? 26.062 57.688 17.453 1 17.73 14 PRO B C 1
ATOM 5534 O O . PRO B 1 14 ? 25.078 56.938 17.344 1 17.73 14 PRO B O 1
ATOM 5537 N N . PRO B 1 15 ? 25.922 58.906 17.031 1 17.69 15 PRO B N 1
ATOM 5538 C CA . PRO B 1 15 ? 25.125 60.125 17.172 1 17.69 15 PRO B CA 1
ATOM 5539 C C . PRO B 1 15 ? 24.031 60.25 16.109 1 17.69 15 PRO B C 1
ATOM 5541 O O . PRO B 1 15 ? 23.156 61.094 16.219 1 17.69 15 PRO B O 1
ATOM 5544 N N . VAL B 1 16 ? 23.797 59.25 15.125 1 19.28 16 VAL B N 1
ATOM 5545 C CA . VAL B 1 16 ? 23.562 59.969 13.875 1 19.28 16 VAL B CA 1
ATOM 5546 C C . VAL B 1 16 ? 22.266 60.781 13.961 1 19.28 16 VAL B C 1
ATOM 5548 O O . VAL B 1 16 ? 21.266 60.281 14.5 1 19.28 16 VAL B O 1
ATOM 5551 N N . GLU B 1 17 ? 22.25 61.938 13.547 1 17 17 GLU B N 1
ATOM 5552 C CA . GLU B 1 17 ? 21.562 63.25 13.602 1 17 17 GLU B CA 1
ATOM 5553 C C . GLU B 1 17 ? 20.281 63.219 12.773 1 17 17 GLU B C 1
ATOM 5555 O O . GLU B 1 17 ? 20.328 62.938 11.57 1 17 17 GLU B O 1
ATOM 5560 N N . VAL B 1 18 ? 19.172 62.812 13.266 1 18.55 18 VAL B N 1
ATOM 5561 C CA . VAL B 1 18 ? 17.875 62.594 12.656 1 18.55 18 VAL B CA 1
ATOM 5562 C C . VAL B 1 18 ? 17.266 63.906 12.227 1 18.55 18 VAL B C 1
ATOM 5564 O O . VAL B 1 18 ? 16.891 64.75 13.078 1 18.55 18 VAL B O 1
ATOM 5567 N N . SER B 1 19 ? 17.891 64.562 11.172 1 16.38 19 SER B N 1
ATOM 5568 C CA . SER B 1 19 ? 17.484 65.938 10.953 1 16.38 19 SER B CA 1
ATOM 5569 C C . SER B 1 19 ? 15.977 66 10.727 1 16.38 19 SER B C 1
ATOM 5571 O O . SER B 1 19 ? 15.367 65.125 10.164 1 16.38 19 SER B O 1
ATOM 5573 N N . PRO B 1 20 ? 15.32 67 11.273 1 17.03 20 PRO B N 1
ATOM 5574 C CA . PRO B 1 20 ? 13.977 67.375 11.719 1 17.03 20 PRO B CA 1
ATOM 5575 C C . PRO B 1 20 ? 13.062 67.812 10.562 1 17.03 20 PRO B C 1
ATOM 5577 O O . PRO B 1 20 ? 11.93 68.25 10.789 1 17.03 20 PRO B O 1
ATOM 5580 N N . SER B 1 21 ? 13.344 67.312 9.234 1 16.41 21 SER B N 1
ATOM 5581 C CA . SER B 1 21 ? 12.906 68.312 8.266 1 16.41 21 SER B CA 1
ATOM 5582 C C . SER B 1 21 ? 11.391 68.562 8.32 1 16.41 21 SER B C 1
ATOM 5584 O O . SER B 1 21 ? 10.633 67.562 8.312 1 16.41 21 SER B O 1
ATOM 5586 N N . ASN B 1 22 ? 10.922 69.625 8.852 1 16.36 22 ASN B N 1
ATOM 5587 C CA . ASN B 1 22 ? 9.688 70.188 9.312 1 16.36 22 ASN B CA 1
ATOM 5588 C C . ASN B 1 22 ? 8.734 70.5 8.156 1 16.36 22 ASN B C 1
ATOM 5590 O O . ASN B 1 22 ? 8.734 71.625 7.613 1 16.36 22 ASN B O 1
ATOM 5594 N N . PRO B 1 23 ? 8.453 69.5 7.254 1 16.44 23 PRO B N 1
ATOM 5595 C CA . PRO B 1 23 ? 7.855 70.125 6.074 1 16.44 23 PRO B CA 1
ATOM 5596 C C . PRO B 1 23 ? 6.594 70.938 6.406 1 16.44 23 PRO B C 1
ATOM 5598 O O . PRO B 1 23 ? 5.875 70.562 7.348 1 16.44 23 PRO B O 1
ATOM 5601 N N . LYS B 1 24 ? 6.543 72.125 5.977 1 15.9 24 LYS B N 1
ATOM 5602 C CA . LYS B 1 24 ? 5.688 73.312 6.172 1 15.9 24 LYS B CA 1
ATOM 5603 C C . LYS B 1 24 ? 4.289 73.062 5.621 1 15.9 24 LYS B C 1
ATOM 5605 O O . LYS B 1 24 ? 4.129 72.75 4.445 1 15.9 24 LYS B O 1
ATOM 5610 N N . VAL B 1 25 ? 3.225 72.625 6.348 1 16.98 25 VAL B N 1
ATOM 5611 C CA . VAL B 1 25 ? 1.855 72.125 6.133 1 16.98 25 VAL B CA 1
ATOM 5612 C C . VAL B 1 25 ? 1.015 73.25 5.555 1 16.98 25 VAL B C 1
ATOM 5614 O O . VAL B 1 25 ? 0.29 73.938 6.285 1 16.98 25 VAL B O 1
ATOM 5617 N N . SER B 1 26 ? 1.53 74 4.473 1 15.65 26 SER B N 1
ATOM 5618 C CA . SER B 1 26 ? 0.837 75.312 4.352 1 15.65 26 SER B CA 1
ATOM 5619 C C . SER B 1 26 ? -0.657 75.125 4.121 1 15.65 26 SER B C 1
ATOM 5621 O O . SER B 1 26 ? -1.063 74.188 3.42 1 15.65 26 SER B O 1
ATOM 5623 N N . ALA B 1 27 ? -1.527 75.75 4.906 1 16.83 27 ALA B N 1
ATOM 5624 C CA . ALA B 1 27 ? -2.867 75.812 5.484 1 16.83 27 ALA B CA 1
ATOM 5625 C C . ALA B 1 27 ? -3.867 76.375 4.477 1 16.83 27 ALA B C 1
ATOM 5627 O O . ALA B 1 27 ? -5.051 76.562 4.789 1 16.83 27 ALA B O 1
ATOM 5628 N N . ALA B 1 28 ? -3.471 76.562 3.076 1 16.62 28 ALA B N 1
ATOM 5629 C CA . ALA B 1 28 ? -4.168 77.75 2.688 1 16.62 28 ALA B CA 1
ATOM 5630 C C . ALA B 1 28 ? -5.676 77.562 2.625 1 16.62 28 ALA B C 1
ATOM 5632 O O . ALA B 1 28 ? -6.145 76.625 1.936 1 16.62 28 ALA B O 1
ATOM 5633 N N . ARG B 1 29 ? -6.469 78.062 3.512 1 16.67 29 ARG B N 1
ATOM 5634 C CA . ARG B 1 29 ? -7.844 78.062 4.004 1 16.67 29 ARG B CA 1
ATOM 5635 C C . ARG B 1 29 ? -8.812 78.625 2.965 1 16.67 29 ARG B C 1
ATOM 5637 O O . ARG B 1 29 ? -10.031 78.438 3.092 1 16.67 29 ARG B O 1
ATOM 5644 N N . ARG B 1 30 ? -8.312 79.188 1.779 1 16.16 30 ARG B N 1
ATOM 5645 C CA . ARG B 1 30 ? -9.102 80.438 1.837 1 16.16 30 ARG B CA 1
ATOM 5646 C C . ARG B 1 30 ? -10.578 80.125 1.551 1 16.16 30 ARG B C 1
ATOM 5648 O O . ARG B 1 30 ? -11.453 80.562 2.307 1 16.16 30 ARG B O 1
ATOM 5655 N N . HIS B 1 31 ? -10.984 79.938 0.245 1 16.09 31 HIS B N 1
ATOM 5656 C CA . HIS B 1 31 ? -11.867 80.938 -0.334 1 16.09 31 HIS B CA 1
ATOM 5657 C C . HIS B 1 31 ? -13.328 80.562 -0.176 1 16.09 31 HIS B C 1
ATOM 5659 O O . HIS B 1 31 ? -13.734 79.438 -0.576 1 16.09 31 HIS B O 1
ATOM 5665 N N . ALA B 1 32 ? -14.133 81.125 0.685 1 17.25 32 ALA B N 1
ATOM 5666 C CA . ALA B 1 32 ? -15.445 80.812 1.259 1 17.25 32 ALA B CA 1
ATOM 5667 C C . ALA B 1 32 ? -16.562 81.125 0.268 1 17.25 32 ALA B C 1
ATOM 5669 O O . ALA B 1 32 ? -17.734 80.875 0.546 1 17.25 32 ALA B O 1
ATOM 5670 N N . PRO B 1 33 ? -16.344 81.438 -1.107 1 17.11 33 PRO B N 1
ATOM 5671 C CA . PRO B 1 33 ? -17.281 82.5 -1.378 1 17.11 33 PRO B CA 1
ATOM 5672 C C . PRO B 1 33 ? -18.734 82.062 -1.317 1 17.11 33 PRO B C 1
ATOM 5674 O O . PRO B 1 33 ? -19.031 80.875 -1.504 1 17.11 33 PRO B O 1
ATOM 5677 N N . SER B 1 34 ? -19.688 82.938 -0.918 1 16.53 34 SER B N 1
ATOM 5678 C CA . SER B 1 34 ? -21.016 83.062 -0.333 1 16.53 34 SER B CA 1
ATOM 5679 C C . SER B 1 34 ? -22.094 82.75 -1.364 1 16.53 34 SER B C 1
ATOM 5681 O O . SER B 1 34 ? -23.016 81.938 -1.095 1 16.53 34 SER B O 1
ATOM 5683 N N . VAL B 1 35 ? -22.297 83.562 -2.502 1 16.94 35 VAL B N 1
ATOM 5684 C CA . VAL B 1 35 ? -23.547 84.375 -2.455 1 16.94 35 VAL B CA 1
ATOM 5685 C C . VAL B 1 35 ? -24.672 83.5 -3.078 1 16.94 35 VAL B C 1
ATOM 5687 O O . VAL B 1 35 ? -24.406 82.562 -3.809 1 16.94 35 VAL B O 1
ATOM 5690 N N . ALA B 1 36 ? -25.844 84.25 -3.533 1 17.5 36 ALA B N 1
ATOM 5691 C CA . ALA B 1 36 ? -27.297 84.25 -3.334 1 17.5 36 ALA B CA 1
ATOM 5692 C C . ALA B 1 36 ? -28.031 83.625 -4.5 1 17.5 36 ALA B C 1
ATOM 5694 O O . ALA B 1 36 ? -28.969 82.875 -4.297 1 17.5 36 ALA B O 1
ATOM 5695 N N . GLY B 1 37 ? -27.766 84.125 -5.832 1 16.16 37 GLY B N 1
ATOM 5696 C CA . GLY B 1 37 ? -28.969 84.75 -6.379 1 16.16 37 GLY B CA 1
ATOM 5697 C C . GLY B 1 37 ? -29.906 83.75 -7.031 1 16.16 37 GLY B C 1
ATOM 5698 O O . GLY B 1 37 ? -29.609 82.5 -7.062 1 16.16 37 GLY B O 1
ATOM 5699 N N . GLY B 1 38 ? -30.25 84 -8.375 1 17.83 38 GLY B N 1
ATOM 5700 C CA . GLY B 1 38 ? -31.516 84.312 -9.062 1 17.83 38 GLY B CA 1
ATOM 5701 C C . GLY B 1 38 ? -32.062 83.062 -9.766 1 17.83 38 GLY B C 1
ATOM 5702 O O . GLY B 1 38 ? -31.344 82.125 -10.031 1 17.83 38 GLY B O 1
ATOM 5703 N N . GLN B 1 39 ? -33.406 83 -9.992 1 17.66 39 GLN B N 1
ATOM 5704 C CA . GLN B 1 39 ? -34.531 82.125 -10.055 1 17.66 39 GLN B CA 1
ATOM 5705 C C . GLN B 1 39 ? -34.594 81.375 -11.406 1 17.66 39 GLN B C 1
ATOM 5707 O O . GLN B 1 39 ? -35.031 80.25 -11.492 1 17.66 39 GLN B O 1
ATOM 5712 N N . HIS B 1 40 ? -34.062 82.062 -12.562 1 19.73 40 HIS B N 1
ATOM 5713 C CA . HIS B 1 40 ? -35.125 82.062 -13.594 1 19.73 40 HIS B CA 1
ATOM 5714 C C . HIS B 1 40 ? -35.25 80.75 -14.289 1 19.73 40 HIS B C 1
ATOM 5716 O O . HIS B 1 40 ? -34.312 79.938 -14.312 1 19.73 40 HIS B O 1
ATOM 5722 N N . HIS B 1 41 ? -36.438 80.375 -14.805 1 20.11 41 HIS B N 1
ATOM 5723 C CA . HIS B 1 41 ? -37.312 79.25 -15.125 1 20.11 41 HIS B CA 1
ATOM 5724 C C . HIS B 1 41 ? -36.938 78.625 -16.484 1 20.11 41 HIS B C 1
ATOM 5726 O O . HIS B 1 41 ? -37.656 77.75 -16.969 1 20.11 41 HIS B O 1
ATOM 5732 N N . HIS B 1 42 ? -35.656 78.938 -17.031 1 19.25 42 HIS B N 1
ATOM 5733 C CA . HIS B 1 42 ? -35.75 78.875 -18.484 1 19.25 42 HIS B CA 1
ATOM 5734 C C . HIS B 1 42 ? -36.094 77.438 -18.906 1 19.25 42 HIS B C 1
ATOM 5736 O O . HIS B 1 42 ? -35.719 76.438 -18.234 1 19.25 42 HIS B O 1
ATOM 5742 N N . ARG B 1 43 ? -36.938 77.312 -19.953 1 22.48 43 ARG B N 1
ATOM 5743 C CA . ARG B 1 43 ? -37.781 76.375 -20.703 1 22.48 43 ARG B CA 1
ATOM 5744 C C . ARG B 1 43 ? -36.938 75.438 -21.5 1 22.48 43 ARG B C 1
ATOM 5746 O O . ARG B 1 43 ? -36.406 75.75 -22.547 1 22.48 43 ARG B O 1
ATOM 5753 N N . GLY B 1 44 ? -35.906 74.688 -20.875 1 18.17 44 GLY B N 1
ATOM 5754 C CA . GLY B 1 44 ? -34.875 74.062 -21.656 1 18.17 44 GLY B CA 1
ATOM 5755 C C . GLY B 1 44 ? -35.375 73 -22.625 1 18.17 44 GLY B C 1
ATOM 5756 O O . GLY B 1 44 ? -36.344 72.312 -22.328 1 18.17 44 GLY B O 1
ATOM 5757 N N . GLN B 1 45 ? -35.156 73.25 -23.859 1 20.52 45 GLN B N 1
ATOM 5758 C CA . GLN B 1 45 ? -35.375 72.625 -25.141 1 20.52 45 GLN B CA 1
ATOM 5759 C C . GLN B 1 45 ? -34.844 71.188 -25.125 1 20.52 45 GLN B C 1
ATOM 5761 O O . GLN B 1 45 ? -33.812 70.875 -24.547 1 20.52 45 GLN B O 1
ATOM 5766 N N . ARG B 1 46 ? -35.688 70.188 -25.5 1 21.78 46 ARG B N 1
ATOM 5767 C CA . ARG B 1 46 ? -35.688 68.75 -25.438 1 21.78 46 ARG B CA 1
ATOM 5768 C C . ARG B 1 46 ? -34.562 68.125 -26.281 1 21.78 46 ARG B C 1
ATOM 5770 O O . ARG B 1 46 ? -34.688 68 -27.5 1 21.78 46 ARG B O 1
ATOM 5777 N N . LYS B 1 47 ? -33.25 68.688 -26.297 1 21.91 47 LYS B N 1
ATOM 5778 C CA . LYS B 1 47 ? -32.312 68.125 -27.281 1 21.91 47 LYS B CA 1
ATOM 5779 C C . LYS B 1 47 ? -32.188 66.625 -27.172 1 21.91 47 LYS B C 1
ATOM 5781 O O . LYS B 1 47 ? -3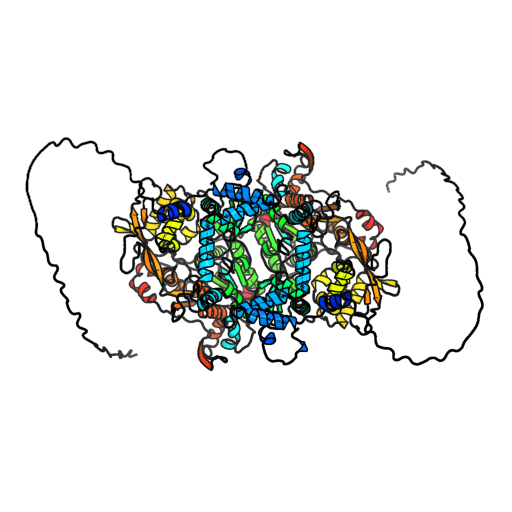2.156 66.062 -26.062 1 21.91 47 LYS B O 1
ATOM 5786 N N . GLY B 1 48 ? -32.406 65.875 -28.25 1 23.47 48 GLY B N 1
ATOM 5787 C CA . GLY B 1 48 ? -32.438 64.438 -28.641 1 23.47 48 GLY B CA 1
ATOM 5788 C C . GLY B 1 48 ? -31.125 63.75 -28.344 1 23.47 48 GLY B C 1
ATOM 5789 O O . GLY B 1 48 ? -30.078 64.125 -28.859 1 23.47 48 GLY B O 1
ATOM 5790 N N . LEU B 1 49 ? -30.766 63.312 -27.078 1 23.56 49 LEU B N 1
ATOM 5791 C CA . LEU B 1 49 ? -29.5 62.75 -26.625 1 23.56 49 LEU B CA 1
ATOM 5792 C C . LEU B 1 49 ? -29.156 61.5 -27.422 1 23.56 49 LEU B C 1
ATOM 5794 O O . LEU B 1 49 ? -29.922 60.5 -27.391 1 23.56 49 LEU B O 1
ATOM 5798 N N . SER B 1 50 ? -28.562 61.656 -28.609 1 25.27 50 SER B N 1
ATOM 5799 C CA . SER B 1 50 ? -27.891 60.625 -29.422 1 25.27 50 SER B CA 1
ATOM 5800 C C . SER B 1 50 ? -26.969 59.781 -28.547 1 25.27 50 SER B C 1
ATOM 5802 O O . SER B 1 50 ? -26.062 60.312 -27.891 1 25.27 50 SER B O 1
ATOM 5804 N N . VAL B 1 51 ? -27.406 58.625 -28.078 1 27.23 51 VAL B N 1
ATOM 5805 C CA . VAL B 1 51 ? -26.781 57.656 -27.188 1 27.23 51 VAL B CA 1
ATOM 5806 C C . VAL B 1 51 ? -25.453 57.188 -27.797 1 27.23 51 VAL B C 1
ATOM 5808 O O . VAL B 1 51 ? -25.438 56.5 -28.828 1 27.23 51 VAL B O 1
ATOM 5811 N N . SER B 1 52 ? -24.375 58.062 -27.969 1 29.45 52 SER B N 1
ATOM 5812 C CA . SER B 1 52 ? -23.031 57.625 -28.359 1 29.45 52 SER B CA 1
ATOM 5813 C C . SER B 1 52 ? -22.547 56.438 -27.531 1 29.45 52 SER B C 1
ATOM 5815 O O . SER B 1 52 ? -22.375 56.562 -26.312 1 29.45 52 SER B O 1
ATOM 5817 N N . GLY B 1 53 ? -23.016 55.219 -27.859 1 31.58 53 GLY B N 1
ATOM 5818 C CA . GLY B 1 53 ? -22.625 53.938 -27.297 1 31.58 53 GLY B CA 1
ATOM 5819 C C . GLY B 1 53 ? -21.125 53.781 -27.125 1 31.58 53 GLY B C 1
ATOM 5820 O O . GLY B 1 53 ? -20.391 53.75 -28.109 1 31.58 53 GLY B O 1
ATOM 5821 N N . GLN B 1 54 ? -20.562 54.438 -26.141 1 33.34 54 GLN B N 1
ATOM 5822 C CA . GLN B 1 54 ? -19.125 54.312 -25.891 1 33.34 54 GLN B CA 1
ATOM 5823 C C . GLN B 1 54 ? -18.656 52.875 -26.016 1 33.34 54 GLN B C 1
ATOM 5825 O O . GLN B 1 54 ? -19.297 51.969 -25.453 1 33.34 54 GLN B O 1
ATOM 5830 N N . PRO B 1 55 ? -17.859 52.594 -27.078 1 35.44 55 PRO B N 1
ATOM 5831 C CA . PRO B 1 55 ? -17.328 51.25 -27.344 1 35.44 55 PRO B CA 1
ATOM 5832 C C . PRO B 1 55 ? -16.812 50.562 -26.078 1 35.44 55 PRO B C 1
ATOM 5834 O O . PRO B 1 55 ? -16.078 51.156 -25.297 1 35.44 55 PRO B O 1
ATOM 5837 N N . GLN B 1 56 ? -17.734 49.781 -25.484 1 38.12 56 GLN B N 1
ATOM 5838 C CA . GLN B 1 56 ? -17.297 48.938 -24.391 1 38.12 56 GLN B CA 1
ATOM 5839 C C . GLN B 1 56 ? -15.906 48.375 -24.641 1 38.12 56 GLN B C 1
ATOM 5841 O O . GLN B 1 56 ? -15.633 47.844 -25.719 1 38.12 56 GLN B O 1
ATOM 5846 N N . SER B 1 57 ? -14.906 49.062 -24.031 1 37.16 57 SER B N 1
ATOM 5847 C CA . SER B 1 57 ? -13.492 48.781 -24.234 1 37.16 57 SER B CA 1
ATOM 5848 C C . SER B 1 57 ? -13.25 47.281 -24.344 1 37.16 57 SER B C 1
ATOM 5850 O O . SER B 1 57 ? -13.992 46.469 -23.781 1 37.16 57 SER B O 1
ATOM 5852 N N . ARG B 1 58 ? -12.539 46.781 -25.438 1 41.31 58 ARG B N 1
ATOM 5853 C CA . ARG B 1 58 ? -12.07 45.438 -25.75 1 41.31 58 ARG B CA 1
ATOM 5854 C C . ARG B 1 58 ? -11.664 44.688 -24.484 1 41.31 58 ARG B C 1
ATOM 5856 O O . ARG B 1 58 ? -11.727 43.469 -24.438 1 41.31 58 ARG B O 1
ATOM 5863 N N . TRP B 1 59 ? -11.273 45.5 -23.469 1 39.53 59 TRP B N 1
ATOM 5864 C CA . TRP B 1 59 ? -10.797 44.906 -22.234 1 39.53 59 TRP B CA 1
ATOM 5865 C C . TRP B 1 59 ? -11.961 44.344 -21.406 1 39.53 59 TRP B C 1
ATOM 5867 O O . TRP B 1 59 ? -11.852 43.281 -20.812 1 39.53 59 TRP B O 1
ATOM 5877 N N . MET B 1 60 ? -13.055 45 -21.344 1 43.16 60 MET B N 1
ATOM 5878 C CA . MET B 1 60 ? -14.203 44.5 -20.594 1 43.16 60 MET B CA 1
ATOM 5879 C C . MET B 1 60 ? -14.805 43.281 -21.266 1 43.16 60 MET B C 1
ATOM 5881 O O . MET B 1 60 ? -15.281 42.375 -20.594 1 43.16 60 MET B O 1
ATOM 5885 N N . ARG B 1 61 ? -14.922 43.312 -22.609 1 43.78 61 ARG B N 1
ATOM 5886 C CA . ARG B 1 61 ? -15.383 42.125 -23.328 1 43.78 61 ARG B CA 1
ATOM 5887 C C . ARG B 1 61 ? -14.43 40.938 -23.109 1 43.78 61 ARG B C 1
ATOM 5889 O O . ARG B 1 61 ? -14.867 39.781 -23.016 1 43.78 61 ARG B O 1
ATOM 5896 N N . LEU B 1 62 ? -13.117 41.219 -23.094 1 40.78 62 LEU B N 1
ATOM 5897 C CA . LEU B 1 62 ? -12.133 40.188 -22.781 1 40.78 62 LEU B CA 1
ATOM 5898 C C . LEU B 1 62 ? -12.336 39.656 -21.375 1 40.78 62 LEU B C 1
ATOM 5900 O O . LEU B 1 62 ? -12.273 38.438 -21.156 1 40.78 62 LEU B O 1
ATOM 5904 N N . ARG B 1 63 ? -12.688 40.469 -20.406 1 38.06 63 ARG B N 1
ATOM 5905 C CA . ARG B 1 63 ? -12.945 40.031 -19.031 1 38.06 63 ARG B CA 1
ATOM 5906 C C . ARG B 1 63 ? -14.219 39.188 -18.969 1 38.06 63 ARG B C 1
ATOM 5908 O O . ARG B 1 63 ? -14.242 38.156 -18.297 1 38.06 63 ARG B O 1
ATOM 5915 N N . SER B 1 64 ? -15.297 39.656 -19.578 1 41.62 64 SER B N 1
ATOM 5916 C CA . SER B 1 64 ? -16.516 38.875 -19.625 1 41.62 64 SER B CA 1
ATOM 5917 C C . SER B 1 64 ? -16.312 37.562 -20.375 1 41.62 64 SER B C 1
ATOM 5919 O O . SER B 1 64 ? -16.922 36.531 -20.031 1 41.62 64 SER B O 1
ATOM 5921 N N . PHE B 1 65 ? -15.641 37.625 -21.469 1 41 65 PHE B N 1
ATOM 5922 C CA . PHE B 1 65 ? -15.289 36.438 -22.266 1 41 65 PHE B CA 1
ATOM 5923 C C . PHE B 1 65 ? -14.445 35.469 -21.453 1 41 65 PHE B C 1
ATOM 5925 O O . PHE B 1 65 ? -14.664 34.25 -21.516 1 41 65 PHE B O 1
ATOM 5932 N N . MET B 1 66 ? -13.5 36.031 -20.75 1 38.59 66 MET B N 1
ATOM 5933 C CA . MET B 1 66 ? -12.547 35.219 -19.984 1 38.59 66 MET B CA 1
ATOM 5934 C C . MET B 1 66 ? -13.211 34.625 -18.75 1 38.59 66 MET B C 1
ATOM 5936 O O . MET B 1 66 ? -12.836 33.531 -18.312 1 38.59 66 MET B O 1
ATOM 5940 N N . PHE B 1 67 ? -14.133 35.312 -18.125 1 38.69 67 PHE B N 1
ATOM 5941 C CA . PHE B 1 67 ? -14.656 34.906 -16.828 1 38.69 67 PHE B CA 1
ATOM 5942 C C . PHE B 1 67 ? -16.109 34.438 -16.938 1 38.69 67 PHE B C 1
ATOM 5944 O O . PHE B 1 67 ? -16.797 34.281 -15.938 1 38.69 67 PHE B O 1
ATOM 5951 N N . GLY B 1 68 ? -16.625 34.406 -18.125 1 35.47 68 GLY B N 1
ATOM 5952 C CA . GLY B 1 68 ? -18.016 33.969 -18.25 1 35.47 68 GLY B CA 1
ATOM 5953 C C . GLY B 1 68 ? -18.188 32.5 -17.984 1 35.47 68 GLY B C 1
ATOM 5954 O O . GLY B 1 68 ? -17.297 31.688 -18.297 1 35.47 68 GLY B O 1
ATOM 5955 N N . ARG B 1 69 ? -19.094 32.031 -17.078 1 37.31 69 ARG B N 1
ATOM 5956 C CA . ARG B 1 69 ? -19.516 30.688 -16.719 1 37.31 69 ARG B CA 1
ATOM 5957 C C . ARG B 1 69 ? -19.828 29.859 -17.953 1 37.31 69 ARG B C 1
ATOM 5959 O O . ARG B 1 69 ? -20.719 30.203 -18.719 1 37.31 69 ARG B O 1
ATOM 5966 N N . GLU B 1 70 ? -18.828 29.25 -18.625 1 40.44 70 GLU B N 1
ATOM 5967 C CA . GLU B 1 70 ? -19.203 28.406 -19.75 1 40.44 70 GLU B CA 1
ATOM 5968 C C . GLU B 1 70 ? -19.656 27.031 -19.281 1 40.44 70 GLU B C 1
ATOM 5970 O O . GLU B 1 70 ? -19 26.406 -18.453 1 40.44 70 GLU B O 1
ATOM 5975 N N . GLU B 1 71 ? -20.859 26.719 -19.25 1 39.78 71 GLU B N 1
ATOM 5976 C CA . GLU B 1 71 ? -21.453 25.422 -18.938 1 39.78 71 GLU B CA 1
ATOM 5977 C C . GLU B 1 71 ? -20.953 24.344 -19.891 1 39.78 71 GLU B C 1
ATOM 5979 O O . GLU B 1 71 ? -20.766 24.594 -21.078 1 39.78 71 GLU B O 1
ATOM 5984 N N . PHE B 1 72 ? -20.438 23.281 -19.391 1 41.53 72 PHE B N 1
ATOM 5985 C CA . PHE B 1 72 ? -20.031 22.125 -20.156 1 41.53 72 PHE B CA 1
ATOM 5986 C C . PHE B 1 72 ? -21.234 21.453 -20.812 1 41.53 72 PHE B C 1
ATOM 5988 O O . PHE B 1 72 ? -22.25 21.219 -20.156 1 41.53 72 PHE B O 1
ATOM 5995 N N . VAL B 1 73 ? -21.391 21.438 -22.141 1 46.44 73 VAL B N 1
ATOM 5996 C CA . VAL B 1 73 ? -22.469 20.766 -22.844 1 46.44 73 VAL B CA 1
ATOM 5997 C C . VAL B 1 73 ? -21.969 19.469 -23.453 1 46.44 73 VAL B C 1
ATOM 5999 O O . VAL B 1 73 ? -20.812 19.375 -23.875 1 46.44 73 VAL B O 1
ATOM 6002 N N . ASP B 1 74 ? -22.672 18.469 -23.234 1 49 74 ASP B N 1
ATOM 6003 C CA . ASP B 1 74 ? -22.391 17.141 -23.781 1 49 74 ASP B CA 1
ATOM 6004 C C . ASP B 1 74 ? -22.438 17.172 -25.312 1 49 74 ASP B C 1
ATOM 6006 O O . ASP B 1 74 ? -23.188 17.953 -25.906 1 49 74 ASP B O 1
ATOM 6010 N N . PHE B 1 75 ? -21.547 16.328 -25.922 1 51.34 75 PHE B N 1
ATOM 6011 C CA . PHE B 1 75 ? -21.453 16.266 -27.375 1 51.34 75 PHE B CA 1
ATOM 6012 C C . PHE B 1 75 ? -22.828 16.047 -28 1 51.34 75 PHE B C 1
ATOM 6014 O O . PHE B 1 75 ? -23.188 16.719 -28.953 1 51.34 75 PHE B O 1
ATOM 6021 N N . ASP B 1 76 ? -23.562 15.047 -27.438 1 53.91 76 ASP B N 1
ATOM 6022 C CA . ASP B 1 76 ? -24.859 14.742 -28 1 53.91 76 ASP B CA 1
ATOM 6023 C C . ASP B 1 76 ? -25.844 15.898 -27.797 1 53.91 76 ASP B C 1
ATOM 6025 O O . ASP B 1 76 ? -26.688 16.172 -28.656 1 53.91 76 ASP B O 1
ATOM 6029 N N . SER B 1 77 ? -25.703 16.469 -26.719 1 53.12 77 SER B N 1
ATOM 6030 C CA . SER B 1 77 ? -26.578 17.609 -26.484 1 53.12 77 SER B CA 1
ATOM 6031 C C . SER B 1 77 ? -26.219 18.781 -27.391 1 53.12 77 SER B C 1
ATOM 6033 O O . SER B 1 77 ? -27.078 19.609 -27.719 1 53.12 77 SER B O 1
ATOM 6035 N N . ALA B 1 78 ? -24.953 18.812 -27.656 1 51.66 78 ALA B N 1
ATOM 6036 C CA . ALA B 1 78 ? -24.516 19.906 -28.531 1 51.66 78 ALA B CA 1
ATOM 6037 C C . ALA B 1 78 ? -25.031 19.703 -29.953 1 51.66 78 ALA B C 1
ATOM 6039 O O . ALA B 1 78 ? -25.188 20.672 -30.703 1 51.66 78 ALA B O 1
ATOM 6040 N N . PHE B 1 79 ? -25.219 18.391 -30.297 1 49.22 79 PHE B N 1
ATOM 6041 C CA . PHE B 1 79 ? -25.75 18.109 -31.625 1 49.22 79 PHE B CA 1
ATOM 6042 C C . PHE B 1 79 ? -27.266 18.078 -31.609 1 49.22 79 PHE B C 1
ATOM 6044 O O . PHE B 1 79 ? -27.906 18.109 -32.656 1 49.22 79 PHE B O 1
ATOM 6051 N N . ALA B 1 80 ? -27.922 17.531 -30.531 1 44.84 80 ALA B N 1
ATOM 6052 C CA . ALA B 1 80 ? -29.375 17.453 -30.594 1 44.84 80 ALA B CA 1
ATOM 6053 C C . ALA B 1 80 ? -30 18.812 -30.844 1 44.84 80 ALA B C 1
ATOM 6055 O O . ALA B 1 80 ? -29.375 19.844 -30.594 1 44.84 80 ALA B O 1
ATOM 6056 N N . SER B 1 81 ? -31.453 18.766 -31.016 1 41.22 81 SER B N 1
ATOM 6057 C CA . SER B 1 81 ? -32.375 19.828 -31.453 1 41.22 81 SER B CA 1
ATOM 6058 C C . SER B 1 81 ? -32.156 21.109 -30.656 1 41.22 81 SER B C 1
ATOM 6060 O O . SER B 1 81 ? -31.656 21.062 -29.516 1 41.22 81 SER B O 1
ATOM 6062 N N . PRO B 1 82 ? -32.5 22.344 -31.312 1 40 82 PRO B N 1
ATOM 6063 C CA . PRO B 1 82 ? -32.594 23.75 -30.859 1 40 82 PRO B CA 1
ATOM 6064 C C . PRO B 1 82 ? -33.094 23.875 -29.438 1 40 82 PRO B C 1
ATOM 6066 O O . PRO B 1 82 ? -33.594 24.938 -29.047 1 40 82 PRO B O 1
ATOM 6069 N N . THR B 1 83 ? -33.219 22.844 -28.703 1 36.34 83 THR B N 1
ATOM 6070 C CA . THR B 1 83 ? -33.938 23.328 -27.531 1 36.34 83 THR B CA 1
ATOM 6071 C C . THR B 1 83 ? -33.156 24.453 -26.859 1 36.34 83 THR B C 1
ATOM 6073 O O . THR B 1 83 ? -33.406 25.625 -27.125 1 36.34 83 THR B O 1
ATOM 6076 N N . ASP B 1 84 ? -33.031 24.438 -25.5 1 38.91 84 ASP B N 1
ATOM 6077 C CA . ASP B 1 84 ? -32.812 25.703 -24.812 1 38.91 84 ASP B CA 1
ATOM 6078 C C . ASP B 1 84 ? -31.422 26.281 -25.141 1 38.91 84 ASP B C 1
ATOM 6080 O O . ASP B 1 84 ? -30.406 25.656 -24.844 1 38.91 84 ASP B O 1
ATOM 6084 N N . PRO B 1 85 ? -31.266 27.188 -26.203 1 40.47 85 PRO B N 1
ATOM 6085 C CA . PRO B 1 85 ? -30.141 28 -26.688 1 40.47 85 PRO B CA 1
ATOM 6086 C C . PRO B 1 85 ? -29.203 28.422 -25.547 1 40.47 85 PRO B C 1
ATOM 6088 O O . PRO B 1 85 ? -28.078 28.859 -25.812 1 40.47 85 PRO B O 1
ATOM 6091 N N . ALA B 1 86 ? -29.797 28.5 -24.406 1 41.97 86 ALA B N 1
ATOM 6092 C CA . ALA B 1 86 ? -29.078 29.234 -23.359 1 41.97 86 ALA B CA 1
ATOM 6093 C C . ALA B 1 86 ? -27.875 28.438 -22.859 1 41.97 86 ALA B C 1
ATOM 6095 O O . ALA B 1 86 ? -27.016 28.984 -22.156 1 41.97 86 ALA B O 1
ATOM 6096 N N . LYS B 1 87 ? -27.844 27.094 -23.109 1 49.19 87 LYS B N 1
ATOM 6097 C CA . LYS B 1 87 ? -26.828 26.375 -22.359 1 49.19 87 LYS B CA 1
ATOM 6098 C C . LYS B 1 87 ? -25.641 26.016 -23.266 1 49.19 87 LYS B C 1
ATOM 6100 O O . LYS B 1 87 ? -24.625 25.531 -22.781 1 49.19 87 LYS B O 1
ATOM 6105 N N . VAL B 1 88 ? -25.812 25.953 -24.609 1 51.28 88 VAL B N 1
ATOM 6106 C CA . VAL B 1 88 ? -24.703 25.562 -25.469 1 51.28 88 VAL B CA 1
ATOM 6107 C C . VAL B 1 88 ? -24.172 26.797 -26.188 1 51.28 88 VAL B C 1
ATOM 6109 O O . VAL B 1 88 ? -24.922 27.5 -26.875 1 51.28 88 VAL B O 1
ATOM 6112 N N . THR B 1 89 ? -23 27.234 -25.875 1 52.5 89 THR B N 1
ATOM 6113 C CA . THR B 1 89 ? -22.406 28.422 -26.484 1 52.5 89 THR B CA 1
ATOM 6114 C C . THR B 1 89 ? -22.125 28.172 -27.969 1 52.5 89 THR B C 1
ATOM 6116 O O . THR B 1 89 ? -22.016 27.016 -28.406 1 52.5 89 THR B O 1
ATOM 6119 N N . ASP B 1 90 ? -22.25 29.203 -28.766 1 51.31 90 ASP B N 1
ATOM 6120 C CA . ASP B 1 90 ? -21.984 29.172 -30.203 1 51.31 90 ASP B CA 1
ATOM 6121 C C . ASP B 1 90 ? -20.641 28.5 -30.5 1 51.31 90 ASP B C 1
ATOM 6123 O O . ASP B 1 90 ? -20.516 27.781 -31.5 1 51.31 90 ASP B O 1
ATOM 6127 N N . SER B 1 91 ? -19.703 28.625 -29.672 1 56.81 91 SER B N 1
ATOM 6128 C CA . SER B 1 91 ? -18.375 28.062 -29.891 1 56.81 91 SER B CA 1
ATOM 6129 C C . SER B 1 91 ? -18.391 26.547 -29.719 1 56.81 91 SER B C 1
ATOM 6131 O O . SER B 1 91 ? -17.734 25.828 -30.469 1 56.81 91 SER B O 1
ATOM 6133 N N . GLN B 1 92 ? -19.156 26.094 -28.844 1 59.81 92 GLN B N 1
ATOM 6134 C CA . GLN B 1 92 ? -19.281 24.656 -28.641 1 59.81 92 GLN B CA 1
ATOM 6135 C C . GLN B 1 92 ? -20 23.984 -29.812 1 59.81 92 GLN B C 1
ATOM 6137 O O . GLN B 1 92 ? -19.625 22.875 -30.219 1 59.81 92 GLN B O 1
ATOM 6142 N N . ARG B 1 93 ? -20.906 24.703 -30.281 1 61.22 93 ARG B N 1
ATOM 6143 C CA . ARG B 1 93 ? -21.625 24.203 -31.453 1 61.22 93 ARG B CA 1
ATOM 6144 C C . ARG B 1 93 ? -20.703 24.125 -32.656 1 61.22 93 ARG B C 1
ATOM 6146 O O . ARG B 1 93 ? -20.766 23.172 -33.438 1 61.22 93 ARG B O 1
ATOM 6153 N N . ARG B 1 94 ? -19.938 25.141 -32.781 1 59.06 94 ARG B N 1
ATOM 6154 C CA . ARG B 1 94 ? -19 25.156 -33.875 1 59.06 94 ARG B CA 1
ATOM 6155 C C . ARG B 1 94 ? -17.969 24.031 -33.75 1 59.06 94 ARG B C 1
ATOM 6157 O O . ARG B 1 94 ? -17.641 23.359 -34.719 1 59.06 94 ARG B O 1
ATOM 6164 N N . THR B 1 95 ? -17.531 23.891 -32.562 1 62.66 95 THR B N 1
ATOM 6165 C CA . THR B 1 95 ? -16.562 22.828 -32.312 1 62.66 95 THR B CA 1
ATOM 6166 C C . THR B 1 95 ? -17.188 21.453 -32.531 1 62.66 95 THR B C 1
ATOM 6168 O O . THR B 1 95 ? -16.562 20.562 -33.125 1 62.66 95 THR B O 1
ATOM 6171 N N . ALA B 1 96 ? -18.422 21.359 -32.125 1 64.69 96 ALA B N 1
ATOM 6172 C CA . ALA B 1 96 ? -19.141 20.109 -32.344 1 64.69 96 ALA B CA 1
ATOM 6173 C C . ALA B 1 96 ? -19.312 19.812 -33.812 1 64.69 96 ALA B C 1
ATOM 6175 O O . ALA B 1 96 ? -19.156 18.672 -34.25 1 64.69 96 ALA B O 1
ATOM 6176 N N . ARG B 1 97 ? -19.656 20.875 -34.5 1 65 97 ARG B N 1
ATOM 6177 C CA . ARG B 1 97 ? -19.844 20.719 -35.938 1 65 97 ARG B CA 1
ATOM 6178 C C . ARG B 1 97 ? -18.531 20.359 -36.656 1 65 97 ARG B C 1
ATOM 6180 O O . ARG B 1 97 ? -18.516 19.562 -37.562 1 65 97 ARG B O 1
ATOM 6187 N N . MET B 1 98 ? -17.516 20.984 -36.125 1 62.34 98 MET B N 1
ATOM 6188 C CA . MET B 1 98 ? -16.203 20.719 -36.719 1 62.34 98 MET B CA 1
ATOM 6189 C C . MET B 1 98 ? -15.766 19.281 -36.438 1 62.34 98 MET B C 1
ATOM 6191 O O . MET B 1 98 ? -15.234 18.609 -37.312 1 62.34 98 MET B O 1
ATOM 6195 N N . ILE B 1 99 ? -16.016 18.922 -35.281 1 65.94 99 ILE B N 1
ATOM 6196 C CA . ILE B 1 99 ? -15.602 17.578 -34.875 1 65.94 99 ILE B CA 1
ATOM 6197 C C . ILE B 1 99 ? -16.484 16.531 -35.562 1 65.94 99 ILE B C 1
ATOM 6199 O O . ILE B 1 99 ? -15.992 15.469 -35.969 1 65.94 99 ILE B O 1
ATOM 6203 N N . GLU B 1 100 ? -17.672 16.938 -35.75 1 68.06 100 GLU B N 1
ATOM 6204 C CA . GLU B 1 100 ? -18.609 16.047 -36.406 1 68.06 100 GLU B CA 1
ATOM 6205 C C . GLU B 1 100 ? -18.172 15.773 -37.844 1 68.06 100 GLU B C 1
ATOM 6207 O O . GLU B 1 100 ? -18.438 14.695 -38.406 1 68.06 100 GLU B O 1
ATOM 6212 N N . ARG B 1 101 ? -17.5 16.703 -38.344 1 60.75 101 ARG B N 1
ATOM 6213 C CA . ARG B 1 101 ? -17.078 16.578 -39.75 1 60.75 101 ARG B CA 1
ATOM 6214 C C . ARG B 1 101 ? -15.805 15.75 -39.875 1 60.75 101 ARG B C 1
ATOM 6216 O O . ARG B 1 101 ? -15.43 15.336 -40.969 1 60.75 101 ARG B O 1
ATOM 6223 N N . LEU B 1 102 ? -15.281 15.609 -38.75 1 64.5 102 LEU B N 1
ATOM 6224 C CA . LEU B 1 102 ? -14.047 14.836 -38.781 1 64.5 102 LEU B CA 1
ATOM 6225 C C . LEU B 1 102 ? -14.352 13.344 -38.875 1 64.5 102 LEU B C 1
ATOM 6227 O O . LEU B 1 102 ? -15.32 12.859 -38.312 1 64.5 102 LEU B O 1
ATOM 6231 N N . PRO B 1 103 ? -13.773 12.75 -39.781 1 62.34 103 PRO B N 1
ATOM 6232 C CA . PRO B 1 103 ? -14.031 11.32 -39.969 1 62.34 103 PRO B CA 1
ATOM 6233 C C . PRO B 1 103 ? -13.484 10.461 -38.812 1 62.34 103 PRO B C 1
ATOM 6235 O O . PRO B 1 103 ? -12.484 9.766 -39 1 62.34 103 PRO B O 1
ATOM 6238 N N . LEU B 1 104 ? -13.914 10.867 -37.625 1 59.84 104 LEU B N 1
ATOM 6239 C CA . LEU B 1 104 ? -13.469 10.148 -36.406 1 59.84 104 LEU B CA 1
ATOM 6240 C C . LEU B 1 104 ? -14.641 9.422 -35.75 1 59.84 104 LEU B C 1
ATOM 6242 O O . LEU B 1 104 ? -15.797 9.805 -35.938 1 59.84 104 LEU B O 1
ATOM 6246 N N . PRO B 1 105 ? -14.312 8.328 -35.25 1 59 105 PRO B N 1
ATOM 6247 C CA . PRO B 1 105 ? -15.391 7.637 -34.531 1 59 105 PRO B CA 1
ATOM 6248 C C . PRO B 1 105 ? -16.016 8.492 -33.438 1 59 105 PRO B C 1
ATOM 6250 O O . PRO B 1 105 ? -15.375 9.414 -32.938 1 59 105 PRO B O 1
ATOM 6253 N N . SER B 1 106 ? -17.25 8.188 -33.219 1 56.09 106 SER B N 1
ATOM 6254 C CA . SER B 1 106 ? -18.047 9.023 -32.312 1 56.09 106 SER B CA 1
ATOM 6255 C C . SER B 1 106 ? -17.406 9.141 -30.938 1 56.09 106 SER B C 1
ATOM 6257 O O . SER B 1 106 ? -17.406 10.211 -30.344 1 56.09 106 SER B O 1
ATOM 6259 N N . TRP B 1 107 ? -16.906 8.078 -30.516 1 56.22 107 TRP B N 1
ATOM 6260 C CA . TRP B 1 107 ? -16.328 8.148 -29.172 1 56.22 107 TRP B CA 1
ATOM 6261 C C . TRP B 1 107 ? -15.086 9.023 -29.156 1 56.22 107 TRP B C 1
ATOM 6263 O O . TRP B 1 107 ? -14.828 9.734 -28.172 1 56.22 107 TRP B O 1
ATOM 6273 N N . VAL B 1 108 ? -14.406 9 -30.234 1 58.91 108 VAL B N 1
ATOM 6274 C CA . VAL B 1 108 ? -13.258 9.898 -30.344 1 58.91 108 VAL B CA 1
ATOM 6275 C C . VAL B 1 108 ? -13.75 11.336 -30.469 1 58.91 108 VAL B C 1
ATOM 6277 O O . VAL B 1 108 ? -13.156 12.258 -29.906 1 58.91 108 VAL B O 1
ATOM 6280 N N . LYS B 1 109 ? -14.766 11.398 -31.266 1 59.44 109 LYS B N 1
ATOM 6281 C CA . LYS B 1 109 ? -15.328 12.742 -31.438 1 59.44 109 LYS B CA 1
ATOM 6282 C C . LYS B 1 109 ? -15.773 13.328 -30.109 1 59.44 109 LYS B C 1
ATOM 6284 O O . LYS B 1 109 ? -15.539 14.508 -29.844 1 59.44 109 LYS B O 1
ATOM 6289 N N . HIS B 1 110 ? -16.266 12.453 -29.359 1 60.75 110 HIS B N 1
ATOM 6290 C CA . HIS B 1 110 ? -16.688 12.898 -28.047 1 60.75 110 HIS B CA 1
ATOM 6291 C C . HIS B 1 110 ? -15.5 13.289 -27.188 1 60.75 110 HIS B C 1
ATOM 6293 O O . HIS B 1 110 ? -15.516 14.336 -26.531 1 60.75 110 HIS B O 1
ATOM 6299 N N . ASN B 1 111 ? -14.57 12.414 -27.266 1 58.44 111 ASN B N 1
ATOM 6300 C CA . ASN B 1 111 ? -13.367 12.734 -26.5 1 58.44 111 ASN B CA 1
ATOM 6301 C C . ASN B 1 111 ? -12.672 13.977 -27.047 1 58.44 111 ASN B C 1
ATOM 6303 O O . ASN B 1 111 ? -12.195 14.812 -26.297 1 58.44 111 ASN B O 1
ATOM 6307 N N . LEU B 1 112 ? -12.625 14.023 -28.312 1 57.88 112 LEU B N 1
ATOM 6308 C CA . LEU B 1 112 ? -12.031 15.188 -28.953 1 57.88 112 LEU B CA 1
ATOM 6309 C C . LEU B 1 112 ? -12.828 16.453 -28.641 1 57.88 112 LEU B C 1
ATOM 6311 O O . LEU B 1 112 ? -12.242 17.516 -28.406 1 57.88 112 LEU B O 1
ATOM 6315 N N . PHE B 1 113 ? -14.031 16.297 -28.688 1 56.97 113 PHE B N 1
ATOM 6316 C CA . PHE B 1 113 ? -14.875 17.438 -28.344 1 56.97 113 PHE B CA 1
ATOM 6317 C C . PHE B 1 113 ? -14.625 17.875 -26.906 1 56.97 113 PHE B C 1
ATOM 6319 O O . PHE B 1 113 ? -14.5 19.062 -26.641 1 56.97 113 PHE B O 1
ATOM 6326 N N . ASP B 1 114 ? -14.57 16.906 -26.188 1 57.91 114 ASP B N 1
ATOM 6327 C CA . ASP B 1 114 ? -14.336 17.234 -24.781 1 57.91 114 ASP B CA 1
ATOM 6328 C C . ASP B 1 114 ? -12.977 17.922 -24.609 1 57.91 114 ASP B C 1
ATOM 6330 O O . ASP B 1 114 ? -12.852 18.875 -23.828 1 57.91 114 ASP B O 1
ATOM 6334 N N . VAL B 1 115 ? -12.07 17.344 -25.359 1 56.97 115 VAL B N 1
ATOM 6335 C CA . VAL B 1 115 ? -10.742 17.938 -25.312 1 56.97 115 VAL B CA 1
ATOM 6336 C C . VAL B 1 115 ? -10.781 19.344 -25.922 1 56.97 115 VAL B C 1
ATOM 6338 O O . VAL B 1 115 ? -10.234 20.281 -25.359 1 56.97 115 VAL B O 1
ATOM 6341 N N . VAL B 1 116 ? -11.398 19.438 -27.078 1 56.16 116 VAL B N 1
ATOM 6342 C CA . VAL B 1 116 ? -11.469 20.734 -27.766 1 56.16 116 VAL B CA 1
ATOM 6343 C C . VAL B 1 116 ? -12.305 21.703 -26.938 1 56.16 116 VAL B C 1
ATOM 6345 O O . VAL B 1 116 ? -11.945 22.875 -26.797 1 56.16 116 VAL B O 1
ATOM 6348 N N . ASP B 1 117 ? -13.312 21.156 -26.531 1 53.75 117 ASP B N 1
ATOM 6349 C CA . ASP B 1 117 ? -14.141 22 -25.656 1 53.75 117 ASP B CA 1
ATOM 6350 C C . ASP B 1 117 ? -13.367 22.453 -24.422 1 53.75 117 ASP B C 1
ATOM 6352 O O . ASP B 1 117 ? -13.469 23.609 -24.016 1 53.75 117 ASP B O 1
ATOM 6356 N N . PHE B 1 118 ? -12.703 21.438 -24.047 1 53.16 118 PHE B N 1
ATOM 6357 C CA . PHE B 1 118 ? -11.812 21.75 -22.922 1 53.16 118 PHE B CA 1
ATOM 6358 C C . PHE B 1 118 ? -10.797 22.812 -23.312 1 53.16 118 PHE B C 1
ATOM 6360 O O . PHE B 1 118 ? -10.586 23.766 -22.578 1 53.16 118 PHE B O 1
ATOM 6367 N N . LEU B 1 119 ? -10.211 22.5 -24.438 1 51 119 LEU B N 1
ATOM 6368 C CA . LEU B 1 119 ? -9.148 23.391 -24.875 1 51 119 LEU B CA 1
ATOM 6369 C C . LEU B 1 119 ? -9.711 24.734 -25.297 1 51 119 LEU B C 1
ATOM 6371 O O . LEU B 1 119 ? -8.992 25.75 -25.297 1 51 119 LEU B O 1
ATOM 6375 N N . THR B 1 120 ? -10.898 24.719 -25.703 1 47.06 120 THR B N 1
ATOM 6376 C CA . THR B 1 120 ? -11.477 25.969 -26.188 1 47.06 120 THR B CA 1
ATOM 6377 C C . THR B 1 120 ? -12.086 26.75 -25.031 1 47.06 120 THR B C 1
ATOM 6379 O O . THR B 1 120 ? -12.562 27.875 -25.219 1 47.06 120 THR B O 1
ATOM 6382 N N . ARG B 1 121 ? -12.016 26.016 -24.031 1 46.97 121 ARG B N 1
ATOM 6383 C CA . ARG B 1 121 ? -12.516 26.766 -22.891 1 46.97 121 ARG B CA 1
ATOM 6384 C C . ARG B 1 121 ? -11.477 27.781 -22.422 1 46.97 121 ARG B C 1
ATOM 6386 O O . ARG B 1 121 ? -10.281 27.516 -22.438 1 46.97 121 ARG B O 1
ATOM 6393 N N . ARG B 1 122 ? -11.914 28.844 -22.219 1 42.78 122 ARG B N 1
ATOM 6394 C CA . ARG B 1 122 ? -11.078 30 -21.906 1 42.78 122 ARG B CA 1
ATOM 6395 C C . ARG B 1 122 ? -10.125 29.688 -20.75 1 42.78 122 ARG B C 1
ATOM 6397 O O . ARG B 1 122 ? -8.969 30.109 -20.766 1 42.78 122 ARG B O 1
ATOM 6404 N N . ARG B 1 123 ? -10.68 28.859 -19.922 1 46.31 123 ARG B N 1
ATOM 6405 C CA . ARG B 1 123 ? -9.859 28.578 -18.734 1 46.31 123 ARG B CA 1
ATOM 6406 C C . ARG B 1 123 ? -8.688 27.672 -19.078 1 46.31 123 ARG B C 1
ATOM 6408 O O . ARG B 1 123 ? -7.578 27.875 -18.578 1 46.31 123 ARG B O 1
ATOM 6415 N N . VAL B 1 124 ? -8.93 26.812 -19.938 1 49.09 124 VAL B N 1
ATOM 6416 C CA . VAL B 1 124 ? -7.867 25.906 -20.359 1 49.09 124 VAL B CA 1
ATOM 6417 C C . VAL B 1 124 ? -6.859 26.656 -21.219 1 49.09 124 VAL B C 1
ATOM 6419 O O . VAL B 1 124 ? -5.648 26.469 -21.078 1 49.09 124 VAL B O 1
ATOM 6422 N N . HIS B 1 125 ? -7.297 27.5 -22.031 1 43.19 125 HIS B N 1
ATOM 6423 C CA . HIS B 1 125 ? -6.379 28.297 -22.844 1 43.19 125 HIS B CA 1
ATOM 6424 C C . HIS B 1 125 ? -5.5 29.188 -21.984 1 43.19 125 HIS B C 1
ATOM 6426 O O . HIS B 1 125 ? -4.305 29.344 -22.25 1 43.19 125 HIS B O 1
ATOM 6432 N N . LEU B 1 126 ? -6.074 29.641 -21.016 1 42.5 126 LEU B N 1
ATOM 6433 C CA . LEU B 1 126 ? -5.285 30.5 -20.125 1 42.5 126 LEU B CA 1
ATOM 6434 C C . LEU B 1 126 ? -4.215 29.688 -19.406 1 42.5 126 LEU B C 1
ATOM 6436 O O . LEU B 1 126 ? -3.064 30.125 -19.312 1 42.5 126 LEU B O 1
ATOM 6440 N N . VAL B 1 127 ? -4.598 28.578 -19 1 46.94 127 VAL B N 1
ATOM 6441 C CA . VAL B 1 127 ? -3.615 27.766 -18.297 1 46.94 127 VAL B CA 1
ATOM 6442 C C . VAL B 1 127 ? -2.555 27.266 -19.266 1 46.94 127 VAL B C 1
ATOM 6444 O O . VAL B 1 127 ? -1.363 27.25 -18.938 1 46.94 127 VAL B O 1
ATOM 6447 N N . LEU B 1 128 ? -3.004 26.906 -20.406 1 46.84 128 LEU B N 1
ATOM 6448 C CA . LEU B 1 128 ? -2.043 26.469 -21.406 1 46.84 128 LEU B CA 1
ATOM 6449 C C . LEU B 1 128 ? -1.174 27.641 -21.875 1 46.84 128 LEU B C 1
ATOM 6451 O O . LEU B 1 128 ? 0.034 27.484 -22.062 1 46.84 128 LEU B O 1
ATOM 6455 N N . ILE B 1 129 ? -1.758 28.781 -22.078 1 42.78 129 ILE B N 1
ATOM 6456 C CA . ILE B 1 129 ? -0.978 29.969 -22.438 1 42.78 129 ILE B CA 1
ATOM 6457 C C . ILE B 1 129 ? -0.013 30.312 -21.297 1 42.78 129 ILE B C 1
ATOM 6459 O O . ILE B 1 129 ? 1.159 30.609 -21.547 1 42.78 129 ILE B O 1
ATOM 6463 N N . LEU B 1 130 ? -0.502 30.156 -20.125 1 43.97 130 LEU B N 1
ATOM 6464 C CA . LEU B 1 130 ? 0.383 30.453 -19 1 43.97 130 LEU B CA 1
ATOM 6465 C C . LEU B 1 130 ? 1.469 29.391 -18.875 1 43.97 130 LEU B C 1
ATOM 6467 O O . LEU B 1 130 ? 2.625 29.703 -18.594 1 43.97 130 LEU B O 1
ATOM 6471 N N . ALA B 1 131 ? 1.09 28.203 -19.141 1 46.22 131 ALA B N 1
ATOM 6472 C CA . ALA B 1 131 ? 2.084 27.141 -19.125 1 46.22 131 ALA B CA 1
ATOM 6473 C C . ALA B 1 131 ? 3.094 27.312 -20.266 1 46.22 131 ALA B C 1
ATOM 6475 O O . ALA B 1 131 ? 4.301 27.156 -20.062 1 46.22 131 ALA B O 1
ATOM 6476 N N . VAL B 1 132 ? 2.645 27.578 -21.438 1 43.38 132 VAL B N 1
ATOM 6477 C CA . VAL B 1 132 ? 3.525 27.859 -22.562 1 43.38 132 VAL B CA 1
ATOM 6478 C C . VAL B 1 132 ? 4.316 29.141 -22.297 1 43.38 132 VAL B C 1
ATOM 6480 O O . VAL B 1 132 ? 5.52 29.203 -22.547 1 43.38 132 VAL B O 1
ATOM 6483 N N . PHE B 1 133 ? 3.648 30.172 -21.859 1 40 133 PHE B N 1
ATOM 6484 C CA . PHE B 1 133 ? 4.344 31.406 -21.531 1 40 133 PHE B CA 1
ATOM 6485 C C . PHE B 1 133 ? 5.398 31.172 -20.453 1 40 133 PHE B C 1
ATOM 6487 O O . PHE B 1 133 ? 6.508 31.703 -20.547 1 40 133 PHE B O 1
ATOM 6494 N N . MET B 1 134 ? 5.051 30.516 -19.469 1 41.66 134 MET B N 1
ATOM 6495 C CA . MET B 1 134 ? 6.055 30.203 -18.453 1 41.66 134 MET B CA 1
ATOM 6496 C C . MET B 1 134 ? 7.18 29.359 -19.031 1 41.66 134 MET B C 1
ATOM 6498 O O . MET B 1 134 ? 8.344 29.531 -18.672 1 41.66 134 MET B O 1
ATOM 6502 N N . PHE B 1 135 ? 6.805 28.453 -19.859 1 42.22 135 PHE B N 1
ATOM 6503 C CA . PHE B 1 135 ? 7.801 27.625 -20.531 1 42.22 135 PHE B CA 1
ATOM 6504 C C . PHE B 1 135 ? 8.664 28.469 -21.453 1 42.22 135 PHE B C 1
ATOM 6506 O O . PHE B 1 135 ? 9.867 28.234 -21.594 1 42.22 135 PHE B O 1
ATOM 6513 N N . VAL B 1 136 ? 8.07 29.312 -22.234 1 36 136 VAL B N 1
ATOM 6514 C CA . VAL B 1 136 ? 8.805 30.125 -23.203 1 36 136 VAL B CA 1
ATOM 6515 C C . VAL B 1 136 ? 9.602 31.203 -22.484 1 36 136 VAL B C 1
ATOM 6517 O O . VAL B 1 136 ? 10.727 31.516 -22.875 1 36 136 VAL B O 1
ATOM 6520 N N . ILE B 1 137 ? 9.008 31.938 -21.594 1 37.25 137 ILE B N 1
ATOM 6521 C CA . ILE B 1 137 ? 9.688 33.094 -21.016 1 37.25 137 ILE B CA 1
ATOM 6522 C C . ILE B 1 137 ? 10.672 32.625 -19.953 1 37.25 137 ILE B C 1
ATOM 6524 O O . ILE B 1 137 ? 11.547 33.375 -19.531 1 37.25 137 ILE B O 1
ATOM 6528 N N . ALA B 1 138 ? 10.477 31.516 -19.328 1 38.28 138 ALA B N 1
ATOM 6529 C CA . ALA B 1 138 ? 11.414 31.25 -18.25 1 38.28 138 ALA B CA 1
ATOM 6530 C C . ALA B 1 138 ? 12.828 31.047 -18.797 1 38.28 138 ALA B C 1
ATOM 6532 O O . ALA B 1 138 ? 13.039 30.234 -19.703 1 38.28 138 ALA B O 1
ATOM 6533 N N . PRO B 1 139 ? 13.711 31.938 -18.562 1 37.62 139 PRO B N 1
ATOM 6534 C CA . PRO B 1 139 ? 15.117 31.797 -18.953 1 37.62 139 PRO B CA 1
ATOM 6535 C C . PRO B 1 139 ? 15.711 30.438 -18.594 1 37.62 139 PRO B C 1
ATOM 6537 O O . PRO B 1 139 ? 15.227 29.781 -17.672 1 37.62 139 PRO B O 1
ATOM 6540 N N . GLU B 1 140 ? 16.703 29.859 -19.344 1 37.56 140 GLU B N 1
ATOM 6541 C CA . GLU B 1 140 ? 17.438 28.609 -19.234 1 37.56 140 GLU B CA 1
ATOM 6542 C C . GLU B 1 140 ? 17.781 28.297 -17.781 1 37.56 140 GLU B C 1
ATOM 6544 O O . GLU B 1 140 ? 17.672 27.141 -17.344 1 37.56 140 GLU B O 1
ATOM 6549 N N . GLY B 1 141 ? 18.297 29.172 -17.125 1 39.66 141 GLY B N 1
ATOM 6550 C CA . GLY B 1 141 ? 18.688 29.031 -15.734 1 39.66 141 GLY B CA 1
ATOM 6551 C C . GLY B 1 141 ? 17.5 28.797 -14.812 1 39.66 141 GLY B C 1
ATOM 6552 O O . GLY B 1 141 ? 17.625 28.094 -13.797 1 39.66 141 GLY B O 1
ATOM 6553 N N . VAL B 1 142 ? 16.438 29.297 -15.18 1 39.59 142 VAL B N 1
ATOM 6554 C CA . VAL B 1 142 ? 15.219 29.219 -14.383 1 39.59 142 VAL B CA 1
ATOM 6555 C C . VAL B 1 142 ? 14.625 27.812 -14.492 1 39.59 142 VAL B C 1
ATOM 6557 O O . VAL B 1 142 ? 14.156 27.25 -13.5 1 39.59 142 VAL B O 1
ATOM 6560 N N . MET B 1 143 ? 14.695 27.281 -15.633 1 39.97 143 MET B N 1
ATOM 6561 C CA . MET B 1 143 ? 14.141 25.938 -15.805 1 39.97 143 MET B CA 1
ATOM 6562 C C . MET B 1 143 ? 14.969 24.906 -15.039 1 39.97 143 MET B C 1
ATOM 6564 O O . MET B 1 143 ? 14.422 23.953 -14.492 1 39.97 143 MET B O 1
ATOM 6568 N N . GLU B 1 144 ? 16.281 25.094 -15.062 1 42.44 144 GLU B N 1
ATOM 6569 C CA . GLU B 1 144 ? 17.141 24.203 -14.266 1 42.44 144 GLU B CA 1
ATOM 6570 C C . GLU B 1 144 ? 16.828 24.328 -12.781 1 42.44 144 GLU B C 1
ATOM 6572 O O . GLU B 1 144 ? 16.812 23.328 -12.062 1 42.44 144 GLU B O 1
ATOM 6577 N N . ASP B 1 145 ? 16.625 25.531 -12.438 1 41.81 145 ASP B N 1
ATOM 6578 C CA . ASP B 1 145 ? 16.312 25.781 -11.031 1 41.81 145 ASP B CA 1
ATOM 6579 C C . ASP B 1 145 ? 14.953 25.203 -10.664 1 41.81 145 ASP B C 1
ATOM 6581 O O . ASP B 1 145 ? 14.781 24.641 -9.578 1 41.81 145 ASP B O 1
ATOM 6585 N N . VAL B 1 146 ? 14.125 25.359 -11.656 1 39.72 146 VAL B N 1
ATOM 6586 C CA . VAL B 1 146 ? 12.789 24.828 -11.43 1 39.72 146 VAL B CA 1
ATOM 6587 C C . VAL B 1 146 ? 12.836 23.297 -11.438 1 39.72 146 VAL B C 1
ATOM 6589 O O . VAL B 1 146 ? 12.266 22.641 -10.555 1 39.72 146 VAL B O 1
ATOM 6592 N N . ALA B 1 147 ? 13.523 22.781 -12.422 1 44.97 147 ALA B N 1
ATOM 6593 C CA . ALA B 1 147 ? 13.578 21.328 -12.531 1 44.97 147 ALA B CA 1
ATOM 6594 C C . ALA B 1 147 ? 14.344 20.719 -11.352 1 44.97 147 ALA B C 1
ATOM 6596 O O . ALA B 1 147 ? 13.969 19.656 -10.844 1 44.97 147 ALA B O 1
ATOM 6597 N N . GLY B 1 148 ? 15.375 21.422 -10.945 1 46.09 148 GLY B N 1
ATOM 6598 C CA . GLY B 1 148 ? 16.156 20.938 -9.82 1 46.09 148 GLY B CA 1
ATOM 6599 C C . GLY B 1 148 ? 15.383 20.875 -8.523 1 46.09 148 GLY B C 1
ATOM 6600 O O . GLY B 1 148 ? 15.648 20.031 -7.668 1 46.09 148 GLY B O 1
ATOM 6601 N N . SER B 1 149 ? 14.469 21.812 -8.492 1 43.78 149 SER B N 1
ATOM 6602 C CA . SER B 1 149 ? 13.664 21.875 -7.273 1 43.78 149 SER B CA 1
ATOM 6603 C C . SER B 1 149 ? 12.773 20.641 -7.141 1 43.78 149 SER B C 1
ATOM 6605 O O . SER B 1 149 ? 12.359 20.297 -6.039 1 43.78 149 SER B O 1
ATOM 6607 N N . PHE B 1 150 ? 12.742 19.875 -8.289 1 48.06 150 PHE B N 1
ATOM 6608 C CA . PHE B 1 150 ? 11.789 18.766 -8.281 1 48.06 150 PHE B CA 1
ATOM 6609 C C . PHE B 1 150 ? 12.516 17.422 -8.398 1 48.06 150 PHE B C 1
ATOM 6611 O O . PHE B 1 150 ? 11.883 16.375 -8.336 1 48.06 150 PHE B O 1
ATOM 6618 N N . THR B 1 151 ? 13.906 17.609 -8.352 1 60.56 151 THR B N 1
ATOM 6619 C CA . THR B 1 151 ? 14.695 16.391 -8.5 1 60.56 151 THR B CA 1
ATOM 6620 C C . THR B 1 151 ? 14.797 15.641 -7.176 1 60.56 151 THR B C 1
ATOM 6622 O O . THR B 1 151 ? 15.023 16.25 -6.129 1 60.56 151 THR B O 1
ATOM 6625 N N . VAL B 1 152 ? 14.492 14.43 -7.195 1 71.62 152 VAL B N 1
ATOM 6626 C CA . VAL B 1 152 ? 14.547 13.578 -6.012 1 71.62 152 VAL B CA 1
ATOM 6627 C C . VAL B 1 152 ? 15.883 12.844 -5.965 1 71.62 152 VAL B C 1
ATOM 6629 O O . VAL B 1 152 ? 16.531 12.781 -4.91 1 71.62 152 VAL B O 1
ATOM 6632 N N . ASP B 1 153 ? 16.375 12.367 -7.09 1 68.56 153 ASP B N 1
ATOM 6633 C CA . ASP B 1 153 ? 17.609 11.586 -7.152 1 68.56 153 ASP B CA 1
ATOM 6634 C C . ASP B 1 153 ? 18.828 12.5 -7.371 1 68.56 153 ASP B C 1
ATOM 6636 O O . ASP B 1 153 ? 19.469 12.445 -8.43 1 68.56 153 ASP B O 1
ATOM 6640 N N . GLU B 1 154 ? 19.219 13.25 -6.25 1 76.81 154 GLU B N 1
ATOM 6641 C CA . GLU B 1 154 ? 20.344 14.18 -6.309 1 76.81 154 GLU B CA 1
ATOM 6642 C C . GLU B 1 154 ? 21.656 13.469 -6.031 1 76.81 154 GLU B C 1
ATOM 6644 O O . GLU B 1 154 ? 21.734 12.609 -5.148 1 76.81 154 GLU B O 1
ATOM 6649 N N . ASP B 1 155 ? 22.656 13.812 -6.652 1 75.31 155 ASP B N 1
ATOM 6650 C CA . ASP B 1 155 ? 23.953 13.141 -6.535 1 75.31 155 ASP B CA 1
ATOM 6651 C C . ASP B 1 155 ? 24.609 13.438 -5.188 1 75.31 155 ASP B C 1
ATOM 6653 O O . ASP B 1 155 ? 25.375 12.625 -4.68 1 75.31 155 ASP B O 1
ATOM 6657 N N . ALA B 1 156 ? 24.312 14.57 -4.672 1 80.44 156 ALA B N 1
ATOM 6658 C CA . ALA B 1 156 ? 24.953 14.953 -3.422 1 80.44 156 ALA B CA 1
ATOM 6659 C C . ALA B 1 156 ? 24.016 14.773 -2.232 1 80.44 156 ALA B C 1
ATOM 6661 O O . ALA B 1 156 ? 24.234 15.352 -1.166 1 80.44 156 ALA B O 1
ATOM 6662 N N . ARG B 1 157 ? 22.984 14 -2.406 1 88.88 157 ARG B N 1
ATOM 6663 C CA . ARG B 1 157 ? 22.031 13.867 -1.308 1 88.88 157 ARG B CA 1
ATOM 6664 C C . ARG B 1 157 ? 22.672 13.18 -0.107 1 88.88 157 ARG B C 1
ATOM 6666 O O . ARG B 1 157 ? 23.578 12.344 -0.268 1 88.88 157 ARG B O 1
ATOM 6673 N N . PRO B 1 158 ? 22.203 13.492 1.081 1 92.81 158 PRO B N 1
ATOM 6674 C CA . PRO B 1 158 ? 22.812 13.031 2.33 1 92.81 158 PRO B CA 1
ATOM 6675 C C . PRO B 1 158 ? 22.906 11.508 2.412 1 92.81 158 PRO B C 1
ATOM 6677 O O . PRO B 1 158 ? 23.859 10.977 2.979 1 92.81 158 PRO B O 1
ATOM 6680 N N . GLY B 1 159 ? 22.031 10.82 1.846 1 93.31 159 GLY B N 1
ATOM 6681 C CA . GLY B 1 159 ? 22.031 9.367 1.915 1 93.31 159 GLY B CA 1
ATOM 6682 C C . GLY B 1 159 ? 23.266 8.742 1.287 1 93.31 159 GLY B C 1
ATOM 6683 O O . GLY B 1 159 ? 23.781 7.742 1.791 1 93.31 159 GLY B O 1
ATOM 6684 N N . LEU B 1 160 ? 23.781 9.305 0.259 1 89.88 160 LEU B N 1
ATOM 6685 C CA . LEU B 1 160 ? 24.906 8.75 -0.491 1 89.88 160 LEU B CA 1
ATOM 6686 C C . LEU B 1 160 ? 26.219 8.984 0.241 1 89.88 160 LEU B C 1
ATOM 6688 O O . LEU B 1 160 ? 27.156 8.195 0.116 1 89.88 160 LEU B O 1
ATOM 6692 N N . THR B 1 161 ? 26.297 10.047 1.013 1 91.31 161 THR B N 1
ATOM 6693 C CA . THR B 1 161 ? 27.547 10.398 1.68 1 91.31 161 THR B CA 1
ATOM 6694 C C . THR B 1 161 ? 27.516 9.984 3.148 1 91.31 161 THR B C 1
ATOM 6696 O O . THR B 1 161 ? 28.516 10.117 3.863 1 91.31 161 THR B O 1
ATOM 6699 N N . PHE B 1 162 ? 26.469 9.453 3.588 1 94.56 162 PHE B N 1
ATOM 6700 C CA . PHE B 1 162 ? 26.219 9.242 5.008 1 94.56 162 PHE B CA 1
ATOM 6701 C C . PHE B 1 162 ? 27.25 8.281 5.602 1 94.56 162 PHE B C 1
ATOM 6703 O O . PHE B 1 162 ? 27.812 8.555 6.66 1 94.56 162 PHE B O 1
ATOM 6710 N N . PHE B 1 163 ? 27.531 7.168 4.938 1 92.88 163 PHE B N 1
ATOM 6711 C CA . PHE B 1 163 ? 28.422 6.156 5.473 1 92.88 163 PHE B CA 1
ATOM 6712 C C . PHE B 1 163 ? 29.844 6.699 5.574 1 92.88 163 PHE B C 1
ATOM 6714 O O . PHE B 1 163 ? 30.547 6.449 6.559 1 92.88 163 PHE B O 1
ATOM 6721 N N . LYS B 1 164 ? 30.234 7.402 4.59 1 90.31 164 LYS B N 1
ATOM 6722 C CA . LYS B 1 164 ? 31.578 7.996 4.613 1 90.31 164 LYS B CA 1
ATOM 6723 C C . LYS B 1 164 ? 31.688 9.031 5.734 1 90.31 164 LYS B C 1
ATOM 6725 O O . LYS B 1 164 ? 32.719 9.117 6.395 1 90.31 164 LYS B O 1
ATOM 6730 N N . LYS B 1 165 ? 30.688 9.734 5.953 1 90.69 165 LYS B N 1
ATOM 6731 C CA . LYS B 1 165 ? 30.719 10.828 6.926 1 90.69 165 LYS B CA 1
ATOM 6732 C C . LYS B 1 165 ? 30.609 10.289 8.352 1 90.69 165 LYS B C 1
ATOM 6734 O O . LYS B 1 165 ? 31.359 10.727 9.234 1 90.69 165 LYS B O 1
ATOM 6739 N N . TYR B 1 166 ? 29.734 9.328 8.594 1 91.25 166 TYR B N 1
ATOM 6740 C CA . TYR B 1 166 ? 29.359 9.078 9.984 1 91.25 166 TYR B CA 1
ATOM 6741 C C . TYR B 1 166 ? 29.719 7.648 10.391 1 91.25 166 TYR B C 1
ATOM 6743 O O . TYR B 1 166 ? 29.703 7.312 11.578 1 91.25 166 TYR B O 1
ATOM 6751 N N . ASN B 1 167 ? 30.047 6.785 9.445 1 88.62 167 ASN B N 1
ATOM 6752 C CA . ASN B 1 167 ? 30.328 5.395 9.781 1 88.62 167 ASN B CA 1
ATOM 6753 C C . ASN B 1 167 ? 31.625 4.91 9.133 1 88.62 167 ASN B C 1
ATOM 6755 O O . ASN B 1 167 ? 31.75 3.734 8.789 1 88.62 167 ASN B O 1
ATOM 6759 N N . ARG B 1 168 ? 32.531 5.773 8.852 1 85.25 168 ARG B N 1
ATOM 6760 C CA . ARG B 1 168 ? 33.875 5.477 8.344 1 85.25 168 ARG B CA 1
ATOM 6761 C C . ARG B 1 168 ? 33.812 4.586 7.109 1 85.25 168 ARG B C 1
ATOM 6763 O O . ARG B 1 168 ? 34.625 3.666 6.953 1 85.25 168 ARG B O 1
ATOM 6770 N N . GLY B 1 169 ? 32.656 4.688 6.418 1 86.12 169 GLY B N 1
ATOM 6771 C CA . GLY B 1 169 ? 32.531 3.959 5.168 1 86.12 169 GLY B CA 1
ATOM 6772 C C . GLY B 1 169 ? 31.906 2.582 5.34 1 86.12 169 GLY B C 1
ATOM 6773 O O . GLY B 1 169 ? 31.578 1.916 4.359 1 86.12 169 GLY B O 1
ATOM 6774 N N . ASP B 1 170 ? 31.672 2.203 6.531 1 89.44 170 ASP B N 1
ATOM 6775 C CA . ASP B 1 170 ? 31.078 0.898 6.805 1 89.44 170 ASP B CA 1
ATOM 6776 C C . ASP B 1 170 ? 29.562 0.933 6.594 1 89.44 170 ASP B C 1
ATOM 6778 O O . ASP B 1 170 ? 28.891 1.845 7.074 1 89.44 170 ASP B O 1
ATOM 6782 N N . THR B 1 171 ? 29.062 -0.032 5.855 1 88.31 171 THR B N 1
ATOM 6783 C CA . THR B 1 171 ? 27.641 -0.065 5.535 1 88.31 171 THR B CA 1
ATOM 6784 C C . THR B 1 171 ? 26.875 -0.858 6.586 1 88.31 171 THR B C 1
ATOM 6786 O O . THR B 1 171 ? 25.641 -0.907 6.551 1 88.31 171 THR B O 1
ATOM 6789 N N . TYR B 1 172 ? 27.547 -1.399 7.457 1 88.56 172 TYR B N 1
ATOM 6790 C CA . TYR B 1 172 ? 26.891 -2.186 8.5 1 88.56 172 TYR B CA 1
ATOM 6791 C C . TYR B 1 172 ? 26.391 -1.288 9.625 1 88.56 172 TYR B C 1
ATOM 6793 O O . TYR B 1 172 ? 27.141 -0.49 10.18 1 88.56 172 TYR B O 1
ATOM 6801 N N . LEU B 1 173 ? 25.109 -1.392 9.875 1 90.25 173 LEU B N 1
ATOM 6802 C CA . LEU B 1 173 ? 24.453 -0.595 10.906 1 90.25 173 LEU B CA 1
ATOM 6803 C C . LEU B 1 173 ? 23.797 -1.492 11.953 1 90.25 173 LEU B C 1
ATOM 6805 O O . LEU B 1 173 ? 22.594 -1.771 11.867 1 90.25 173 LEU B O 1
ATOM 6809 N N . PRO B 1 174 ? 24.469 -1.875 12.961 1 81.31 174 PRO B N 1
ATOM 6810 C CA . PRO B 1 174 ? 23.953 -2.836 13.938 1 81.31 174 PRO B CA 1
ATOM 6811 C C . PRO B 1 174 ? 22.797 -2.277 14.758 1 81.31 174 PRO B C 1
ATOM 6813 O O . PRO B 1 174 ? 22 -3.041 15.297 1 81.31 174 PRO B O 1
ATOM 6816 N N . ARG B 1 175 ? 22.672 -1.009 14.867 1 85.5 175 ARG B N 1
ATOM 6817 C CA . ARG B 1 175 ? 21.641 -0.41 15.719 1 85.5 175 ARG B CA 1
ATOM 6818 C C . ARG B 1 175 ? 20.531 0.226 14.883 1 85.5 175 ARG B C 1
ATOM 6820 O O . ARG B 1 175 ? 19.812 1.095 15.359 1 85.5 175 ARG B O 1
ATOM 6827 N N . ARG B 1 176 ? 20.438 -0.163 13.727 1 92.12 176 ARG B N 1
ATOM 6828 C CA . ARG B 1 176 ? 19.469 0.411 12.805 1 92.12 176 ARG B CA 1
ATOM 6829 C C . ARG B 1 176 ? 18.031 0.149 13.281 1 92.12 176 ARG B C 1
ATOM 6831 O O . ARG B 1 176 ? 17.688 -0.98 13.641 1 92.12 176 ARG B O 1
ATOM 6838 N N . HIS B 1 177 ? 17.25 1.273 13.383 1 97.19 177 HIS B N 1
ATOM 6839 C CA . HIS B 1 177 ? 15.844 1.203 13.781 1 97.19 177 HIS B CA 1
ATOM 6840 C C . HIS B 1 177 ? 14.93 1.189 12.555 1 97.19 177 HIS B C 1
ATOM 6842 O O . HIS B 1 177 ? 15.195 1.881 11.57 1 97.19 177 HIS B O 1
ATOM 6848 N N . PRO B 1 178 ? 13.883 0.33 12.594 1 97.69 178 PRO B N 1
ATOM 6849 C CA . PRO B 1 178 ? 12.883 0.498 11.531 1 97.69 178 PRO B CA 1
ATOM 6850 C C . PRO B 1 178 ? 12.141 1.831 11.625 1 97.69 178 PRO B C 1
ATOM 6852 O O . PRO B 1 178 ? 12.156 2.475 12.68 1 97.69 178 PRO B O 1
ATOM 6855 N N . VAL B 1 179 ? 11.578 2.264 10.523 1 98.56 179 VAL B N 1
ATOM 6856 C CA . VAL B 1 179 ? 11.023 3.611 10.469 1 98.56 179 VAL B CA 1
ATOM 6857 C C . VAL B 1 179 ? 9.562 3.549 10.039 1 98.56 179 VAL B C 1
ATOM 6859 O O . VAL B 1 179 ? 9.219 2.85 9.078 1 98.56 179 VAL B O 1
ATOM 6862 N N . VAL B 1 180 ? 8.695 4.223 10.742 1 98.25 180 VAL B N 1
ATOM 6863 C CA . VAL B 1 180 ? 7.297 4.41 10.352 1 98.25 180 VAL B CA 1
ATOM 6864 C C . VAL B 1 180 ? 7.02 5.891 10.117 1 98.25 180 VAL B C 1
ATOM 6866 O O . VAL B 1 180 ? 7.312 6.73 10.969 1 98.25 180 VAL B O 1
ATOM 6869 N N . ILE B 1 181 ? 6.469 6.215 9.008 1 98.06 181 ILE B N 1
ATOM 6870 C CA . ILE B 1 181 ? 6.211 7.602 8.641 1 98.06 181 ILE B CA 1
ATOM 6871 C C . ILE B 1 181 ? 4.711 7.879 8.68 1 98.06 181 ILE B C 1
ATOM 6873 O O . ILE B 1 181 ? 3.918 7.113 8.125 1 98.06 181 ILE B O 1
ATOM 6877 N N . MET B 1 182 ? 4.34 8.906 9.312 1 97.5 182 MET B N 1
ATOM 6878 C CA . MET B 1 182 ? 2.963 9.383 9.375 1 97.5 182 MET B CA 1
ATOM 6879 C C . MET B 1 182 ? 2.828 10.734 8.672 1 97.5 182 MET B C 1
ATOM 6881 O O . MET B 1 182 ? 3.094 11.781 9.273 1 97.5 182 MET B O 1
ATOM 6885 N N . PRO B 1 183 ? 2.23 10.727 7.523 1 96.31 183 PRO B N 1
ATOM 6886 C CA . PRO B 1 183 ? 2.162 11.945 6.723 1 96.31 183 PRO B CA 1
ATOM 6887 C C . PRO B 1 183 ? 1.172 12.969 7.277 1 96.31 183 PRO B C 1
ATOM 6889 O O . PRO B 1 183 ? 0.373 12.641 8.156 1 96.31 183 PRO B O 1
ATOM 6892 N N . GLY B 1 184 ? 1.242 14.133 6.754 1 95.81 184 GLY B N 1
ATOM 6893 C CA . GLY B 1 184 ? 0.412 15.227 7.23 1 95.81 184 GLY B CA 1
ATOM 6894 C C . GLY B 1 184 ? -0.847 15.422 6.406 1 95.81 184 GLY B C 1
ATOM 6895 O O . GLY B 1 184 ? -1.354 14.477 5.801 1 95.81 184 GLY B O 1
ATOM 6896 N N . PHE B 1 185 ? -1.365 16.656 6.48 1 93.12 185 PHE B N 1
ATOM 6897 C CA . PHE B 1 185 ? -2.572 17.094 5.789 1 93.12 185 PHE B CA 1
ATOM 6898 C C . PHE B 1 185 ? -2.336 17.156 4.285 1 93.12 185 PHE B C 1
ATOM 6900 O O . PHE B 1 185 ? -1.328 17.719 3.836 1 93.12 185 PHE B O 1
ATOM 6907 N N . ILE B 1 186 ? -3.133 16.484 3.441 1 87.5 186 ILE B N 1
ATOM 6908 C CA . ILE B 1 186 ? -3.209 16.531 1.986 1 87.5 186 ILE B CA 1
ATOM 6909 C C . ILE B 1 186 ? -2.059 15.727 1.382 1 87.5 186 ILE B C 1
ATOM 6911 O O . ILE B 1 186 ? -2.061 15.43 0.183 1 87.5 186 ILE B O 1
ATOM 6915 N N . THR B 1 187 ? -1.142 15.258 2.189 1 86.38 187 THR B N 1
ATOM 6916 C CA . THR B 1 187 ? 0.072 14.625 1.686 1 86.38 187 THR B CA 1
ATOM 6917 C C . THR B 1 187 ? -0.212 13.195 1.229 1 86.38 187 THR B C 1
ATOM 6919 O O . THR B 1 187 ? 0.362 12.727 0.244 1 86.38 187 THR B O 1
ATOM 6922 N N . GLY B 1 188 ? -1.035 12.516 1.878 1 90.06 188 GLY B N 1
ATOM 6923 C CA . GLY B 1 188 ? -1.427 11.188 1.427 1 90.06 188 GLY B CA 1
ATOM 6924 C C . GLY B 1 188 ? -2.48 11.211 0.335 1 90.06 188 GLY B C 1
ATOM 6925 O O . GLY B 1 188 ? -3.455 11.961 0.426 1 90.06 188 GLY B O 1
ATOM 6926 N N . ALA B 1 189 ? -2.289 10.422 -0.68 1 90.44 189 ALA B N 1
ATOM 6927 C CA . ALA B 1 189 ? -3.234 10.414 -1.794 1 90.44 189 ALA B CA 1
ATOM 6928 C C . ALA B 1 189 ? -4.582 9.844 -1.365 1 90.44 189 ALA B C 1
ATOM 6930 O O . ALA B 1 189 ? -4.637 8.867 -0.613 1 90.44 189 ALA B O 1
ATOM 6931 N N . LEU B 1 190 ? -5.625 10.5 -1.769 1 93.5 190 LEU B N 1
ATOM 6932 C CA . LEU B 1 190 ? -6.988 10.008 -1.605 1 93.5 190 LEU B CA 1
ATOM 6933 C C . LEU B 1 190 ? -7.578 9.586 -2.947 1 93.5 190 LEU B C 1
ATOM 6935 O O . LEU B 1 190 ? -7.297 10.203 -3.977 1 93.5 190 LEU B O 1
ATOM 6939 N N . GLU B 1 191 ? -8.375 8.555 -2.906 1 91.94 191 GLU B N 1
ATOM 6940 C CA . GLU B 1 191 ? -8.992 8.016 -4.113 1 91.94 191 GLU B CA 1
ATOM 6941 C C . GLU B 1 191 ? -10.508 7.949 -3.982 1 91.94 191 GLU B C 1
ATOM 6943 O O . GLU B 1 191 ? -11.031 7.625 -2.914 1 91.94 191 GLU B O 1
ATOM 6948 N N . VAL B 1 192 ? -11.172 8.266 -5.105 1 92.19 192 VAL B N 1
ATOM 6949 C CA . VAL B 1 192 ? -12.617 8.078 -5.156 1 92.19 192 VAL B CA 1
ATOM 6950 C C . VAL B 1 192 ? -12.938 6.621 -5.492 1 92.19 192 VAL B C 1
ATOM 6952 O O . VAL B 1 192 ? -12.586 6.133 -6.57 1 92.19 192 VAL B O 1
ATOM 6955 N N . TRP B 1 193 ? -13.57 5.938 -4.629 1 91.56 193 TRP B N 1
ATOM 6956 C CA . TRP B 1 193 ? -13.898 4.527 -4.805 1 91.56 193 TRP B CA 1
ATOM 6957 C C . TRP B 1 193 ? -15.289 4.359 -5.398 1 91.56 193 TRP B C 1
ATOM 6959 O O . TRP B 1 193 ? -15.562 3.365 -6.078 1 91.56 193 TRP B O 1
ATOM 6969 N N . GLU B 1 194 ? -16.125 5.262 -5.027 1 88.38 194 GLU B N 1
ATOM 6970 C CA . GLU B 1 194 ? -17.5 5.25 -5.523 1 88.38 194 GLU B CA 1
ATOM 6971 C C . GLU B 1 194 ? -18.109 6.648 -5.484 1 88.38 194 GLU B C 1
ATOM 6973 O O . GLU B 1 194 ? -17.891 7.402 -4.535 1 88.38 194 GLU B O 1
ATOM 6978 N N . THR B 1 195 ? -18.781 7.012 -6.52 1 89.38 195 THR B N 1
ATOM 6979 C CA . THR B 1 195 ? -19.562 8.242 -6.5 1 89.38 195 THR B CA 1
ATOM 6980 C C . THR B 1 195 ? -20.797 8.109 -7.383 1 89.38 195 THR B C 1
ATOM 6982 O O . THR B 1 195 ? -20.75 7.512 -8.461 1 89.38 195 THR B O 1
ATOM 6985 N N . SER B 1 196 ? -21.938 8.492 -6.875 1 87.75 196 SER B N 1
ATOM 6986 C CA . SER B 1 196 ? -23.172 8.492 -7.652 1 87.75 196 SER B CA 1
ATOM 6987 C C . SER B 1 196 ? -23.547 9.906 -8.086 1 87.75 196 SER B C 1
ATOM 6989 O O . SER B 1 196 ? -24.656 10.141 -8.555 1 87.75 196 SER B O 1
ATOM 6991 N N . LEU B 1 197 ? -22.609 10.844 -7.879 1 88.69 197 LEU B N 1
ATOM 6992 C CA . LEU B 1 197 ? -22.859 12.219 -8.297 1 88.69 197 LEU B CA 1
ATOM 6993 C C . LEU B 1 197 ? -22.953 12.32 -9.82 1 88.69 197 LEU B C 1
ATOM 6995 O O . LEU B 1 197 ? -22 11.984 -10.523 1 88.69 197 LEU B O 1
ATOM 6999 N N . PRO B 1 198 ? -24.031 12.766 -10.281 1 85.62 198 PRO B N 1
ATOM 7000 C CA . PRO B 1 198 ? -24.203 12.844 -11.734 1 85.62 198 PRO B CA 1
ATOM 7001 C C . PRO B 1 198 ? -23.172 13.75 -12.406 1 85.62 198 PRO B C 1
ATOM 7003 O O . PRO B 1 198 ? -22.734 13.461 -13.523 1 85.62 198 PRO B O 1
ATOM 7006 N N . CYS B 1 199 ? -22.828 14.773 -11.75 1 83.81 199 CYS B N 1
ATOM 7007 C CA . CYS B 1 199 ? -21.859 15.711 -12.32 1 83.81 199 CYS B CA 1
ATOM 7008 C C . CYS B 1 199 ? -20.516 15.039 -12.547 1 83.81 199 CYS B C 1
ATOM 7010 O O . CYS B 1 199 ? -19.75 15.453 -13.414 1 83.81 199 CYS B O 1
ATOM 7012 N N . ALA B 1 200 ? -20.234 14.055 -11.805 1 81.81 200 ALA B N 1
ATOM 7013 C CA . ALA B 1 200 ? -18.969 13.32 -11.961 1 81.81 200 ALA B CA 1
ATOM 7014 C C . ALA B 1 200 ? -19.125 12.172 -12.945 1 81.81 200 ALA B C 1
ATOM 7016 O O . ALA B 1 200 ? -18.297 11.992 -13.844 1 81.81 200 ALA B O 1
ATOM 7017 N N . ARG B 1 201 ? -20.203 11.469 -12.836 1 77.69 201 ARG B N 1
ATOM 7018 C CA . ARG B 1 201 ? -20.406 10.258 -13.617 1 77.69 201 ARG B CA 1
ATOM 7019 C C . ARG B 1 201 ? -20.641 10.586 -15.086 1 77.69 201 ARG B C 1
ATOM 7021 O O . ARG B 1 201 ? -20.359 9.766 -15.961 1 77.69 201 ARG B O 1
ATOM 7028 N N . GLN B 1 202 ? -21.094 11.719 -15.297 1 67.88 202 GLN B N 1
ATOM 7029 C CA . GLN B 1 202 ? -21.438 12.102 -16.672 1 67.88 202 GLN B CA 1
ATOM 7030 C C . GLN B 1 202 ? -20.203 12.578 -17.422 1 67.88 202 GLN B C 1
ATOM 7032 O O . GLN B 1 202 ? -20.234 12.742 -18.641 1 67.88 202 GLN B O 1
ATOM 7037 N N . LYS B 1 203 ? -19.188 12.648 -16.672 1 65.12 203 LYS B N 1
ATOM 7038 C CA . LYS B 1 203 ? -17.969 13.102 -17.344 1 65.12 203 LYS B CA 1
ATOM 7039 C C . LYS B 1 203 ? -17.203 11.938 -17.953 1 65.12 203 LYS B C 1
ATOM 7041 O O . LYS B 1 203 ? -17 10.906 -17.297 1 65.12 203 LYS B O 1
ATOM 7046 N N . SER B 1 204 ? -16.844 12.023 -19.156 1 56.38 204 SER B N 1
ATOM 7047 C CA . SER B 1 204 ? -16.234 10.945 -19.922 1 56.38 204 SER B CA 1
ATOM 7048 C C . SER B 1 204 ? -14.859 10.57 -19.359 1 56.38 204 SER B C 1
ATOM 7050 O O . SER B 1 204 ? -14.398 9.445 -19.531 1 56.38 204 SER B O 1
ATOM 7052 N N . PHE B 1 205 ? -14.273 11.508 -18.75 1 57.62 205 PHE B N 1
ATOM 7053 C CA . PHE B 1 205 ? -12.898 11.258 -18.344 1 57.62 205 PHE B CA 1
ATOM 7054 C C . PHE B 1 205 ? -12.859 10.633 -16.953 1 57.62 205 PHE B C 1
ATOM 7056 O O . PHE B 1 205 ? -11.781 10.281 -16.453 1 57.62 205 PHE B O 1
ATOM 7063 N N . PHE B 1 206 ? -13.984 10.523 -16.484 1 65.5 206 PHE B N 1
ATOM 7064 C CA . PHE B 1 206 ? -14.016 9.984 -15.125 1 65.5 206 PHE B CA 1
ATOM 7065 C C . PHE B 1 206 ? -14.031 8.461 -15.141 1 65.5 206 PHE B C 1
ATOM 7067 O O . PHE B 1 206 ? -14.906 7.855 -15.766 1 65.5 206 PHE B O 1
ATOM 7074 N N . SER B 1 207 ? -12.977 7.809 -14.664 1 65.19 207 SER B N 1
ATOM 7075 C CA . SER B 1 207 ? -12.852 6.355 -14.648 1 65.19 207 SER B CA 1
ATOM 7076 C C . SER B 1 207 ? -13.773 5.73 -13.602 1 65.19 207 SER B C 1
ATOM 7078 O O . SER B 1 207 ? -14.141 4.562 -13.711 1 65.19 207 SER B O 1
ATOM 7080 N N . GLY B 1 208 ? -14.234 6.527 -12.742 1 67.38 208 GLY B N 1
ATOM 7081 C CA . GLY B 1 208 ? -15.242 6.16 -11.766 1 67.38 208 GLY B CA 1
ATOM 7082 C C . GLY B 1 208 ? -14.711 5.27 -10.656 1 67.38 208 GLY B C 1
ATOM 7083 O O . GLY B 1 208 ? -15.422 4.969 -9.695 1 67.38 208 GLY B O 1
ATOM 7084 N N . PHE B 1 209 ? -13.43 4.695 -10.789 1 84 209 PHE B N 1
ATOM 7085 C CA . PHE B 1 209 ? -12.953 3.807 -9.734 1 84 209 PHE B CA 1
ATOM 7086 C C . PHE B 1 209 ? -11.5 4.098 -9.398 1 84 209 PHE B C 1
ATOM 7088 O O . PHE B 1 209 ? -10.648 4.137 -10.289 1 84 209 PHE B O 1
ATOM 7095 N N . ARG B 1 210 ? -11.227 4.387 -8.078 1 88.06 210 ARG B N 1
ATOM 7096 C CA . ARG B 1 210 ? -9.922 4.645 -7.477 1 88.06 210 ARG B CA 1
ATOM 7097 C C . ARG B 1 210 ? -9.203 5.781 -8.195 1 88.06 210 ARG B C 1
ATOM 7099 O O . ARG B 1 210 ? -8.031 5.66 -8.547 1 88.06 210 ARG B O 1
ATOM 7106 N N . GLN B 1 211 ? -9.969 6.742 -8.484 1 84.69 211 GLN B N 1
ATOM 7107 C CA . GLN B 1 211 ? -9.391 7.953 -9.062 1 84.69 211 GLN B CA 1
ATOM 7108 C C . GLN B 1 211 ? -8.805 8.852 -7.977 1 84.69 211 GLN B C 1
ATOM 7110 O O . GLN B 1 211 ? -9.477 9.188 -7.004 1 84.69 211 GLN B O 1
ATOM 7115 N N . ARG B 1 212 ? -7.613 9.258 -8.195 1 86 212 ARG B N 1
ATOM 7116 C CA . ARG B 1 212 ? -6.977 10.141 -7.215 1 86 212 ARG B CA 1
ATOM 7117 C C . ARG B 1 212 ? -7.625 11.516 -7.215 1 86 212 ARG B C 1
ATOM 7119 O O . ARG B 1 212 ? -7.895 12.086 -8.273 1 86 212 ARG B O 1
ATOM 7126 N N . MET B 1 213 ? -7.832 12.023 -6.098 1 86.12 213 MET B N 1
ATOM 7127 C CA . MET B 1 213 ? -8.531 13.289 -5.922 1 86.12 213 MET B CA 1
ATOM 7128 C C . MET B 1 213 ? -7.73 14.445 -6.508 1 86.12 213 MET B C 1
ATOM 7130 O O . MET B 1 213 ? -8.305 15.453 -6.918 1 86.12 213 MET B O 1
ATOM 7134 N N . PHE B 1 214 ? -6.469 14.297 -6.562 1 80.44 214 PHE B N 1
ATOM 7135 C CA . PHE B 1 214 ? -5.629 15.352 -7.125 1 80.44 214 PHE B CA 1
ATOM 7136 C C . PHE B 1 214 ? -4.867 14.844 -8.344 1 80.44 214 PHE B C 1
ATOM 7138 O O . PHE B 1 214 ? -3.736 15.266 -8.594 1 80.44 214 PHE B O 1
ATOM 7145 N N . GLY B 1 215 ? -5.465 13.844 -8.992 1 75.25 215 GLY B N 1
ATOM 7146 C CA . GLY B 1 215 ? -4.922 13.375 -10.258 1 75.25 215 GLY B CA 1
ATOM 7147 C C . GLY B 1 215 ? -5.332 14.234 -11.438 1 75.25 215 GLY B C 1
ATOM 7148 O O . GLY B 1 215 ? -6.102 15.188 -11.281 1 75.25 215 GLY B O 1
ATOM 7149 N N . PRO B 1 216 ? -4.848 13.969 -12.539 1 67.25 216 PRO B N 1
ATOM 7150 C CA . PRO B 1 216 ? -5.117 14.789 -13.727 1 67.25 216 PRO B CA 1
ATOM 7151 C C . PRO B 1 216 ? -6.609 14.898 -14.039 1 67.25 216 PRO B C 1
ATOM 7153 O O . PRO B 1 216 ? -7.09 15.984 -14.383 1 67.25 216 PRO B O 1
ATOM 7156 N N . GLN B 1 217 ? -7.332 13.82 -13.945 1 70.69 217 GLN B N 1
ATOM 7157 C CA . GLN B 1 217 ? -8.766 13.836 -14.227 1 70.69 217 GLN B CA 1
ATOM 7158 C C . GLN B 1 217 ? -9.508 14.742 -13.242 1 70.69 217 GLN B C 1
ATOM 7160 O O . GLN B 1 217 ? -10.445 15.438 -13.625 1 70.69 217 GLN B O 1
ATOM 7165 N N . MET B 1 218 ? -9.055 14.742 -12.133 1 76.38 218 MET B N 1
ATOM 7166 C CA . MET B 1 218 ? -9.703 15.539 -11.109 1 76.38 218 MET B CA 1
ATOM 7167 C C . MET B 1 218 ? -9.336 17.016 -11.25 1 76.38 218 MET B C 1
ATOM 7169 O O . MET B 1 218 ? -10.156 17.891 -10.961 1 76.38 218 MET B O 1
ATOM 7173 N N . ILE B 1 219 ? -8.156 17.219 -11.641 1 70.44 219 ILE B N 1
ATOM 7174 C CA . ILE B 1 219 ? -7.766 18.609 -11.922 1 70.44 219 ILE B CA 1
ATOM 7175 C C . ILE B 1 219 ? -8.656 19.188 -13.016 1 70.44 219 ILE B C 1
ATOM 7177 O O . ILE B 1 219 ? -9.07 20.344 -12.938 1 70.44 219 ILE B O 1
ATOM 7181 N N . TYR B 1 220 ? -8.961 18.328 -13.953 1 71.81 220 TYR B N 1
ATOM 7182 C CA . TYR B 1 220 ? -9.891 18.734 -15 1 71.81 220 TYR B CA 1
ATOM 7183 C C . TYR B 1 220 ? -11.266 19.031 -14.414 1 71.81 220 TYR B C 1
ATOM 7185 O O . TYR B 1 220 ? -11.938 19.984 -14.836 1 71.81 220 TYR B O 1
ATOM 7193 N N . LEU B 1 221 ? -11.664 18.281 -13.539 1 77.31 221 LEU B N 1
ATOM 7194 C CA . LEU B 1 221 ? -12.961 18.484 -12.898 1 77.31 221 LEU B CA 1
ATOM 7195 C C . LEU B 1 221 ? -12.961 19.797 -12.109 1 77.31 221 LEU B C 1
ATOM 7197 O O . LEU B 1 221 ? -13.961 20.531 -12.109 1 77.31 221 LEU B O 1
ATOM 7201 N N . ILE B 1 222 ? -11.883 20.047 -11.422 1 75 222 ILE B N 1
ATOM 7202 C CA . ILE B 1 222 ? -11.758 21.281 -10.648 1 75 222 ILE B CA 1
ATOM 7203 C C . ILE B 1 222 ? -11.922 22.484 -11.57 1 75 222 ILE B C 1
ATOM 7205 O O . ILE B 1 222 ? -12.586 23.469 -11.211 1 75 222 ILE B O 1
ATOM 7209 N N . LEU B 1 223 ? -11.406 22.344 -12.703 1 67.44 223 LEU B N 1
ATOM 7210 C CA . LEU B 1 223 ? -11.414 23.469 -13.641 1 67.44 223 LEU B CA 1
ATOM 7211 C C . LEU B 1 223 ? -12.773 23.578 -14.336 1 67.44 223 LEU B C 1
ATOM 7213 O O . LEU B 1 223 ? -13.234 24.672 -14.633 1 67.44 223 LEU B O 1
ATOM 7217 N N . SER B 1 224 ? -13.398 22.422 -14.555 1 71.06 224 SER B N 1
ATOM 7218 C CA . SER B 1 224 ? -14.633 22.422 -15.328 1 71.06 224 SER B CA 1
ATOM 7219 C C . SER B 1 224 ? -15.852 22.609 -14.43 1 71.06 224 SER B C 1
ATOM 7221 O O . SER B 1 224 ? -16.812 23.281 -14.805 1 71.06 224 SER B O 1
ATOM 7223 N N . ASP B 1 225 ? -15.812 22 -13.297 1 80.75 225 ASP B N 1
ATOM 7224 C CA . ASP B 1 225 ? -16.922 22.031 -12.344 1 80.75 225 ASP B CA 1
ATOM 7225 C C . ASP B 1 225 ? -16.422 21.969 -10.906 1 80.75 225 ASP B C 1
ATOM 7227 O O . ASP B 1 225 ? -16.562 20.953 -10.234 1 80.75 225 ASP B O 1
ATOM 7231 N N . PRO B 1 226 ? -15.992 23.125 -10.43 1 79.94 226 PRO B N 1
ATOM 7232 C CA . PRO B 1 226 ? -15.398 23.141 -9.094 1 79.94 226 PRO B CA 1
ATOM 7233 C C . PRO B 1 226 ? -16.375 22.719 -8 1 79.94 226 PRO B C 1
ATOM 7235 O O . PRO B 1 226 ? -15.977 22.109 -7.008 1 79.94 226 PRO B O 1
ATOM 7238 N N . GLN B 1 227 ? -17.625 23.031 -8.188 1 83.31 227 GLN B N 1
ATOM 7239 C CA . GLN B 1 227 ? -18.609 22.656 -7.184 1 83.31 227 GLN B CA 1
ATOM 7240 C C . GLN B 1 227 ? -18.766 21.141 -7.09 1 83.31 227 GLN B C 1
ATOM 7242 O O . GLN B 1 227 ? -18.922 20.609 -5.996 1 83.31 227 GLN B O 1
ATOM 7247 N N . CYS B 1 228 ? -18.703 20.531 -8.242 1 87.06 228 CYS B N 1
ATOM 7248 C CA . CYS B 1 228 ? -18.781 19.078 -8.25 1 87.06 228 CYS B CA 1
ATOM 7249 C C . CYS B 1 228 ? -17.609 18.453 -7.488 1 87.06 228 CYS B C 1
ATOM 7251 O O . CYS B 1 228 ? -17.781 17.516 -6.723 1 87.06 228 CYS B O 1
ATOM 7253 N N . TRP B 1 229 ? -16.484 18.969 -7.73 1 88 229 TRP B N 1
ATOM 7254 C CA . TRP B 1 229 ? -15.289 18.484 -7.027 1 88 229 TRP B CA 1
ATOM 7255 C C . TRP B 1 229 ? -15.422 18.703 -5.523 1 88 229 TRP B C 1
ATOM 7257 O O . TRP B 1 229 ? -15.07 17.828 -4.73 1 88 229 TRP B O 1
ATOM 7267 N N . LEU B 1 230 ? -15.93 19.906 -5.156 1 89.69 230 LEU B N 1
ATOM 7268 C CA . LEU B 1 230 ? -16.094 20.219 -3.744 1 89.69 230 LEU B CA 1
ATOM 7269 C C . LEU B 1 230 ? -17.094 19.281 -3.088 1 89.69 230 LEU B C 1
ATOM 7271 O O . LEU B 1 230 ? -16.891 18.828 -1.956 1 89.69 230 LEU B O 1
ATOM 7275 N N . ASP B 1 231 ? -18.062 18.953 -3.824 1 90.31 231 ASP B N 1
ATOM 7276 C CA . ASP B 1 231 ? -19.062 18.031 -3.301 1 90.31 231 ASP B CA 1
ATOM 7277 C C . ASP B 1 231 ? -18.469 16.641 -3.08 1 90.31 231 ASP B C 1
ATOM 7279 O O . ASP B 1 231 ? -18.766 16 -2.072 1 90.31 231 ASP B O 1
ATOM 7283 N N . MET B 1 232 ? -17.688 16.281 -3.926 1 90.75 232 MET B N 1
ATOM 7284 C CA . MET B 1 232 ? -17.047 14.969 -3.816 1 90.75 232 MET B CA 1
ATOM 7285 C C . MET B 1 232 ? -16.062 14.938 -2.645 1 90.75 232 MET B C 1
ATOM 7287 O O . MET B 1 232 ? -15.875 13.891 -2.021 1 90.75 232 MET B O 1
ATOM 7291 N N . PHE B 1 233 ? -15.57 16.062 -2.371 1 92.69 233 PHE B N 1
ATOM 7292 C CA . PHE B 1 233 ? -14.523 16.156 -1.366 1 92.69 233 PHE B CA 1
ATOM 7293 C C . PHE B 1 233 ? -15.117 16.406 0.015 1 92.69 233 PHE B C 1
ATOM 7295 O O . PHE B 1 233 ? -14.438 16.234 1.029 1 92.69 233 PHE B O 1
ATOM 7302 N N . SER B 1 234 ? -16.375 16.797 0.113 1 95.69 234 SER B N 1
ATOM 7303 C CA . SER B 1 234 ? -17.047 17.125 1.366 1 95.69 234 SER B CA 1
ATOM 7304 C C . SER B 1 234 ? -17.484 15.867 2.104 1 95.69 234 SER B C 1
ATOM 7306 O O . SER B 1 234 ? -17.75 14.836 1.48 1 95.69 234 SER B O 1
ATOM 7308 N N . MET B 1 235 ? -17.531 15.992 3.369 1 97.75 235 MET B N 1
ATOM 7309 C CA . MET B 1 235 ? -18.078 14.93 4.215 1 97.75 235 MET B CA 1
ATOM 7310 C C . MET B 1 235 ? -19.547 15.195 4.551 1 97.75 235 MET B C 1
ATOM 7312 O O . MET B 1 235 ? -20.047 16.297 4.305 1 97.75 235 MET B O 1
ATOM 7316 N N . ASN B 1 236 ? -20.203 14.211 5.098 1 97.69 236 ASN B N 1
ATOM 7317 C CA . ASN B 1 236 ? -21.594 14.359 5.52 1 97.69 236 ASN B CA 1
ATOM 7318 C C . ASN B 1 236 ? -21.719 15.344 6.68 1 97.69 236 ASN B C 1
ATOM 7320 O O . ASN B 1 236 ? -21.047 15.195 7.703 1 97.69 236 ASN B O 1
ATOM 7324 N N . LYS B 1 237 ? -22.609 16.297 6.605 1 97 237 LYS B N 1
ATOM 7325 C CA . LYS B 1 237 ? -22.766 17.359 7.594 1 97 237 LYS B CA 1
ATOM 7326 C C . LYS B 1 237 ? -23.234 16.797 8.93 1 97 237 LYS B C 1
ATOM 7328 O O . LYS B 1 237 ? -22.906 17.328 9.992 1 97 237 LYS B O 1
ATOM 7333 N N . LYS B 1 238 ? -23.953 15.781 8.883 1 97.38 238 LYS B N 1
ATOM 7334 C CA . LYS B 1 238 ? -24.578 15.25 10.094 1 97.38 238 LYS B CA 1
ATOM 7335 C C . LYS B 1 238 ? -23.641 14.281 10.812 1 97.38 238 LYS B C 1
ATOM 7337 O O . LYS B 1 238 ? -23.406 14.406 12.016 1 97.38 238 LYS B O 1
ATOM 7342 N N . THR B 1 239 ? -23.078 13.336 10.039 1 96.38 239 THR B N 1
ATOM 7343 C CA . THR B 1 239 ? -22.312 12.258 10.664 1 96.38 239 THR B CA 1
ATOM 7344 C C . THR B 1 239 ? -20.812 12.594 10.68 1 96.38 239 THR B C 1
ATOM 7346 O O . THR B 1 239 ? -20.062 12.055 11.492 1 96.38 239 THR B O 1
ATOM 7349 N N . GLY B 1 240 ? -20.406 13.492 9.773 1 96.88 240 GLY B N 1
ATOM 7350 C CA . GLY B 1 240 ? -18.984 13.773 9.625 1 96.88 240 GLY B CA 1
ATOM 7351 C C . GLY B 1 240 ? -18.234 12.656 8.93 1 96.88 240 GLY B C 1
ATOM 7352 O O . GLY B 1 240 ? -17 12.688 8.852 1 96.88 240 GLY B O 1
ATOM 7353 N N . MET B 1 241 ? -18.984 11.672 8.5 1 96.81 241 MET B N 1
ATOM 7354 C CA . MET B 1 241 ? -18.422 10.531 7.77 1 96.81 241 MET B CA 1
ATOM 7355 C C . MET B 1 241 ? -18.703 10.656 6.273 1 96.81 241 MET B C 1
ATOM 7357 O O . MET B 1 241 ? -18.906 11.758 5.766 1 96.81 241 MET B O 1
ATOM 7361 N N . ASP B 1 242 ? -18.656 9.57 5.555 1 95.31 242 ASP B N 1
ATOM 7362 C CA . ASP B 1 242 ? -18.891 9.609 4.117 1 95.31 242 ASP B CA 1
ATOM 7363 C C . ASP B 1 242 ? -20.281 10.141 3.801 1 95.31 242 ASP B C 1
ATOM 7365 O O . ASP B 1 242 ? -21.234 9.891 4.551 1 95.31 242 ASP B O 1
ATOM 7369 N N . ARG B 1 243 ? -20.312 10.844 2.738 1 94.94 243 ARG B N 1
ATOM 7370 C CA . ARG B 1 243 ? -21.625 11.125 2.174 1 94.94 243 ARG B CA 1
ATOM 7371 C C . ARG B 1 243 ? -22.266 9.852 1.624 1 94.94 243 ARG B C 1
ATOM 7373 O O . ARG B 1 243 ? -21.594 8.852 1.406 1 94.94 243 ARG B O 1
ATOM 7380 N N . ASN B 1 244 ? -23.547 9.945 1.384 1 91.5 244 ASN B N 1
ATOM 7381 C CA . ASN B 1 244 ? -24.266 8.781 0.855 1 91.5 244 ASN B CA 1
ATOM 7382 C C . ASN B 1 244 ? -23.922 8.539 -0.611 1 91.5 244 ASN B C 1
ATOM 7384 O O . ASN B 1 244 ? -24.047 7.414 -1.104 1 91.5 244 ASN B O 1
ATOM 7388 N N . ASP B 1 245 ? -23.422 9.578 -1.229 1 92.69 245 ASP B N 1
ATOM 7389 C CA . ASP B 1 245 ? -23.281 9.492 -2.678 1 92.69 245 ASP B CA 1
ATOM 7390 C C . ASP B 1 245 ? -21.812 9.336 -3.07 1 92.69 245 ASP B C 1
ATOM 7392 O O . ASP B 1 245 ? -21.484 9.203 -4.254 1 92.69 245 ASP B O 1
ATOM 7396 N N . THR B 1 246 ? -20.922 9.43 -2.143 1 94.06 246 THR B N 1
ATOM 7397 C CA . THR B 1 246 ? -19.516 9.414 -2.506 1 94.06 246 THR B CA 1
ATOM 7398 C C . THR B 1 246 ? -18.688 8.711 -1.431 1 94.06 246 THR B C 1
ATOM 7400 O O . THR B 1 246 ? -18.891 8.945 -0.237 1 94.06 246 THR B O 1
ATOM 7403 N N . LYS B 1 247 ? -17.859 7.852 -1.874 1 94.38 247 LYS B N 1
ATOM 7404 C CA . LYS B 1 247 ? -16.906 7.164 -0.992 1 94.38 247 LYS B CA 1
ATOM 7405 C C . LYS B 1 247 ? -15.469 7.438 -1.403 1 94.38 247 LYS B C 1
ATOM 7407 O O . LYS B 1 247 ? -15.062 7.094 -2.512 1 94.38 247 LYS B O 1
ATOM 7412 N N . VAL B 1 248 ? -14.703 8.078 -0.525 1 95.44 248 VAL B N 1
ATOM 7413 C CA . VAL B 1 248 ? -13.297 8.391 -0.743 1 95.44 248 VAL B CA 1
ATOM 7414 C C . VAL B 1 248 ? -12.445 7.668 0.294 1 95.44 248 VAL B C 1
ATOM 7416 O O . VAL B 1 248 ? -12.812 7.582 1.466 1 95.44 248 VAL B O 1
ATOM 7419 N N . ARG B 1 249 ? -11.344 7.059 -0.135 1 96.5 249 ARG B N 1
ATOM 7420 C CA . ARG B 1 249 ? -10.445 6.344 0.77 1 96.5 249 ARG B CA 1
ATOM 7421 C C . ARG B 1 249 ? -8.992 6.723 0.512 1 96.5 249 ARG B C 1
ATOM 7423 O O . ARG B 1 249 ? -8.648 7.184 -0.579 1 96.5 249 ARG B O 1
ATOM 7430 N N . ALA B 1 250 ? -8.203 6.535 1.585 1 95.25 250 ALA B N 1
ATOM 7431 C CA . ALA B 1 250 ? -6.773 6.789 1.452 1 95.25 250 ALA B CA 1
ATOM 7432 C C . ALA B 1 250 ? -6.098 5.699 0.63 1 95.25 250 ALA B C 1
ATOM 7434 O O . ALA B 1 250 ? -6.422 4.516 0.766 1 95.25 250 ALA B O 1
ATOM 7435 N N . ASP B 1 251 ? -5.227 6.141 -0.25 1 91.94 251 ASP B N 1
ATOM 7436 C CA . ASP B 1 251 ? -4.359 5.203 -0.962 1 91.94 251 ASP B CA 1
ATOM 7437 C C . ASP B 1 251 ? -3.281 4.641 -0.038 1 91.94 251 ASP B C 1
ATOM 7439 O O . ASP B 1 251 ? -3.078 5.148 1.067 1 91.94 251 ASP B O 1
ATOM 7443 N N . SER B 1 252 ? -2.703 3.521 -0.478 1 88.81 252 SER B N 1
ATOM 7444 C CA . SER B 1 252 ? -1.677 2.885 0.341 1 88.81 252 SER B CA 1
ATOM 7445 C C . SER B 1 252 ? -0.396 2.66 -0.455 1 88.81 252 SER B C 1
ATOM 7447 O O . SER B 1 252 ? -0.399 2.748 -1.685 1 88.81 252 SER B O 1
ATOM 7449 N N . GLY B 1 253 ? 0.701 2.422 0.335 1 86.88 253 GLY B N 1
ATOM 7450 C CA . GLY B 1 253 ? 1.993 2.195 -0.292 1 86.88 253 GLY B CA 1
ATOM 7451 C C . GLY B 1 253 ? 2.842 3.451 -0.379 1 86.88 253 GLY B C 1
ATOM 7452 O O . GLY B 1 253 ? 2.348 4.559 -0.153 1 86.88 253 GLY B O 1
ATOM 7453 N N . PHE B 1 254 ? 4.047 3.287 -0.806 1 89.88 254 PHE B N 1
ATOM 7454 C CA . PHE B 1 254 ? 5.004 4.387 -0.842 1 89.88 254 PHE B CA 1
ATOM 7455 C C . PHE B 1 254 ? 4.648 5.379 -1.945 1 89.88 254 PHE B C 1
ATOM 7457 O O . PHE B 1 254 ? 4.902 6.578 -1.813 1 89.88 254 PHE B O 1
ATOM 7464 N N . ALA B 1 255 ? 4.012 4.918 -2.947 1 84.62 255 ALA B N 1
ATOM 7465 C CA . ALA B 1 255 ? 3.637 5.773 -4.074 1 84.62 255 ALA B CA 1
ATOM 7466 C C . ALA B 1 255 ? 2.545 6.762 -3.672 1 84.62 255 ALA B C 1
ATOM 7468 O O . ALA B 1 255 ? 2.334 7.77 -4.348 1 84.62 255 ALA B O 1
ATOM 7469 N N . SER B 1 256 ? 1.904 6.457 -2.637 1 88.75 256 SER B N 1
ATOM 7470 C CA . SER B 1 256 ? 0.8 7.305 -2.197 1 88.75 256 SER B CA 1
ATOM 7471 C C . SER B 1 256 ? 1.312 8.578 -1.528 1 88.75 256 SER B C 1
ATOM 7473 O O . SER B 1 256 ? 0.552 9.523 -1.321 1 88.75 256 SER B O 1
ATOM 7475 N N . VAL B 1 257 ? 2.625 8.664 -1.195 1 89.56 257 VAL B N 1
ATOM 7476 C CA . VAL B 1 257 ? 3.088 9.805 -0.413 1 89.56 257 VAL B CA 1
ATOM 7477 C C . VAL B 1 257 ? 4.297 10.445 -1.095 1 89.56 257 VAL B C 1
ATOM 7479 O O . VAL B 1 257 ? 4.723 11.539 -0.718 1 89.56 257 VAL B O 1
ATOM 7482 N N . ASP B 1 258 ? 4.824 9.805 -2.125 1 82.56 258 ASP B N 1
ATOM 7483 C CA . ASP B 1 258 ? 6.051 10.289 -2.74 1 82.56 258 ASP B CA 1
ATOM 7484 C C . ASP B 1 258 ? 5.848 11.672 -3.355 1 82.56 258 ASP B C 1
ATOM 7486 O O . ASP B 1 258 ? 6.621 12.594 -3.096 1 82.56 258 ASP B O 1
ATOM 7490 N N . TYR B 1 259 ? 4.77 11.719 -4.121 1 73.44 259 TYR B N 1
ATOM 7491 C CA . TYR B 1 259 ? 4.488 12.961 -4.844 1 73.44 259 TYR B CA 1
ATOM 7492 C C . TYR B 1 259 ? 3.027 13.359 -4.676 1 73.44 259 TYR B C 1
ATOM 7494 O O . TYR B 1 259 ? 2.135 12.516 -4.703 1 73.44 259 TYR B O 1
ATOM 7502 N N . PHE B 1 260 ? 2.873 14.547 -4.438 1 68.38 260 PHE B N 1
ATOM 7503 C CA . PHE B 1 260 ? 1.513 15.078 -4.426 1 68.38 260 PHE B CA 1
ATOM 7504 C C . PHE B 1 260 ? 0.931 15.094 -5.836 1 68.38 260 PHE B C 1
ATOM 7506 O O . PHE B 1 260 ? -0.14 14.539 -6.078 1 68.38 260 PHE B O 1
ATOM 7513 N N . VAL B 1 261 ? 1.535 15.75 -6.676 1 62.78 261 VAL B N 1
ATOM 7514 C CA . VAL B 1 261 ? 1.327 15.727 -8.117 1 62.78 261 VAL B CA 1
ATOM 7515 C C . VAL B 1 261 ? 2.652 15.445 -8.828 1 62.78 261 VAL B C 1
ATOM 7517 O O . VAL B 1 261 ? 3.725 15.625 -8.242 1 62.78 261 VAL B O 1
ATOM 7520 N N . PRO B 1 262 ? 2.531 14.891 -9.969 1 61.59 262 PRO B N 1
ATOM 7521 C CA . PRO B 1 262 ? 3.797 14.602 -10.648 1 61.59 262 PRO B CA 1
ATOM 7522 C C . PRO B 1 262 ? 4.773 15.773 -10.602 1 61.59 262 PRO B C 1
ATOM 7524 O O . PRO B 1 262 ? 4.402 16.906 -10.938 1 61.59 262 PRO B O 1
ATOM 7527 N N . GLY B 1 263 ? 5.961 15.555 -10.078 1 63.66 263 GLY B N 1
ATOM 7528 C CA . GLY B 1 263 ? 6.996 16.578 -10.016 1 63.66 263 GLY B CA 1
ATOM 7529 C C . GLY B 1 263 ? 7.07 17.266 -8.664 1 63.66 263 GLY B C 1
ATOM 7530 O O . GLY B 1 263 ? 8.094 17.859 -8.32 1 63.66 263 GLY B O 1
ATOM 7531 N N . TYR B 1 264 ? 6.027 17.188 -7.91 1 74.88 264 TYR B N 1
ATOM 7532 C CA . TYR B 1 264 ? 6.008 17.828 -6.598 1 74.88 264 TYR B CA 1
ATOM 7533 C C . TYR B 1 264 ? 6.184 16.797 -5.492 1 74.88 264 TYR B C 1
ATOM 7535 O O . TYR B 1 264 ? 5.203 16.25 -4.98 1 74.88 264 TYR B O 1
ATOM 7543 N N . TRP B 1 265 ? 7.445 16.688 -5.09 1 81.12 265 TRP B N 1
ATOM 7544 C CA . TRP B 1 265 ? 7.77 15.648 -4.113 1 81.12 265 TRP B CA 1
ATOM 7545 C C . TRP B 1 265 ? 7.32 16.047 -2.715 1 81.12 265 TRP B C 1
ATOM 7547 O O . TRP B 1 265 ? 7.285 17.25 -2.389 1 81.12 265 TRP B O 1
ATOM 7557 N N . VAL B 1 266 ? 6.957 15.156 -1.969 1 87.62 266 VAL B N 1
ATOM 7558 C CA . VAL B 1 266 ? 6.668 15.32 -0.548 1 87.62 266 VAL B CA 1
ATOM 7559 C C . VAL B 1 266 ? 7.617 14.453 0.278 1 87.62 266 VAL B C 1
ATOM 7561 O O . VAL B 1 266 ? 8.773 14.828 0.497 1 87.62 266 VAL B O 1
ATOM 7564 N N . TRP B 1 267 ? 7.32 13.141 0.33 1 93.31 267 TRP B N 1
ATOM 7565 C CA . TRP B 1 267 ? 8.156 12.266 1.147 1 93.31 267 TRP B CA 1
ATOM 7566 C C . TRP B 1 267 ? 9.219 11.578 0.298 1 93.31 267 TRP B C 1
ATOM 7568 O O . TRP B 1 267 ? 10.078 10.859 0.823 1 93.31 267 TRP B O 1
ATOM 7578 N N . ALA B 1 268 ? 9.297 11.805 -0.966 1 90.06 268 ALA B N 1
ATOM 7579 C CA . ALA B 1 268 ? 10.195 11.102 -1.879 1 90.06 268 ALA B CA 1
ATOM 7580 C C . ALA B 1 268 ? 11.656 11.273 -1.45 1 90.06 268 ALA B C 1
ATOM 7582 O O . ALA B 1 268 ? 12.438 10.328 -1.512 1 90.06 268 ALA B O 1
ATOM 7583 N N . LYS B 1 269 ? 12 12.445 -1.038 1 92 269 LYS B N 1
ATOM 7584 C CA . LYS B 1 269 ? 13.391 12.719 -0.677 1 92 269 LYS B CA 1
ATOM 7585 C C . LYS B 1 269 ? 13.773 11.992 0.611 1 92 269 LYS B C 1
ATOM 7587 O O . LYS B 1 269 ? 14.906 11.523 0.749 1 92 269 LYS B O 1
ATOM 7592 N N . VAL B 1 270 ? 12.875 11.945 1.555 1 95.81 270 VAL B N 1
ATOM 7593 C CA . VAL B 1 270 ? 13.141 11.203 2.783 1 95.81 270 VAL B CA 1
ATOM 7594 C C . VAL B 1 270 ? 13.297 9.719 2.467 1 95.81 270 VAL B C 1
ATOM 7596 O O . VAL B 1 270 ? 14.219 9.062 2.963 1 95.81 270 VAL B O 1
ATOM 7599 N N . LEU B 1 271 ? 12.453 9.219 1.614 1 94 271 LEU B N 1
ATOM 7600 C CA . LEU B 1 271 ? 12.43 7.797 1.281 1 94 271 LEU B CA 1
ATOM 7601 C C . LEU B 1 271 ? 13.711 7.379 0.568 1 94 271 LEU B C 1
ATOM 7603 O O . LEU B 1 271 ? 14.312 6.355 0.905 1 94 271 LEU B O 1
ATOM 7607 N N . ILE B 1 272 ? 14.141 8.164 -0.387 1 92 272 ILE B N 1
ATOM 7608 C CA . ILE B 1 272 ? 15.305 7.777 -1.169 1 92 272 ILE B CA 1
ATOM 7609 C C . ILE B 1 272 ? 16.562 7.84 -0.292 1 92 272 ILE B C 1
ATOM 7611 O O . ILE B 1 272 ? 17.469 7.031 -0.451 1 92 272 ILE B O 1
ATOM 7615 N N . ASN B 1 273 ? 16.625 8.805 0.601 1 95.5 273 ASN B N 1
ATOM 7616 C CA . ASN B 1 273 ? 17.781 8.898 1.488 1 95.5 273 ASN B CA 1
ATOM 7617 C C . ASN B 1 273 ? 17.828 7.723 2.463 1 95.5 273 ASN B C 1
ATOM 7619 O O . ASN B 1 273 ? 18.906 7.203 2.758 1 95.5 273 ASN B O 1
ATOM 7623 N N . LEU B 1 274 ? 16.719 7.324 2.961 1 96.69 274 LEU B N 1
ATOM 7624 C CA . LEU B 1 274 ? 16.672 6.129 3.799 1 96.69 274 LEU B CA 1
ATOM 7625 C C . LEU B 1 274 ? 17.062 4.891 3.002 1 96.69 274 LEU B C 1
ATOM 7627 O O . LEU B 1 274 ? 17.781 4.023 3.506 1 96.69 274 LEU B O 1
ATOM 7631 N N . ALA B 1 275 ? 16.578 4.809 1.798 1 93.44 275 ALA B N 1
ATOM 7632 C CA . ALA B 1 275 ? 16.922 3.676 0.939 1 93.44 275 ALA B CA 1
ATOM 7633 C C . ALA B 1 275 ? 18.422 3.604 0.695 1 93.44 275 ALA B C 1
ATOM 7635 O O . ALA B 1 275 ? 18.984 2.514 0.592 1 93.44 275 ALA B O 1
ATOM 7636 N N . ASP B 1 276 ? 19.062 4.75 0.586 1 92.88 276 ASP B N 1
ATOM 7637 C CA . ASP B 1 276 ? 20.5 4.824 0.344 1 92.88 276 ASP B CA 1
ATOM 7638 C C . ASP B 1 276 ? 21.281 4.117 1.449 1 92.88 276 ASP B C 1
ATOM 7640 O O . ASP B 1 276 ? 22.375 3.59 1.21 1 92.88 276 ASP B O 1
ATOM 7644 N N . ILE B 1 277 ? 20.688 4.105 2.607 1 95 277 ILE B N 1
ATOM 7645 C CA . ILE B 1 277 ? 21.438 3.475 3.697 1 95 277 ILE B CA 1
ATOM 7646 C C . ILE B 1 277 ? 20.828 2.111 4.012 1 95 277 ILE B C 1
ATOM 7648 O O . ILE B 1 277 ? 20.953 1.608 5.133 1 95 277 ILE B O 1
ATOM 7652 N N . GLY B 1 278 ? 20 1.652 3.098 1 92.81 278 GLY B N 1
ATOM 7653 C CA . GLY B 1 278 ? 19.656 0.239 3.141 1 92.81 278 GLY B CA 1
ATOM 7654 C C . GLY B 1 278 ? 18.219 -0.017 3.514 1 92.81 278 GLY B C 1
ATOM 7655 O O . GLY B 1 278 ? 17.797 -1.17 3.637 1 92.81 278 GLY B O 1
ATOM 7656 N N . TYR B 1 279 ? 17.422 0.997 3.709 1 95.75 279 TYR B N 1
ATOM 7657 C CA . TYR B 1 279 ? 16.016 0.791 4.086 1 95.75 279 TYR B CA 1
ATOM 7658 C C . TYR B 1 279 ? 15.203 0.308 2.896 1 95.75 279 TYR B C 1
ATOM 7660 O O . TYR B 1 279 ? 15.492 0.662 1.751 1 95.75 279 TYR B O 1
ATOM 7668 N N . ASP B 1 280 ? 14.266 -0.461 3.195 1 93.81 280 ASP B N 1
ATOM 7669 C CA . ASP B 1 280 ? 13.32 -1.028 2.242 1 93.81 280 ASP B CA 1
ATOM 7670 C C . ASP B 1 280 ? 11.961 -1.269 2.896 1 93.81 280 ASP B C 1
ATOM 7672 O O . ASP B 1 280 ? 11.727 -0.842 4.031 1 93.81 280 ASP B O 1
ATOM 7676 N N . PRO B 1 281 ? 11.008 -1.909 2.215 1 92.5 281 PRO B N 1
ATOM 7677 C CA . PRO B 1 281 ? 9.656 -2.053 2.768 1 92.5 281 PRO B CA 1
ATOM 7678 C C . PRO B 1 281 ? 9.617 -2.953 4 1 92.5 281 PRO B C 1
ATOM 7680 O O . PRO B 1 281 ? 8.609 -2.99 4.711 1 92.5 281 PRO B O 1
ATOM 7683 N N . GLN B 1 282 ? 10.648 -3.613 4.305 1 92.44 282 GLN B N 1
ATOM 7684 C CA . GLN B 1 282 ? 10.68 -4.473 5.48 1 92.44 282 GLN B CA 1
ATOM 7685 C C . GLN B 1 282 ? 11.273 -3.738 6.68 1 92.44 282 GLN B C 1
ATOM 7687 O O . GLN B 1 282 ? 11.219 -4.234 7.809 1 92.44 282 GLN B O 1
ATOM 7692 N N . SER B 1 283 ? 11.773 -2.59 6.383 1 95.75 283 SER B N 1
ATOM 7693 C CA . SER B 1 283 ? 12.375 -1.824 7.469 1 95.75 283 SER B CA 1
ATOM 7694 C C . SER B 1 283 ? 11.805 -0.414 7.539 1 95.75 283 SER B C 1
ATOM 7696 O O . SER B 1 283 ? 12.195 0.382 8.391 1 95.75 283 SER B O 1
ATOM 7698 N N . MET B 1 284 ? 10.969 -0.08 6.699 1 96.31 284 MET B N 1
ATOM 7699 C CA . MET B 1 284 ? 10.281 1.209 6.766 1 96.31 284 MET B CA 1
ATOM 7700 C C . MET B 1 284 ? 8.859 1.099 6.234 1 96.31 284 MET B C 1
ATOM 7702 O O . MET B 1 284 ? 8.578 0.267 5.371 1 96.31 284 MET B O 1
ATOM 7706 N N . ALA B 1 285 ? 7.992 1.885 6.746 1 95.69 285 ALA B N 1
ATOM 7707 C CA . ALA B 1 285 ? 6.594 1.892 6.324 1 95.69 285 ALA B CA 1
ATOM 7708 C C . ALA B 1 285 ? 6.012 3.303 6.371 1 95.69 285 ALA B C 1
ATOM 7710 O O . ALA B 1 285 ? 6.48 4.148 7.133 1 95.69 285 ALA B O 1
ATOM 7711 N N . VAL B 1 286 ? 5.102 3.516 5.465 1 95.44 286 VAL B N 1
ATOM 7712 C CA . VAL B 1 286 ? 4.285 4.723 5.504 1 95.44 286 VAL B CA 1
ATOM 7713 C C . VAL B 1 286 ? 2.84 4.363 5.84 1 95.44 286 VAL B C 1
ATOM 7715 O O . VAL B 1 286 ? 2.258 3.467 5.223 1 95.44 286 VAL B O 1
ATOM 7718 N N . VAL B 1 287 ? 2.273 5.016 6.812 1 95.88 287 VAL B N 1
ATOM 7719 C CA . VAL B 1 287 ? 0.888 4.762 7.191 1 95.88 287 VAL B CA 1
ATOM 7720 C C . VAL B 1 287 ? 0.005 5.918 6.734 1 95.88 287 VAL B C 1
ATOM 7722 O O . VAL B 1 287 ? -0.005 6.984 7.355 1 95.88 287 VAL B O 1
ATOM 7725 N N . THR B 1 288 ? -0.767 5.684 5.719 1 95.12 288 THR B N 1
ATOM 7726 C CA . THR B 1 288 ? -1.635 6.719 5.164 1 95.12 288 THR B CA 1
ATOM 7727 C C . THR B 1 288 ? -3.041 6.613 5.746 1 95.12 288 THR B C 1
ATOM 7729 O O . THR B 1 288 ? -3.439 5.555 6.234 1 95.12 288 THR B O 1
ATOM 7732 N N . TYR B 1 289 ? -3.773 7.66 5.75 1 97 289 TYR B N 1
ATOM 7733 C CA . TYR B 1 289 ? -5.125 7.762 6.293 1 97 289 TYR B CA 1
ATOM 7734 C C . TYR B 1 289 ? -5.906 8.875 5.602 1 97 289 TYR B C 1
ATOM 7736 O O . TYR B 1 289 ? -5.328 9.703 4.898 1 97 289 TYR B O 1
ATOM 7744 N N . ASP B 1 290 ? -7.203 8.828 5.73 1 97.5 290 ASP B N 1
ATOM 7745 C CA . ASP B 1 290 ? -8.047 9.922 5.25 1 97.5 290 ASP B CA 1
ATOM 7746 C C . ASP B 1 290 ? -7.875 11.172 6.105 1 97.5 290 ASP B C 1
ATOM 7748 O O . ASP B 1 290 ? -8.531 11.32 7.137 1 97.5 290 ASP B O 1
ATOM 7752 N N . TRP B 1 291 ? -7.066 12.055 5.645 1 97.38 291 TRP B N 1
ATOM 7753 C CA . TRP B 1 291 ? -6.676 13.211 6.441 1 97.38 291 TRP B CA 1
ATOM 7754 C C . TRP B 1 291 ? -7.832 14.203 6.566 1 97.38 291 TRP B C 1
ATOM 7756 O O . TRP B 1 291 ? -7.734 15.188 7.297 1 97.38 291 TRP B O 1
ATOM 7766 N N . ARG B 1 292 ? -9 14.055 5.875 1 97.12 292 ARG B N 1
ATOM 7767 C CA . ARG B 1 292 ? -10.18 14.898 6.055 1 97.12 292 ARG B CA 1
ATOM 7768 C C . ARG B 1 292 ? -10.812 14.672 7.422 1 97.12 292 ARG B C 1
ATOM 7770 O O . ARG B 1 292 ? -11.562 15.523 7.914 1 97.12 292 ARG B O 1
ATOM 7777 N N . LEU B 1 293 ? -10.453 13.523 7.969 1 98.56 293 LEU B N 1
ATOM 7778 C CA . LEU B 1 293 ? -11.07 13.102 9.219 1 98.56 293 LEU B CA 1
ATOM 7779 C C . LEU B 1 293 ? -10.164 13.406 10.406 1 98.56 293 LEU B C 1
ATOM 7781 O O . LEU B 1 293 ? -8.938 13.398 10.266 1 98.56 293 LEU B O 1
ATOM 7785 N N . SER B 1 294 ? -10.828 13.656 11.562 1 98.19 294 SER B N 1
ATOM 7786 C CA . SER B 1 294 ? -10.062 13.625 12.805 1 98.19 294 SER B CA 1
ATOM 7787 C C . SER B 1 294 ? -9.477 12.242 13.062 1 98.19 294 SER B C 1
ATOM 7789 O O . SER B 1 294 ? -9.953 11.25 12.516 1 98.19 294 SER B O 1
ATOM 7791 N N . PRO B 1 295 ? -8.383 12.172 13.852 1 97.69 295 PRO B N 1
ATOM 7792 C CA . PRO B 1 295 ? -7.801 10.859 14.141 1 97.69 295 PRO B CA 1
ATOM 7793 C C . PRO B 1 295 ? -8.82 9.875 14.703 1 97.69 295 PRO B C 1
ATOM 7795 O O . PRO B 1 295 ? -8.82 8.695 14.32 1 97.69 295 PRO B O 1
ATOM 7798 N N . ASP B 1 296 ? -9.695 10.367 15.531 1 96.75 296 ASP B N 1
ATOM 7799 C CA . ASP B 1 296 ? -10.703 9.492 16.141 1 96.75 296 ASP B CA 1
ATOM 7800 C C . ASP B 1 296 ? -11.688 8.977 15.094 1 96.75 296 ASP B C 1
ATOM 7802 O O . ASP B 1 296 ? -12.07 7.805 15.109 1 96.75 296 ASP B O 1
ATOM 7806 N N . LYS B 1 297 ? -12.07 9.82 14.242 1 97.44 297 LYS B N 1
ATOM 7807 C CA . LYS B 1 297 ? -13.016 9.406 13.203 1 97.44 297 LYS B CA 1
ATOM 7808 C C . LYS B 1 297 ? -12.352 8.484 12.188 1 97.44 297 LYS B C 1
ATOM 7810 O O . LYS B 1 297 ? -12.992 7.578 11.648 1 97.44 297 LYS B O 1
ATOM 7815 N N . ALA B 1 298 ? -11.086 8.781 11.875 1 97.5 298 ALA B N 1
ATOM 7816 C CA . ALA B 1 298 ? -10.344 7.875 11.008 1 97.5 298 ALA B CA 1
ATOM 7817 C C . ALA B 1 298 ? -10.258 6.477 11.609 1 97.5 298 ALA B C 1
ATOM 7819 O O . ALA B 1 298 ? -10.352 5.48 10.891 1 97.5 298 ALA B O 1
ATOM 7820 N N . HIS B 1 299 ? -10.086 6.434 12.906 1 96.12 299 HIS B N 1
ATOM 7821 C CA . HIS B 1 299 ? -10.039 5.145 13.586 1 96.12 299 HIS B CA 1
ATOM 7822 C C . HIS B 1 299 ? -11.422 4.488 13.609 1 96.12 299 HIS B C 1
ATOM 7824 O O . HIS B 1 299 ? -11.539 3.285 13.367 1 96.12 299 HIS B O 1
ATOM 7830 N N . GLU B 1 300 ? -12.422 5.277 13.914 1 95.06 300 GLU B N 1
ATOM 7831 C CA . GLU B 1 300 ? -13.789 4.758 13.984 1 95.06 300 GLU B CA 1
ATOM 7832 C C . GLU B 1 300 ? -14.219 4.164 12.641 1 95.06 300 GLU B C 1
ATOM 7834 O O . GLU B 1 300 ? -14.75 3.057 12.586 1 95.06 300 GLU B O 1
ATOM 7839 N N . ARG B 1 301 ? -13.984 4.891 11.594 1 95 301 ARG B N 1
ATOM 7840 C CA . ARG B 1 301 ? -14.453 4.461 10.281 1 95 301 ARG B CA 1
ATOM 7841 C C . ARG B 1 301 ? -13.531 3.396 9.695 1 95 301 ARG B C 1
ATOM 7843 O O . ARG B 1 301 ? -14.008 2.398 9.141 1 95 301 ARG B O 1
ATOM 7850 N N . ASP B 1 302 ? -12.195 3.643 9.758 1 95.06 302 ASP B N 1
ATOM 7851 C CA . ASP B 1 302 ? -11.258 2.855 8.969 1 95.06 302 ASP B CA 1
ATOM 7852 C C . ASP B 1 302 ? -10.445 1.914 9.852 1 95.06 302 ASP B C 1
ATOM 7854 O O . ASP B 1 302 ? -9.734 1.04 9.344 1 95.06 302 ASP B O 1
ATOM 7858 N N . GLY B 1 303 ? -10.469 2.02 11.133 1 93.75 303 GLY B N 1
ATOM 7859 C CA . GLY B 1 303 ? -9.594 1.239 11.992 1 93.75 303 GLY B CA 1
ATOM 7860 C C . GLY B 1 303 ? -8.133 1.644 11.883 1 93.75 303 GLY B C 1
ATOM 7861 O O . GLY B 1 303 ? -7.242 0.797 11.969 1 93.75 303 GLY B O 1
ATOM 7862 N N . PHE B 1 304 ? -7.938 2.902 11.797 1 96.25 304 PHE B N 1
ATOM 7863 C CA . PHE B 1 304 ? -6.621 3.43 11.469 1 96.25 304 PHE B CA 1
ATOM 7864 C C . PHE B 1 304 ? -5.609 3.092 12.555 1 96.25 304 PHE B C 1
ATOM 7866 O O . PHE B 1 304 ? -4.477 2.711 12.258 1 96.25 304 PHE B O 1
ATOM 7873 N N . PHE B 1 305 ? -5.902 3.195 13.797 1 96.44 305 PHE B N 1
ATOM 7874 C CA . PHE B 1 305 ? -4.961 2.963 14.883 1 96.44 305 PHE B CA 1
ATOM 7875 C C . PHE B 1 305 ? -4.539 1.498 14.93 1 96.44 305 PHE B C 1
ATOM 7877 O O . PHE B 1 305 ? -3.402 1.186 15.289 1 96.44 305 PHE B O 1
ATOM 7884 N N . TYR B 1 306 ? -5.438 0.598 14.562 1 91.69 306 TYR B N 1
ATOM 7885 C CA . TYR B 1 306 ? -5.047 -0.802 14.438 1 91.69 306 TYR B CA 1
ATOM 7886 C C . TYR B 1 306 ? -3.977 -0.979 13.367 1 91.69 306 TYR B C 1
ATOM 7888 O O . TYR B 1 306 ? -3.033 -1.754 13.547 1 91.69 306 TYR B O 1
ATOM 7896 N N . GLN B 1 307 ? -4.18 -0.286 12.305 1 91.81 307 GLN B N 1
ATOM 7897 C CA . GLN B 1 307 ? -3.209 -0.36 11.219 1 91.81 307 GLN B CA 1
ATOM 7898 C C . GLN B 1 307 ? -1.835 0.123 11.672 1 91.81 307 GLN B C 1
ATOM 7900 O O . GLN B 1 307 ? -0.816 -0.493 11.352 1 91.81 307 GLN B O 1
ATOM 7905 N N . VAL B 1 308 ? -1.794 1.251 12.359 1 95.81 308 VAL B N 1
ATOM 7906 C CA . VAL B 1 308 ? -0.536 1.796 12.859 1 95.81 308 VAL B CA 1
ATOM 7907 C C . VAL B 1 308 ? 0.112 0.803 13.82 1 95.81 308 VAL B C 1
ATOM 7909 O O . VAL B 1 308 ? 1.305 0.507 13.711 1 95.81 308 VAL B O 1
ATOM 7912 N N . ARG B 1 309 ? -0.656 0.316 14.758 1 93.5 309 ARG B N 1
ATOM 7913 C CA . ARG B 1 309 ? -0.166 -0.638 15.742 1 93.5 309 ARG B CA 1
ATOM 7914 C C . ARG B 1 309 ? 0.425 -1.872 15.07 1 93.5 309 ARG B C 1
ATOM 7916 O O . ARG B 1 309 ? 1.512 -2.324 15.438 1 93.5 309 ARG B O 1
ATOM 7923 N N . ASN B 1 310 ? -0.295 -2.416 14.078 1 89.69 310 ASN B N 1
ATOM 7924 C CA . ASN B 1 310 ? 0.16 -3.607 13.367 1 89.69 310 ASN B CA 1
ATOM 7925 C C . ASN B 1 310 ? 1.449 -3.342 12.602 1 89.69 310 ASN B C 1
ATOM 7927 O O . ASN B 1 310 ? 2.33 -4.203 12.539 1 89.69 310 ASN B O 1
ATOM 7931 N N . SER B 1 311 ? 1.502 -2.209 12 1 92.44 311 SER B N 1
ATOM 7932 C CA . SER B 1 311 ? 2.711 -1.842 11.266 1 92.44 311 SER B CA 1
ATOM 7933 C C . SER B 1 311 ? 3.916 -1.764 12.195 1 92.44 311 SER B C 1
ATOM 7935 O O . SER B 1 311 ? 5.004 -2.238 11.859 1 92.44 311 SER B O 1
ATOM 7937 N N . LEU B 1 312 ? 3.748 -1.154 13.328 1 94.25 312 LEU B N 1
ATOM 7938 C CA . LEU B 1 312 ? 4.824 -1.036 14.305 1 94.25 312 LEU B CA 1
ATOM 7939 C C . LEU B 1 312 ? 5.238 -2.408 14.828 1 94.25 312 LEU B C 1
ATOM 7941 O O . LEU B 1 312 ? 6.43 -2.715 14.906 1 94.25 312 LEU B O 1
ATOM 7945 N N . HIS B 1 313 ? 4.27 -3.256 15.117 1 89.5 313 HIS B N 1
ATOM 7946 C CA . HIS B 1 313 ? 4.562 -4.609 15.57 1 89.5 313 HIS B CA 1
ATOM 7947 C C . HIS B 1 313 ? 5.367 -5.379 14.531 1 89.5 313 HIS B C 1
ATOM 7949 O O . HIS B 1 313 ? 6.355 -6.035 14.867 1 89.5 313 HIS B O 1
ATOM 7955 N N . PHE B 1 314 ? 4.93 -5.293 13.328 1 89.56 314 PHE B N 1
ATOM 7956 C CA . PHE B 1 314 ? 5.605 -6.008 12.25 1 89.56 314 PHE B CA 1
ATOM 7957 C C . PHE B 1 314 ? 7.051 -5.539 12.109 1 89.56 314 PHE B C 1
ATOM 7959 O O . PHE B 1 314 ? 7.969 -6.355 12.039 1 89.56 314 PHE B O 1
ATOM 7966 N N . LEU B 1 315 ? 7.227 -4.262 12.031 1 93.69 315 LEU B N 1
ATOM 7967 C CA . LEU B 1 315 ? 8.555 -3.703 11.805 1 93.69 315 LEU B CA 1
ATOM 7968 C C . LEU B 1 315 ? 9.484 -4.012 12.977 1 93.69 315 LEU B C 1
ATOM 7970 O O . LEU B 1 315 ? 10.648 -4.355 12.773 1 93.69 315 LEU B O 1
ATOM 7974 N N . CYS B 1 316 ? 8.969 -3.84 14.18 1 93.06 316 CYS B N 1
ATOM 7975 C CA . CYS B 1 316 ? 9.789 -4.133 15.352 1 93.06 316 CYS B CA 1
ATOM 7976 C C . CYS B 1 316 ? 10.164 -5.609 15.398 1 93.06 316 CYS B C 1
ATOM 7978 O O . CYS B 1 316 ? 11.32 -5.953 15.664 1 93.06 316 CYS B O 1
ATOM 7980 N N . ARG B 1 317 ? 9.242 -6.461 15.07 1 85.88 317 ARG B N 1
ATOM 7981 C CA . ARG B 1 317 ? 9.477 -7.898 15.078 1 85.88 317 ARG B CA 1
ATOM 7982 C C . ARG B 1 317 ? 10.461 -8.305 13.992 1 85.88 317 ARG B C 1
ATOM 7984 O O . ARG B 1 317 ? 11.406 -9.055 14.25 1 85.88 317 ARG B O 1
ATOM 7991 N N . ARG B 1 318 ? 10.227 -7.84 12.836 1 87.25 318 ARG B N 1
ATOM 7992 C CA . ARG B 1 318 ? 11.047 -8.211 11.688 1 87.25 318 ARG B CA 1
ATOM 7993 C C . ARG B 1 318 ? 12.484 -7.738 11.867 1 87.25 318 ARG B C 1
ATOM 7995 O O . ARG B 1 318 ? 13.422 -8.438 11.477 1 87.25 318 ARG B O 1
ATOM 8002 N N . ASN B 1 319 ? 12.656 -6.57 12.445 1 91.69 319 ASN B N 1
ATOM 8003 C CA . ASN B 1 319 ? 13.977 -5.977 12.555 1 91.69 319 ASN B CA 1
ATOM 8004 C C . ASN B 1 319 ? 14.57 -6.191 13.945 1 91.69 319 ASN B C 1
ATOM 8006 O O . ASN B 1 319 ? 15.734 -5.871 14.188 1 91.69 319 ASN B O 1
ATOM 8010 N N . ARG B 1 320 ? 13.781 -6.684 14.906 1 90.31 320 ARG B N 1
ATOM 8011 C CA . ARG B 1 320 ? 14.203 -6.938 16.281 1 90.31 320 ARG B CA 1
ATOM 8012 C C . ARG B 1 320 ? 14.766 -5.676 16.922 1 90.31 320 ARG B C 1
ATOM 8014 O O . ARG B 1 320 ? 15.844 -5.707 17.531 1 90.31 320 ARG B O 1
ATOM 8021 N N . LYS B 1 321 ? 14.164 -4.566 16.641 1 94.25 321 LYS B N 1
ATOM 8022 C CA . LYS B 1 321 ? 14.5 -3.246 17.172 1 94.25 321 LYS B CA 1
ATOM 8023 C C . LYS B 1 321 ? 13.242 -2.404 17.375 1 94.25 321 LYS B C 1
ATOM 8025 O O . LYS B 1 321 ? 12.211 -2.654 16.734 1 94.25 321 LYS B O 1
ATOM 8030 N N . ARG B 1 322 ? 13.305 -1.483 18.344 1 96.12 322 ARG B N 1
ATOM 8031 C CA . ARG B 1 322 ? 12.234 -0.502 18.453 1 96.12 322 ARG B CA 1
ATOM 8032 C C . ARG B 1 322 ? 12.211 0.432 17.25 1 96.12 322 ARG B C 1
ATOM 8034 O O . ARG B 1 322 ? 13.227 0.587 16.562 1 96.12 322 ARG B O 1
ATOM 8041 N N . ALA B 1 323 ? 11.133 1.087 17.016 1 97.75 323 ALA B N 1
ATOM 8042 C CA . ALA B 1 323 ? 10.945 1.811 15.766 1 97.75 323 ALA B CA 1
ATOM 8043 C C . ALA B 1 323 ? 11.148 3.311 15.961 1 97.75 323 ALA B C 1
ATOM 8045 O O . ALA B 1 323 ? 11.117 3.807 17.094 1 97.75 323 ALA B O 1
ATOM 8046 N N . VAL B 1 324 ? 11.477 3.967 14.898 1 98.62 324 VAL B N 1
ATOM 8047 C CA . VAL B 1 324 ? 11.422 5.418 14.781 1 98.62 324 VAL B CA 1
ATOM 8048 C C . VAL B 1 324 ? 10.102 5.832 14.117 1 98.62 324 VAL B C 1
ATOM 8050 O O . VAL B 1 324 ? 9.789 5.379 13.016 1 98.62 324 VAL B O 1
ATOM 8053 N N . VAL B 1 325 ? 9.336 6.625 14.812 1 98.81 325 VAL B N 1
ATOM 8054 C CA . VAL B 1 325 ? 8.102 7.168 14.242 1 98.81 325 VAL B CA 1
ATOM 8055 C C . VAL B 1 325 ? 8.328 8.617 13.82 1 98.81 325 VAL B C 1
ATOM 8057 O O . VAL B 1 325 ? 8.703 9.461 14.641 1 98.81 325 VAL B O 1
ATOM 8060 N N . ILE B 1 326 ? 8.133 8.906 12.562 1 98.75 326 ILE B N 1
ATOM 8061 C CA . ILE B 1 326 ? 8.289 10.258 12.047 1 98.75 326 ILE B CA 1
ATOM 8062 C C . ILE B 1 326 ? 6.926 10.82 11.648 1 98.75 326 ILE B C 1
ATOM 8064 O O . ILE B 1 326 ? 6.191 10.203 10.875 1 98.75 326 ILE B O 1
ATOM 8068 N N . SER B 1 327 ? 6.543 11.906 12.188 1 98.44 327 SER B N 1
ATOM 8069 C CA . SER B 1 327 ? 5.312 12.594 11.812 1 98.44 327 SER B CA 1
ATOM 8070 C C . SER B 1 327 ? 5.598 13.977 11.242 1 98.44 327 SER B C 1
ATOM 8072 O O . SER B 1 327 ? 6.621 14.586 11.555 1 98.44 327 SER B O 1
ATOM 8074 N N . HIS B 1 328 ? 4.734 14.406 10.344 1 97.88 328 HIS B N 1
ATOM 8075 C CA . HIS B 1 328 ? 4.852 15.734 9.758 1 97.88 328 HIS B CA 1
ATOM 8076 C C . HIS B 1 328 ? 3.525 16.484 9.844 1 97.88 328 HIS B C 1
ATOM 8078 O O . HIS B 1 328 ? 2.477 15.945 9.492 1 97.88 328 HIS B O 1
ATOM 8084 N N . SER B 1 329 ? 3.584 17.703 10.258 1 97.5 329 SER B N 1
ATOM 8085 C CA . SER B 1 329 ? 2.424 18.578 10.25 1 97.5 329 SER B CA 1
ATOM 8086 C C . SER B 1 329 ? 1.245 17.953 10.984 1 97.5 329 SER B C 1
ATOM 8088 O O . SER B 1 329 ? 1.371 17.547 12.148 1 97.5 329 SER B O 1
ATOM 8090 N N . TYR B 1 330 ? 0.105 17.781 10.344 1 97.94 330 TYR B N 1
ATOM 8091 C CA . TYR B 1 330 ? -1.082 17.172 10.93 1 97.94 330 TYR B CA 1
ATOM 8092 C C . TYR B 1 330 ? -0.776 15.766 11.438 1 97.94 330 TYR B C 1
ATOM 8094 O O . TYR B 1 330 ? -1.412 15.289 12.383 1 97.94 330 TYR B O 1
ATOM 8102 N N . GLY B 1 331 ? 0.252 15.18 10.859 1 98.06 331 GLY B N 1
ATOM 8103 C CA . GLY B 1 331 ? 0.673 13.867 11.305 1 98.06 331 GLY B CA 1
ATOM 8104 C C . GLY B 1 331 ? 1.04 13.82 12.781 1 98.06 331 GLY B C 1
ATOM 8105 O O . GLY B 1 331 ? 0.937 12.773 13.422 1 98.06 331 GLY B O 1
ATOM 8106 N N . ALA B 1 332 ? 1.456 14.953 13.289 1 98.38 332 ALA B N 1
ATOM 8107 C CA . ALA B 1 332 ? 1.792 15.016 14.711 1 98.38 332 ALA B CA 1
ATOM 8108 C C . ALA B 1 332 ? 0.549 14.836 15.578 1 98.38 332 ALA B C 1
ATOM 8110 O O . ALA B 1 332 ? 0.584 14.125 16.594 1 98.38 332 ALA B O 1
ATOM 8111 N N . THR B 1 333 ? -0.536 15.531 15.172 1 97.88 333 THR B N 1
ATOM 8112 C CA . THR B 1 333 ? -1.806 15.383 15.875 1 97.88 333 THR B CA 1
ATOM 8113 C C . THR B 1 333 ? -2.289 13.938 15.82 1 97.88 333 THR B C 1
ATOM 8115 O O . THR B 1 333 ? -2.793 13.406 16.812 1 97.88 333 THR B O 1
ATOM 8118 N N . VAL B 1 334 ? -2.064 13.359 14.734 1 98.38 334 VAL B N 1
ATOM 8119 C CA . VAL B 1 334 ? -2.471 11.977 14.523 1 98.38 334 VAL B CA 1
ATOM 8120 C C . VAL B 1 334 ? -1.606 11.047 15.375 1 98.38 334 VAL B C 1
ATOM 8122 O O . VAL B 1 334 ? -2.119 10.125 16.016 1 98.38 334 VAL B O 1
ATOM 8125 N N . ALA B 1 335 ? -0.314 11.242 15.398 1 98.62 335 ALA B N 1
ATOM 8126 C CA . ALA B 1 335 ? 0.606 10.422 16.188 1 98.62 335 ALA B CA 1
ATOM 8127 C C . ALA B 1 335 ? 0.276 10.516 17.672 1 98.62 335 ALA B C 1
ATOM 8129 O O . ALA B 1 335 ? 0.251 9.5 18.375 1 98.62 335 ALA B O 1
ATOM 8130 N N . LEU B 1 336 ? 0.038 11.719 18.125 1 97.94 336 LEU B N 1
ATOM 8131 C CA . LEU B 1 336 ? -0.285 11.922 19.547 1 97.94 336 LEU B CA 1
ATOM 8132 C C . LEU B 1 336 ? -1.568 11.195 19.922 1 97.94 336 LEU B C 1
ATOM 8134 O O . LEU B 1 336 ? -1.644 10.562 20.969 1 97.94 336 LEU B O 1
ATOM 8138 N N . ALA B 1 337 ? -2.551 11.289 19.047 1 97.69 337 ALA B N 1
ATOM 8139 C CA . ALA B 1 337 ? -3.807 10.578 19.281 1 97.69 337 ALA B CA 1
ATOM 8140 C C . ALA B 1 337 ? -3.592 9.07 19.312 1 97.69 337 ALA B C 1
ATOM 8142 O O . ALA B 1 337 ? -4.184 8.367 20.141 1 97.69 337 ALA B O 1
ATOM 8143 N N . PHE B 1 338 ? -2.762 8.594 18.438 1 98.31 338 PHE B N 1
ATOM 8144 C CA . PHE B 1 338 ? -2.463 7.168 18.391 1 98.31 338 PHE B CA 1
ATOM 8145 C C . PHE B 1 338 ? -1.774 6.727 19.688 1 98.31 338 PHE B C 1
ATOM 8147 O O . PHE B 1 338 ? -2.129 5.695 20.266 1 98.31 338 PHE B O 1
ATOM 8154 N N . PHE B 1 339 ? -0.74 7.449 20.094 1 98.06 339 PHE B N 1
ATOM 8155 C CA . PHE B 1 339 ? -0.004 7.074 21.281 1 98.06 339 PHE B CA 1
ATOM 8156 C C . PHE B 1 339 ? -0.929 7.027 22.5 1 98.06 339 PHE B C 1
ATOM 8158 O O . PHE B 1 339 ? -0.808 6.137 23.344 1 98.06 339 PHE B O 1
ATOM 8165 N N . ARG B 1 340 ? -1.808 7.984 22.547 1 96.38 340 ARG B N 1
ATOM 8166 C CA . ARG B 1 340 ? -2.791 7.973 23.625 1 96.38 340 ARG B CA 1
ATOM 8167 C C . ARG B 1 340 ? -3.676 6.734 23.547 1 96.38 340 ARG B C 1
ATOM 8169 O O . ARG B 1 340 ? -3.873 6.043 24.547 1 96.38 340 ARG B O 1
ATOM 8176 N N . TRP B 1 341 ? -4.152 6.492 22.344 1 96.56 341 TRP B N 1
ATOM 8177 C CA . TRP B 1 341 ? -5.02 5.34 22.109 1 96.56 341 TRP B CA 1
ATOM 8178 C C . TRP B 1 341 ? -4.305 4.043 22.469 1 96.56 341 TRP B C 1
ATOM 8180 O O . TRP B 1 341 ? -4.875 3.172 23.141 1 96.56 341 TRP B O 1
ATOM 8190 N N . ALA B 1 342 ? -3.092 3.898 22.031 1 95.44 342 ALA B N 1
ATOM 8191 C CA . ALA B 1 342 ? -2.311 2.682 22.234 1 95.44 342 ALA B CA 1
ATOM 8192 C C . ALA B 1 342 ? -1.993 2.486 23.719 1 95.44 342 ALA B C 1
ATOM 8194 O O . ALA B 1 342 ? -2.1 1.373 24.234 1 95.44 342 ALA B O 1
ATOM 8195 N N . GLU B 1 343 ? -1.634 3.557 24.406 1 94.69 343 GLU B N 1
ATOM 8196 C CA . GLU B 1 343 ? -1.3 3.488 25.828 1 94.69 343 GLU B CA 1
ATOM 8197 C C . GLU B 1 343 ? -2.508 3.068 26.656 1 94.69 343 GLU B C 1
ATOM 8199 O O . GLU B 1 343 ? -2.373 2.307 27.609 1 94.69 343 GLU B O 1
ATOM 8204 N N . GLN B 1 344 ? -3.617 3.531 26.312 1 93.94 344 GLN B N 1
ATOM 8205 C CA . GLN B 1 344 ? -4.848 3.219 27.047 1 93.94 344 GLN B CA 1
ATOM 8206 C C . GLN B 1 344 ? -5.207 1.742 26.891 1 93.94 344 GLN B C 1
ATOM 8208 O O . GLN B 1 344 ? -5.793 1.151 27.812 1 93.94 344 GLN B O 1
ATOM 8213 N N . ARG B 1 345 ? -4.762 1.2 25.906 1 90.94 345 ARG B N 1
ATOM 8214 C CA . ARG B 1 345 ? -5.16 -0.172 25.609 1 90.94 345 ARG B CA 1
ATOM 8215 C C . ARG B 1 345 ? -4.039 -1.151 25.953 1 90.94 345 ARG B C 1
ATOM 8217 O O . ARG B 1 345 ? -4.301 -2.299 26.312 1 90.94 345 ARG B O 1
ATOM 8224 N N . GLU B 1 346 ? -2.9 -0.762 25.719 1 89.88 346 GLU B N 1
ATOM 8225 C CA . GLU B 1 346 ? -1.698 -1.525 26.047 1 89.88 346 GLU B CA 1
ATOM 8226 C C . GLU B 1 346 ? -0.69 -0.671 26.812 1 89.88 346 GLU B C 1
ATOM 8228 O O . GLU B 1 346 ? 0.165 -0.021 26.203 1 89.88 346 GLU B O 1
ATOM 8233 N N . GLY B 1 347 ? -0.698 -0.802 28.078 1 90.19 347 GLY B N 1
ATOM 8234 C CA . GLY B 1 347 ? 0.204 -0.02 28.906 1 90.19 347 GLY B CA 1
ATOM 8235 C C . GLY B 1 347 ? 1.664 -0.205 28.547 1 90.19 347 GLY B C 1
ATOM 8236 O O . GLY B 1 347 ? 2.135 -1.335 28.391 1 90.19 347 GLY B O 1
ATOM 8237 N N . GLY B 1 348 ? 2.355 0.92 28.297 1 92.56 348 GLY B N 1
ATOM 8238 C CA . GLY B 1 348 ? 3.777 0.882 28 1 92.56 348 GLY B CA 1
ATOM 8239 C C . GLY B 1 348 ? 4.062 0.712 26.516 1 92.56 348 GLY B C 1
ATOM 8240 O O . GLY B 1 348 ? 5.199 0.451 26.125 1 92.56 348 GLY B O 1
ATOM 8241 N N . PHE B 1 349 ? 3.066 0.858 25.75 1 94.12 349 PHE B N 1
ATOM 8242 C CA . PHE B 1 349 ? 3.201 0.591 24.328 1 94.12 349 PHE B CA 1
ATOM 8243 C C . PHE B 1 349 ? 4.309 1.444 23.719 1 94.12 349 PHE B C 1
ATOM 8245 O O . PHE B 1 349 ? 5.188 0.929 23.016 1 94.12 349 PHE B O 1
ATOM 8252 N N . MET B 1 350 ? 4.277 2.742 23.938 1 96 350 MET B N 1
ATOM 8253 C CA . MET B 1 350 ? 5.262 3.639 23.344 1 96 350 MET B CA 1
ATOM 8254 C C . MET B 1 350 ? 6.668 3.299 23.812 1 96 350 MET B C 1
ATOM 8256 O O . MET B 1 350 ? 7.605 3.236 23.016 1 96 350 MET B O 1
ATOM 8260 N N . ASP B 1 351 ? 6.801 3.047 25.047 1 95.44 351 ASP B N 1
ATOM 8261 C CA . ASP B 1 351 ? 8.102 2.736 25.641 1 95.44 351 ASP B CA 1
ATOM 8262 C C . ASP B 1 351 ? 8.68 1.453 25.031 1 95.44 351 ASP B C 1
ATOM 8264 O O . ASP B 1 351 ? 9.891 1.354 24.828 1 95.44 351 ASP B O 1
ATOM 8268 N N . ARG B 1 352 ? 7.816 0.543 24.719 1 94.25 352 ARG B N 1
ATOM 8269 C CA . ARG B 1 352 ? 8.25 -0.772 24.266 1 94.25 352 ARG B CA 1
ATOM 8270 C C . ARG B 1 352 ? 8.539 -0.759 22.766 1 94.25 352 ARG B C 1
ATOM 8272 O O . ARG B 1 352 ? 9.383 -1.515 22.281 1 94.25 352 ARG B O 1
ATOM 8279 N N . HIS B 1 353 ? 7.887 0.116 22.031 1 95.75 353 HIS B N 1
ATOM 8280 C CA . HIS B 1 353 ? 7.93 -0.069 20.578 1 95.75 353 HIS B CA 1
ATOM 8281 C C . HIS B 1 353 ? 8.578 1.127 19.891 1 95.75 353 HIS B C 1
ATOM 8283 O O . HIS B 1 353 ? 8.992 1.033 18.734 1 95.75 353 HIS B O 1
ATOM 8289 N N . VAL B 1 354 ? 8.672 2.242 20.578 1 97.62 354 VAL B N 1
ATOM 8290 C CA . VAL B 1 354 ? 9.133 3.457 19.906 1 97.62 354 VAL B CA 1
ATOM 8291 C C . VAL B 1 354 ? 10.43 3.936 20.547 1 97.62 354 VAL B C 1
ATOM 8293 O O . VAL B 1 354 ? 10.438 4.371 21.703 1 97.62 354 VAL B O 1
ATOM 8296 N N . ALA B 1 355 ? 11.492 3.871 19.812 1 97.19 355 ALA B N 1
ATOM 8297 C CA . ALA B 1 355 ? 12.781 4.363 20.297 1 97.19 355 ALA B CA 1
ATOM 8298 C C . ALA B 1 355 ? 12.883 5.879 20.141 1 97.19 355 ALA B C 1
ATOM 8300 O O . ALA B 1 355 ? 13.383 6.566 21.031 1 97.19 355 ALA B O 1
ATOM 8301 N N . TYR B 1 356 ? 12.422 6.305 19.016 1 98.44 356 TYR B N 1
ATOM 8302 C CA . TYR B 1 356 ? 12.438 7.73 18.703 1 98.44 356 TYR B CA 1
ATOM 8303 C C . TYR B 1 356 ? 11.094 8.18 18.156 1 98.44 356 TYR B C 1
ATOM 8305 O O . TYR B 1 356 ? 10.469 7.473 17.359 1 98.44 356 TYR B O 1
ATOM 8313 N N . TYR B 1 357 ? 10.617 9.242 18.625 1 98.75 357 TYR B N 1
ATOM 8314 C CA . TYR B 1 357 ? 9.539 9.969 17.969 1 98.75 357 TYR B CA 1
ATOM 8315 C C . TYR B 1 357 ? 10.047 11.273 17.375 1 98.75 357 TYR B C 1
ATOM 8317 O O . TYR B 1 357 ? 10.391 12.203 18.109 1 98.75 357 TYR B O 1
ATOM 8325 N N . VAL B 1 358 ? 10.094 11.352 16.062 1 98.88 358 VAL B N 1
ATOM 8326 C CA . VAL B 1 358 ? 10.586 12.531 15.344 1 98.88 358 VAL B CA 1
ATOM 8327 C C . VAL B 1 358 ? 9.398 13.375 14.875 1 98.88 358 VAL B C 1
ATOM 8329 O O . VAL B 1 358 ? 8.68 12.984 13.953 1 98.88 358 VAL B O 1
ATOM 8332 N N . ASN B 1 359 ? 9.234 14.484 15.484 1 98.75 359 ASN B N 1
ATOM 8333 C CA . ASN B 1 359 ? 8.172 15.43 15.156 1 98.75 359 ASN B CA 1
ATOM 8334 C C . ASN B 1 359 ? 8.672 16.531 14.227 1 98.75 359 ASN B C 1
ATOM 8336 O O . ASN B 1 359 ? 9.367 17.453 14.656 1 98.75 359 ASN B O 1
ATOM 8340 N N . VAL B 1 360 ? 8.25 16.484 12.945 1 98.62 360 VAL B N 1
ATOM 8341 C CA . VAL B 1 360 ? 8.703 17.453 11.945 1 98.62 360 VAL B CA 1
ATOM 8342 C C . VAL B 1 360 ? 7.598 18.484 11.68 1 98.62 360 VAL B C 1
ATOM 8344 O O . VAL B 1 360 ? 6.559 18.141 11.109 1 98.62 360 VAL B O 1
ATOM 8347 N N . GLY B 1 361 ? 7.82 19.672 12.062 1 98.19 361 GLY B N 1
ATOM 8348 C CA . GLY B 1 361 ? 6.836 20.719 11.836 1 98.19 361 GLY B CA 1
ATOM 8349 C C . GLY B 1 361 ? 5.461 20.375 12.383 1 98.19 361 GLY B C 1
ATOM 8350 O O . GLY B 1 361 ? 4.445 20.672 11.758 1 98.19 361 GLY B O 1
ATOM 8351 N N . GLY B 1 362 ? 5.402 19.781 13.469 1 98.25 362 GLY B N 1
ATOM 8352 C CA . GLY B 1 362 ? 4.164 19.25 14.008 1 98.25 362 GLY B CA 1
ATOM 8353 C C . GLY B 1 362 ? 3.236 20.312 14.547 1 98.25 362 GLY B C 1
ATOM 8354 O O . GLY B 1 362 ? 3.693 21.297 15.133 1 98.25 362 GLY B O 1
ATOM 8355 N N . VAL B 1 363 ? 1.909 20.094 14.453 1 96.94 363 VAL B N 1
ATOM 8356 C CA . VAL B 1 363 ? 0.877 21.016 14.914 1 96.94 363 VAL B CA 1
ATOM 8357 C C . VAL B 1 363 ? 0.373 20.578 16.281 1 96.94 363 VAL B C 1
ATOM 8359 O O . VAL B 1 363 ? -0.834 20.438 16.5 1 96.94 363 VAL B O 1
ATOM 8362 N N . ALA B 1 364 ? 1.282 20.469 17.203 1 95.62 364 ALA B N 1
ATOM 8363 C CA . ALA B 1 364 ? 0.975 19.859 18.5 1 95.62 364 ALA B CA 1
ATOM 8364 C C . ALA B 1 364 ? -0.017 20.703 19.281 1 95.62 364 ALA B C 1
ATOM 8366 O O . ALA B 1 364 ? -0.892 20.172 19.969 1 95.62 364 ALA B O 1
ATOM 8367 N N . MET B 1 365 ? 0.11 22.047 19.203 1 95.94 365 MET B N 1
ATOM 8368 C CA . MET B 1 365 ? -0.795 22.938 19.922 1 95.94 365 MET B CA 1
ATOM 8369 C C . MET B 1 365 ? -1.781 23.609 18.969 1 95.94 365 MET B C 1
ATOM 8371 O O . MET B 1 365 ? -2.336 24.656 19.281 1 95.94 365 MET B O 1
ATOM 8375 N N . GLY B 1 366 ? -1.864 23.047 17.797 1 96.44 366 GLY B N 1
ATOM 8376 C CA . GLY B 1 366 ? -2.82 23.547 16.828 1 96.44 366 GLY B CA 1
ATOM 8377 C C . GLY B 1 366 ? -2.229 24.562 15.875 1 96.44 366 GLY B C 1
ATOM 8378 O O . GLY B 1 366 ? -1.021 24.828 15.906 1 96.44 366 GLY B O 1
ATOM 8379 N N . VAL B 1 367 ? -3.102 25.094 14.977 1 96.19 367 VAL B N 1
ATOM 8380 C CA . VAL B 1 367 ? -2.691 26.094 13.992 1 96.19 367 VAL B CA 1
ATOM 8381 C C . VAL B 1 367 ? -3.828 27.078 13.766 1 96.19 367 VAL B C 1
ATOM 8383 O O . VAL B 1 367 ? -5 26.703 13.758 1 96.19 367 VAL B O 1
ATOM 8386 N N . GLY B 1 368 ? -3.484 28.328 13.648 1 93.75 368 GLY B N 1
ATOM 8387 C CA . GLY B 1 368 ? -4.477 29.359 13.406 1 93.75 368 GLY B CA 1
ATOM 8388 C C . GLY B 1 368 ? -5.23 29.172 12.102 1 93.75 368 GLY B C 1
ATOM 8389 O O . GLY B 1 368 ? -6.414 29.516 12.008 1 93.75 368 GLY B O 1
ATOM 8390 N N . LYS B 1 369 ? -4.602 28.609 11.117 1 93.19 369 LYS B N 1
ATOM 8391 C CA . LYS B 1 369 ? -5.191 28.422 9.797 1 93.19 369 LYS B CA 1
ATOM 8392 C C . LYS B 1 369 ? -6.441 27.547 9.883 1 93.19 369 LYS B C 1
ATOM 8394 O O . LYS B 1 369 ? -7.371 27.703 9.086 1 93.19 369 LYS B O 1
ATOM 8399 N N . ALA B 1 370 ? -6.449 26.641 10.82 1 96 370 ALA B N 1
ATOM 8400 C CA . ALA B 1 370 ? -7.637 25.812 11.023 1 96 370 ALA B CA 1
ATOM 8401 C C . ALA B 1 370 ? -8.828 26.656 11.469 1 96 370 ALA B C 1
ATOM 8403 O O . ALA B 1 370 ? -9.953 26.453 11.008 1 96 370 ALA B O 1
ATOM 8404 N N . ALA B 1 371 ? -8.57 27.641 12.312 1 95.56 371 ALA B N 1
ATOM 8405 C CA . ALA B 1 371 ? -9.617 28.547 12.773 1 95.56 371 ALA B CA 1
ATOM 8406 C C . ALA B 1 371 ? -10.141 29.406 11.625 1 95.56 371 ALA B C 1
ATOM 8408 O O . ALA B 1 371 ? -11.352 29.578 11.477 1 95.56 371 ALA B O 1
ATOM 8409 N N . SER B 1 372 ? -9.234 29.906 10.883 1 92.88 372 SER B N 1
ATOM 8410 C CA . SER B 1 372 ? -9.617 30.734 9.75 1 92.88 372 SER B CA 1
ATOM 8411 C C . SER B 1 372 ? -10.438 29.953 8.734 1 92.88 372 SER B C 1
ATOM 8413 O O . SER B 1 372 ? -11.414 30.453 8.18 1 92.88 372 SER B O 1
ATOM 8415 N N . ALA B 1 373 ? -10.023 28.75 8.484 1 93.5 373 ALA B N 1
ATOM 8416 C CA . ALA B 1 373 ? -10.727 27.891 7.531 1 93.5 373 ALA B CA 1
ATOM 8417 C C . ALA B 1 373 ? -12.156 27.625 8 1 93.5 373 ALA B C 1
ATOM 8419 O O . ALA B 1 373 ? -13.094 27.672 7.203 1 93.5 373 ALA B O 1
ATOM 8420 N N . LEU B 1 374 ? -12.344 27.375 9.273 1 95.75 374 LEU B N 1
ATOM 8421 C CA . LEU B 1 374 ? -13.648 27.016 9.82 1 95.75 374 LEU B CA 1
ATOM 8422 C C . LEU B 1 374 ? -14.531 28.25 9.961 1 95.75 374 LEU B C 1
ATOM 8424 O O . LEU B 1 374 ? -15.758 28.156 9.82 1 95.75 374 LEU B O 1
ATOM 8428 N N . LEU B 1 375 ? -13.906 29.359 10.219 1 92.31 375 LEU B N 1
ATOM 8429 C CA . LEU B 1 375 ? -14.672 30.578 10.461 1 92.31 375 LEU B CA 1
ATOM 8430 C C . LEU B 1 375 ? -15.016 31.281 9.148 1 92.31 375 LEU B C 1
ATOM 8432 O O . LEU B 1 375 ? -16.141 31.766 8.969 1 92.31 375 LEU B O 1
ATOM 8436 N N . LEU B 1 376 ? -13.977 31.297 8.273 1 87.81 376 LEU B N 1
ATOM 8437 C CA . LEU B 1 376 ? -14.086 32.188 7.117 1 87.81 376 LEU B CA 1
ATOM 8438 C C . LEU B 1 376 ? -14.07 31.406 5.816 1 87.81 376 LEU B C 1
ATOM 8440 O O . LEU B 1 376 ? -14.445 31.922 4.766 1 87.81 376 LEU B O 1
ATOM 8444 N N . GLY B 1 377 ? -13.734 30.125 5.906 1 84.56 377 GLY B N 1
ATOM 8445 C CA . GLY B 1 377 ? -13.539 29.344 4.688 1 84.56 377 GLY B CA 1
ATOM 8446 C C . GLY B 1 377 ? -12.266 29.703 3.953 1 84.56 377 GLY B C 1
ATOM 8447 O O . GLY B 1 377 ? -12.07 29.312 2.803 1 84.56 377 GLY B O 1
ATOM 8448 N N . ASP B 1 378 ? -11.531 30.562 4.527 1 65.81 378 ASP B N 1
ATOM 8449 C CA . ASP B 1 378 ? -10.359 31.109 3.838 1 65.81 378 ASP B CA 1
ATOM 8450 C C . ASP B 1 378 ? -9.07 30.562 4.449 1 65.81 378 ASP B C 1
ATOM 8452 O O . ASP B 1 378 ? -9 30.328 5.656 1 65.81 378 ASP B O 1
ATOM 8456 N N . ALA B 1 379 ? -8.18 29.75 3.74 1 50.66 379 ALA B N 1
ATOM 8457 C CA . ALA B 1 379 ? -6.809 29.609 4.23 1 50.66 379 ALA B CA 1
ATOM 8458 C C . ALA B 1 379 ? -5.855 30.516 3.449 1 50.66 379 ALA B C 1
ATOM 8460 O O . ALA B 1 379 ? -6.098 30.812 2.277 1 50.66 379 ALA B O 1
ATOM 8461 N N . ARG B 1 380 ? -5.023 31.406 4.125 1 46.78 380 ARG B N 1
ATOM 8462 C CA . ARG B 1 380 ? -4.082 32.375 3.545 1 46.78 380 ARG B CA 1
ATOM 8463 C C . ARG B 1 380 ? -3.539 31.859 2.213 1 46.78 380 ARG B C 1
ATOM 8465 O O . ARG B 1 380 ? -3.266 32.656 1.307 1 46.78 380 ARG B O 1
ATOM 8472 N N . ASP B 1 381 ? -3.09 30.641 2.156 1 43.91 381 ASP B N 1
ATOM 8473 C CA . ASP B 1 381 ? -2.574 30.469 0.801 1 43.91 381 ASP B CA 1
ATOM 8474 C C . ASP B 1 381 ? -3.584 30.969 -0.235 1 43.91 381 ASP B C 1
ATOM 8476 O O . ASP B 1 381 ? -3.213 31.281 -1.365 1 43.91 381 ASP B O 1
ATOM 8480 N N . THR B 1 382 ? -4.738 31.047 0.179 1 36.94 382 THR B N 1
ATOM 8481 C CA . THR B 1 382 ? -5.68 31.781 -0.66 1 36.94 382 THR B CA 1
ATOM 8482 C C . THR B 1 382 ? -5.668 33.281 -0.314 1 36.94 382 THR B C 1
ATOM 8484 O O . THR B 1 382 ? -6.074 34.094 -1.125 1 36.94 382 THR B O 1
ATOM 8487 N N . LEU B 1 383 ? -5.391 33.562 0.952 1 38.06 383 LEU B N 1
ATOM 8488 C CA . LEU B 1 383 ? -5.52 34.969 1.371 1 38.06 383 LEU B CA 1
ATOM 8489 C C . LEU B 1 383 ? -4.461 35.844 0.707 1 38.06 383 LEU B C 1
ATOM 8491 O O . LEU B 1 383 ? -4.676 37.031 0.492 1 38.06 383 LEU B O 1
ATOM 8495 N N . ASN B 1 384 ? -3.17 35.281 0.782 1 36.47 384 ASN B N 1
ATOM 8496 C CA . ASN B 1 384 ? -2.129 36.125 0.211 1 36.47 384 ASN B CA 1
ATOM 8497 C C . ASN B 1 384 ? -2.176 36.125 -1.314 1 36.47 384 ASN B C 1
ATOM 8499 O O . ASN B 1 384 ? -1.184 36.438 -1.972 1 36.47 384 ASN B O 1
ATOM 8503 N N . ILE B 1 385 ? -2.982 35.406 -1.779 1 34.59 385 ILE B N 1
ATOM 8504 C CA . ILE B 1 385 ? -3.08 35.469 -3.232 1 34.59 385 ILE B CA 1
ATOM 8505 C C . ILE B 1 385 ? -3.48 36.875 -3.664 1 34.59 385 ILE B C 1
ATOM 8507 O O . ILE B 1 385 ? -4.367 37.469 -3.062 1 34.59 385 ILE B O 1
ATOM 8511 N N . GLN B 1 386 ? -2.664 37.406 -4.414 1 36.75 386 GLN B N 1
ATOM 8512 C CA . GLN B 1 386 ? -3.021 38.688 -5 1 36.75 386 GLN B CA 1
ATOM 8513 C C . GLN B 1 386 ? -4.516 38.75 -5.305 1 36.75 386 GLN B C 1
ATOM 8515 O O . GLN B 1 386 ? -5.148 37.719 -5.582 1 36.75 386 GLN B O 1
ATOM 8520 N N . TRP B 1 387 ? -5.059 39.906 -4.969 1 40.88 387 TRP B N 1
ATOM 8521 C CA . TRP B 1 387 ? -6.469 40.25 -5.109 1 40.88 387 TRP B CA 1
ATOM 8522 C C . TRP B 1 387 ? -7.07 39.594 -6.344 1 40.88 387 TRP B C 1
ATOM 8524 O O . TRP B 1 387 ? -8.195 39.062 -6.301 1 40.88 387 TRP B O 1
ATOM 8534 N N . ALA B 1 388 ? -6.254 39.531 -7.32 1 36.38 388 ALA B N 1
ATOM 8535 C CA . ALA B 1 388 ? -6.738 39 -8.602 1 36.38 388 ALA B CA 1
ATOM 8536 C C . ALA B 1 388 ? -6.934 37.5 -8.547 1 36.38 388 ALA B C 1
ATOM 8538 O O . ALA B 1 388 ? -7.949 37 -9.023 1 36.38 388 ALA B O 1
ATOM 8539 N N . ALA B 1 389 ? -6.082 36.781 -8.023 1 42.75 389 ALA B N 1
ATOM 8540 C CA . ALA B 1 389 ? -6.148 35.344 -7.93 1 42.75 389 ALA B CA 1
ATOM 8541 C C . ALA B 1 389 ? -7.199 34.906 -6.91 1 42.75 389 ALA B C 1
ATOM 8543 O O . ALA B 1 389 ? -7.938 33.938 -7.145 1 42.75 389 ALA B O 1
ATOM 8544 N N . ARG B 1 390 ? -7.293 35.656 -5.871 1 48.19 390 ARG B N 1
ATOM 8545 C CA . ARG B 1 390 ? -8.398 35.5 -4.93 1 48.19 390 ARG B CA 1
ATOM 8546 C C . ARG B 1 390 ? -9.742 35.688 -5.629 1 48.19 390 ARG B C 1
ATOM 8548 O O . ARG B 1 390 ? -10.672 34.906 -5.406 1 48.19 390 ARG B O 1
ATOM 8555 N N . LYS B 1 391 ? -9.625 36.75 -6.312 1 44.28 391 LYS B N 1
ATOM 8556 C CA . LYS B 1 391 ? -10.844 37.031 -7.078 1 44.28 391 LYS B CA 1
ATOM 8557 C C . LYS B 1 391 ? -11.18 35.844 -8 1 44.28 391 LYS B C 1
ATOM 8559 O O . LYS B 1 391 ? -12.352 35.5 -8.164 1 44.28 391 LYS B O 1
ATOM 8564 N N . MET B 1 392 ? -10.156 35.312 -8.5 1 45.44 392 MET B N 1
ATOM 8565 C CA . MET B 1 392 ? -10.352 34.156 -9.383 1 45.44 392 MET B CA 1
ATOM 8566 C C . MET B 1 392 ? -10.875 32.938 -8.602 1 45.44 392 MET B C 1
ATOM 8568 O O . MET B 1 392 ? -11.812 32.281 -9.047 1 45.44 392 MET B O 1
ATOM 8572 N N . LEU B 1 393 ? -10.336 32.75 -7.488 1 52.66 393 LEU B N 1
ATOM 8573 C CA . LEU B 1 393 ? -10.781 31.641 -6.645 1 52.66 393 LEU B CA 1
ATOM 8574 C C . LEU B 1 393 ? -12.156 31.922 -6.062 1 52.66 393 LEU B C 1
ATOM 8576 O O . LEU B 1 393 ? -13.008 31.031 -6.008 1 52.66 393 LEU B O 1
ATOM 8580 N N . ASP B 1 394 ? -12.25 33.344 -5.668 1 52.78 394 ASP B N 1
ATOM 8581 C CA . ASP B 1 394 ? -13.539 33.781 -5.141 1 52.78 394 ASP B CA 1
ATOM 8582 C C . ASP B 1 394 ? -14.617 33.75 -6.223 1 52.78 394 ASP B C 1
ATOM 8584 O O . ASP B 1 394 ? -15.789 33.531 -5.93 1 52.78 394 ASP B O 1
ATOM 8588 N N . THR B 1 395 ? -14.031 34.031 -7.348 1 51.19 395 THR B N 1
ATOM 8589 C CA . THR B 1 395 ? -14.984 34.062 -8.453 1 51.19 395 THR B CA 1
ATOM 8590 C C . THR B 1 395 ? -15.438 32.625 -8.797 1 51.19 395 THR B C 1
ATOM 8592 O O . THR B 1 395 ? -16.594 32.406 -9.164 1 51.19 395 THR B O 1
ATOM 8595 N N . PHE B 1 396 ? -14.57 31.75 -8.359 1 59.41 396 PHE B N 1
ATOM 8596 C CA . PHE B 1 396 ? -14.938 30.422 -8.836 1 59.41 396 PHE B CA 1
ATOM 8597 C C . PHE B 1 396 ? -15.508 29.578 -7.703 1 59.41 396 PHE B C 1
ATOM 8599 O O . PHE B 1 396 ? -16.328 28.688 -7.934 1 59.41 396 PHE B O 1
ATOM 8606 N N . ILE B 1 397 ? -15.047 29.938 -6.52 1 73.56 397 ILE B N 1
ATOM 8607 C CA . ILE B 1 397 ? -15.594 29.203 -5.383 1 73.56 397 ILE B CA 1
ATOM 8608 C C . ILE B 1 397 ? -16.078 30.188 -4.324 1 73.56 397 ILE B C 1
ATOM 8610 O O . ILE B 1 397 ? -15.312 31.031 -3.84 1 73.56 397 ILE B O 1
ATOM 8614 N N . SER B 1 398 ? -17.359 30.25 -4.078 1 76.25 398 SER B N 1
ATOM 8615 C CA . SER B 1 398 ? -17.969 31.156 -3.104 1 76.25 398 SER B CA 1
ATOM 8616 C C . SER B 1 398 ? -17.453 30.875 -1.697 1 76.25 398 SER B C 1
ATOM 8618 O O . SER B 1 398 ? -16.938 29.781 -1.422 1 76.25 398 SER B O 1
ATOM 8620 N N . GLN B 1 399 ? -17.422 31.844 -0.903 1 79.31 399 GLN B N 1
ATOM 8621 C CA . GLN B 1 399 ? -17.062 31.672 0.499 1 79.31 399 GLN B CA 1
ATOM 8622 C C . GLN B 1 399 ? -17.906 30.594 1.162 1 79.31 399 GLN B C 1
ATOM 8624 O O . GLN B 1 399 ? -17.406 29.828 1.988 1 79.31 399 GLN B O 1
ATOM 8629 N N . GLU B 1 400 ? -19.141 30.609 0.754 1 83.5 400 GLU B N 1
ATOM 8630 C CA . GLU B 1 400 ? -20.078 29.625 1.303 1 83.5 400 GLU B CA 1
ATOM 8631 C C . GLU B 1 400 ? -19.641 28.203 0.962 1 83.5 400 GLU B C 1
ATOM 8633 O O . GLU B 1 400 ? -19.719 27.297 1.802 1 83.5 400 GLU B O 1
ATOM 8638 N N . ALA B 1 401 ? -19.203 28.109 -0.219 1 85.19 401 ALA B N 1
ATOM 8639 C CA . ALA B 1 401 ? -18.734 26.797 -0.658 1 85.19 401 ALA B CA 1
ATOM 8640 C C . ALA B 1 401 ? -17.469 26.375 0.082 1 85.19 401 ALA B C 1
ATOM 8642 O O . ALA B 1 401 ? -17.281 25.203 0.41 1 85.19 401 ALA B O 1
ATOM 8643 N N . ARG B 1 402 ? -16.688 27.281 0.382 1 87.62 402 ARG B N 1
ATOM 8644 C CA . ARG B 1 402 ? -15.414 27 1.046 1 87.62 402 ARG B CA 1
ATOM 8645 C C . ARG B 1 402 ? -15.641 26.578 2.496 1 87.62 402 ARG B C 1
ATOM 8647 O O . ARG B 1 402 ? -15.102 25.562 2.945 1 87.62 402 ARG B O 1
ATOM 8654 N N . TYR B 1 403 ? -16.375 27.422 3.232 1 89.69 403 TYR B N 1
ATOM 8655 C CA . TYR B 1 403 ? -16.578 27.016 4.617 1 89.69 403 TYR B CA 1
ATOM 8656 C C . TYR B 1 403 ? -17.5 25.797 4.703 1 89.69 403 TYR B C 1
ATOM 8658 O O . TYR B 1 403 ? -17.469 25.047 5.68 1 89.69 403 TYR B O 1
ATOM 8666 N N . GLY B 1 404 ? -18.375 25.641 3.635 1 91.75 404 GLY B N 1
ATOM 8667 C CA . GLY B 1 404 ? -19.141 24.406 3.578 1 91.75 404 GLY B CA 1
ATOM 8668 C C . GLY B 1 404 ? -18.266 23.172 3.533 1 91.75 404 GLY B C 1
ATOM 8669 O O . GLY B 1 404 ? -18.594 22.156 4.145 1 91.75 404 GLY B O 1
ATOM 8670 N N . LEU B 1 405 ? -17.219 23.297 2.838 1 93.44 405 LEU B N 1
ATOM 8671 C CA . LEU B 1 405 ? -16.266 22.203 2.732 1 93.44 405 LEU B CA 1
ATOM 8672 C C . LEU B 1 405 ? -15.453 22.047 4.02 1 93.44 405 LEU B C 1
ATOM 8674 O O . LEU B 1 405 ? -15.383 20.969 4.59 1 93.44 405 LEU B O 1
ATOM 8678 N N . SER B 1 406 ? -14.883 23.141 4.492 1 95.38 406 SER B N 1
ATOM 8679 C CA . SER B 1 406 ? -13.984 23.094 5.641 1 95.38 406 SER B CA 1
ATOM 8680 C C . SER B 1 406 ? -14.711 22.625 6.898 1 95.38 406 SER B C 1
ATOM 8682 O O . SER B 1 406 ? -14.156 21.875 7.703 1 95.38 406 SER B O 1
ATOM 8684 N N . ARG B 1 407 ? -15.945 23.031 7.035 1 97 407 ARG B N 1
ATOM 8685 C CA . ARG B 1 407 ? -16.719 22.672 8.219 1 97 407 ARG B CA 1
ATOM 8686 C C . ARG B 1 407 ? -17.156 21.219 8.18 1 97 407 ARG B C 1
ATOM 8688 O O . ARG B 1 407 ? -17.594 20.656 9.188 1 97 407 ARG B O 1
ATOM 8695 N N . SER B 1 408 ? -16.969 20.609 7.023 1 97.69 408 SER B N 1
ATOM 8696 C CA . SER B 1 408 ? -17.297 19.188 6.926 1 97.69 408 SER B CA 1
ATOM 8697 C C . SER B 1 408 ? -16.094 18.328 7.309 1 97.69 408 SER B C 1
ATOM 8699 O O . SER B 1 408 ? -16.234 17.125 7.539 1 97.69 408 SER B O 1
ATOM 8701 N N . TRP B 1 409 ? -14.922 18.906 7.395 1 97.81 409 TRP B N 1
ATOM 8702 C CA . TRP B 1 409 ? -13.695 18.172 7.699 1 97.81 409 TRP B CA 1
ATOM 8703 C C . TRP B 1 409 ? -13.375 18.234 9.188 1 97.81 409 TRP B C 1
ATOM 8705 O O . TRP B 1 409 ? -12.969 19.281 9.703 1 97.81 409 TRP B O 1
ATOM 8715 N N . SER B 1 410 ? -13.43 17.109 9.812 1 98.31 410 SER B N 1
ATOM 8716 C CA . SER B 1 410 ? -13.219 17.062 11.25 1 98.31 410 SER B CA 1
ATOM 8717 C C . SER B 1 410 ? -11.742 17.234 11.602 1 98.31 410 SER B C 1
ATOM 8719 O O . SER B 1 410 ? -11.391 17.531 12.742 1 98.31 410 SER B O 1
ATOM 8721 N N . CYS B 1 411 ? -10.812 17 10.633 1 98.06 411 CYS B N 1
ATOM 8722 C CA . CYS B 1 411 ? -9.391 17.188 10.883 1 98.06 411 CYS B CA 1
ATOM 8723 C C . CYS B 1 411 ? -9.086 18.609 11.305 1 98.06 411 CYS B C 1
ATOM 8725 O O . CYS B 1 411 ? -8.18 18.859 12.109 1 98.06 411 CYS B O 1
ATOM 8727 N N . LEU B 1 412 ? -9.844 19.547 10.766 1 97.75 412 LEU B N 1
ATOM 8728 C CA . LEU B 1 412 ? -9.602 20.969 11.055 1 97.75 412 LEU B CA 1
ATOM 8729 C C . LEU B 1 412 ? -9.914 21.281 12.508 1 97.75 412 LEU B C 1
ATOM 8731 O O . LEU B 1 412 ? -9.219 22.078 13.141 1 97.75 412 LEU B O 1
ATOM 8735 N N . VAL B 1 413 ? -10.914 20.656 13.023 1 98.31 413 VAL B N 1
ATOM 8736 C CA . VAL B 1 413 ? -11.219 20.844 14.438 1 98.31 413 VAL B CA 1
ATOM 8737 C C . VAL B 1 413 ? -10.086 20.266 15.289 1 98.31 413 VAL B C 1
ATOM 8739 O O . VAL B 1 413 ? -9.711 20.844 16.312 1 98.31 413 VAL B O 1
ATOM 8742 N N . SER B 1 414 ? -9.555 19.172 14.82 1 97.62 414 SER B N 1
ATOM 8743 C CA . SER B 1 414 ? -8.477 18.531 15.547 1 97.62 414 SER B CA 1
ATOM 8744 C C . SER B 1 414 ? -7.207 19.375 15.539 1 97.62 414 SER B C 1
ATOM 8746 O O . SER B 1 414 ? -6.332 19.203 16.391 1 97.62 414 SER B O 1
ATOM 8748 N N . MET B 1 415 ? -7.117 20.281 14.617 1 97.69 415 MET B N 1
ATOM 8749 C CA . MET B 1 415 ? -5.922 21.109 14.492 1 97.69 415 MET B CA 1
ATOM 8750 C C . MET B 1 415 ? -6.164 22.516 15.055 1 97.69 415 MET B C 1
ATOM 8752 O O . MET B 1 415 ? -5.309 23.391 14.93 1 97.69 415 MET B O 1
ATOM 8756 N N . LEU B 1 416 ? -7.289 22.719 15.656 1 97.88 416 LEU B N 1
ATOM 8757 C CA . LEU B 1 416 ? -7.551 24.016 16.266 1 97.88 416 LEU B CA 1
ATOM 8758 C C . LEU B 1 416 ? -6.559 24.297 17.391 1 97.88 416 LEU B C 1
ATOM 8760 O O . LEU B 1 416 ? -6.121 23.375 18.078 1 97.88 416 LEU B O 1
ATOM 8764 N N . PRO B 1 417 ? -6.254 25.531 17.547 1 97.31 417 PRO B N 1
ATOM 8765 C CA . PRO B 1 417 ? -5.355 25.906 18.656 1 97.31 417 PRO B CA 1
ATOM 8766 C C . PRO B 1 417 ? -5.855 25.422 20.016 1 97.31 417 PRO B C 1
ATOM 8768 O O . PRO B 1 417 ? -7.043 25.562 20.328 1 97.31 417 PRO B O 1
ATOM 8771 N N . ARG B 1 418 ? -4.977 24.875 20.828 1 95.94 418 ARG B N 1
ATOM 8772 C CA . ARG B 1 418 ? -5.32 24.281 22.125 1 95.94 418 ARG B CA 1
ATOM 8773 C C . ARG B 1 418 ? -4.172 24.438 23.109 1 95.94 418 ARG B C 1
ATOM 8775 O O . ARG B 1 418 ? -3.127 25 22.781 1 95.94 418 ARG B O 1
ATOM 8782 N N . GLY B 1 419 ? -4.379 23.938 24.328 1 92.31 419 GLY B N 1
ATOM 8783 C CA . GLY B 1 419 ? -3.348 23.859 25.359 1 92.31 419 GLY B CA 1
ATOM 8784 C C . GLY B 1 419 ? -3.352 25.031 26.312 1 92.31 419 GLY B C 1
ATOM 8785 O O . GLY B 1 419 ? -3.389 24.844 27.531 1 92.31 419 GLY B O 1
ATOM 8786 N N . CYS B 1 420 ? -3.15 26.25 25.688 1 90.44 420 CYS B N 1
ATOM 8787 C CA . CYS B 1 420 ? -3.104 27.438 26.531 1 90.44 420 CYS B CA 1
ATOM 8788 C C . CYS B 1 420 ? -3.629 28.656 25.797 1 90.44 420 CYS B C 1
ATOM 8790 O O . CYS B 1 420 ? -3.236 28.906 24.656 1 90.44 420 CYS B O 1
ATOM 8792 N N . GLU B 1 421 ? -4.387 29.375 26.469 1 89.56 421 GLU B N 1
ATOM 8793 C CA . GLU B 1 421 ? -4.957 30.594 25.891 1 89.56 421 GLU B CA 1
ATOM 8794 C C . GLU B 1 421 ? -3.879 31.641 25.641 1 89.56 421 GLU B C 1
ATOM 8796 O O . GLU B 1 421 ? -3.957 32.375 24.656 1 89.56 421 GLU B O 1
ATOM 8801 N N . GLU B 1 422 ? -2.891 31.641 26.484 1 90.56 422 GLU B N 1
ATOM 8802 C CA . GLU B 1 422 ? -1.833 32.656 26.422 1 90.56 422 GLU B CA 1
ATOM 8803 C C . GLU B 1 422 ? -1 32.5 25.156 1 90.56 422 GLU B C 1
ATOM 8805 O O . GLU B 1 422 ? -0.367 33.469 24.703 1 90.56 422 GLU B O 1
ATOM 8810 N N . ALA B 1 423 ? -0.983 31.328 24.625 1 91.06 423 ALA B N 1
ATOM 8811 C CA . ALA B 1 423 ? -0.205 31.078 23.422 1 91.06 423 ALA B CA 1
ATOM 8812 C C . ALA B 1 423 ? -0.9 31.672 22.188 1 91.06 423 ALA B C 1
ATOM 8814 O O . ALA B 1 423 ? -0.279 31.844 21.141 1 91.06 423 ALA B O 1
ATOM 8815 N N . TRP B 1 424 ? -2.164 32 22.344 1 92.5 424 TRP B N 1
ATOM 8816 C CA . TRP B 1 424 ? -2.967 32.5 21.234 1 92.5 424 TRP B CA 1
ATOM 8817 C C . TRP B 1 424 ? -3.746 33.75 21.625 1 92.5 424 TRP B C 1
ATOM 8819 O O . TRP B 1 424 ? -4.969 33.812 21.484 1 92.5 424 TRP B O 1
ATOM 8829 N N . PRO B 1 425 ? -2.936 34.688 22.031 1 87.06 425 PRO B N 1
ATOM 8830 C CA . PRO B 1 425 ? -3.666 35.906 22.406 1 87.06 425 PRO B CA 1
ATOM 8831 C C . PRO B 1 425 ? -4.348 36.562 21.219 1 87.06 425 PRO B C 1
ATOM 8833 O O . PRO B 1 425 ? -3.707 36.812 20.188 1 87.06 425 PRO B O 1
ATOM 8836 N N . GLY B 1 426 ? -5.629 36.719 21.219 1 91.69 426 GLY B N 1
ATOM 8837 C CA . GLY B 1 426 ? -6.344 37.375 20.141 1 91.69 426 GLY B CA 1
ATOM 8838 C C . GLY B 1 426 ? -6.395 36.562 18.875 1 91.69 426 GLY B C 1
ATOM 8839 O O . GLY B 1 426 ? -6.094 37.062 17.781 1 91.69 426 GLY B O 1
ATOM 8840 N N . LEU B 1 427 ? -6.527 35.281 19.016 1 95.25 427 LEU B N 1
ATOM 8841 C CA . LEU B 1 427 ? -6.672 34.406 17.844 1 95.25 427 LEU B CA 1
ATOM 8842 C C . LEU B 1 427 ? -7.668 35 16.844 1 95.25 427 LEU B C 1
ATOM 8844 O O . LEU B 1 427 ? -7.445 34.969 15.641 1 95.25 427 LEU B O 1
ATOM 8848 N N . THR B 1 428 ? -8.727 35.594 17.422 1 95.81 428 THR B N 1
ATOM 8849 C CA . THR B 1 428 ? -9.695 36.312 16.609 1 95.81 428 THR B CA 1
ATOM 8850 C C . THR B 1 428 ? -10.039 37.656 17.266 1 95.81 428 THR B C 1
ATOM 8852 O O . THR B 1 428 ? -10.211 37.719 18.484 1 95.81 428 THR B O 1
ATOM 8855 N N . VAL B 1 429 ? -10.102 38.656 16.438 1 96.25 429 VAL B N 1
ATOM 8856 C CA . VAL B 1 429 ? -10.5 39.969 16.922 1 96.25 429 VAL B CA 1
ATOM 8857 C C . VAL B 1 429 ? -11.789 40.406 16.234 1 96.25 429 VAL B C 1
ATOM 8859 O O . VAL B 1 429 ? -11.836 40.531 15.008 1 96.25 429 VAL B O 1
ATOM 8862 N N . LEU B 1 430 ? -12.742 40.688 17.016 1 95.94 430 LEU B N 1
ATOM 8863 C CA . LEU B 1 430 ? -14.062 41.062 16.516 1 95.94 430 LEU B CA 1
ATOM 8864 C C . LEU B 1 430 ? -14.078 42.5 16.062 1 95.94 430 LEU B C 1
ATOM 8866 O O . LEU B 1 430 ? -13.172 43.281 16.391 1 95.94 430 LEU B O 1
ATOM 8870 N N . PRO B 1 431 ? -15.094 42.875 15.32 1 93.19 431 PRO B N 1
ATOM 8871 C CA . PRO B 1 431 ? -15.172 44.25 14.812 1 93.19 431 PRO B CA 1
ATOM 8872 C C . PRO B 1 431 ? -15.195 45.312 15.93 1 93.19 431 PRO B C 1
ATOM 8874 O O . PRO B 1 431 ? -14.727 46.438 15.742 1 93.19 431 PRO B O 1
ATOM 8877 N N . ASN B 1 432 ? -15.703 44.969 17.047 1 93.94 432 ASN B N 1
ATOM 8878 C CA . ASN B 1 432 ? -15.781 45.906 18.156 1 93.94 432 ASN B CA 1
ATOM 8879 C C . ASN B 1 432 ? -14.469 45.969 18.938 1 93.94 432 ASN B C 1
ATOM 8881 O O . ASN B 1 432 ? -14.383 46.625 19.953 1 93.94 432 ASN B O 1
ATOM 8885 N N . GLY B 1 433 ? -13.539 45.156 18.547 1 92.56 433 GLY B N 1
ATOM 8886 C CA . GLY B 1 433 ? -12.211 45.219 19.141 1 92.56 433 GLY B CA 1
ATOM 8887 C C . GLY B 1 433 ? -11.969 44.125 20.172 1 92.56 433 GLY B C 1
ATOM 8888 O O . GLY B 1 433 ? -10.844 43.938 20.625 1 92.56 433 GLY B O 1
ATOM 8889 N N . THR B 1 434 ? -12.992 43.406 20.469 1 95 434 THR B N 1
ATOM 8890 C CA . THR B 1 434 ? -12.844 42.344 21.453 1 95 434 THR B CA 1
ATOM 8891 C C . THR B 1 434 ? -11.914 41.25 20.922 1 95 434 THR B C 1
ATOM 8893 O O . THR B 1 434 ? -12.156 40.688 19.844 1 95 434 THR B O 1
ATOM 8896 N N . ALA B 1 435 ? -10.867 40.969 21.672 1 95.31 435 ALA B N 1
ATOM 8897 C CA . ALA B 1 435 ? -9.93 39.906 21.328 1 95.31 435 ALA B CA 1
ATOM 8898 C C . ALA B 1 435 ? -10.328 38.594 21.969 1 95.31 435 ALA B C 1
ATOM 8900 O O . ALA B 1 435 ? -10.5 38.5 23.188 1 95.31 435 ALA B O 1
ATOM 8901 N N . LEU B 1 436 ? -10.523 37.562 21.141 1 95.81 436 LEU B N 1
ATOM 8902 C CA . LEU B 1 436 ? -10.883 36.25 21.609 1 95.81 436 LEU B CA 1
ATOM 8903 C C . LEU B 1 436 ? -9.695 35.281 21.547 1 95.81 436 LEU B C 1
ATOM 8905 O O . LEU B 1 436 ? -8.93 35.312 20.578 1 95.81 436 LEU B O 1
ATOM 8909 N N . GLY B 1 437 ? -9.531 34.5 22.547 1 95.12 437 GLY B N 1
ATOM 8910 C CA . GLY B 1 437 ? -8.539 33.438 22.547 1 95.12 437 GLY B CA 1
ATOM 8911 C C . GLY B 1 437 ? -9.031 32.188 21.875 1 95.12 437 GLY B C 1
ATOM 8912 O O . GLY B 1 437 ? -9.797 32.219 20.922 1 95.12 437 GLY B O 1
ATOM 8913 N N . THR B 1 438 ? -8.508 31.078 22.375 1 95.94 438 THR B N 1
ATOM 8914 C CA . THR B 1 438 ? -8.828 29.781 21.766 1 95.94 438 THR B CA 1
ATOM 8915 C C . THR B 1 438 ? -10.281 29.406 22.047 1 95.94 438 THR B C 1
ATOM 8917 O O . THR B 1 438 ? -11.016 29.031 21.141 1 95.94 438 THR B O 1
ATOM 8920 N N . ARG B 1 439 ? -10.719 29.531 23.281 1 96.06 439 ARG B N 1
ATOM 8921 C CA . ARG B 1 439 ? -12.062 29.125 23.672 1 96.06 439 ARG B CA 1
ATOM 8922 C C . ARG B 1 439 ? -13.117 29.984 22.984 1 96.06 439 ARG B C 1
ATOM 8924 O O . ARG B 1 439 ? -14.086 29.469 22.422 1 96.06 439 ARG B O 1
ATOM 8931 N N . GLY B 1 440 ? -12.898 31.297 23.078 1 96.31 440 GLY B N 1
ATOM 8932 C CA . GLY B 1 440 ? -13.836 32.188 22.422 1 96.31 440 GLY B CA 1
ATOM 8933 C C . GLY B 1 440 ? -13.961 31.953 20.938 1 96.31 440 GLY B C 1
ATOM 8934 O O . GLY B 1 440 ? -15.062 32 20.375 1 96.31 440 GLY B O 1
ATOM 8935 N N . THR B 1 441 ? -12.867 31.766 20.312 1 96.94 441 THR B N 1
ATOM 8936 C CA . THR B 1 441 ? -12.867 31.5 18.875 1 96.94 441 THR B CA 1
ATOM 8937 C C . THR B 1 441 ? -13.594 30.188 18.562 1 96.94 441 THR B C 1
ATOM 8939 O O . THR B 1 441 ? -14.359 30.109 17.609 1 96.94 441 THR B O 1
ATOM 8942 N N . ALA B 1 442 ? -13.32 29.141 19.375 1 97.75 442 ALA B N 1
ATOM 8943 C CA . ALA B 1 442 ? -13.992 27.859 19.188 1 97.75 442 ALA B CA 1
ATOM 8944 C C . ALA B 1 442 ? -15.5 28 19.297 1 97.75 442 ALA B C 1
ATOM 8946 O O . ALA B 1 442 ? -16.25 27.391 18.547 1 97.75 442 ALA B O 1
ATOM 8947 N N . GLU B 1 443 ? -15.938 28.828 20.203 1 97.25 443 GLU B N 1
ATOM 8948 C CA . GLU B 1 443 ? -17.359 29.062 20.375 1 97.25 443 GLU B CA 1
ATOM 8949 C C . GLU B 1 443 ? -17.953 29.781 19.172 1 97.25 443 GLU B C 1
ATOM 8951 O O . GLU B 1 443 ? -19.078 29.5 18.75 1 97.25 443 GLU B O 1
ATOM 8956 N N . LEU B 1 444 ? -17.203 30.75 18.703 1 96.06 444 LEU B N 1
ATOM 8957 C CA . LEU B 1 444 ? -17.625 31.438 17.5 1 96.06 444 LEU B CA 1
ATOM 8958 C C . LEU B 1 444 ? -17.781 30.469 16.344 1 96.06 444 LEU B C 1
ATOM 8960 O O . LEU B 1 444 ? -18.734 30.562 15.57 1 96.06 444 LEU B O 1
ATOM 8964 N N . ILE B 1 445 ? -16.828 29.562 16.203 1 97 445 ILE B N 1
ATOM 8965 C CA . ILE B 1 445 ? -16.859 28.562 15.141 1 97 445 ILE B CA 1
ATOM 8966 C C . ILE B 1 445 ? -18.078 27.656 15.336 1 97 445 ILE B C 1
ATOM 8968 O O . ILE B 1 445 ? -18.766 27.312 14.367 1 97 445 ILE B O 1
ATOM 8972 N N . ARG B 1 446 ? -18.328 27.234 16.594 1 98 446 ARG B N 1
ATOM 8973 C CA . ARG B 1 446 ? -19.484 26.406 16.891 1 98 446 ARG B CA 1
ATOM 8974 C C . ARG B 1 446 ? -20.766 27.031 16.375 1 98 446 ARG B C 1
ATOM 8976 O O . ARG B 1 446 ? -21.609 26.359 15.781 1 98 446 ARG B O 1
ATOM 8983 N N . GLY B 1 447 ? -20.922 28.328 16.688 1 96.62 447 GLY B N 1
ATOM 8984 C CA . GLY B 1 447 ? -22.094 29.047 16.203 1 96.62 447 GLY B CA 1
ATOM 8985 C C . GLY B 1 447 ? -22.188 29.047 14.68 1 96.62 447 GLY B C 1
ATOM 8986 O O . GLY B 1 447 ? -23.281 28.906 14.133 1 96.62 447 GLY B O 1
ATOM 8987 N N . GLY B 1 448 ? -21.031 29.266 14.016 1 95.25 448 GLY B N 1
ATOM 8988 C CA . GLY B 1 448 ? -21.016 29.203 12.562 1 95.25 448 GLY B CA 1
ATOM 8989 C C . GLY B 1 448 ? -21.453 27.844 12.023 1 95.25 448 GLY B C 1
ATOM 8990 O O . GLY B 1 448 ? -22.219 27.781 11.07 1 95.25 448 GLY B O 1
ATOM 8991 N N . CYS B 1 449 ? -20.938 26.797 12.609 1 97.5 449 CYS B N 1
ATOM 8992 C CA . CYS B 1 449 ? -21.297 25.438 12.211 1 97.5 449 CYS B CA 1
ATOM 8993 C C . CYS B 1 449 ? -22.781 25.188 12.391 1 97.5 449 CYS B C 1
ATOM 8995 O O . CYS B 1 449 ? -23.422 24.562 11.539 1 97.5 449 CYS B O 1
ATOM 8997 N N . GLN B 1 450 ? -23.281 25.656 13.477 1 97.25 450 GLN B N 1
ATOM 8998 C CA . GLN B 1 450 ? -24.703 25.5 13.75 1 97.25 450 GLN B CA 1
ATOM 8999 C C . GLN B 1 450 ? -25.547 26.203 12.695 1 97.25 450 GLN B C 1
ATOM 9001 O O . GLN B 1 450 ? -26.5 25.609 12.18 1 97.25 450 GLN B O 1
ATOM 9006 N N . ARG B 1 451 ? -25.234 27.375 12.328 1 95.75 451 ARG B N 1
ATOM 9007 C CA . ARG B 1 451 ? -26 28.172 11.375 1 95.75 451 ARG B CA 1
ATOM 9008 C C . ARG B 1 451 ? -25.938 27.562 9.977 1 95.75 451 ARG B C 1
ATOM 9010 O O . ARG B 1 451 ? -26.906 27.641 9.219 1 95.75 451 ARG B O 1
ATOM 9017 N N . SER B 1 452 ? -24.797 26.984 9.648 1 94.5 452 SER B N 1
ATOM 9018 C CA . SER B 1 452 ? -24.641 26.438 8.312 1 94.5 452 SER B CA 1
ATOM 9019 C C . SER B 1 452 ? -25.156 25 8.234 1 94.5 452 SER B C 1
ATOM 9021 O O . SER B 1 452 ? -25.094 24.359 7.184 1 94.5 452 SER B O 1
ATOM 9023 N N . GLY B 1 453 ? -25.516 24.391 9.367 1 96.06 453 GLY B N 1
ATOM 9024 C CA . GLY B 1 453 ? -26.156 23.078 9.383 1 96.06 453 GLY B CA 1
ATOM 9025 C C . GLY B 1 453 ? -25.156 21.938 9.508 1 96.06 453 GLY B C 1
ATOM 9026 O O . GLY B 1 453 ? -25.484 20.781 9.195 1 96.06 453 GLY B O 1
ATOM 9027 N N . HIS B 1 454 ? -23.984 22.234 9.914 1 97.81 454 HIS B N 1
ATOM 9028 C CA . HIS B 1 454 ? -22.969 21.203 10.109 1 97.81 454 HIS B CA 1
ATOM 9029 C C . HIS B 1 454 ? -23.047 20.625 11.516 1 97.81 454 HIS B C 1
ATOM 9031 O O . HIS B 1 454 ? -22.266 21 12.391 1 97.81 454 HIS B O 1
ATOM 9037 N N . GLU B 1 455 ? -23.812 19.625 11.688 1 98.31 455 GLU B N 1
ATOM 9038 C CA . GLU B 1 455 ? -24.094 19.047 13 1 98.31 455 GLU B CA 1
ATOM 9039 C C . GLU B 1 455 ? -22.859 18.375 13.578 1 98.31 455 GLU B C 1
ATOM 9041 O O . GLU B 1 455 ? -22.609 18.438 14.789 1 98.31 455 GLU B O 1
ATOM 9046 N N . ASP B 1 456 ? -22.172 17.703 12.75 1 98.38 456 ASP B N 1
ATOM 9047 C CA . ASP B 1 456 ? -20.984 17.031 13.258 1 98.38 456 ASP B CA 1
ATOM 9048 C C . ASP B 1 456 ? -19.938 18.047 13.727 1 98.38 456 ASP B C 1
ATOM 9050 O O . ASP B 1 456 ? -19.25 17.812 14.719 1 98.38 456 ASP B O 1
ATOM 9054 N N . CYS B 1 457 ? -19.781 19.078 12.953 1 98.31 457 CYS B N 1
ATOM 9055 C CA . CYS B 1 457 ? -18.844 20.125 13.344 1 98.31 457 CYS B CA 1
ATOM 9056 C C . CYS B 1 457 ? -19.188 20.656 14.734 1 98.31 457 CYS B C 1
ATOM 9058 O O . CYS B 1 457 ? -18.281 20.875 15.547 1 98.31 457 CYS B O 1
ATOM 9060 N N . VAL B 1 458 ? -20.453 20.812 15 1 98.56 458 VAL B N 1
ATOM 9061 C CA . VAL B 1 458 ? -20.891 21.266 16.312 1 98.56 458 VAL B CA 1
ATOM 9062 C C . VAL B 1 458 ? -20.484 20.266 17.375 1 98.56 458 VAL B C 1
ATOM 9064 O O . VAL B 1 458 ? -19.906 20.641 18.406 1 98.56 458 VAL B O 1
ATOM 9067 N N . ARG B 1 459 ? -20.703 19.047 17.094 1 98.38 459 ARG B N 1
ATOM 9068 C CA . ARG B 1 459 ? -20.359 17.984 18.047 1 98.38 459 ARG B CA 1
ATOM 9069 C C . ARG B 1 459 ? -18.844 17.938 18.281 1 98.38 459 ARG B C 1
ATOM 9071 O O . ARG B 1 459 ? -18.391 17.734 19.406 1 98.38 459 ARG B O 1
ATOM 9078 N N . GLN B 1 460 ? -18.125 18.078 17.234 1 98.12 460 GLN B N 1
ATOM 9079 C CA . GLN B 1 460 ? -16.672 18.031 17.328 1 98.12 460 GLN B CA 1
ATOM 9080 C C . GLN B 1 460 ? -16.141 19.188 18.156 1 98.12 460 GLN B C 1
ATOM 9082 O O . GLN B 1 460 ? -15.227 19.016 18.969 1 98.12 460 GLN B O 1
ATOM 9087 N N . ILE B 1 461 ? -16.719 20.344 17.953 1 98.5 461 ILE B N 1
ATOM 9088 C CA . ILE B 1 461 ? -16.281 21.516 18.719 1 98.5 461 ILE B CA 1
ATOM 9089 C C . ILE B 1 461 ? -16.672 21.359 20.188 1 98.5 461 ILE B C 1
ATOM 9091 O O . ILE B 1 461 ? -15.914 21.734 21.078 1 98.5 461 ILE B O 1
ATOM 9095 N N . ASP B 1 462 ? -17.828 20.812 20.406 1 98.25 462 ASP B N 1
ATOM 9096 C CA . ASP B 1 462 ? -18.25 20.547 21.781 1 98.25 462 ASP B CA 1
ATOM 9097 C C . ASP B 1 462 ? -17.25 19.641 22.5 1 98.25 462 ASP B C 1
ATOM 9099 O O . ASP B 1 462 ? -16.875 19.891 23.641 1 98.25 462 ASP B O 1
ATOM 9103 N N . SER B 1 463 ? -16.875 18.594 21.828 1 97.19 463 SER B N 1
ATOM 9104 C CA . SER B 1 463 ? -15.891 17.688 22.391 1 97.19 463 SER B CA 1
ATOM 9105 C C . SER B 1 463 ? -14.539 18.375 22.562 1 97.19 463 SER B C 1
ATOM 9107 O O . SER B 1 463 ? -13.82 18.109 23.531 1 97.19 463 SER B O 1
ATOM 9109 N N . PHE B 1 464 ? -14.211 19.172 21.609 1 97.06 464 PHE B N 1
ATOM 9110 C CA . PHE B 1 464 ? -12.953 19.906 21.625 1 97.06 464 PHE B CA 1
ATOM 9111 C C . PHE B 1 464 ? -12.906 20.859 22.812 1 97.06 464 PHE B C 1
ATOM 9113 O O . PHE B 1 464 ? -11.875 20.969 23.484 1 97.06 464 PHE B O 1
ATOM 9120 N N . LEU B 1 465 ? -14.008 21.516 23.094 1 97.31 465 LEU B N 1
ATOM 9121 C CA . LEU B 1 465 ? -14.094 22.5 24.172 1 97.31 465 LEU B CA 1
ATOM 9122 C C . LEU B 1 465 ? -13.859 21.859 25.531 1 97.31 465 LEU B C 1
ATOM 9124 O O . LEU B 1 465 ? -13.367 22.5 26.453 1 97.31 465 LEU B O 1
ATOM 9128 N N . GLU B 1 466 ? -14.07 20.562 25.641 1 95.44 466 GLU B N 1
ATOM 9129 C CA . GLU B 1 466 ? -13.859 19.844 26.891 1 95.44 466 GLU B CA 1
ATOM 9130 C C . GLU B 1 466 ? -12.375 19.641 27.156 1 95.44 466 GLU B C 1
ATOM 9132 O O . GLU B 1 466 ? -11.961 19.5 28.312 1 95.44 466 GLU B O 1
ATOM 9137 N N . THR B 1 467 ? -11.625 19.625 26.094 1 92.75 467 THR B N 1
ATOM 9138 C CA . THR B 1 467 ? -10.219 19.281 26.266 1 92.75 467 THR B CA 1
ATOM 9139 C C . THR B 1 467 ? -9.32 20.406 25.766 1 92.75 467 THR B C 1
ATOM 9141 O O . THR B 1 467 ? -8.109 20.234 25.641 1 92.75 467 THR B O 1
ATOM 9144 N N . ILE B 1 468 ? -9.852 21.531 25.438 1 95 468 ILE B N 1
ATOM 9145 C CA . ILE B 1 468 ? -9.172 22.641 24.75 1 95 468 ILE B CA 1
ATOM 9146 C C . ILE B 1 468 ? -7.996 23.125 25.594 1 95 468 ILE B C 1
ATOM 9148 O O . ILE B 1 468 ? -6.984 23.578 25.062 1 95 468 ILE B O 1
ATOM 9152 N N . ASP B 1 469 ? -8.039 22.953 26.938 1 92.31 469 ASP B N 1
ATOM 9153 C CA . ASP B 1 469 ? -7.02 23.5 27.828 1 92.31 469 ASP B CA 1
ATOM 9154 C C . ASP B 1 469 ? -5.988 22.422 28.188 1 92.31 469 ASP B C 1
ATOM 9156 O O . ASP B 1 469 ? -5.027 22.703 28.906 1 92.31 469 ASP B O 1
ATOM 9160 N N . GLU B 1 470 ? -6.145 21.281 27.672 1 92.75 470 GLU B N 1
ATOM 9161 C CA . GLU B 1 470 ? -5.211 20.203 27.984 1 92.75 470 GLU B CA 1
ATOM 9162 C C . GLU B 1 470 ? -3.984 20.25 27.078 1 92.75 470 GLU B C 1
ATOM 9164 O O . GLU B 1 470 ? -4.098 20.547 25.875 1 92.75 470 GLU B O 1
ATOM 9169 N N . LEU B 1 471 ? -2.83 20.016 27.688 1 95.06 471 LEU B N 1
ATOM 9170 C CA . LEU B 1 471 ? -1.606 19.906 26.906 1 95.06 471 LEU B CA 1
ATOM 9171 C C . LEU B 1 471 ? -1.538 18.547 26.203 1 95.06 471 LEU B C 1
ATOM 9173 O O . LEU B 1 471 ? -1.938 17.531 26.781 1 95.06 471 LEU B O 1
ATOM 9177 N N . PRO B 1 472 ? -1.138 18.516 24.969 1 94.88 472 PRO B N 1
ATOM 9178 C CA . PRO B 1 472 ? -1.009 17.234 24.266 1 94.88 472 PRO B CA 1
ATOM 9179 C C . PRO B 1 472 ? 0.162 16.391 24.766 1 94.88 472 PRO B C 1
ATOM 9181 O O . PRO B 1 472 ? 1.16 16.234 24.062 1 94.88 472 PRO B O 1
ATOM 9184 N N . SER B 1 473 ? 0.027 15.773 25.859 1 94.88 473 SER B N 1
ATOM 9185 C CA . SER B 1 473 ? 1.074 15.008 26.531 1 94.88 473 SER B CA 1
ATOM 9186 C C . SER B 1 473 ? 1.306 13.664 25.844 1 94.88 473 SER B C 1
ATOM 9188 O O . SER B 1 473 ? 0.459 13.195 25.078 1 94.88 473 SER B O 1
ATOM 9190 N N . LEU B 1 474 ? 2.443 13.117 26.031 1 97.06 474 LEU B N 1
ATOM 9191 C CA . LEU B 1 474 ? 2.807 11.781 25.578 1 97.06 474 LEU B CA 1
ATOM 9192 C C . LEU B 1 474 ? 2.689 10.766 26.703 1 97.06 474 LEU B C 1
ATOM 9194 O O . LEU B 1 474 ? 2.668 11.141 27.875 1 97.06 474 LEU B O 1
ATOM 9198 N N . PRO B 1 475 ? 2.496 9.492 26.375 1 96.62 475 PRO B N 1
ATOM 9199 C CA . PRO B 1 475 ? 2.602 8.469 27.422 1 96.62 475 PRO B CA 1
ATOM 9200 C C . PRO B 1 475 ? 3.971 8.453 28.094 1 96.62 475 PRO B C 1
ATOM 9202 O O . PRO B 1 475 ? 4.957 8.906 27.5 1 96.62 475 PRO B O 1
ATOM 9205 N N . GLN B 1 476 ? 3.994 7.938 29.328 1 95.31 476 GLN B N 1
ATOM 9206 C CA . GLN B 1 476 ? 5.289 7.777 29.984 1 95.31 476 GLN B CA 1
ATOM 9207 C C . GLN B 1 476 ? 6.156 6.762 29.25 1 95.31 476 GLN B C 1
ATOM 9209 O O . GLN B 1 476 ? 5.812 5.582 29.172 1 95.31 476 GLN B O 1
ATOM 9214 N N . ALA B 1 477 ? 7.172 7.238 28.703 1 96.31 477 ALA B N 1
ATOM 9215 C CA . ALA B 1 477 ? 8.109 6.418 27.938 1 96.31 477 ALA B CA 1
ATOM 9216 C C . ALA B 1 477 ? 9.555 6.84 28.203 1 96.31 477 ALA B C 1
ATOM 9218 O O . ALA B 1 477 ? 10.195 7.449 27.344 1 96.31 477 ALA B O 1
ATOM 9219 N N . PRO B 1 478 ? 10.102 6.43 29.281 1 95.88 478 PRO B N 1
ATOM 9220 C CA . PRO B 1 478 ? 11.414 6.918 29.719 1 95.88 478 PRO B CA 1
ATOM 9221 C C . PRO B 1 478 ? 12.539 6.504 28.781 1 95.88 478 PRO B C 1
ATOM 9223 O O . PRO B 1 478 ? 13.617 7.102 28.797 1 95.88 478 PRO B O 1
ATOM 9226 N N . HIS B 1 479 ? 12.32 5.523 27.938 1 95.12 479 HIS B N 1
ATOM 9227 C CA . HIS B 1 479 ? 13.383 5.07 27.047 1 95.12 479 HIS B CA 1
ATOM 9228 C C . HIS B 1 479 ? 13.195 5.613 25.641 1 95.12 479 HIS B C 1
ATOM 9230 O O . HIS B 1 479 ? 13.914 5.223 24.719 1 95.12 479 HIS B O 1
ATOM 9236 N N . THR B 1 480 ? 12.25 6.477 25.453 1 97.06 480 THR B N 1
ATOM 9237 C CA . THR B 1 480 ? 11.984 7.086 24.156 1 97.06 480 THR B CA 1
ATOM 9238 C C . THR B 1 480 ? 12.617 8.477 24.062 1 97.06 480 THR B C 1
ATOM 9240 O O . THR B 1 480 ? 12.609 9.219 25.047 1 97.06 480 THR B O 1
ATOM 9243 N N . THR B 1 481 ? 13.18 8.734 22.953 1 98 481 THR B N 1
ATOM 9244 C CA . THR B 1 481 ? 13.688 10.07 22.672 1 98 481 THR B CA 1
ATOM 9245 C C . THR B 1 481 ? 12.766 10.797 21.688 1 98 481 THR B C 1
ATOM 9247 O O . THR B 1 481 ? 12.383 10.242 20.656 1 98 481 THR B O 1
ATOM 9250 N N . VAL B 1 482 ? 12.406 12.008 22.031 1 98.69 482 VAL B N 1
ATOM 9251 C CA . VAL B 1 482 ? 11.625 12.836 21.125 1 98.69 482 VAL B CA 1
ATOM 9252 C C . VAL B 1 482 ? 12.523 13.875 20.453 1 98.69 482 VAL B C 1
ATOM 9254 O O . VAL B 1 482 ? 13.312 14.547 21.125 1 98.69 482 VAL B O 1
ATOM 9257 N N . VAL B 1 483 ? 12.453 13.953 19.172 1 98.81 483 VAL B N 1
ATOM 9258 C CA . VAL B 1 483 ? 13.219 14.93 18.406 1 98.81 483 VAL B CA 1
ATOM 9259 C C . VAL B 1 483 ? 12.273 15.875 17.672 1 98.81 483 VAL B C 1
ATOM 9261 O O . VAL B 1 483 ? 11.445 15.438 16.875 1 98.81 483 VAL B O 1
ATOM 9264 N N . CYS B 1 484 ? 12.359 17.141 17.969 1 98.75 484 CYS B N 1
ATOM 9265 C CA . CYS B 1 484 ? 11.547 18.156 17.328 1 98.75 484 CYS B CA 1
ATOM 9266 C C . CYS B 1 484 ? 12.344 18.906 16.25 1 98.75 484 CYS B C 1
ATOM 9268 O O . CYS B 1 484 ? 13.352 19.531 16.547 1 98.75 484 CYS B O 1
ATOM 9270 N N . LEU B 1 485 ? 11.898 18.797 15.039 1 98.75 485 LEU B N 1
ATOM 9271 C CA . LEU B 1 485 ? 12.539 19.453 13.891 1 98.75 485 LEU B CA 1
ATOM 9272 C C . LEU B 1 485 ? 11.586 20.438 13.227 1 98.75 485 LEU B C 1
ATOM 9274 O O . LEU B 1 485 ? 10.508 20.047 12.758 1 98.75 485 LEU B O 1
ATOM 9278 N N . TYR B 1 486 ? 11.969 21.75 13.156 1 98.38 486 TYR B N 1
ATOM 9279 C CA . TYR B 1 486 ? 11.078 22.703 12.508 1 98.38 486 TYR B CA 1
ATOM 9280 C C . TYR B 1 486 ? 11.852 23.938 12.047 1 98.38 486 TYR B C 1
ATOM 9282 O O . TYR B 1 486 ? 12.953 24.203 12.523 1 98.38 486 TYR B O 1
ATOM 9290 N N . GLY B 1 487 ? 11.234 24.594 11.055 1 97.12 487 GLY B N 1
ATOM 9291 C CA . GLY B 1 487 ? 11.812 25.828 10.555 1 97.12 487 GLY B CA 1
ATOM 9292 C C . GLY B 1 487 ? 11.398 27.047 11.359 1 97.12 487 GLY B C 1
ATOM 9293 O O . GLY B 1 487 ? 10.352 27.047 12.016 1 97.12 487 GLY B O 1
ATOM 9294 N N . VAL B 1 488 ? 12.258 28.109 11.352 1 96 488 VAL B N 1
ATOM 9295 C CA . VAL B 1 488 ? 11.961 29.375 12.016 1 96 488 VAL B CA 1
ATOM 9296 C C . VAL B 1 488 ? 12.344 30.531 11.102 1 96 488 VAL B C 1
ATOM 9298 O O . VAL B 1 488 ? 12.977 30.328 10.055 1 96 488 VAL B O 1
ATOM 9301 N N . GLY B 1 489 ? 11.836 31.625 11.469 1 93.12 489 GLY B N 1
ATOM 9302 C CA . GLY B 1 489 ? 12.195 32.844 10.734 1 93.12 489 GLY B CA 1
ATOM 9303 C C . GLY B 1 489 ? 11.242 33.125 9.594 1 93.12 489 GLY B C 1
ATOM 9304 O O . GLY B 1 489 ? 11.555 33.938 8.719 1 93.12 489 GLY B O 1
ATOM 9305 N N . LEU B 1 490 ? 10.195 32.469 9.555 1 91.75 490 LEU B N 1
ATOM 9306 C CA . LEU B 1 490 ? 9.172 32.656 8.531 1 91.75 490 LEU B CA 1
ATOM 9307 C C . LEU B 1 490 ? 7.836 33.031 9.164 1 91.75 490 LEU B C 1
ATOM 9309 O O . LEU B 1 490 ? 7.5 32.562 10.242 1 91.75 490 LEU B O 1
ATOM 9313 N N . PRO B 1 491 ? 7.188 33.875 8.516 1 91.25 491 PRO B N 1
ATOM 9314 C CA . PRO B 1 491 ? 5.902 34.312 9.086 1 91.25 491 PRO B CA 1
ATOM 9315 C C . PRO B 1 491 ? 4.848 33.188 9.031 1 91.25 491 PRO B C 1
ATOM 9317 O O . PRO B 1 491 ? 4.703 32.531 8.008 1 91.25 491 PRO B O 1
ATOM 9320 N N . ALA B 1 492 ? 4.203 32.969 10.125 1 93.12 492 ALA B N 1
ATOM 9321 C CA . ALA B 1 492 ? 3.076 32.062 10.234 1 93.12 492 ALA B CA 1
ATOM 9322 C C . ALA B 1 492 ? 1.849 32.75 10.812 1 93.12 492 ALA B C 1
ATOM 9324 O O . ALA B 1 492 ? 1.974 33.656 11.656 1 93.12 492 ALA B O 1
ATOM 9325 N N . GLU B 1 493 ? 0.683 32.375 10.398 1 92.38 493 GLU B N 1
ATOM 9326 C CA . GLU B 1 493 ? -0.553 33.031 10.82 1 92.38 493 GLU B CA 1
ATOM 9327 C C . GLU B 1 493 ? -0.841 32.781 12.297 1 92.38 493 GLU B C 1
ATOM 9329 O O . GLU B 1 493 ? -0.844 31.609 12.727 1 92.38 493 GLU B O 1
ATOM 9334 N N . ALA B 1 494 ? -1.12 33.875 13.023 1 92.69 494 ALA B N 1
ATOM 9335 C CA . ALA B 1 494 ? -1.285 33.719 14.469 1 92.69 494 ALA B CA 1
ATOM 9336 C C . ALA B 1 494 ? -2.625 34.281 14.93 1 92.69 494 ALA B C 1
ATOM 9338 O O . ALA B 1 494 ? -3.076 34 16.047 1 92.69 494 ALA B O 1
ATOM 9339 N N . GLY B 1 495 ? -3.277 35.031 14.039 1 93.31 495 GLY B N 1
ATOM 9340 C CA . GLY B 1 495 ? -4.555 35.625 14.414 1 93.31 495 GLY B CA 1
ATOM 9341 C C . GLY B 1 495 ? -5.254 36.344 13.266 1 93.31 495 GLY B C 1
ATOM 9342 O O . GLY B 1 495 ? -4.633 36.625 12.242 1 93.31 495 GLY B O 1
ATOM 9343 N N . TYR B 1 496 ? -6.539 36.688 13.555 1 93.38 496 TYR B N 1
ATOM 9344 C CA . TYR B 1 496 ? -7.359 37.188 12.461 1 93.38 496 TYR B CA 1
ATOM 9345 C C . TYR B 1 496 ? -8.266 38.312 12.93 1 93.38 496 TYR B C 1
ATOM 9347 O O . TYR B 1 496 ? -8.93 38.188 13.961 1 93.38 496 TYR B O 1
ATOM 9355 N N . TYR B 1 497 ? -8.227 39.312 12.188 1 93.88 497 TYR B N 1
ATOM 9356 C CA . TYR B 1 497 ? -9.156 40.406 12.414 1 93.88 497 TYR B CA 1
ATOM 9357 C C . TYR B 1 497 ? -10.414 40.25 11.578 1 93.88 497 TYR B C 1
ATOM 9359 O O . TYR B 1 497 ? -10.336 40.062 10.359 1 93.88 497 TYR B O 1
ATOM 9367 N N . LEU B 1 498 ? -11.539 40.375 12.273 1 93.44 498 LEU B N 1
ATOM 9368 C CA . LEU B 1 498 ? -12.805 40.156 11.594 1 93.44 498 LEU B CA 1
ATOM 9369 C C . LEU B 1 498 ? -13.562 41.469 11.406 1 93.44 498 LEU B C 1
ATOM 9371 O O . LEU B 1 498 ? -13.312 42.438 12.125 1 93.44 498 LEU B O 1
ATOM 9375 N N . MET B 1 499 ? -14.375 41.531 10.414 1 92.38 499 MET B N 1
ATOM 9376 C CA . MET B 1 499 ? -15.367 42.594 10.203 1 92.38 499 MET B CA 1
ATOM 9377 C C . MET B 1 499 ? -16.734 42 9.898 1 92.38 499 MET B C 1
ATOM 9379 O O . MET B 1 499 ? -16.844 40.781 9.602 1 92.38 499 MET B O 1
ATOM 9383 N N . TRP B 1 500 ? -17.719 42.781 10.078 1 91.12 500 TRP B N 1
ATOM 9384 C CA . TRP B 1 500 ? -19.062 42.312 9.758 1 91.12 500 TRP B CA 1
ATOM 9385 C C . TRP B 1 500 ? -19.188 41.938 8.281 1 91.12 500 TRP B C 1
ATOM 9387 O O . TRP B 1 500 ? -18.641 42.656 7.426 1 91.12 500 TRP B O 1
ATOM 9397 N N . ASN B 1 501 ? -19.844 40.875 8.07 1 87.25 501 ASN B N 1
ATOM 9398 C CA . ASN B 1 501 ? -20.078 40.5 6.684 1 87.25 501 ASN B CA 1
ATOM 9399 C C . ASN B 1 501 ? -20.906 41.531 5.938 1 87.25 501 ASN B C 1
ATOM 9401 O O . ASN B 1 501 ? -22.031 41.844 6.348 1 87.25 501 ASN B O 1
ATOM 9405 N N . PRO B 1 502 ? -20.375 42.031 4.852 1 83.44 502 PRO B N 1
ATOM 9406 C CA . PRO B 1 502 ? -21.141 43.031 4.102 1 83.44 502 PRO B CA 1
ATOM 9407 C C . PRO B 1 502 ? -22.406 42.438 3.461 1 83.44 502 PRO B C 1
ATOM 9409 O O . PRO B 1 502 ? -23.328 43.188 3.148 1 83.44 502 PRO B O 1
ATOM 9412 N N . ASP B 1 503 ? -22.312 41.188 3.164 1 82.19 503 ASP B N 1
ATOM 9413 C CA . ASP B 1 503 ? -23.5 40.531 2.639 1 82.19 503 ASP B CA 1
ATOM 9414 C C . ASP B 1 503 ? -24.484 40.188 3.76 1 82.19 503 ASP B C 1
ATOM 9416 O O . ASP B 1 503 ? -24.438 39.094 4.336 1 82.19 503 ASP B O 1
ATOM 9420 N N . GLU B 1 504 ? -25.422 40.969 3.955 1 78.31 504 GLU B N 1
ATOM 9421 C CA . GLU B 1 504 ? -26.375 40.844 5.059 1 78.31 504 GLU B CA 1
ATOM 9422 C C . GLU B 1 504 ? -27.266 39.625 4.859 1 78.31 504 GLU B C 1
ATOM 9424 O O . GLU B 1 504 ? -27.844 39.125 5.82 1 78.31 504 GLU B O 1
ATOM 9429 N N . ALA B 1 505 ? -27.312 39.219 3.646 1 76.44 505 ALA B N 1
ATOM 9430 C CA . ALA B 1 505 ? -28.172 38.062 3.338 1 76.44 505 ALA B CA 1
ATOM 9431 C C . ALA B 1 505 ? -27.547 36.75 3.807 1 76.44 505 ALA B C 1
ATOM 9433 O O . ALA B 1 505 ? -28.25 35.781 4.008 1 76.44 505 ALA B O 1
ATOM 9434 N N . ASN B 1 506 ? -26.266 36.812 3.908 1 78.19 506 ASN B N 1
ATOM 9435 C CA . ASN B 1 506 ? -25.578 35.625 4.391 1 78.19 506 ASN B CA 1
ATOM 9436 C C . ASN B 1 506 ? -25.656 35.5 5.91 1 78.19 506 ASN B C 1
ATOM 9438 O O . ASN B 1 506 ? -24.875 36.125 6.629 1 78.19 506 ASN B O 1
ATOM 9442 N N . THR B 1 507 ? -26.5 34.75 6.402 1 79 507 THR B N 1
ATOM 9443 C CA . THR B 1 507 ? -26.719 34.625 7.84 1 79 507 THR B CA 1
ATOM 9444 C C . THR B 1 507 ? -25.844 33.531 8.422 1 79 507 THR B C 1
ATOM 9446 O O . THR B 1 507 ? -25.703 33.438 9.641 1 79 507 THR B O 1
ATOM 9449 N N . GLU B 1 508 ? -25.203 32.812 7.574 1 81.31 508 GLU B N 1
ATOM 9450 C CA . GLU B 1 508 ? -24.406 31.688 8.039 1 81.31 508 GLU B CA 1
ATOM 9451 C C . GLU B 1 508 ? -23.031 32.156 8.547 1 81.31 508 GLU B C 1
ATOM 9453 O O . GLU B 1 508 ? -22.453 31.516 9.438 1 81.31 508 GLU B O 1
ATOM 9458 N N . THR B 1 509 ? -22.562 33.281 7.941 1 83.62 509 THR B N 1
ATOM 9459 C CA . THR B 1 509 ? -21.266 33.812 8.352 1 83.62 509 THR B CA 1
ATOM 9460 C C . THR B 1 509 ? -21.375 35.312 8.633 1 83.62 509 THR B C 1
ATOM 9462 O O . THR B 1 509 ? -21.188 36.125 7.727 1 83.62 509 THR B O 1
ATOM 9465 N N . PRO B 1 510 ? -21.547 35.625 9.805 1 86.69 510 PRO B N 1
ATOM 9466 C CA . PRO B 1 510 ? -21.719 37.031 10.172 1 86.69 510 PRO B CA 1
ATOM 9467 C C . PRO B 1 510 ? -20.438 37.812 10.047 1 86.69 510 PRO B C 1
ATOM 9469 O O . PRO B 1 510 ? -20.469 39.062 10.023 1 86.69 510 PRO B O 1
ATOM 9472 N N . TYR B 1 511 ? -19.344 37.094 9.922 1 88.81 511 TYR B N 1
ATOM 9473 C CA . TYR B 1 511 ? -18.062 37.781 9.891 1 88.81 511 TYR B CA 1
ATOM 9474 C C . TYR B 1 511 ? -17.266 37.406 8.656 1 88.81 511 TYR B C 1
ATOM 9476 O O . TYR B 1 511 ? -17.469 36.344 8.078 1 88.81 511 TYR B O 1
ATOM 9484 N N . VAL B 1 512 ? -16.5 38.312 8.203 1 86.25 512 VAL B N 1
ATOM 9485 C CA . VAL B 1 512 ? -15.477 38.094 7.191 1 86.25 512 VAL B CA 1
ATOM 9486 C C . VAL B 1 512 ? -14.148 38.688 7.641 1 86.25 512 VAL B C 1
ATOM 9488 O O . VAL B 1 512 ? -14.094 39.406 8.641 1 86.25 512 VAL B O 1
ATOM 9491 N N . GLY B 1 513 ? -13.086 38.281 7.02 1 87.44 513 GLY B N 1
ATOM 9492 C CA . GLY B 1 513 ? -11.797 38.875 7.332 1 87.44 513 GLY B CA 1
ATOM 9493 C C . GLY B 1 513 ? -11.734 40.375 7.043 1 87.44 513 GLY B C 1
ATOM 9494 O O . GLY B 1 513 ? -12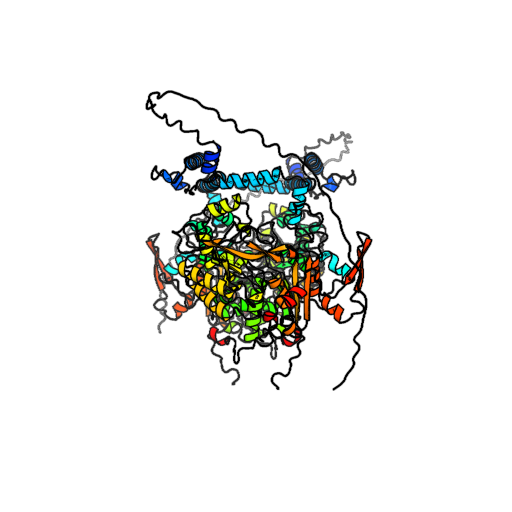.266 40.844 6.031 1 87.44 513 GLY B O 1
ATOM 9495 N N . ASN B 1 514 ? -11.172 41.031 7.949 1 88.62 514 ASN B N 1
ATOM 9496 C CA . ASN B 1 514 ? -11.008 42.469 7.773 1 88.62 514 ASN B CA 1
ATOM 9497 C C . ASN B 1 514 ? -9.695 42.781 7.062 1 88.62 514 ASN B C 1
ATOM 9499 O O . ASN B 1 514 ? -8.695 43.094 7.707 1 88.62 514 ASN B O 1
ATOM 9503 N N . SER B 1 515 ? -9.719 42.844 5.82 1 82.31 515 SER B N 1
ATOM 9504 C CA . SER B 1 515 ? -8.516 43.031 5.008 1 82.31 515 SER B CA 1
ATOM 9505 C C . SER B 1 515 ? -7.957 44.438 5.129 1 82.31 515 SER B C 1
ATOM 9507 O O . SER B 1 515 ? -6.848 44.719 4.668 1 82.31 515 SER B O 1
ATOM 9509 N N . SER B 1 516 ? -8.609 45.312 5.801 1 82.19 516 SER B N 1
ATOM 9510 C CA . SER B 1 516 ? -8.18 46.719 5.895 1 82.19 516 SER B CA 1
ATOM 9511 C C . SER B 1 516 ? -7.203 46.906 7.047 1 82.19 516 SER B C 1
ATOM 9513 O O . SER B 1 516 ? -6.555 47.969 7.141 1 82.19 516 SER B O 1
ATOM 9515 N N . VAL B 1 517 ? -7.125 45.938 7.809 1 87.06 517 VAL B N 1
ATOM 9516 C CA . VAL B 1 517 ? -6.258 46.062 8.977 1 87.06 517 VAL B CA 1
ATOM 9517 C C . VAL B 1 517 ? -4.812 45.781 8.586 1 87.06 517 VAL B C 1
ATOM 9519 O O . VAL B 1 517 ? -4.508 44.688 8.086 1 87.06 517 VAL B O 1
ATOM 9522 N N . PHE B 1 518 ? -3.967 46.781 8.703 1 86.31 518 PHE B N 1
ATOM 9523 C CA . PHE B 1 518 ? -2.535 46.656 8.445 1 86.31 518 PHE B CA 1
ATOM 9524 C C . PHE B 1 518 ? -1.73 47.25 9.594 1 86.31 518 PHE B C 1
ATOM 9526 O O . PHE B 1 518 ? -1.991 48.375 10.031 1 86.31 518 PHE B O 1
ATOM 9533 N N . ASN B 1 519 ? -0.899 46.531 10.188 1 84.56 519 ASN B N 1
ATOM 9534 C CA . ASN B 1 519 ? 0.077 47 11.172 1 84.56 519 ASN B CA 1
ATOM 9535 C C . ASN B 1 519 ? 1.405 46.25 11.031 1 84.56 519 ASN B C 1
ATOM 9537 O O . ASN B 1 519 ? 1.679 45.656 9.992 1 84.56 519 ASN B O 1
ATOM 9541 N N . ASN B 1 520 ? 2.328 46.438 11.961 1 84.12 520 ASN B N 1
ATOM 9542 C CA . ASN B 1 520 ? 3.688 45.906 11.852 1 84.12 520 ASN B CA 1
ATOM 9543 C C . ASN B 1 520 ? 3.691 44.406 11.664 1 84.12 520 ASN B C 1
ATOM 9545 O O . ASN B 1 520 ? 4.523 43.875 10.922 1 84.12 520 ASN B O 1
ATOM 9549 N N . ASN B 1 521 ? 2.787 43.75 12.305 1 88.81 521 ASN B N 1
ATOM 9550 C CA . ASN B 1 521 ? 2.785 42.281 12.211 1 88.81 521 ASN B CA 1
ATOM 9551 C C . ASN B 1 521 ? 1.477 41.75 11.633 1 88.81 521 ASN B C 1
ATOM 9553 O O . ASN B 1 521 ? 1.163 40.594 11.758 1 88.81 521 ASN B O 1
ATOM 9557 N N . THR B 1 522 ? 0.674 42.719 11.078 1 89.25 522 THR B N 1
ATOM 9558 C CA . THR B 1 522 ? -0.62 42.344 10.523 1 89.25 522 THR B CA 1
ATOM 9559 C C . THR B 1 522 ? -0.741 42.781 9.07 1 89.25 522 THR B C 1
ATOM 9561 O O . THR B 1 522 ? -0.447 43.938 8.758 1 89.25 522 THR B O 1
ATOM 9564 N N . SER B 1 523 ? -1.024 41.875 8.266 1 85.31 523 SER B N 1
ATOM 9565 C CA . SER B 1 523 ? -1.271 42.156 6.855 1 85.31 523 SER B CA 1
ATOM 9566 C C . SER B 1 523 ? -2.639 41.656 6.414 1 85.31 523 SER B C 1
ATOM 9568 O O . SER B 1 523 ? -2.939 40.469 6.559 1 85.31 523 SER B O 1
ATOM 9570 N N . HIS B 1 524 ? -3.445 42.5 5.902 1 82.81 524 HIS B N 1
ATOM 9571 C CA . HIS B 1 524 ? -4.766 42.188 5.383 1 82.81 524 HIS B CA 1
ATOM 9572 C C . HIS B 1 524 ? -5.609 41.469 6.441 1 82.81 524 HIS B C 1
ATOM 9574 O O . HIS B 1 524 ? -6.273 40.469 6.148 1 82.81 524 HIS B O 1
ATOM 9580 N N . GLY B 1 525 ? -5.395 41.906 7.609 1 88.62 525 GLY B N 1
ATOM 9581 C CA . GLY B 1 525 ? -6.23 41.406 8.695 1 88.62 525 GLY B CA 1
ATOM 9582 C C . GLY B 1 525 ? -5.715 40.125 9.312 1 88.62 525 GLY B C 1
ATOM 9583 O O . GLY B 1 525 ? -6.379 39.531 10.164 1 88.62 525 GLY B O 1
ATOM 9584 N N . VAL B 1 526 ? -4.543 39.656 8.867 1 90.75 526 VAL B N 1
ATOM 9585 C CA . VAL B 1 526 ? -3.943 38.438 9.398 1 90.75 526 VAL B CA 1
ATOM 9586 C C . VAL B 1 526 ? -2.674 38.781 10.172 1 90.75 526 VAL B C 1
ATOM 9588 O O . VAL B 1 526 ? -1.734 39.344 9.617 1 90.75 526 VAL B O 1
ATOM 9591 N N . ARG B 1 527 ? -2.703 38.5 11.414 1 93.38 527 ARG B N 1
ATOM 9592 C CA . ARG B 1 527 ? -1.528 38.75 12.25 1 93.38 527 ARG B CA 1
ATOM 9593 C C . ARG B 1 527 ? -0.524 37.594 12.109 1 93.38 527 ARG B C 1
ATOM 9595 O O . ARG B 1 527 ? -0.894 36.438 12.195 1 93.38 527 ARG B O 1
ATOM 9602 N N . MET B 1 528 ? 0.692 37.938 11.906 1 92.56 528 MET B N 1
ATOM 9603 C CA . MET B 1 528 ? 1.745 36.938 11.688 1 92.56 528 MET B CA 1
ATOM 9604 C C . MET B 1 528 ? 2.67 36.844 12.898 1 92.56 528 MET B C 1
ATOM 9606 O O . MET B 1 528 ? 2.799 37.812 13.656 1 92.56 528 MET B O 1
ATOM 9610 N N . SER B 1 529 ? 3.178 35.781 13.125 1 92.81 529 SER B N 1
ATOM 9611 C CA . SER B 1 529 ? 4.223 35.5 14.109 1 92.81 529 SER B CA 1
ATOM 9612 C C . SER B 1 529 ? 5.316 34.625 13.539 1 92.81 529 SER B C 1
ATOM 9614 O O . SER B 1 529 ? 5.199 34.125 12.414 1 92.81 529 SER B O 1
ATOM 9616 N N . ASP B 1 530 ? 6.355 34.469 14.281 1 94 530 ASP B N 1
ATOM 9617 C CA . ASP B 1 530 ? 7.449 33.625 13.844 1 94 530 ASP B CA 1
ATOM 9618 C C . ASP B 1 530 ? 6.996 32.156 13.758 1 94 530 ASP B C 1
ATOM 9620 O O . ASP B 1 530 ? 6.168 31.719 14.555 1 94 530 ASP B O 1
ATOM 9624 N N . GLY B 1 531 ? 7.469 31.5 12.766 1 95.94 531 GLY B N 1
ATOM 9625 C CA . GLY B 1 531 ? 7.156 30.109 12.539 1 95.94 531 GLY B CA 1
ATOM 9626 C C . GLY B 1 531 ? 7.809 29.547 11.297 1 95.94 531 GLY B C 1
ATOM 9627 O O . GLY B 1 531 ? 8.922 29.938 10.93 1 95.94 531 GLY B O 1
ATOM 9628 N N . ASP B 1 532 ? 7.18 28.531 10.727 1 95.62 532 ASP B N 1
ATOM 9629 C CA . ASP B 1 532 ? 7.762 27.875 9.562 1 95.62 532 ASP B CA 1
ATOM 9630 C C . ASP B 1 532 ? 6.93 28.125 8.312 1 95.62 532 ASP B C 1
ATOM 9632 O O . ASP B 1 532 ? 6.746 27.234 7.488 1 95.62 532 ASP B O 1
ATOM 9636 N N . ASP B 1 533 ? 6.312 29.234 8.234 1 91.25 533 ASP B N 1
ATOM 9637 C CA . ASP B 1 533 ? 5.488 29.656 7.105 1 91.25 533 ASP B CA 1
ATOM 9638 C C . ASP B 1 533 ? 4.039 29.203 7.285 1 91.25 533 ASP B C 1
ATOM 9640 O O . ASP B 1 533 ? 3.137 29.703 6.625 1 91.25 533 ASP B O 1
ATOM 9644 N N . THR B 1 534 ? 3.84 28.078 8.023 1 92.88 534 THR B N 1
ATOM 9645 C CA . THR B 1 534 ? 2.508 27.5 8.195 1 92.88 534 THR B CA 1
ATOM 9646 C C . THR B 1 534 ? 2.141 27.422 9.68 1 92.88 534 THR B C 1
ATOM 9648 O O . THR B 1 534 ? 1.042 27.812 10.07 1 92.88 534 THR B O 1
ATOM 9651 N N . VAL B 1 535 ? 2.99 26.969 10.461 1 96.94 535 VAL B N 1
ATOM 9652 C CA . VAL B 1 535 ? 2.732 26.719 11.875 1 96.94 535 VAL B CA 1
ATOM 9653 C C . VAL B 1 535 ? 3.504 27.719 12.727 1 96.94 535 VAL B C 1
ATOM 9655 O O . VAL B 1 535 ? 4.715 27.891 12.562 1 96.94 535 VAL B O 1
ATOM 9658 N N . PRO B 1 536 ? 2.824 28.391 13.625 1 95.75 536 PRO B N 1
ATOM 9659 C CA . PRO B 1 536 ? 3.504 29.359 14.5 1 95.75 536 PRO B CA 1
ATOM 9660 C C . PRO B 1 536 ? 4.488 28.688 15.461 1 95.75 536 PRO B C 1
ATOM 9662 O O . PRO B 1 536 ? 4.281 27.547 15.867 1 95.75 536 PRO B O 1
ATOM 9665 N N . LEU B 1 537 ? 5.445 29.422 15.875 1 96.69 537 LEU B N 1
ATOM 9666 C CA . LEU B 1 537 ? 6.566 28.938 16.688 1 96.69 537 LEU B CA 1
ATOM 9667 C C . LEU B 1 537 ? 6.07 28.297 17.969 1 96.69 537 LEU B C 1
ATOM 9669 O O . LEU B 1 537 ? 6.598 27.266 18.391 1 96.69 537 LEU B O 1
ATOM 9673 N N . MET B 1 538 ? 5.105 28.844 18.625 1 95.5 538 MET B N 1
ATOM 9674 C CA . MET B 1 538 ? 4.633 28.312 19.891 1 95.5 538 MET B CA 1
ATOM 9675 C C . MET B 1 538 ? 4.047 26.922 19.719 1 95.5 538 MET B C 1
ATOM 9677 O O . MET B 1 538 ? 4.207 26.062 20.594 1 95.5 538 MET B O 1
ATOM 9681 N N . SER B 1 539 ? 3.342 26.734 18.641 1 96.94 539 SER B N 1
ATOM 9682 C CA . SER B 1 539 ? 2.793 25.406 18.375 1 96.94 539 SER B CA 1
ATOM 9683 C C . SER B 1 539 ? 3.895 24.422 18.016 1 96.94 539 SER B C 1
ATOM 9685 O O . SER B 1 539 ? 3.803 23.234 18.359 1 96.94 539 SER B O 1
ATOM 9687 N N . LEU B 1 540 ? 4.918 24.859 17.375 1 98.06 540 LEU B N 1
ATOM 9688 C CA . LEU B 1 540 ? 6.027 24.016 16.953 1 98.06 540 LEU B CA 1
ATOM 9689 C C . LEU B 1 540 ? 6.883 23.594 18.141 1 98.06 540 LEU B C 1
ATOM 9691 O O . LEU B 1 540 ? 7.371 22.469 18.188 1 98.06 540 LEU B O 1
ATOM 9695 N N . ALA B 1 541 ? 6.996 24.5 19.141 1 97.81 541 ALA B N 1
ATOM 9696 C CA . ALA B 1 541 ? 8.148 24.359 20.031 1 97.81 541 ALA B CA 1
ATOM 9697 C C . ALA B 1 541 ? 7.703 24.109 21.469 1 97.81 541 ALA B C 1
ATOM 9699 O O . ALA B 1 541 ? 8.461 23.562 22.266 1 97.81 541 ALA B O 1
ATOM 9700 N N . TYR B 1 542 ? 6.559 24.531 21.828 1 97.5 542 TYR B N 1
ATOM 9701 C CA . TYR B 1 542 ? 6.215 24.609 23.25 1 97.5 542 TYR B CA 1
ATOM 9702 C C . TYR B 1 542 ? 6.402 23.25 23.922 1 97.5 542 TYR B C 1
ATOM 9704 O O . TYR B 1 542 ? 7.086 23.156 24.938 1 97.5 542 TYR B O 1
ATOM 9712 N N . MET B 1 543 ? 5.801 22.219 23.406 1 97.5 543 MET B N 1
ATOM 9713 C CA . MET B 1 543 ? 5.832 20.922 24.062 1 97.5 543 MET B CA 1
ATOM 9714 C C . MET B 1 543 ? 7.25 20.359 24.094 1 97.5 543 MET B C 1
ATOM 9716 O O . MET B 1 543 ? 7.574 19.531 24.953 1 97.5 543 MET B O 1
ATOM 9720 N N . CYS B 1 544 ? 8.094 20.781 23.203 1 98 544 CYS B N 1
ATOM 9721 C CA . CYS B 1 544 ? 9.461 20.266 23.125 1 98 544 CYS B CA 1
ATOM 9722 C C . CYS B 1 544 ? 10.383 21.047 24.062 1 98 544 CYS B C 1
ATOM 9724 O O . CYS B 1 544 ? 11.438 20.531 24.469 1 98 544 CYS B O 1
ATOM 9726 N N . ARG B 1 545 ? 9.984 22.266 24.406 1 97.75 545 ARG B N 1
ATOM 9727 C CA . ARG B 1 545 ? 10.93 23.141 25.078 1 97.75 545 ARG B CA 1
ATOM 9728 C C . ARG B 1 545 ? 10.477 23.453 26.5 1 97.75 545 ARG B C 1
ATOM 9730 O O . ARG B 1 545 ? 11.305 23.703 27.391 1 97.75 545 ARG B O 1
ATOM 9737 N N . ALA B 1 546 ? 9.219 23.469 26.688 1 97.19 546 ALA B N 1
ATOM 9738 C CA . ALA B 1 546 ? 8.68 23.891 27.984 1 97.19 546 ALA B CA 1
ATOM 9739 C C . ALA B 1 546 ? 8.984 22.844 29.062 1 97.19 546 ALA B C 1
ATOM 9741 O O . ALA B 1 546 ? 9.023 21.656 28.781 1 97.19 546 ALA B O 1
ATOM 9742 N N . VAL B 1 547 ? 9.078 23.266 30.281 1 95.5 547 VAL B N 1
ATOM 9743 C CA . VAL B 1 547 ? 9.414 22.391 31.391 1 95.5 547 VAL B CA 1
ATOM 9744 C C . VAL B 1 547 ? 8.281 21.391 31.641 1 95.5 547 VAL B C 1
ATOM 9746 O O . VAL B 1 547 ? 8.516 20.281 32.094 1 95.5 547 VAL B O 1
ATOM 9749 N N . ASN B 1 548 ? 7.098 21.812 31.344 1 95.88 548 ASN B N 1
ATOM 9750 C CA . ASN B 1 548 ? 5.957 20.922 31.516 1 95.88 548 ASN B CA 1
ATOM 9751 C C . ASN B 1 548 ? 5.562 20.266 30.188 1 95.88 548 ASN B C 1
ATOM 9753 O O . ASN B 1 548 ? 4.41 19.875 30.016 1 95.88 548 ASN B O 1
ATOM 9757 N N . GLY B 1 549 ? 6.484 20.266 29.234 1 97 549 GLY B N 1
ATOM 9758 C CA . GLY B 1 549 ? 6.242 19.641 27.938 1 97 549 GLY B CA 1
ATOM 9759 C C . GLY B 1 549 ? 6.578 18.172 27.906 1 97 549 GLY B C 1
ATOM 9760 O O . GLY B 1 549 ? 6.371 17.453 28.906 1 97 549 GLY B O 1
ATOM 9761 N N . TRP B 1 550 ? 7.043 17.656 26.781 1 97.94 550 TRP B N 1
ATOM 9762 C CA . TRP B 1 550 ? 7.234 16.234 26.547 1 97.94 550 TRP B CA 1
ATOM 9763 C C . TRP B 1 550 ? 8.422 15.703 27.344 1 97.94 550 TRP B C 1
ATOM 9765 O O . TRP B 1 550 ? 8.555 14.492 27.531 1 97.94 550 TRP B O 1
ATOM 9775 N N . GLY B 1 551 ? 9.25 16.609 27.812 1 97.19 551 GLY B N 1
ATOM 9776 C CA . GLY B 1 551 ? 10.344 16.188 28.688 1 97.19 551 GLY B CA 1
ATOM 9777 C C . GLY B 1 551 ? 9.867 15.492 29.938 1 97.19 551 GLY B C 1
ATOM 9778 O O . GLY B 1 551 ? 10.625 14.727 30.547 1 97.19 551 GLY B O 1
ATOM 9779 N N . ARG B 1 552 ? 8.672 15.727 30.328 1 96.5 552 ARG B N 1
ATOM 9780 C CA . ARG B 1 552 ? 8.102 15.102 31.516 1 96.5 552 ARG B CA 1
ATOM 9781 C C . ARG B 1 552 ? 7.656 13.672 31.219 1 96.5 552 ARG B C 1
ATOM 9783 O O . ARG B 1 552 ? 7.414 12.891 32.125 1 96.5 552 ARG B O 1
ATOM 9790 N N . ASN B 1 553 ? 7.57 13.336 29.984 1 96.94 553 ASN B N 1
ATOM 9791 C CA . ASN B 1 553 ? 6.984 12.055 29.594 1 96.94 553 ASN B CA 1
ATOM 9792 C C . ASN B 1 553 ? 8.047 11.078 29.094 1 96.94 553 ASN B C 1
ATOM 9794 O O . ASN B 1 553 ? 7.891 9.859 29.219 1 96.94 553 ASN B O 1
ATOM 9798 N N . VAL B 1 554 ? 9.102 11.633 28.484 1 97.56 554 VAL B N 1
ATOM 9799 C CA . VAL B 1 554 ? 10.047 10.773 27.797 1 97.56 554 VAL B CA 1
ATOM 9800 C C . VAL B 1 554 ? 11.445 10.953 28.391 1 97.56 554 VAL B C 1
ATOM 9802 O O . VAL B 1 554 ? 11.641 11.773 29.281 1 97.56 554 VAL B O 1
ATOM 9805 N N . GLY B 1 555 ? 12.398 10.133 27.938 1 96.12 555 GLY B N 1
ATOM 9806 C CA . GLY B 1 555 ? 13.742 10.141 28.5 1 96.12 555 GLY B CA 1
ATOM 9807 C C . GLY B 1 555 ? 14.578 11.312 28.016 1 96.12 555 GLY B C 1
ATOM 9808 O O . GLY B 1 555 ? 15.422 11.828 28.766 1 96.12 555 GLY B O 1
ATOM 9809 N N . ARG B 1 556 ? 14.383 11.695 26.797 1 96.94 556 ARG B N 1
ATOM 9810 C CA . ARG B 1 556 ? 15.172 12.758 26.188 1 96.94 556 ARG B CA 1
ATOM 9811 C C . ARG B 1 556 ? 14.359 13.508 25.125 1 96.94 556 ARG B C 1
ATOM 9813 O O . ARG B 1 556 ? 13.594 12.891 24.375 1 96.94 556 ARG B O 1
ATOM 9820 N N . VAL B 1 557 ? 14.469 14.852 25.172 1 98.38 557 VAL B N 1
ATOM 9821 C CA . VAL B 1 557 ? 13.875 15.68 24.125 1 98.38 557 VAL B CA 1
ATOM 9822 C C . VAL B 1 557 ? 14.945 16.562 23.5 1 98.38 557 VAL B C 1
ATOM 9824 O O . VAL B 1 557 ? 15.719 17.219 24.203 1 98.38 557 VAL B O 1
ATOM 9827 N N . VAL B 1 558 ? 15.047 16.5 22.188 1 98.19 558 VAL B N 1
ATOM 9828 C CA . VAL B 1 558 ? 15.992 17.312 21.438 1 98.19 558 VAL B CA 1
ATOM 9829 C C . VAL B 1 558 ? 15.234 18.203 20.453 1 98.19 558 VAL B C 1
ATOM 9831 O O . VAL B 1 558 ? 14.273 17.766 19.812 1 98.19 558 VAL B O 1
ATOM 9834 N N . THR B 1 559 ? 15.633 19.438 20.422 1 98.44 559 THR B N 1
ATOM 9835 C CA . THR B 1 559 ? 15.023 20.391 19.484 1 98.44 559 THR B CA 1
ATOM 9836 C C . THR B 1 559 ? 16.047 20.938 18.516 1 98.44 559 THR B C 1
ATOM 9838 O O . THR B 1 559 ? 17.094 21.438 18.922 1 98.44 559 THR B O 1
ATOM 9841 N N . ARG B 1 560 ? 15.734 20.797 17.234 1 98.06 560 ARG B N 1
ATOM 9842 C CA . ARG B 1 560 ? 16.578 21.344 16.172 1 98.06 560 ARG B CA 1
ATOM 9843 C C . ARG B 1 560 ? 15.789 22.312 15.297 1 98.06 560 ARG B C 1
ATOM 9845 O O . ARG B 1 560 ? 14.93 21.891 14.523 1 98.06 560 ARG B O 1
ATOM 9852 N N . GLU B 1 561 ? 16.188 23.609 15.383 1 97.62 561 GLU B N 1
ATOM 9853 C CA . GLU B 1 561 ? 15.586 24.641 14.523 1 97.62 561 GLU B CA 1
ATOM 9854 C C . GLU B 1 561 ? 16.391 24.828 13.242 1 97.62 561 GLU B C 1
ATOM 9856 O O . GLU B 1 561 ? 17.625 24.688 13.25 1 97.62 561 GLU B O 1
ATOM 9861 N N . PHE B 1 562 ? 15.672 25.047 12.195 1 96.25 562 PHE B N 1
ATOM 9862 C CA . PHE B 1 562 ? 16.297 25.359 10.914 1 96.25 562 PHE B CA 1
ATOM 9863 C C . PHE B 1 562 ? 15.969 26.781 10.484 1 96.25 562 PHE B C 1
ATOM 9865 O O . PHE B 1 562 ? 14.797 27.156 10.383 1 96.25 562 PHE B O 1
ATOM 9872 N N . ASN B 1 563 ? 17 27.547 10.383 1 91.31 563 ASN B N 1
ATOM 9873 C CA . ASN B 1 563 ? 16.812 28.938 9.938 1 91.31 563 ASN B CA 1
ATOM 9874 C C . ASN B 1 563 ? 16.656 29.016 8.422 1 91.31 563 ASN B C 1
ATOM 9876 O O . ASN B 1 563 ? 17.453 28.453 7.68 1 91.31 563 ASN B O 1
ATOM 9880 N N . HIS B 1 564 ? 15.539 29.594 8.117 1 81.88 564 HIS B N 1
ATOM 9881 C CA . HIS B 1 564 ? 15.328 29.734 6.684 1 81.88 564 HIS B CA 1
ATOM 9882 C C . HIS B 1 564 ? 16.281 30.766 6.082 1 81.88 564 HIS B C 1
ATOM 9884 O O . HIS B 1 564 ? 16.281 31.922 6.508 1 81.88 564 HIS B O 1
ATOM 9890 N N . SER B 1 565 ? 17.516 30.422 5.617 1 64.88 565 SER B N 1
ATOM 9891 C CA . SER B 1 565 ? 18.453 31.328 4.969 1 64.88 565 SER B CA 1
ATOM 9892 C C . SER B 1 565 ? 18.438 31.156 3.455 1 64.88 565 SER B C 1
ATOM 9894 O O . SER B 1 565 ? 18.672 30.062 2.949 1 64.88 565 SER B O 1
ATOM 9896 N N . VAL B 1 566 ? 17.656 31.828 2.836 1 53.31 566 VAL B N 1
ATOM 9897 C CA . VAL B 1 566 ? 17.688 31.719 1.381 1 53.31 566 VAL B CA 1
ATOM 9898 C C . VAL B 1 566 ? 18.906 32.469 0.839 1 53.31 566 VAL B C 1
ATOM 9900 O O . VAL B 1 566 ? 18.859 33.688 0.657 1 53.31 566 VAL B O 1
ATOM 9903 N N . SER B 1 567 ? 20.047 32.375 1.54 1 42.56 567 SER B N 1
ATOM 9904 C CA . SER B 1 567 ? 21.203 33 0.931 1 42.56 567 SER B CA 1
ATOM 9905 C C . SER B 1 567 ? 21.531 32.375 -0.418 1 42.56 567 SER B C 1
ATOM 9907 O O . SER B 1 567 ? 21.703 31.172 -0.516 1 42.56 567 SER B O 1
ATOM 9909 N N . GLY B 1 568 ? 21.375 33.188 -1.631 1 41.84 568 GLY B N 1
ATOM 9910 C CA . GLY B 1 568 ? 21.75 33.062 -3.029 1 41.84 568 GLY B CA 1
ATOM 9911 C C . GLY B 1 568 ? 20.734 32.312 -3.863 1 41.84 568 GLY B C 1
ATOM 9912 O O . GLY B 1 568 ? 21.016 31.906 -4.992 1 41.84 568 GLY B O 1
ATOM 9913 N N . ALA B 1 569 ? 19.875 31.641 -3.15 1 42.72 569 ALA B N 1
ATOM 9914 C CA . ALA B 1 569 ? 19.031 30.891 -4.078 1 42.72 569 ALA B CA 1
ATOM 9915 C C . ALA B 1 569 ? 18.125 31.844 -4.871 1 42.72 569 ALA B C 1
ATOM 9917 O O . ALA B 1 569 ? 17.594 32.812 -4.324 1 42.72 569 ALA B O 1
ATOM 9918 N N . SER B 1 570 ? 18.375 31.906 -6.062 1 41.62 570 SER B N 1
ATOM 9919 C CA . SER B 1 570 ? 17.531 32.594 -7.031 1 41.62 570 SER B CA 1
ATOM 9920 C C . SER B 1 570 ? 16.062 32.438 -6.668 1 41.62 570 SER B C 1
ATOM 9922 O O . SER B 1 570 ? 15.641 31.406 -6.133 1 41.62 570 SER B O 1
ATOM 9924 N N . SER B 1 571 ? 15.391 33.594 -6.297 1 43.34 571 SER B N 1
ATOM 9925 C CA . SER B 1 571 ? 13.953 33.75 -6.105 1 43.34 571 SER B CA 1
ATOM 9926 C C . SER B 1 571 ? 13.18 32.688 -6.887 1 43.34 571 SER B C 1
ATOM 9928 O O . SER B 1 571 ? 11.984 32.5 -6.66 1 43.34 571 SER B O 1
ATOM 9930 N N . LEU B 1 572 ? 13.914 31.969 -7.746 1 39.44 572 LEU B N 1
ATOM 9931 C CA . LEU B 1 572 ? 13.195 31.109 -8.672 1 39.44 572 LEU B CA 1
ATOM 9932 C C . LEU B 1 572 ? 13.156 29.672 -8.148 1 39.44 572 LEU B C 1
ATOM 9934 O O . LEU B 1 572 ? 12.516 28.812 -8.75 1 39.44 572 LEU B O 1
ATOM 9938 N N . LYS B 1 573 ? 13.797 29.594 -7.008 1 51.34 573 LYS B N 1
ATOM 9939 C CA . LYS B 1 573 ? 13.719 28.234 -6.496 1 51.34 573 LYS B CA 1
ATOM 9940 C C . LYS B 1 573 ? 12.406 27.984 -5.758 1 51.34 573 LYS B C 1
ATOM 9942 O O . LYS B 1 573 ? 12.242 28.422 -4.613 1 51.34 573 LYS B O 1
ATOM 9947 N N . LEU B 1 574 ? 11.445 27.406 -6.488 1 47.88 574 LEU B N 1
ATOM 9948 C CA . LEU B 1 574 ? 10.07 27.219 -6.051 1 47.88 574 LEU B CA 1
ATOM 9949 C C . LEU B 1 574 ? 10.016 26.359 -4.781 1 47.88 574 LEU B C 1
ATOM 9951 O O . LEU B 1 574 ? 9.102 26.5 -3.973 1 47.88 574 LEU B O 1
ATOM 9955 N N . ARG B 1 575 ? 11.055 25.562 -4.555 1 59.62 575 ARG B N 1
ATOM 9956 C CA . ARG B 1 575 ? 11.016 24.75 -3.344 1 59.62 575 ARG B CA 1
ATOM 9957 C C . ARG B 1 575 ? 12.25 24.984 -2.479 1 59.62 575 ARG B C 1
ATOM 9959 O O . ARG B 1 575 ? 12.766 24.062 -1.852 1 59.62 575 ARG B O 1
ATOM 9966 N N . GLY B 1 576 ? 12.664 26.234 -2.268 1 60.31 576 GLY B N 1
ATOM 9967 C CA . GLY B 1 576 ? 13.648 26.828 -1.376 1 60.31 576 GLY B CA 1
ATOM 9968 C C . GLY B 1 576 ? 14.977 26.094 -1.371 1 60.31 576 GLY B C 1
ATOM 9969 O O . GLY B 1 576 ? 15.898 26.469 -0.637 1 60.31 576 GLY B O 1
ATOM 9970 N N . GLY B 1 577 ? 15.055 24.891 -2.086 1 72.81 577 GLY B N 1
ATOM 9971 C CA . GLY B 1 577 ? 16.344 24.219 -2.227 1 72.81 577 GLY B CA 1
ATOM 9972 C C . GLY B 1 577 ? 16.719 23.375 -1.021 1 72.81 577 GLY B C 1
ATOM 9973 O O . GLY B 1 577 ? 15.859 23.062 -0.194 1 72.81 577 GLY B O 1
ATOM 9974 N N . LYS B 1 578 ? 18 23.094 -0.796 1 82.19 578 LYS B N 1
ATOM 9975 C CA . LYS B 1 578 ? 18.5 22.141 0.192 1 82.19 578 LYS B CA 1
ATOM 9976 C C . LYS B 1 578 ? 18.531 22.766 1.584 1 82.19 578 LYS B C 1
ATOM 9978 O O . LYS B 1 578 ? 18.672 22.062 2.584 1 82.19 578 LYS B O 1
ATOM 9983 N N . LEU B 1 579 ? 18.312 24.078 1.676 1 85 579 LEU B N 1
ATOM 9984 C CA . LEU B 1 579 ? 18.422 24.734 2.973 1 85 579 LEU B CA 1
ATOM 9985 C C . LEU B 1 579 ? 17.078 25.328 3.381 1 85 579 LEU B C 1
ATOM 9987 O O . LEU B 1 579 ? 16.969 26.016 4.406 1 85 579 LEU B O 1
ATOM 9991 N N . SER B 1 580 ? 16.062 25.062 2.592 1 87.75 580 SER B N 1
ATOM 9992 C CA . SER B 1 580 ? 14.758 25.625 2.906 1 87.75 580 SER B CA 1
ATOM 9993 C C . SER B 1 580 ? 14.227 25.078 4.227 1 87.75 580 SER B C 1
ATOM 9995 O O . SER B 1 580 ? 14.375 23.906 4.523 1 87.75 580 SER B O 1
ATOM 9997 N N . ALA B 1 581 ? 13.648 25.984 5.039 1 92.38 581 ALA B N 1
ATOM 9998 C CA . ALA B 1 581 ? 13.062 25.594 6.316 1 92.38 581 ALA B CA 1
ATOM 9999 C C . ALA B 1 581 ? 11.547 25.812 6.312 1 92.38 581 ALA B C 1
ATOM 10001 O O . ALA B 1 581 ? 10.922 25.828 7.375 1 92.38 581 ALA B O 1
ATOM 10002 N N . LYS B 1 582 ? 11 25.922 5.109 1 92 582 LYS B N 1
ATOM 10003 C CA . LYS B 1 582 ? 9.547 26.047 4.996 1 92 582 LYS B CA 1
ATOM 10004 C C . LYS B 1 582 ? 8.852 24.75 5.418 1 92 582 LYS B C 1
ATOM 10006 O O . LYS B 1 582 ? 9.453 23.672 5.375 1 92 582 LYS B O 1
ATOM 10011 N N . HIS B 1 583 ? 7.672 24.906 5.684 1 93.12 583 HIS B N 1
ATOM 10012 C CA . HIS B 1 583 ? 6.91 23.875 6.359 1 93.12 583 HIS B CA 1
ATOM 10013 C C . HIS B 1 583 ? 6.996 22.547 5.605 1 93.12 583 HIS B C 1
ATOM 10015 O O . HIS B 1 583 ? 7.246 21.5 6.211 1 93.12 583 HIS B O 1
ATOM 10021 N N . VAL B 1 584 ? 6.781 22.5 4.332 1 89.44 584 VAL B N 1
ATOM 10022 C CA . VAL B 1 584 ? 6.816 21.266 3.547 1 89.44 584 VAL B CA 1
ATOM 10023 C C . VAL B 1 584 ? 8.227 21.047 2.998 1 89.44 584 VAL B C 1
ATOM 10025 O O . VAL B 1 584 ? 8.719 19.922 2.979 1 89.44 584 VAL B O 1
ATOM 10028 N N . ASP B 1 585 ? 8.922 22.109 2.654 1 88.31 585 ASP B N 1
ATOM 10029 C CA . ASP B 1 585 ? 10.242 22.047 2.037 1 88.31 585 ASP B CA 1
ATOM 10030 C C . ASP B 1 585 ? 11.266 21.438 2.992 1 88.31 585 ASP B C 1
ATOM 10032 O O . ASP B 1 585 ? 12.297 20.906 2.555 1 88.31 585 ASP B O 1
ATOM 10036 N N . ILE B 1 586 ? 10.984 21.547 4.215 1 93.94 586 ILE B N 1
ATOM 10037 C CA . ILE B 1 586 ? 11.93 21.062 5.219 1 93.94 586 ILE B CA 1
ATOM 10038 C C . ILE B 1 586 ? 12.188 19.578 5.016 1 93.94 586 ILE B C 1
ATOM 10040 O O . ILE B 1 586 ? 13.234 19.062 5.414 1 93.94 586 ILE B O 1
ATOM 10044 N N . LEU B 1 587 ? 11.273 18.859 4.375 1 93.25 587 LEU B N 1
ATOM 10045 C CA . LEU B 1 587 ? 11.414 17.422 4.121 1 93.25 587 LEU B CA 1
ATOM 10046 C C . LEU B 1 587 ? 12.531 17.156 3.125 1 93.25 587 LEU B C 1
ATOM 10048 O O . LEU B 1 587 ? 12.992 16.016 2.99 1 93.25 587 LEU B O 1
ATOM 10052 N N . GLY B 1 588 ? 12.953 18.172 2.445 1 90.94 588 GLY B N 1
ATOM 10053 C CA . GLY B 1 588 ? 14.078 18.062 1.529 1 90.94 588 GLY B CA 1
ATOM 10054 C C . GLY B 1 588 ? 15.328 18.766 2.027 1 90.94 588 GLY B C 1
ATOM 10055 O O . GLY B 1 588 ? 16.328 18.844 1.314 1 90.94 588 GLY B O 1
ATOM 10056 N N . ASN B 1 589 ? 15.211 19.344 3.23 1 92.88 589 ASN B N 1
ATOM 10057 C CA . ASN B 1 589 ? 16.359 20 3.84 1 92.88 589 ASN B CA 1
ATOM 10058 C C . ASN B 1 589 ? 17.469 19 4.148 1 92.88 589 ASN B C 1
ATOM 10060 O O . ASN B 1 589 ? 17.25 18 4.828 1 92.88 589 ASN B O 1
ATOM 10064 N N . TYR B 1 590 ? 18.688 19.25 3.689 1 92.69 590 TYR B N 1
ATOM 10065 C CA . TYR B 1 590 ? 19.781 18.281 3.775 1 92.69 590 TYR B CA 1
ATOM 10066 C C . TYR B 1 590 ? 20.156 18.016 5.227 1 92.69 590 TYR B C 1
ATOM 10068 O O . TYR B 1 590 ? 20.469 16.891 5.594 1 92.69 590 TYR B O 1
ATOM 10076 N N . GLU B 1 591 ? 20.141 19.031 5.98 1 93.62 591 GLU B N 1
ATOM 10077 C CA . GLU B 1 591 ? 20.484 18.828 7.387 1 93.62 591 GLU B CA 1
ATOM 10078 C C . GLU B 1 591 ? 19.422 17.984 8.094 1 93.62 591 GLU B C 1
ATOM 10080 O O . GLU B 1 591 ? 19.75 17.125 8.906 1 93.62 591 GLU B O 1
ATOM 10085 N N . MET B 1 592 ? 18.188 18.344 7.836 1 96.44 592 MET B N 1
ATOM 10086 C CA . MET B 1 592 ? 17.094 17.562 8.422 1 96.44 592 MET B CA 1
ATOM 10087 C C . MET B 1 592 ? 17.188 16.094 8.016 1 96.44 592 MET B C 1
ATOM 10089 O O . MET B 1 592 ? 17.062 15.211 8.852 1 96.44 592 MET B O 1
ATOM 10093 N N . LEU B 1 593 ? 17.453 15.859 6.75 1 97.06 593 LEU B N 1
ATOM 10094 C CA . LEU B 1 593 ? 17.594 14.5 6.242 1 97.06 593 LEU B CA 1
ATOM 10095 C C . LEU B 1 593 ? 18.75 13.781 6.945 1 97.06 593 LEU B C 1
ATOM 10097 O O . LEU B 1 593 ? 18.625 12.609 7.301 1 97.06 593 LEU B O 1
ATOM 10101 N N . GLU B 1 594 ? 19.812 14.469 7.137 1 96.12 594 GLU B N 1
ATOM 10102 C CA . GLU B 1 594 ? 20.953 13.875 7.828 1 96.12 594 GLU B CA 1
ATOM 10103 C C . GLU B 1 594 ? 20.594 13.484 9.258 1 96.12 594 GLU B C 1
ATOM 10105 O O . GLU B 1 594 ? 21.016 12.438 9.75 1 96.12 594 GLU B O 1
ATOM 10110 N N . ILE B 1 595 ? 19.875 14.305 9.906 1 97.62 595 ILE B N 1
ATOM 10111 C CA . ILE B 1 595 ? 19.438 14.023 11.273 1 97.62 595 ILE B CA 1
ATOM 10112 C C . ILE B 1 595 ? 18.578 12.766 11.297 1 97.62 595 ILE B C 1
ATOM 10114 O O . ILE B 1 595 ? 18.766 11.891 12.156 1 97.62 595 ILE B O 1
ATOM 10118 N N . ILE B 1 596 ? 17.656 12.664 10.375 1 98.31 596 ILE B N 1
ATOM 10119 C CA . ILE B 1 596 ? 16.797 11.492 10.281 1 98.31 596 ILE B CA 1
ATOM 10120 C C . ILE B 1 596 ? 17.641 10.242 10.07 1 98.31 596 ILE B C 1
ATOM 10122 O O . ILE B 1 596 ? 17.406 9.211 10.703 1 98.31 596 ILE B O 1
ATOM 10126 N N . LEU B 1 597 ? 18.641 10.344 9.211 1 98 597 LEU B N 1
ATOM 10127 C CA . LEU B 1 597 ? 19.516 9.203 8.938 1 98 597 LEU B CA 1
ATOM 10128 C C . LEU B 1 597 ? 20.312 8.828 10.172 1 98 597 LEU B C 1
ATOM 10130 O O . LEU B 1 597 ? 20.516 7.641 10.453 1 98 597 LEU B O 1
ATOM 10134 N N . LYS B 1 598 ? 20.812 9.828 10.906 1 96.62 598 LYS B N 1
ATOM 10135 C CA . LYS B 1 598 ? 21.562 9.57 12.133 1 96.62 598 LYS B CA 1
ATOM 10136 C C . LYS B 1 598 ? 20.719 8.812 13.148 1 96.62 598 LYS B C 1
ATOM 10138 O O . LYS B 1 598 ? 21.188 7.887 13.805 1 96.62 598 LYS B O 1
ATOM 10143 N N . ILE B 1 599 ? 19.5 9.188 13.234 1 97.75 599 ILE B N 1
ATOM 10144 C CA . ILE B 1 599 ? 18.578 8.586 14.195 1 97.75 599 ILE B CA 1
ATOM 10145 C C . ILE B 1 599 ? 18.219 7.176 13.742 1 97.75 599 ILE B C 1
ATOM 10147 O O . ILE B 1 599 ? 18.328 6.219 14.516 1 97.75 599 ILE B O 1
ATOM 10151 N N . ALA B 1 600 ? 17.812 7.008 12.508 1 98 600 ALA B N 1
ATOM 10152 C CA . ALA B 1 600 ? 17.344 5.73 11.969 1 98 600 ALA B CA 1
ATOM 10153 C C . ALA B 1 600 ? 18.469 4.691 11.984 1 98 600 ALA B C 1
ATOM 10155 O O . ALA B 1 600 ? 18.219 3.512 12.25 1 98 600 ALA B O 1
ATOM 10156 N N . SER B 1 601 ? 19.703 5.109 11.734 1 96.31 601 SER B N 1
ATOM 10157 C CA . SER B 1 601 ? 20.844 4.199 11.633 1 96.31 601 SER B CA 1
ATOM 10158 C C . SER B 1 601 ? 21.328 3.779 13.008 1 96.31 601 SER B C 1
ATOM 10160 O O . SER B 1 601 ? 22.094 2.818 13.141 1 96.31 601 SER B O 1
ATOM 10162 N N . GLY B 1 602 ? 20.938 4.523 14.016 1 94.25 602 GLY B N 1
ATOM 10163 C CA . GLY B 1 602 ? 21.422 4.238 15.359 1 94.25 602 GLY B CA 1
ATOM 10164 C C . GLY B 1 602 ? 22.703 4.953 15.711 1 94.25 602 GLY B C 1
ATOM 10165 O O . GLY B 1 602 ? 23.234 4.805 16.812 1 94.25 602 GLY B O 1
ATOM 10166 N N . ILE B 1 603 ? 23.188 5.766 14.844 1 93.38 603 ILE B N 1
ATOM 10167 C CA . ILE B 1 603 ? 24.438 6.484 15.07 1 93.38 603 ILE B CA 1
ATOM 10168 C C . ILE B 1 603 ? 24.281 7.473 16.219 1 93.38 603 ILE B C 1
ATOM 10170 O O . ILE B 1 603 ? 25.203 7.676 17.016 1 93.38 603 ILE B O 1
ATOM 10174 N N . ASP B 1 604 ? 23.078 8.07 16.344 1 93.75 604 ASP B N 1
ATOM 10175 C CA . ASP B 1 604 ? 22.797 8.977 17.438 1 93.75 604 ASP B CA 1
ATOM 10176 C C . ASP B 1 604 ? 23.031 8.297 18.797 1 93.75 604 ASP B C 1
ATOM 10178 O O . ASP B 1 604 ? 23.484 8.938 19.75 1 93.75 604 ASP B O 1
ATOM 10182 N N . GLU B 1 605 ? 22.734 7.008 18.891 1 89.75 605 GLU B N 1
ATOM 10183 C CA . GLU B 1 605 ? 22.875 6.246 20.125 1 89.75 605 GLU B CA 1
ATOM 10184 C C . GLU B 1 605 ? 24.344 5.918 20.391 1 89.75 605 GLU B C 1
ATOM 10186 O O . GLU B 1 605 ? 24.734 5.754 21.547 1 89.75 605 GLU B O 1
ATOM 10191 N N . GLU B 1 606 ? 25.109 5.77 19.375 1 81.81 606 GLU B N 1
ATOM 10192 C CA . GLU B 1 606 ? 26.531 5.473 19.531 1 81.81 606 GLU B CA 1
ATOM 10193 C C . GLU B 1 606 ? 27.266 6.637 20.188 1 81.81 606 GLU B C 1
ATOM 10195 O O . GLU B 1 606 ? 28.234 6.43 20.922 1 81.81 606 GLU B O 1
ATOM 10200 N N . GLY B 1 607 ? 26.812 7.711 20 1 71.5 607 GLY B N 1
ATOM 10201 C CA . GLY B 1 607 ? 27.406 8.898 20.594 1 71.5 607 GLY B CA 1
ATOM 10202 C C . GLY B 1 607 ? 27.25 8.953 22.094 1 71.5 607 GLY B C 1
ATOM 10203 O O . GLY B 1 607 ? 28.031 9.609 22.781 1 71.5 607 GLY B O 1
ATOM 10204 N N . VAL B 1 608 ? 26.25 8.266 22.578 1 72.44 608 VAL B N 1
ATOM 10205 C CA . VAL B 1 608 ? 26.031 8.219 24.031 1 72.44 608 VAL B CA 1
ATOM 10206 C C . VAL B 1 608 ? 27.047 7.262 24.672 1 72.44 608 VAL B C 1
ATOM 10208 O O . VAL B 1 608 ? 27.594 7.551 25.734 1 72.44 608 VAL B O 1
ATOM 10211 N N . GLU B 1 609 ? 27.328 6.266 23.922 1 71 609 GLU B N 1
ATOM 10212 C CA . GLU B 1 609 ? 28.188 5.215 24.469 1 71 609 GLU B CA 1
ATOM 10213 C C . GLU B 1 609 ? 29.656 5.617 24.422 1 71 609 GLU B C 1
ATOM 10215 O O . GLU B 1 609 ? 30.422 5.242 25.312 1 71 609 GLU B O 1
ATOM 10220 N N . LYS B 1 610 ? 29.922 6.41 23.375 1 76.81 610 LYS B N 1
ATOM 10221 C CA . LYS B 1 610 ? 31.297 6.844 23.203 1 76.81 610 LYS B CA 1
ATOM 10222 C C . LYS B 1 610 ? 31.391 8.359 23.047 1 76.81 610 LYS B C 1
ATOM 10224 O O . LYS B 1 610 ? 31.641 8.859 21.953 1 76.81 610 LYS B O 1
ATOM 10229 N N . PRO B 1 611 ? 31.234 9.094 24.156 1 76.56 611 PRO B N 1
ATOM 10230 C CA . PRO B 1 611 ? 31.203 10.555 24.078 1 76.56 611 PRO B CA 1
ATOM 10231 C C . PRO B 1 611 ? 32.5 11.148 23.531 1 76.56 611 PRO B C 1
ATOM 10233 O O . PRO B 1 611 ? 32.469 12.219 22.922 1 76.56 611 PRO B O 1
ATOM 10236 N N . GLU B 1 612 ? 33.562 10.398 23.734 1 77.56 612 GLU B N 1
ATOM 10237 C CA . GLU B 1 612 ? 34.844 10.906 23.281 1 77.56 612 GLU B CA 1
ATOM 10238 C C . GLU B 1 612 ? 34.938 10.938 21.75 1 77.56 612 GLU B C 1
ATOM 10240 O O . GLU B 1 612 ? 35.688 11.734 21.188 1 77.56 612 GLU B O 1
ATOM 10245 N N . THR B 1 613 ? 34.031 10.172 21.172 1 78.12 613 THR B N 1
ATOM 10246 C CA . THR B 1 613 ? 34.094 10.078 19.719 1 78.12 613 THR B CA 1
ATOM 10247 C C . THR B 1 613 ? 32.906 10.766 19.078 1 78.12 613 THR B C 1
ATOM 10249 O O . THR B 1 613 ? 32.656 10.617 17.875 1 78.12 613 THR B O 1
ATOM 10252 N N . ASP B 1 614 ? 32.188 11.477 19.844 1 85.62 614 ASP B N 1
ATOM 10253 C CA . ASP B 1 614 ? 31 12.133 19.297 1 85.62 614 ASP B CA 1
ATOM 10254 C C . ASP B 1 614 ? 31.375 13.188 18.266 1 85.62 614 ASP B C 1
ATOM 10256 O O . ASP B 1 614 ? 30.812 13.242 17.172 1 85.62 614 ASP B O 1
ATOM 10260 N N . GLU B 1 615 ? 32.344 13.984 18.641 1 88.06 615 GLU B N 1
ATOM 10261 C CA . GLU B 1 615 ? 32.812 15.016 17.719 1 88.06 615 GLU B CA 1
ATOM 10262 C C . GLU B 1 615 ? 34.031 14.531 16.953 1 88.06 615 GLU B C 1
ATOM 10264 O O . GLU B 1 615 ? 34.938 13.93 17.516 1 88.06 615 GLU B O 1
ATOM 10269 N N . PHE B 1 616 ? 34 14.695 15.633 1 88 616 PHE B N 1
ATOM 10270 C CA . PHE B 1 616 ? 35.125 14.266 14.797 1 88 616 PHE B CA 1
ATOM 10271 C C . PHE B 1 616 ? 35.281 15.172 13.586 1 88 616 PHE B C 1
ATOM 10273 O O . PHE B 1 616 ? 34.344 15.875 13.211 1 88 616 PHE B O 1
ATOM 10280 N N . SER B 1 617 ? 36.438 15.133 13.062 1 89.19 617 SER B N 1
ATOM 10281 C CA . SER B 1 617 ? 36.719 15.93 11.867 1 89.19 617 SER B CA 1
ATOM 10282 C C . SER B 1 617 ? 36.5 15.109 10.602 1 89.19 617 SER B C 1
ATOM 10284 O O . SER B 1 617 ? 36.875 13.93 10.547 1 89.19 617 SER B O 1
ATOM 10286 N N . TYR B 1 618 ? 35.719 15.703 9.695 1 89.31 618 TYR B N 1
ATOM 10287 C CA . TYR B 1 618 ? 35.469 15.07 8.406 1 89.31 618 TYR B CA 1
ATOM 10288 C C . TYR B 1 618 ? 35.938 15.961 7.262 1 89.31 618 TYR B C 1
ATOM 10290 O O . TYR B 1 618 ? 35.625 17.156 7.223 1 89.31 618 TYR B O 1
ATOM 10298 N N . THR B 1 619 ? 36.688 15.391 6.371 1 87.94 619 THR B N 1
ATOM 10299 C CA . THR B 1 619 ? 37.156 16.094 5.188 1 87.94 619 THR B CA 1
ATOM 10300 C C . THR B 1 619 ? 36.5 15.555 3.928 1 87.94 619 THR B C 1
ATOM 10302 O O . THR B 1 619 ? 36.562 14.367 3.629 1 87.94 619 THR B O 1
ATOM 10305 N N . ASN B 1 620 ? 35.781 16.469 3.232 1 82.88 620 ASN B N 1
ATOM 10306 C CA . ASN B 1 620 ? 35.156 16.109 1.963 1 82.88 620 ASN B CA 1
ATOM 10307 C C . ASN B 1 620 ? 36.188 15.859 0.877 1 82.88 620 ASN B C 1
ATOM 10309 O O . ASN B 1 620 ? 36.938 16.766 0.513 1 82.88 620 ASN B O 1
ATOM 10313 N N . ALA B 1 621 ? 36.188 14.781 0.346 1 77.62 621 ALA B N 1
ATOM 10314 C CA . ALA B 1 621 ? 37.188 14.383 -0.623 1 77.62 621 ALA B CA 1
ATOM 10315 C C . ALA B 1 621 ? 37.062 15.195 -1.91 1 77.62 621 ALA B C 1
ATOM 10317 O O . ALA B 1 621 ? 38.062 15.43 -2.604 1 77.62 621 ALA B O 1
ATOM 10318 N N . ASP B 1 622 ? 35.875 15.633 -2.252 1 74.19 622 ASP B N 1
ATOM 10319 C CA . ASP B 1 622 ? 35.656 16.344 -3.51 1 74.19 622 ASP B CA 1
ATOM 10320 C C . ASP B 1 622 ? 36.031 17.812 -3.395 1 74.19 622 ASP B C 1
ATOM 10322 O O . ASP B 1 622 ? 36.625 18.375 -4.312 1 74.19 622 ASP B O 1
ATOM 10326 N N . THR B 1 623 ? 35.75 18.438 -2.26 1 77.81 623 THR B N 1
ATOM 10327 C CA . THR B 1 623 ? 35.969 19.875 -2.115 1 77.81 623 THR B CA 1
ATOM 10328 C C . THR B 1 623 ? 37.219 20.156 -1.271 1 77.81 623 THR B C 1
ATOM 10330 O O . THR B 1 623 ? 37.75 21.266 -1.312 1 77.81 623 THR B O 1
ATOM 10333 N N . GLY B 1 624 ? 37.656 19.203 -0.536 1 79.5 624 GLY B N 1
ATOM 10334 C CA . GLY B 1 624 ? 38.781 19.375 0.356 1 79.5 624 GLY B CA 1
ATOM 10335 C C . GLY B 1 624 ? 38.438 20.141 1.623 1 79.5 624 GLY B C 1
ATOM 10336 O O . GLY B 1 624 ? 39.281 20.391 2.463 1 79.5 624 GLY B O 1
ATOM 10337 N N . GLU B 1 625 ? 37.25 20.516 1.79 1 84.56 625 GLU B N 1
ATOM 10338 C CA . GLU B 1 625 ? 36.812 21.281 2.959 1 84.56 625 GLU B CA 1
ATOM 10339 C C . GLU B 1 625 ? 36.656 20.375 4.176 1 84.56 625 GLU B C 1
ATOM 10341 O O . GLU B 1 625 ? 36.094 19.281 4.07 1 84.56 625 GLU B O 1
ATOM 10346 N N . THR B 1 626 ? 37.25 20.812 5.363 1 88.12 626 THR B N 1
ATOM 10347 C CA . THR B 1 626 ? 37.125 20.062 6.605 1 88.12 626 THR B CA 1
ATOM 10348 C C . THR B 1 626 ? 36.094 20.672 7.535 1 88.12 626 THR B C 1
ATOM 10350 O O . THR B 1 626 ? 36.062 21.891 7.723 1 88.12 626 THR B O 1
ATOM 10353 N N . SER B 1 627 ? 35.219 19.859 7.98 1 87.56 627 SER B N 1
ATOM 10354 C CA . SER B 1 627 ? 34.188 20.297 8.914 1 87.56 627 SER B CA 1
ATOM 10355 C C . SER B 1 627 ? 34.156 19.422 10.148 1 87.56 627 SER B C 1
ATOM 10357 O O . SER B 1 627 ? 34.562 18.266 10.109 1 87.56 627 SER B O 1
ATOM 10359 N N . THR B 1 628 ? 33.75 20.062 11.266 1 89.62 628 THR B N 1
ATOM 10360 C CA . THR B 1 628 ? 33.562 19.312 12.492 1 89.62 628 THR B CA 1
ATOM 10361 C C . THR B 1 628 ? 32.125 18.781 12.555 1 89.62 628 THR B C 1
ATOM 10363 O O . THR B 1 628 ? 31.156 19.547 12.477 1 89.62 628 THR B O 1
ATOM 10366 N N . LEU B 1 629 ? 32.062 17.453 12.633 1 90.88 629 LEU B N 1
ATOM 10367 C CA . LEU B 1 629 ? 30.75 16.812 12.664 1 90.88 629 LEU B CA 1
ATOM 10368 C C . LEU B 1 629 ? 30.5 16.141 14.008 1 90.88 629 LEU B C 1
ATOM 10370 O O . LEU B 1 629 ? 31.438 15.922 14.781 1 90.88 629 LEU B O 1
ATOM 10374 N N . GLN B 1 630 ? 29.266 15.961 14.367 1 90.81 630 GLN B N 1
ATOM 10375 C CA . GLN B 1 630 ? 28.844 15.266 15.578 1 90.81 630 GLN B CA 1
ATOM 10376 C C . GLN B 1 630 ? 27.922 14.094 15.25 1 90.81 630 GLN B C 1
ATOM 10378 O O . GLN B 1 630 ? 27.109 14.172 14.328 1 90.81 630 GLN B O 1
ATOM 10383 N N . ARG B 1 631 ? 28.047 13.039 15.945 1 91.81 631 ARG B N 1
ATOM 10384 C CA . ARG B 1 631 ? 27.172 11.875 15.766 1 91.81 631 ARG B CA 1
ATOM 10385 C C . ARG B 1 631 ? 25.875 12.047 16.531 1 91.81 631 ARG B C 1
ATOM 10387 O O . ARG B 1 631 ? 24.797 11.781 16 1 91.81 631 ARG B O 1
ATOM 10394 N N . ARG B 1 632 ? 25.938 12.547 17.734 1 93.31 632 ARG B N 1
ATOM 10395 C CA . ARG B 1 632 ? 24.766 12.758 18.562 1 93.31 632 ARG B CA 1
ATOM 10396 C C . ARG B 1 632 ? 24 14 18.109 1 93.31 632 ARG B C 1
ATOM 10398 O O . ARG B 1 632 ? 24.609 15.008 17.75 1 93.31 632 ARG B O 1
ATOM 10405 N N . VAL B 1 633 ? 22.734 13.898 18.062 1 95.31 633 VAL B N 1
ATOM 10406 C CA . VAL B 1 633 ? 21.906 15.039 17.734 1 95.31 633 VAL B CA 1
ATOM 10407 C C . VAL B 1 633 ? 21.688 15.906 18.969 1 95.31 633 VAL B C 1
ATOM 10409 O O . VAL B 1 633 ? 21.219 15.43 20 1 95.31 633 VAL B O 1
ATOM 10412 N N . HIS B 1 634 ? 22.047 17.156 18.859 1 94 634 HIS B N 1
ATOM 10413 C CA . HIS B 1 634 ? 21.938 18.094 19.984 1 94 634 HIS B CA 1
ATOM 10414 C C . HIS B 1 634 ? 20.953 19.219 19.656 1 94 634 HIS B C 1
ATOM 10416 O O . HIS B 1 634 ? 20.594 19.422 18.5 1 94 634 HIS B O 1
ATOM 10422 N N . ASP B 1 635 ? 20.578 19.953 20.719 1 96.5 635 ASP B N 1
ATOM 10423 C CA . ASP B 1 635 ? 19.719 21.109 20.562 1 96.5 635 ASP B CA 1
ATOM 10424 C C . ASP B 1 635 ? 20.406 22.203 19.734 1 96.5 635 ASP B C 1
ATOM 10426 O O . ASP B 1 635 ? 21.609 22.406 19.859 1 96.5 635 ASP B O 1
ATOM 10430 N N . ARG B 1 636 ? 19.719 22.766 18.906 1 96.62 636 ARG B N 1
ATOM 10431 C CA . ARG B 1 636 ? 20.109 24 18.219 1 96.62 636 ARG B CA 1
ATOM 10432 C C . ARG B 1 636 ? 18.906 24.938 18.047 1 96.62 636 ARG B C 1
ATOM 10434 O O . ARG B 1 636 ? 17.953 24.609 17.344 1 96.62 636 ARG B O 1
ATOM 10441 N N . ILE B 1 637 ? 19 26.078 18.719 1 96.88 637 ILE B N 1
ATOM 10442 C CA . ILE B 1 637 ? 17.875 27 18.75 1 96.88 637 ILE B CA 1
ATOM 10443 C C . ILE B 1 637 ? 18.297 28.344 18.141 1 96.88 637 ILE B C 1
ATOM 10445 O O . ILE B 1 637 ? 19.312 28.922 18.531 1 96.88 637 ILE B O 1
ATOM 10449 N N . TYR B 1 638 ? 17.578 28.812 17.172 1 95.69 638 TYR B N 1
ATOM 10450 C CA . TYR B 1 638 ? 17.812 30.109 16.547 1 95.69 638 TYR B CA 1
ATOM 10451 C C . TYR B 1 638 ? 16.828 31.156 17.062 1 95.69 638 TYR B C 1
ATOM 10453 O O . TYR B 1 638 ? 17.172 32.344 17.172 1 95.69 638 TYR B O 1
ATOM 10461 N N . SER B 1 639 ? 15.672 30.734 17.469 1 95.62 639 SER B N 1
ATOM 10462 C CA . SER B 1 639 ? 14.609 31.656 17.859 1 95.62 639 SER B CA 1
ATOM 10463 C C . SER B 1 639 ? 14.711 32.031 19.328 1 95.62 639 SER B C 1
ATOM 10465 O O . SER B 1 639 ? 15.555 31.5 20.062 1 95.62 639 SER B O 1
ATOM 10467 N N . ASP B 1 640 ? 13.836 32.906 19.734 1 95 640 ASP B N 1
ATOM 10468 C CA . ASP B 1 640 ? 13.758 33.312 21.125 1 95 640 ASP B CA 1
ATOM 10469 C C . ASP B 1 640 ? 12.695 32.5 21.875 1 95 640 ASP B C 1
ATOM 10471 O O . ASP B 1 640 ? 12.031 33.031 22.781 1 95 640 ASP B O 1
ATOM 10475 N N . VAL B 1 641 ? 12.555 31.359 21.484 1 96.44 641 VAL B N 1
ATOM 10476 C CA . VAL B 1 641 ? 11.438 30.547 21.938 1 96.44 641 VAL B CA 1
ATOM 10477 C C . VAL B 1 641 ? 11.508 30.375 23.453 1 96.44 641 VAL B C 1
ATOM 10479 O O . VAL B 1 641 ? 10.492 30.484 24.141 1 96.44 641 VAL B O 1
ATOM 10482 N N . ASP B 1 642 ? 12.617 30.078 24.016 1 96.88 642 ASP B N 1
ATOM 10483 C CA . ASP B 1 642 ? 12.75 29.859 25.453 1 96.88 642 ASP B CA 1
ATOM 10484 C C . ASP B 1 642 ? 12.383 31.125 26.234 1 96.88 642 ASP B C 1
ATOM 10486 O O . ASP B 1 642 ? 11.734 31.047 27.281 1 96.88 642 ASP B O 1
ATOM 10490 N N . PHE B 1 643 ? 12.797 32.188 25.688 1 96.19 643 PHE B N 1
ATOM 10491 C CA . PHE B 1 643 ? 12.477 33.469 26.312 1 96.19 643 PHE B CA 1
ATOM 10492 C C . PHE B 1 643 ? 10.977 33.75 26.25 1 96.19 643 PHE B C 1
ATOM 10494 O O . PHE B 1 643 ? 10.375 34.156 27.25 1 96.19 643 PHE B O 1
ATOM 10501 N N . ILE B 1 644 ? 10.414 33.531 25.156 1 95 644 ILE B N 1
ATOM 10502 C CA . ILE B 1 644 ? 8.992 33.781 24.969 1 95 644 ILE B CA 1
ATOM 10503 C C . ILE B 1 644 ? 8.18 32.906 25.922 1 95 644 ILE B C 1
ATOM 10505 O O . ILE B 1 644 ? 7.227 33.375 26.547 1 95 644 ILE B O 1
ATOM 10509 N N . ILE B 1 645 ? 8.547 31.656 26.062 1 96.38 645 ILE B N 1
ATOM 10510 C CA . ILE B 1 645 ? 7.832 30.719 26.906 1 96.38 645 ILE B CA 1
ATOM 10511 C C . ILE B 1 645 ? 7.914 31.172 28.359 1 96.38 645 ILE B C 1
ATOM 10513 O O . ILE B 1 645 ? 6.898 31.219 29.062 1 96.38 645 ILE B O 1
ATOM 10517 N N . ARG B 1 646 ? 9.023 31.609 28.797 1 95 646 ARG B N 1
ATOM 10518 C CA . ARG B 1 646 ? 9.227 32 30.188 1 95 646 ARG B CA 1
ATOM 10519 C C . ARG B 1 646 ? 8.586 33.344 30.484 1 95 646 ARG B C 1
ATOM 10521 O O . ARG B 1 646 ? 8.062 33.562 31.578 1 95 646 ARG B O 1
ATOM 10528 N N . SER B 1 647 ? 8.555 34.188 29.484 1 94.06 647 SER B N 1
ATOM 10529 C CA . SER B 1 647 ? 8.102 35.531 29.734 1 94.06 647 SER B CA 1
ATOM 10530 C C . SER B 1 647 ? 6.609 35.688 29.469 1 94.06 647 SER B C 1
ATOM 10532 O O . SER B 1 647 ? 5.902 36.375 30.219 1 94.06 647 SER B O 1
ATOM 10534 N N . ASN B 1 648 ? 6.18 35.062 28.453 1 91.12 648 ASN B N 1
ATOM 10535 C CA . ASN B 1 648 ? 4.832 35.375 27.969 1 91.12 648 ASN B CA 1
ATOM 10536 C C . ASN B 1 648 ? 3.848 34.281 28.359 1 91.12 648 ASN B C 1
ATOM 10538 O O . ASN B 1 648 ? 2.635 34.469 28.328 1 91.12 648 ASN B O 1
ATOM 10542 N N . LEU B 1 649 ? 4.387 33.062 28.672 1 95 649 LEU B N 1
ATOM 10543 C CA . LEU B 1 649 ? 3.477 31.953 28.875 1 95 649 LEU B CA 1
ATOM 10544 C C . LEU B 1 649 ? 3.584 31.406 30.297 1 95 649 LEU B C 1
ATOM 10546 O O . LEU B 1 649 ? 3.713 30.203 30.484 1 95 649 LEU B O 1
ATOM 10550 N N . ARG B 1 650 ? 3.463 32.219 31.219 1 93.56 650 ARG B N 1
ATOM 10551 C CA . ARG B 1 650 ? 3.646 31.828 32.625 1 93.56 650 ARG B CA 1
ATOM 10552 C C . ARG B 1 650 ? 2.482 30.984 33.125 1 93.56 650 ARG B C 1
ATOM 10554 O O . ARG B 1 650 ? 2.684 30.016 33.844 1 93.56 650 ARG B O 1
ATOM 10561 N N . SER B 1 651 ? 1.293 31.406 32.781 1 91.94 651 SER B N 1
ATOM 10562 C CA . SER B 1 651 ? 0.128 30.625 33.188 1 91.94 651 SER B CA 1
ATOM 10563 C C . SER B 1 651 ? 0.137 29.234 32.531 1 91.94 651 SER B C 1
ATOM 10565 O O . SER B 1 651 ? -0.305 28.266 33.156 1 91.94 651 SER B O 1
ATOM 10567 N N . CYS B 1 652 ? 0.615 29.203 31.328 1 93.81 652 CYS B N 1
ATOM 10568 C CA . CYS B 1 652 ? 0.701 27.938 30.609 1 93.81 652 CYS B CA 1
ATOM 10569 C C . CYS B 1 652 ? 1.701 27 31.297 1 93.81 652 CYS B C 1
ATOM 10571 O O . CYS B 1 652 ? 1.46 25.797 31.406 1 93.81 652 CYS B O 1
ATOM 10573 N N . LEU B 1 653 ? 2.766 27.547 31.75 1 95.12 653 LEU B N 1
ATOM 10574 C CA . LEU B 1 653 ? 3.834 26.781 32.375 1 95.12 653 LEU B CA 1
ATOM 10575 C C . LEU B 1 653 ? 3.355 26.141 33.656 1 95.12 653 LEU B C 1
ATOM 10577 O O . LEU B 1 653 ? 3.945 25.156 34.125 1 95.12 653 LEU B O 1
ATOM 10581 N N . ARG B 1 654 ? 2.273 26.594 34.219 1 92.12 654 ARG B N 1
ATOM 10582 C CA . ARG B 1 654 ? 1.766 26.094 35.469 1 92.12 654 ARG B CA 1
ATOM 10583 C C . ARG B 1 654 ? 0.818 24.922 35.25 1 92.12 654 ARG B C 1
ATOM 10585 O O . ARG B 1 654 ? 0.503 24.172 36.188 1 92.12 654 ARG B O 1
ATOM 10592 N N . LYS B 1 655 ? 0.483 24.766 34.062 1 92.06 655 LYS B N 1
ATOM 10593 C CA . LYS B 1 655 ? -0.419 23.641 33.781 1 92.06 655 LYS B CA 1
ATOM 10594 C C . LYS B 1 655 ? 0.279 22.312 34 1 92.06 655 LYS B C 1
ATOM 10596 O O . LYS B 1 655 ? 1.473 22.172 33.719 1 92.06 655 LYS B O 1
ATOM 10601 N N . LYS B 1 656 ? -0.543 21.344 34.375 1 86.75 656 LYS B N 1
ATOM 10602 C CA . LYS B 1 656 ? 0.018 20.016 34.625 1 86.75 656 LYS B CA 1
ATOM 10603 C C . LYS B 1 656 ? 0.035 19.156 33.375 1 86.75 656 LYS B C 1
ATOM 10605 O O . LYS B 1 656 ? -0.906 19.188 32.562 1 86.75 656 LYS B O 1
ATOM 10610 N N . ASN B 1 657 ? 1.136 18.516 33.188 1 87.44 657 ASN B N 1
ATOM 10611 C CA . ASN B 1 657 ? 1.241 17.453 32.188 1 87.44 657 ASN B CA 1
ATOM 10612 C C . ASN B 1 657 ? 0.599 16.156 32.688 1 87.44 657 ASN B C 1
ATOM 10614 O O . ASN B 1 657 ? 1.22 15.391 33.438 1 87.44 657 ASN B O 1
ATOM 10618 N N . LYS B 1 658 ? -0.596 15.867 32.281 1 82.81 658 LYS B N 1
ATOM 10619 C CA . LYS B 1 658 ? -1.358 14.734 32.781 1 82.81 658 LYS B CA 1
ATOM 10620 C C . LYS B 1 658 ? -0.913 13.43 32.125 1 82.81 658 LYS B C 1
ATOM 10622 O O . LYS B 1 658 ? -0.892 13.312 30.906 1 82.81 658 LYS B O 1
ATOM 10627 N N . PRO B 1 659 ? -0.608 12.492 32.969 1 82.69 659 PRO B N 1
ATOM 10628 C CA . PRO B 1 659 ? -0.202 11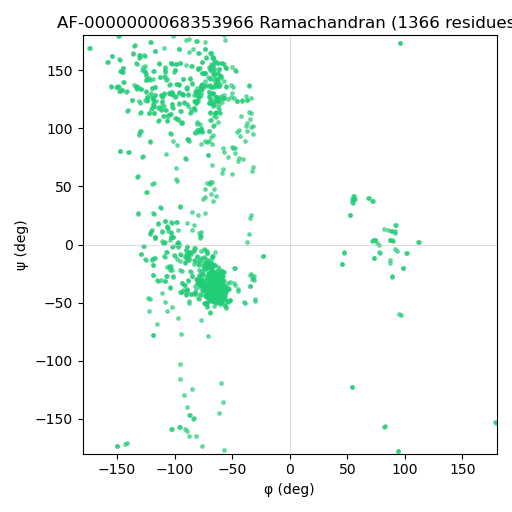.211 32.406 1 82.69 659 PRO B CA 1
ATOM 10629 C C . PRO B 1 659 ? -1.356 10.469 31.734 1 82.69 659 PRO B C 1
ATOM 10631 O O . PRO B 1 659 ? -2.502 10.57 32.188 1 82.69 659 PRO B O 1
ATOM 10634 N N . ILE B 1 660 ? -1.05 9.852 30.688 1 90.19 660 ILE B N 1
ATOM 10635 C CA . ILE B 1 660 ? -2.012 8.992 30.016 1 90.19 660 ILE B CA 1
ATOM 10636 C C . ILE B 1 660 ? -2.057 7.625 30.703 1 90.19 660 ILE B C 1
ATOM 10638 O O . ILE B 1 660 ? -1.043 6.926 30.766 1 90.19 660 ILE B O 1
ATOM 10642 N N . LYS B 1 661 ? -3.236 7.215 31.188 1 86.56 661 LYS B N 1
ATOM 10643 C CA . LYS B 1 661 ? -3.365 5.969 31.938 1 86.56 661 LYS B CA 1
ATOM 10644 C C . LYS B 1 661 ? -4.066 4.898 31.109 1 86.56 661 LYS B C 1
ATOM 10646 O O . LYS B 1 661 ? -5 5.195 30.359 1 86.56 661 LYS B O 1
ATOM 10651 N N . PRO B 1 662 ? -3.562 3.652 31.266 1 88 662 PRO B N 1
ATOM 10652 C CA . PRO B 1 662 ? -4.262 2.545 30.609 1 88 662 PRO B CA 1
ATOM 10653 C C . PRO B 1 662 ? -5.68 2.344 31.141 1 88 662 PRO B C 1
ATOM 10655 O O . PRO B 1 662 ? -5.941 2.596 32.312 1 88 662 PRO B O 1
ATOM 10658 N N . ILE B 1 663 ? -6.52 2.033 30.25 1 85.19 663 ILE B N 1
ATOM 10659 C CA . ILE B 1 663 ? -7.879 1.694 30.656 1 85.19 663 ILE B CA 1
ATOM 10660 C C . ILE B 1 663 ? -7.883 0.354 31.391 1 85.19 663 ILE B C 1
ATOM 10662 O O . ILE B 1 663 ? -7.398 -0.65 30.859 1 85.19 663 ILE B O 1
ATOM 10666 N N . GLU B 1 664 ? -8.352 0.359 32.625 1 78 664 GLU B N 1
ATOM 10667 C CA . GLU B 1 664 ? -8.383 -0.844 33.469 1 78 664 GLU B CA 1
ATOM 10668 C C . GLU B 1 664 ? -9.281 -1.914 32.844 1 78 664 GLU B C 1
ATOM 10670 O O . GLU B 1 664 ? -10.414 -1.63 32.469 1 78 664 GLU B O 1
ATOM 10675 N N . GLY B 1 665 ? -8.859 -3.1 32.625 1 68.94 665 GLY B N 1
ATOM 10676 C CA . GLY B 1 665 ? -9.648 -4.238 32.156 1 68.94 665 GLY B CA 1
ATOM 10677 C C . GLY B 1 665 ? -9.852 -4.27 30.672 1 68.94 665 GLY B C 1
ATOM 10678 O O . GLY B 1 665 ? -10.805 -4.883 30.172 1 68.94 665 GLY B O 1
ATOM 10679 N N . TYR B 1 666 ? -9.086 -3.459 30 1 72.19 666 TYR B N 1
ATOM 10680 C CA . TYR B 1 666 ? -9.281 -3.484 28.562 1 72.19 666 TYR B CA 1
ATOM 10681 C C . TYR B 1 666 ? -8.852 -4.824 27.969 1 72.19 666 TYR B C 1
ATOM 10683 O O . TYR B 1 666 ? -7.727 -5.27 28.188 1 72.19 666 TYR B O 1
ATOM 10691 N N . GLU B 1 667 ? -9.836 -5.703 27.656 1 60.53 667 GLU B N 1
ATOM 10692 C CA . GLU B 1 667 ? -9.539 -6.934 26.922 1 60.53 667 GLU B CA 1
ATOM 10693 C C . GLU B 1 667 ? -9.758 -6.75 25.422 1 60.53 667 GLU B C 1
ATOM 10695 O O . GLU B 1 667 ? -10.805 -6.273 25 1 60.53 667 GLU B O 1
ATOM 10700 N N . ASP B 1 668 ? -8.703 -6.633 24.734 1 56.88 668 ASP B N 1
ATOM 10701 C CA . ASP B 1 668 ? -8.836 -6.559 23.281 1 56.88 668 ASP B CA 1
ATOM 10702 C C . ASP B 1 668 ? -9.867 -7.559 22.781 1 56.88 668 ASP B C 1
ATOM 10704 O O . ASP B 1 668 ? -10.055 -8.617 23.375 1 56.88 668 ASP B O 1
ATOM 10708 N N . ASP B 1 669 ? -10.828 -7.16 22.094 1 53.03 669 ASP B N 1
ATOM 10709 C CA . ASP B 1 669 ? -11.883 -8.031 21.562 1 53.03 669 ASP B CA 1
ATOM 10710 C C . ASP B 1 669 ? -11.336 -9.422 21.25 1 53.03 669 ASP B C 1
ATOM 10712 O O . ASP B 1 669 ? -10.344 -9.547 20.531 1 53.03 669 ASP B O 1
ATOM 10716 N N . ASP B 1 670 ? -11.586 -10.375 22.094 1 49.47 670 ASP B N 1
ATOM 10717 C CA . ASP B 1 670 ? -11.305 -11.805 21.969 1 49.47 670 ASP B CA 1
ATOM 10718 C C . ASP B 1 670 ? -11.539 -12.281 20.531 1 49.47 670 ASP B C 1
ATOM 10720 O O . ASP B 1 670 ? -12.609 -12.055 19.969 1 49.47 670 ASP B O 1
ATOM 10724 N N . GLU B 1 671 ? -10.523 -12.469 19.766 1 53.12 671 GLU B N 1
ATOM 10725 C CA . GLU B 1 671 ? -10.539 -13.07 18.422 1 53.12 671 GLU B CA 1
ATOM 10726 C C . GLU B 1 671 ? -11.648 -14.109 18.297 1 53.12 671 GLU B C 1
ATOM 10728 O O . GLU B 1 671 ? -12.172 -14.344 17.203 1 53.12 671 GLU B O 1
ATOM 10733 N N . SER B 1 672 ? -12 -14.781 19.406 1 49.19 672 SER B N 1
ATOM 10734 C CA . SER B 1 672 ? -12.992 -15.852 19.375 1 49.19 672 SER B CA 1
ATOM 10735 C C . SER B 1 672 ? -14.352 -15.336 18.906 1 49.19 672 SER B C 1
ATOM 10737 O O . SER B 1 672 ? -15.203 -16.109 18.469 1 49.19 672 SER B O 1
ATOM 10739 N N . VAL B 1 673 ? -14.438 -14.109 19.062 1 46.78 673 VAL B N 1
ATOM 10740 C CA . VAL B 1 673 ? -15.773 -13.57 18.844 1 46.78 673 VAL B CA 1
ATOM 10741 C C . VAL B 1 673 ? -16.094 -13.578 17.344 1 46.78 673 VAL B C 1
ATOM 10743 O O . VAL B 1 673 ? -17.203 -13.914 16.938 1 46.78 673 VAL B O 1
ATOM 10746 N N . TRP B 1 674 ? -15.211 -13.281 16.578 1 49.22 674 TRP B N 1
ATOM 10747 C CA . TRP B 1 674 ? -15.648 -13.156 15.195 1 49.22 674 TRP B CA 1
ATOM 10748 C C . TRP B 1 674 ? -15.406 -14.445 14.43 1 49.22 674 TRP B C 1
ATOM 10750 O O . TRP B 1 674 ? -15.875 -14.602 13.297 1 49.22 674 TRP B O 1
ATOM 10760 N N . SER B 1 675 ? -14.586 -15.273 15.086 1 51.53 675 SER B N 1
ATOM 10761 C CA . SER B 1 675 ? -14.289 -16.516 14.375 1 51.53 675 SER B CA 1
ATOM 10762 C C . SER B 1 675 ? -15.453 -17.5 14.469 1 51.53 675 SER B C 1
ATOM 10764 O O . SER B 1 675 ? -15.516 -18.469 13.719 1 51.53 675 SER B O 1
ATOM 10766 N N . GLY B 1 676 ? -16.531 -17.141 14.984 1 48.41 676 GLY B N 1
ATOM 10767 C CA . GLY B 1 676 ? -17.609 -18.094 15.18 1 48.41 676 GLY B CA 1
ATOM 10768 C C . GLY B 1 676 ? -17.156 -19.406 15.766 1 48.41 676 GLY B C 1
ATOM 10769 O O . GLY B 1 676 ? -17.938 -20.359 15.852 1 48.41 676 GLY B O 1
ATOM 10770 N N . THR B 1 677 ? -15.844 -19.781 15.758 1 46.69 677 THR B N 1
ATOM 10771 C CA . THR B 1 677 ? -15.391 -21.062 16.297 1 46.69 677 THR B CA 1
ATOM 10772 C C . THR B 1 677 ? -15.383 -21.016 17.828 1 46.69 677 THR B C 1
ATOM 10774 O O . THR B 1 677 ? -14.906 -20.047 18.422 1 46.69 677 THR B O 1
ATOM 10777 N N . SER B 1 678 ? -16.359 -21.484 18.375 1 39.16 678 SER B N 1
ATOM 10778 C CA . SER B 1 678 ? -16.438 -21.609 19.828 1 39.16 678 SER B CA 1
ATOM 10779 C C . SER B 1 678 ? -15.078 -21.984 20.406 1 39.16 678 SER B C 1
ATOM 10781 O O . SER B 1 678 ? -14.336 -22.781 19.828 1 39.16 678 SER B O 1
ATOM 10783 N N . LYS B 1 679 ? -14.477 -21.25 21.359 1 42.09 679 LYS B N 1
ATOM 10784 C CA . LYS B 1 679 ? -13.375 -21.719 22.188 1 42.09 679 LYS B CA 1
ATOM 10785 C C . LYS B 1 679 ? -13.484 -23.219 22.453 1 42.09 679 LYS B C 1
ATOM 10787 O O . LYS B 1 679 ? -14.312 -23.656 23.25 1 42.09 679 LYS B O 1
ATOM 10792 N N . SER B 1 680 ? -13.438 -24.141 21.641 1 30.92 680 SER B N 1
ATOM 10793 C CA . SER B 1 680 ? -13.414 -25.531 22.094 1 30.92 680 SER B CA 1
ATOM 10794 C C . SER B 1 680 ? -12.352 -25.734 23.172 1 30.92 680 SER B C 1
ATOM 10796 O O . SER B 1 680 ? -11.328 -25.047 23.172 1 30.92 680 SER B O 1
ATOM 10798 N N . SER B 1 681 ? -12.641 -26.453 24.266 1 31.36 681 SER B N 1
ATOM 10799 C CA . SER B 1 681 ? -12.07 -27.219 25.375 1 31.36 681 SER B CA 1
ATOM 10800 C C . SER B 1 681 ? -10.797 -27.938 24.953 1 31.36 681 SER B C 1
ATOM 10802 O O . SER B 1 681 ? -10.789 -29.156 24.812 1 31.36 681 SER B O 1
ATOM 10804 N N . TRP B 1 682 ? -10.109 -27.625 24.125 1 28.28 682 TRP B N 1
ATOM 10805 C CA . TRP B 1 682 ? -8.977 -28.5 23.844 1 28.28 682 TRP B CA 1
ATOM 10806 C C . TRP B 1 682 ? -8.008 -28.547 25.016 1 28.28 682 TRP B C 1
ATOM 10808 O O . TRP B 1 682 ? -7.121 -29.406 25.062 1 28.28 682 TRP B O 1
ATOM 10818 N N . GLN B 1 683 ? -7.926 -27.609 25.828 1 25.28 683 GLN B N 1
ATOM 10819 C CA . GLN B 1 683 ? -7.121 -27.859 27.016 1 25.28 683 GLN B CA 1
ATOM 10820 C C . GLN B 1 683 ? -7.812 -28.844 27.938 1 25.28 683 GLN B C 1
ATOM 10822 O O . GLN B 1 683 ? -7.238 -29.266 28.953 1 25.28 683 GLN B O 1
ATOM 10827 N N . ARG B 1 684 ? -9.148 -28.984 27.891 1 24.45 684 ARG B N 1
ATOM 10828 C CA . ARG B 1 684 ? -9.461 -29.906 28.969 1 24.45 684 ARG B CA 1
ATOM 10829 C C . ARG B 1 684 ? -9.273 -31.359 28.531 1 24.45 684 ARG B C 1
ATOM 10831 O O . ARG B 1 684 ? -9.586 -32.281 29.281 1 24.45 684 ARG B O 1
ATOM 10838 N N . ARG B 1 685 ? -9.203 -31.688 27.188 1 20.39 685 ARG B N 1
ATOM 10839 C CA . ARG B 1 685 ? -8.836 -33.094 27.141 1 20.39 685 ARG B CA 1
ATOM 10840 C C . ARG B 1 685 ? -7.34 -33.281 26.922 1 20.39 685 ARG B C 1
ATOM 10842 O O . ARG B 1 685 ? -6.738 -32.562 26.125 1 20.39 685 ARG B O 1
#

Foldseek 3Di:
DDDDDDDDDDDDDDDDDDDDDDDDDDPCPDDDDDDDDDDDDDDPPPPDPPPPVPPPPPVVVVVCLLQPQQADDALVRLPDDPPDVPRQDPVLVVLSVVLVPDPDDPVVSRVVSVVVVLCPRSLNVVVVCVVVCCVVPQPPVLVCLALVLLDQPDPPFCLQCQCVFQVVNDLDQLAFAFEEEQEAPLQFWKFWAAFQDCLQVVDPLRPRHRHTCQAPSNVSCCRNPVLVSLVQLFDDLAPLHHDPGTDMWTDADPVRRQASYVSHGFQSNLVVSLVSSPDDCLRYGYQDFDLLEQLVVRCVVPVRLVVVLVSLVSNCVSSVHAHEYEYAALSQLNVLVSLLVCCQQPPCSCQVRHQEYEYENYLQQAALQLLCCLQQLDRCVLVVPPPVVVCVCCSNAPSLSSNSRSLSRLSSLSRQGAADQLQQWQQEAEPVGDRDTRLRSLVSSLQLSVLSSRNVSNVSSVVCNVCRNAGSEGAAHASHEYEAEAEKDAKEFRHFYWYADPPPVPPSHRIHTQQPDDDPQDHGGTGIAIGQNYHHPCSRPVLLQAPQHHVVRYNYGAYEYQYQDLPPDDPSNPLSPQRGRHRRSVSNNSVSSSVVSLVSSCLQVVCVVPVVVQWDWDADPVPRDIDIHGSHHHHDDDDCNNVCCVPRVVVSSPDHNDHSHHNPPNDDPDPCVVVVPPPDPPVVD/DPPDPDDDDPDDDDDPDPDPPPPDPPPPPDDPDDDDDDDDDDPDDPPDPPCPVPPPPPVVVVVCLLQPQQADDFLVRLPDDPPDCPRHDPVLVVLSVVLVPDPDDPVVSRVVSVVVVLCVRSLNVVVVCVVVCCVVPQPPVLVCLALVLLDQPDPPFCLQCVCVFQVVNDLDQLAFAFEEEQEAPLQFWKFWAAFQDCLQVVDPPRPRHRHTCQAPSNVSCCRNPVLVSLVQLFDDLAPLHHDPGTDMWTDADPVRRQASYVSHGFQSNLVVSLVSSPDDCLRYGYQDFDLLEQLVVRCVVPVRLVVVLVSLVSNCVSSVHAHEYEYAALSQLNVLVSLLVCCQQPPCSCQVRHQEYEYENYLQQAALQLLCCLQQLDRCVLVVPPPVVVCVVCSNAPSLSSNSRSLSRLSSLSRQGAADQLQQWQQEAEPVGDRDTRLVSLVSSLQLSVLSSRNVSNVSSVVCNVCRNARSEGAAHASHEYEAEAEKDAKEFRHFYWYADPPPVPPSHRIHTQQPDDDPQDHGGTGIAIGQNYHHPCSRPVLLQAPQHHVVRYNYGAYEYQYQDLPPDDPSNPLSPQRGRHRRSVSNNSVSSSVVSLVSSCLQVVCVVPVVPQWDWDADPVPRDIDIHGSHHHHDDDDCNNVCCVPRVVVSSPDHNDHSHHNPPNDDPDPCVVVVPPPDPPVVD